Protein 3N2N (pdb70)

Secondary structure (DSSP, 8-state):
--PPBSEEEEEEEEE-SGGGTTTHHHHHHHHHHHHHH---TTEEEEEEEESSSEEEEEEEE--HHHHHHHHHHHHT----S---HHHHHHHHHHHHHHHHTTTB-EEEEEEEEE-----HHHHHHHHHHHHHHHHTT-EEEEEE-SS--HHHHHHHSSSGGGEEEHHHHHHHHHHHHHHHHHTB-/--PPBSEEEEEEEEE-SGGGTTTHHHHHHHHHHHHHH---TTEEEEEEEESSSEEEEEEEE--HHHHHHHHHHHHT----S---HHHHHHHHHHHHHHHHTT-B-EEEEEEEEE-----HHHHHHHHHHHHHHHHTT-EEEEEE-TT--HHHHTTTSSSGGGEEEHHHHHHHHHHHHHHHHHTB-/--PPBSEEEEEEEEE-SGGGTTTHHHHHHHHHHHHHH---TTEEEEEEEESSSEEEEEEEE--HHHHHHHHHHHHT----S---HHHHHHHHHHHHHHHHTT-B-EEEEEEEEE-----HHHHHHHHHHHHHHHHTT-EEEEEE-SS--HHHHTTTSSSGGGEEEHHHHHHHHHHHHHHHHHTB-/--PPBSEEEEEEEEE-SGGGTTTHHHHHHHHHHHHHH---TTEEEEEEEESSSEEEEEEEE--HHHHHHHHHHHHT----S---HHHHHHHHHHHHHHHHTTTB-EEEEEEEEE-----HHHHHHHHHHHHHHHHTT-EEEEEE-SS--HHHHHHHSSSGGGEEEGGGTHHHHHHHHHHHHHTB-/--PPBSEEEEEEEEE-SGGGTTTHHHHHHHHHHHHHH---TTEEEEEEEESSSEEEEEEEE--HHHHHHHHHHHHT----S---HHHHHHHHHHHHHHHHTT-B-EEEEEEEEE-----HHHHHHHHHHHHHHHHTT-EEEEEE-TT--HHHHTTTSSSGGGEEEHHHHHHHHHHHHHHHHHTB-/--PPBSEEEEEEEEE-SGGGGGGHHHHHHHHHHHHHH---TTEEEEEEEESSSEEEEEEEE--HHHHHHHHHHHHT----S---HHHHHHHHHHHHHHHHTT-B-EEEEEEEEE-----HHHHHHHHHHHHHHHHTTEEEEEEE-SS--HHHHTTTSSSGGGEEEHHHHHHHHHHHHHHHHHTB-

Radius of gyration: 30.61 Å; Cα contacts (8 Å, |Δi|>4): 2499; chains: 6; bounding box: 73×71×65 Å

GO terms:
  GO:0005886 plasma membrane (C, IDA)
  GO:0045742 positive regulation of epidermal growth factor receptor signaling pathway (P, IDA)
  GO:0038023 signaling receptor activity (F, IDA)
  GO:0009897 external side of plasma membrane (C, IDA)
  GO:0009986 cell surface (C, IDA)
  GO:0005886 plasma membrane (C, EXP)
  GO:0005515 protein binding (F, IPI)
  GO:0005886 plasma membrane (C, TAS)
  GO:0010008 endosome membrane (C, TAS)
  GO:0051015 actin filament binding (F, IDA)
  GO:0004888 transmembrane signaling receptor activity (F, IDA)
  GO:0005518 collagen binding (F, IDA)
  GO:0034446 substrate adhesion-dependent cell spreading (P, IDA)
  GO:0031258 lamellipodium membrane (C, IDA)
  GO:0031527 filopodium membrane (C, IDA)
  GO:0030036 actin cytoskeleton organization (P, IDA)
  GO:0009986 cell surface (C, HDA)

CATH classification: 3.40.50.410

Sequence (1110 aa):
SMACYGGFDLYFILDKSGSVLHHWNEIYYFVEQLAHKFISPQLRMSFIVFSTRGTTLMKLTEDREQIRQGLEELQKVLPGGDTYMHEGFERASEQIYYENRQGYRTASVIIALTDGELHEDLFFYSEREANRSRDLGAIVYAVGVKDFNETQLARIADSKDHVFPVNDGFQALQGIIHSILKKSCSMACYGGFDLYFILDKSGSVLHHWNEIYYFVEQLAHKFISPQLRMSFIVFSTRGTTLMKLTEDREQIRQGLEELQKVLPGGDTYMHEGFERASEQIYYENRQGYRTASVIIALTDGELHEDLFFYSEREANRSRDLGAIVYAVGVKDFNETQLARIADSKDHVFPVNDGFQALQGIIHSILKKSCSMACYGGFDLYFILDKSGSVLHHWNEIYYFVEQLAHKFISPQLRMSFIVFSTRGTTLMKLTEDREQIRQGLEELQKVLPGGDTYMHEGFERASEQIYYENRQGYRTASVIIALTDGELHEDLFFYSEREANRSRDLGAIVYAVGVKDFNETQLARIADSKDHVFPVNDGFQALQGIIHSILKKSCSMACYGGFDLYFILDKSGSVLHHWNEIYYFVEQLAHKFISPQLRMSFIVFSTRGTTLMKLTEDREQIRQGLEELQKVLPGGDTYMHEGFERASEQIYYENRQGYRTASVIIALTDGELHEDLFFYSEREANRSRDLGAIVYAVGVKDFNETQLARIADSKDHVFPVNDGFQALQGIIHSILKKSCSMACYGGFDLYFILDKSGSVLHHWNEIYYFVEQLAHKFISPQLRMSFIVFSTRGTTLMKLTEDREQIRQGLEELQKVLPGGDTYMHEGFERASEQIYYENRQGYRTASVIIALTDGELHEDLFFYSEREANRSRDLGAIVYAVGVKDFNETQLARIADSKDHVFPVNDGFQALQGIIHSILKKSCSMACYGGFDLYFILDKSGSVLHHWNEIYYFVEQLAHKFISPQLRMSFIVFSTRGTTLMKLTEDREQIRQGLEELQKVLPGGDTYMHEGFERASEQIYYENRQGYRTASVIIALTDGELHEDLFFYSEREANRSRDLGAIVYAVGVKDFNETQLARIADSKDHVFPVNDGFQALQGIIHSILKKSC

InterPro domains:
  IPR002035 von Willebrand factor, type A [PF00092] (44-209)
  IPR002035 von Willebrand factor, type A [PS50234] (44-215)
  IPR002035 von Willebrand factor, type A [SM00327] (42-220)
  IPR008399 Anthrax toxin receptor, C-terminal [PF05586] (396-488)
  IPR008400 Anthrax toxin receptor, extracellular domain [PF05587] (218-319)
  IPR017360 Anthrax toxin receptor [PIRSF038023] (13-486)
  IPR036465 von Willebrand factor A-like domain superfamily [G3DSA:3.40.50.410] (37-220)
  IPR036465 von Willebrand factor A-like domain superfamily [SSF53300] (39-220)

Nearest PDB structures (foldseek):
  3n2n-assembly1_B  TM=1.003E+00  e=2.669E-39  Homo sapiens
  8zmn-assembly1_A  TM=9.513E-01  e=1.356E-33  Rattus norvegicus
  8fzu-assembly2_B  TM=9.578E-01  e=4.555E-26  Homo sapiens
  7n1o-assembly1_A  TM=9.197E-01  e=9.650E-26  Homo sapiens
  8ft8-assembly1_A  TM=9.278E-01  e=8.619E-25  Homo sapiens

Structure (mmCIF, N/CA/C/O backbone):
data_3N2N
#
_entry.id   3N2N
#
_cell.length_a   65.895
_cell.length_b   66.106
_cell.length_c   74.439
_cell.angle_alpha   63.68
_cell.angle_beta   88.19
_cell.angle_gamma   59.94
#
_symmetry.space_group_name_H-M   'P 1'
#
loop_
_entity.id
_entity.type
_entity.pdbx_description
1 polymer 'Anthrax toxin receptor 1'
2 non-polymer 'ACETATE ION'
3 non-polymer 'MAGNESIUM ION'
4 water water
#
loop_
_atom_site.group_PDB
_atom_site.id
_atom_site.type_symbol
_atom_site.label_atom_id
_atom_site.label_alt_id
_atom_site.label_comp_id
_atom_site.label_asym_id
_atom_site.label_entity_id
_atom_site.label_seq_id
_atom_site.pdbx_PDB_ins_code
_atom_site.Cartn_x
_atom_site.Cartn_y
_atom_site.Cartn_z
_atom_site.occupancy
_atom_site.B_iso_or_equiv
_atom_site.auth_seq_id
_atom_site.auth_comp_id
_atom_site.auth_asym_id
_atom_site.auth_atom_id
_atom_site.pdbx_PDB_model_num
ATOM 1 N N . SER A 1 1 ? 5.472 15.866 19.251 1.00 25.94 36 SER F N 1
ATOM 2 C CA . SER A 1 1 ? 4.516 16.895 19.755 1.00 25.84 36 SER F CA 1
ATOM 3 C C . SER A 1 1 ? 3.771 17.577 18.608 1.00 25.66 36 SER F C 1
ATOM 4 O O . SER A 1 1 ? 4.317 17.755 17.515 1.00 25.84 36 SER F O 1
ATOM 7 N N . MET A 1 2 ? 2.522 17.955 18.869 1.00 25.41 37 MET F N 1
ATOM 8 C CA . MET A 1 2 ? 1.701 18.678 17.897 1.00 24.96 37 MET F CA 1
ATOM 9 C C . MET A 1 2 ? 1.972 20.182 17.914 1.00 24.46 37 MET F C 1
ATOM 10 O O . MET A 1 2 ? 1.464 20.920 17.062 1.00 24.53 37 MET F O 1
ATOM 15 N N . ALA A 1 3 ? 2.767 20.627 18.887 1.00 23.78 38 ALA F N 1
ATOM 16 C CA . ALA A 1 3 ? 3.131 22.034 19.020 1.00 22.99 38 ALA F CA 1
ATOM 17 C C . ALA A 1 3 ? 3.849 22.541 17.778 1.00 22.44 38 ALA F C 1
ATOM 18 O O . ALA A 1 3 ? 4.773 21.897 17.274 1.00 22.30 38 ALA F O 1
ATOM 20 N N . CYS A 1 4 ? 3.406 23.695 17.291 1.00 21.72 39 CYS F N 1
ATOM 21 C CA . CYS A 1 4 ? 4.007 24.350 16.135 1.00 21.05 39 CYS F CA 1
ATOM 22 C C . CYS A 1 4 ? 5.455 24.756 16.409 1.00 20.37 39 CYS F C 1
ATOM 23 O O . CYS A 1 4 ? 5.870 24.855 17.565 1.00 20.18 39 CYS F O 1
ATOM 26 N N . TYR A 1 5 ? 6.213 24.994 15.342 1.00 19.61 40 TYR F N 1
ATOM 27 C CA . TYR A 1 5 ? 7.603 25.422 15.469 1.00 19.05 40 TYR F CA 1
ATOM 28 C C . TYR A 1 5 ? 7.721 26.943 15.476 1.00 18.38 40 TYR F C 1
ATOM 29 O O . TYR A 1 5 ? 7.240 27.621 14.560 1.00 18.38 40 TYR F O 1
ATOM 38 N N . GLY A 1 6 ? 8.357 27.471 16.518 1.00 17.56 41 GLY F N 1
ATOM 39 C CA . GLY A 1 6 ? 8.666 28.897 16.603 1.00 16.81 41 GLY F CA 1
ATOM 40 C C . GLY A 1 6 ? 9.727 29.320 15.601 1.00 16.17 41 GLY F C 1
ATOM 41 O O . GLY A 1 6 ? 9.781 30.482 15.199 1.00 16.37 41 GLY F O 1
ATOM 42 N N . GLY A 1 7 ? 10.570 28.371 15.202 1.00 15.41 42 GLY F N 1
ATOM 43 C CA . GLY A 1 7 ? 11.616 28.621 14.215 1.00 14.41 42 GLY F CA 1
ATOM 44 C C . GLY A 1 7 ? 11.871 27.419 13.325 1.00 13.60 42 GLY F C 1
ATOM 45 O O . GLY A 1 7 ? 11.544 26.293 13.684 1.00 13.57 42 GLY F O 1
ATOM 46 N N . PHE A 1 8 ? 12.451 27.671 12.156 1.00 12.75 43 PHE F N 1
ATOM 47 C CA . PHE A 1 8 ? 12.848 26.619 11.227 1.00 12.05 43 PHE F CA 1
ATOM 48 C C . PHE A 1 8 ? 14.266 26.935 10.759 1.00 11.32 43 PHE F C 1
ATOM 49 O O . PHE A 1 8 ? 14.475 27.853 9.962 1.00 11.14 43 PHE F O 1
ATOM 57 N N . ASP A 1 9 ? 15.231 26.169 11.261 1.00 10.67 44 ASP F N 1
ATOM 58 C CA . ASP A 1 9 ? 16.639 26.392 10.955 1.00 10.01 44 ASP F CA 1
ATOM 59 C C . ASP A 1 9 ? 17.191 25.236 10.132 1.00 9.65 44 ASP F C 1
ATOM 60 O O . ASP A 1 9 ? 17.250 24.097 10.605 1.00 9.56 44 ASP F O 1
ATOM 65 N N . LEU A 1 10 ? 17.591 25.545 8.902 1.00 9.04 45 LEU F N 1
ATOM 66 C CA . LEU A 1 10 ? 18.052 24.547 7.943 1.00 8.64 45 LEU F CA 1
ATOM 67 C C . LEU A 1 10 ? 19.550 24.679 7.696 1.00 8.49 45 LEU F C 1
ATOM 68 O O . LEU A 1 10 ? 20.022 25.709 7.208 1.00 8.09 45 LEU F O 1
ATOM 73 N N . TYR A 1 11 ? 20.284 23.620 8.020 1.00 8.42 46 TYR F N 1
ATOM 74 C CA . TYR A 1 11 ? 21.739 23.625 7.937 1.00 8.68 46 TYR F CA 1
ATOM 75 C C . TYR A 1 11 ? 22.220 22.724 6.806 1.00 8.55 46 TYR F C 1
ATOM 76 O O . TYR A 1 11 ? 22.124 21.500 6.897 1.00 8.87 46 TYR F O 1
ATOM 85 N N . PHE A 1 12 ? 22.724 23.330 5.734 1.00 8.27 47 PHE F N 1
ATOM 86 C CA . PHE A 1 12 ? 23.325 22.564 4.646 1.00 8.20 47 PHE F CA 1
ATOM 87 C C . PHE A 1 12 ? 24.788 22.289 4.968 1.00 8.04 47 PHE F C 1
ATOM 88 O O . PHE A 1 12 ? 25.566 23.221 5.180 1.00 7.70 47 PHE F O 1
ATOM 96 N N . ILE A 1 13 ? 25.142 21.008 5.039 1.00 7.58 48 ILE F N 1
ATOM 97 C CA . ILE A 1 13 ? 26.529 20.588 5.256 1.00 7.70 48 ILE F CA 1
ATOM 98 C C . ILE A 1 13 ? 27.014 19.956 3.955 1.00 7.84 48 ILE F C 1
ATOM 99 O O . ILE A 1 13 ? 26.569 18.873 3.571 1.00 7.87 48 ILE F O 1
ATOM 104 N N . LEU A 1 14 ? 27.920 20.646 3.273 1.00 7.64 49 LEU F N 1
ATOM 105 C CA . LEU A 1 14 ? 28.204 20.333 1.878 1.00 7.69 49 LEU F CA 1
ATOM 106 C C . LEU A 1 14 ? 29.630 19.842 1.653 1.00 7.92 49 LEU F C 1
ATOM 107 O O . LEU A 1 14 ? 30.597 20.547 1.964 1.00 8.06 49 LEU F O 1
ATOM 112 N N . ASP A 1 15 ? 29.734 18.629 1.116 1.00 7.96 50 ASP F N 1
ATOM 113 C CA . ASP A 1 15 ? 31.012 18.002 0.763 1.00 8.37 50 ASP F CA 1
ATOM 114 C C . ASP A 1 15 ? 31.633 18.709 -0.439 1.00 8.51 50 ASP F C 1
ATOM 115 O O . ASP A 1 15 ? 31.066 18.687 -1.535 1.00 8.67 50 ASP F O 1
ATOM 120 N N . LYS A 1 16 ? 32.786 19.348 -0.226 1.00 8.74 51 LYS F N 1
ATOM 121 C CA . LYS A 1 16 ? 33.565 19.930 -1.325 1.00 8.92 51 LYS F CA 1
ATOM 122 C C . LYS A 1 16 ? 34.961 19.296 -1.429 1.00 8.79 51 LYS F C 1
ATOM 123 O O . LYS A 1 16 ? 35.917 19.940 -1.862 1.00 9.06 51 LYS F O 1
ATOM 129 N N . SER A 1 17 ? 35.062 18.030 -1.031 1.00 8.65 52 SER F N 1
ATOM 130 C CA . SER A 1 17 ? 36.328 17.305 -1.058 1.00 8.63 52 SER F CA 1
ATOM 131 C C . SER A 1 17 ? 36.739 16.902 -2.473 1.00 8.85 52 SER F C 1
ATOM 132 O O . SER A 1 17 ? 35.944 16.991 -3.408 1.00 8.48 52 SER F O 1
ATOM 135 N N . GLY A 1 18 ? 37.986 16.452 -2.620 1.00 9.02 53 GLY F N 1
ATOM 136 C CA . GLY A 1 18 ? 38.513 16.056 -3.924 1.00 9.56 53 GLY F CA 1
ATOM 137 C C . GLY A 1 18 ? 37.667 15.030 -4.659 1.00 9.79 53 GLY F C 1
ATOM 138 O O . GLY A 1 18 ? 37.548 15.082 -5.880 1.00 9.72 53 GLY F O 1
ATOM 139 N N . SER A 1 19 ? 37.067 14.107 -3.911 1.00 10.16 54 SER F N 1
ATOM 140 C CA . SER A 1 19 ? 36.301 13.000 -4.501 1.00 10.57 54 SER F CA 1
ATOM 141 C C . SER A 1 19 ? 35.000 13.423 -5.196 1.00 11.34 54 SER F C 1
ATOM 142 O O . SER A 1 19 ? 34.434 12.644 -5.970 1.00 11.40 54 SER F O 1
ATOM 145 N N . VAL A 1 20 ? 34.521 14.632 -4.909 1.00 12.01 55 VAL F N 1
ATOM 146 C CA . VAL A 1 20 ? 33.284 15.142 -5.524 1.00 12.85 55 VAL F CA 1
ATOM 147 C C . VAL A 1 20 ? 33.546 16.294 -6.501 1.00 13.51 55 VAL F C 1
ATOM 148 O O . VAL A 1 20 ? 32.633 17.058 -6.831 1.00 13.79 55 VAL F O 1
ATOM 152 N N . LEU A 1 21 ? 34.791 16.391 -6.971 1.00 14.26 56 LEU F N 1
ATOM 153 C CA . LEU A 1 21 ? 35.231 17.476 -7.853 1.00 15.07 56 LEU F CA 1
ATOM 154 C C . LEU A 1 21 ? 34.241 17.798 -8.971 1.00 15.71 56 LEU F C 1
ATOM 155 O O . LEU A 1 21 ? 33.773 18.933 -9.086 1.00 16.28 56 LEU F O 1
ATOM 160 N N . HIS A 1 22 ? 33.917 16.788 -9.773 1.00 16.08 57 HIS F N 1
ATOM 161 C CA . HIS A 1 22 ? 33.035 16.957 -10.926 1.00 16.49 57 HIS F CA 1
ATOM 162 C C . HIS A 1 22 ? 31.556 16.749 -10.600 1.00 16.38 57 HIS F C 1
ATOM 163 O O . HIS A 1 22 ? 30.707 16.738 -11.492 1.00 16.64 57 HIS F O 1
ATOM 170 N N . HIS A 1 23 ? 31.255 16.603 -9.314 1.00 16.22 58 HIS F N 1
ATOM 171 C CA . HIS A 1 23 ? 29.879 16.468 -8.853 1.00 15.88 58 HIS F CA 1
ATOM 172 C C . HIS A 1 23 ? 29.423 17.678 -8.035 1.00 15.66 58 HIS F C 1
ATOM 173 O O . HIS A 1 23 ? 28.340 17.660 -7.448 1.00 15.58 58 HIS F O 1
ATOM 180 N N . TRP A 1 24 ? 30.239 18.732 -8.014 1.00 15.29 59 TRP F N 1
ATOM 181 C CA . TRP A 1 24 ? 29.888 19.938 -7.259 1.00 15.07 59 TRP F CA 1
ATOM 182 C C . TRP A 1 24 ? 28.651 20.664 -7.801 1.00 15.23 59 TRP F C 1
ATOM 183 O O . TRP A 1 24 ? 27.842 21.173 -7.021 1.00 15.04 59 TRP F O 1
ATOM 194 N N . ASN A 1 25 ? 28.518 20.726 -9.126 1.00 15.46 60 ASN F N 1
ATOM 195 C CA . ASN A 1 25 ? 27.348 21.355 -9.742 1.00 15.79 60 ASN F CA 1
ATOM 196 C C . ASN A 1 25 ? 26.050 20.700 -9.270 1.00 15.59 60 ASN F C 1
ATOM 197 O O . ASN A 1 25 ? 25.088 21.386 -8.926 1.00 15.55 60 ASN F O 1
ATOM 202 N N . GLU A 1 26 ? 26.054 19.370 -9.231 1.00 15.32 61 GLU F N 1
ATOM 203 C CA . GLU A 1 26 ? 24.940 18.569 -8.728 1.00 15.28 61 GLU F CA 1
ATOM 204 C C . GLU A 1 26 ? 24.576 18.929 -7.283 1.00 14.70 61 GLU F C 1
ATOM 205 O O . GLU A 1 26 ? 23.395 19.083 -6.949 1.00 14.23 61 GLU F O 1
ATOM 211 N N . ILE A 1 27 ? 25.600 19.062 -6.438 1.00 14.31 62 ILE F N 1
ATOM 212 C CA . ILE A 1 27 ? 25.428 19.448 -5.037 1.00 13.72 62 ILE F CA 1
ATOM 213 C C . ILE A 1 27 ? 24.880 20.873 -4.929 1.00 13.55 62 ILE F C 1
ATOM 214 O O . ILE A 1 27 ? 23.850 21.100 -4.285 1.00 13.24 62 ILE F O 1
ATOM 219 N N . TYR A 1 28 ? 25.558 21.820 -5.574 1.00 13.19 63 TYR F N 1
ATOM 220 C CA . TYR A 1 28 ? 25.145 23.219 -5.526 1.00 13.23 63 TYR F CA 1
ATOM 221 C C . TYR A 1 28 ? 23.697 23.422 -5.976 1.00 13.30 63 TYR F C 1
ATOM 222 O O . TYR A 1 28 ? 22.931 24.113 -5.309 1.00 13.12 63 TYR F O 1
ATOM 231 N N . TYR A 1 29 ? 23.333 22.837 -7.114 1.00 13.55 64 TYR F N 1
ATOM 232 C CA . TYR A 1 29 ? 22.007 23.082 -7.680 1.00 13.73 64 TYR F CA 1
ATOM 233 C C . TYR A 1 29 ? 20.869 22.444 -6.885 1.00 13.47 64 TYR F C 1
ATOM 234 O O . TYR A 1 29 ? 19.741 22.932 -6.921 1.00 13.27 64 TYR F O 1
ATOM 243 N N . PHE A 1 30 ? 21.176 21.381 -6.143 1.00 13.17 65 PHE F N 1
ATOM 244 C CA . PHE A 1 30 ? 20.254 20.850 -5.137 1.00 13.11 65 PHE F CA 1
ATOM 245 C C . PHE A 1 30 ? 19.969 21.936 -4.091 1.00 12.72 65 PHE F C 1
ATOM 246 O O . PHE A 1 30 ? 18.813 22.193 -3.749 1.00 12.65 65 PHE F O 1
ATOM 254 N N . VAL A 1 31 ? 21.032 22.576 -3.604 1.00 12.55 66 VAL F N 1
ATOM 255 C CA . VAL A 1 31 ? 20.918 23.638 -2.597 1.00 12.31 66 VAL F CA 1
ATOM 256 C C . VAL A 1 31 ? 20.189 24.852 -3.171 1.00 12.38 66 VAL F C 1
ATOM 257 O O . VAL A 1 31 ? 19.255 25.369 -2.554 1.00 12.32 66 VAL F O 1
ATOM 261 N N . GLU A 1 32 ? 20.608 25.289 -4.358 1.00 12.64 67 GLU F N 1
ATOM 262 C CA . GLU A 1 32 ? 20.014 26.456 -5.006 1.00 13.08 67 GLU F CA 1
ATOM 263 C C . GLU A 1 32 ? 18.525 26.250 -5.298 1.00 13.33 67 GLU F C 1
ATOM 264 O O . GLU A 1 32 ? 17.719 27.166 -5.111 1.00 13.13 67 GLU F O 1
ATOM 270 N N . GLN A 1 33 ? 18.169 25.047 -5.751 1.00 13.60 68 GLN F N 1
ATOM 271 C CA . GLN A 1 33 ? 16.774 24.701 -6.035 1.00 14.15 68 GLN F CA 1
ATOM 272 C C . GLN A 1 33 ? 15.892 24.891 -4.807 1.00 13.70 68 GLN F C 1
ATOM 273 O O . GLN A 1 33 ? 14.831 25.507 -4.893 1.00 13.94 68 GLN F O 1
ATOM 279 N N . LEU A 1 34 ? 16.340 24.358 -3.671 1.00 13.36 69 LEU F N 1
ATOM 280 C CA . LEU A 1 34 ? 15.606 24.475 -2.416 1.00 13.18 69 LEU F CA 1
ATOM 281 C C . LEU A 1 34 ? 15.532 25.921 -1.937 1.00 13.24 69 LEU F C 1
ATOM 282 O O . LEU A 1 34 ? 14.461 26.398 -1.564 1.00 13.10 69 LEU F O 1
ATOM 287 N N . ALA A 1 35 ? 16.672 26.613 -1.962 1.00 13.32 70 ALA F N 1
ATOM 288 C CA . ALA A 1 35 ? 16.745 28.004 -1.521 1.00 13.59 70 ALA F CA 1
ATOM 289 C C . ALA A 1 35 ? 15.782 28.895 -2.306 1.00 13.74 70 ALA F C 1
ATOM 290 O O . ALA A 1 35 ? 15.054 29.690 -1.716 1.00 13.72 70 ALA F O 1
ATOM 292 N N . HIS A 1 36 ? 15.776 28.749 -3.629 1.00 14.17 71 HIS F N 1
ATOM 293 C CA . HIS A 1 36 ? 14.920 29.573 -4.486 1.00 14.74 71 HIS F CA 1
ATOM 294 C C . HIS A 1 36 ? 13.445 29.190 -4.422 1.00 14.92 71 HIS F C 1
ATOM 295 O O . HIS A 1 36 ? 12.578 30.010 -4.729 1.00 15.24 71 HIS F O 1
ATOM 302 N N . LYS A 1 37 ? 13.167 27.951 -4.028 1.00 15.25 72 LYS F N 1
ATOM 303 C CA . LYS A 1 37 ? 11.792 27.488 -3.868 1.00 15.40 72 LYS F CA 1
ATOM 304 C C . LYS A 1 37 ? 11.175 28.033 -2.583 1.00 15.19 72 LYS F C 1
ATOM 305 O O . LYS A 1 37 ? 9.991 28.378 -2.557 1.00 15.43 72 LYS F O 1
ATOM 311 N N . PHE A 1 38 ? 11.984 28.116 -1.529 1.00 14.78 73 PHE F N 1
ATOM 312 C CA . PHE A 1 38 ? 11.513 28.531 -0.212 1.00 14.39 73 PHE F CA 1
ATOM 313 C C . PHE A 1 38 ? 12.136 29.863 0.196 1.00 14.12 73 PHE F C 1
ATOM 314 O O . PHE A 1 38 ? 13.183 29.901 0.851 1.00 13.81 73 PHE F O 1
ATOM 322 N N . ILE A 1 39 ? 11.481 30.952 -0.200 1.00 13.85 74 ILE F N 1
ATOM 323 C CA . ILE A 1 39 ? 12.007 32.303 0.026 1.00 13.92 74 ILE F CA 1
ATOM 324 C C . ILE A 1 39 ? 11.414 32.977 1.269 1.00 13.77 74 ILE F C 1
ATOM 325 O O . ILE A 1 39 ? 11.724 34.131 1.565 1.00 13.77 74 ILE F O 1
ATOM 330 N N . SER A 1 40 ? 10.571 32.249 1.997 1.00 13.73 75 SER F N 1
ATOM 331 C CA . SER A 1 40 ? 9.958 32.780 3.211 1.00 13.74 75 SER F CA 1
ATOM 332 C C . SER A 1 40 ? 10.993 33.029 4.303 1.00 13.78 75 SER F C 1
ATOM 333 O O . SER A 1 40 ? 11.806 32.147 4.592 1.00 13.68 75 SER F O 1
ATOM 336 N N . PRO A 1 41 ? 10.964 34.232 4.917 1.00 13.72 76 PRO F N 1
ATOM 337 C CA . PRO A 1 41 ? 11.825 34.544 6.063 1.00 13.83 76 PRO F CA 1
ATOM 338 C C . PRO A 1 41 ? 11.593 33.628 7.271 1.00 13.89 76 PRO F C 1
ATOM 339 O O . PRO A 1 41 ? 12.409 33.609 8.194 1.00 14.17 76 PRO F O 1
ATOM 343 N N . GLN A 1 42 ? 10.494 32.874 7.255 1.00 13.84 77 GLN F N 1
ATOM 344 C CA . GLN A 1 42 ? 10.215 31.872 8.288 1.00 13.88 77 GLN F CA 1
ATOM 345 C C . GLN A 1 42 ? 11.259 30.753 8.301 1.00 13.43 77 GLN F C 1
ATOM 346 O O . GLN A 1 42 ? 11.513 30.145 9.342 1.00 13.58 77 GLN F O 1
ATOM 352 N N . LEU A 1 43 ? 11.832 30.475 7.135 1.00 12.95 78 LEU F N 1
ATOM 353 C CA . LEU A 1 43 ? 12.916 29.513 7.003 1.00 12.54 78 LEU F CA 1
ATOM 354 C C . LEU A 1 43 ? 14.249 30.241 7.049 1.00 12.39 78 LEU F C 1
ATOM 355 O O . LEU A 1 43 ? 14.519 31.113 6.217 1.00 12.43 78 LEU F O 1
ATOM 360 N N . ARG A 1 44 ? 15.072 29.883 8.028 1.00 11.99 79 ARG F N 1
ATOM 361 C CA . ARG A 1 44 ? 16.448 30.353 8.083 1.00 11.81 79 ARG F CA 1
ATOM 362 C C . ARG A 1 44 ? 17.365 29.242 7.604 1.00 11.33 79 ARG F C 1
ATOM 363 O O . ARG A 1 44 ? 17.100 28.065 7.847 1.00 10.99 79 ARG F O 1
ATOM 371 N N . MET A 1 45 ? 18.432 29.611 6.908 1.00 11.02 80 MET F N 1
ATOM 372 C CA . MET A 1 45 ? 19.394 28.612 6.455 1.00 11.21 80 MET F CA 1
ATOM 373 C C . MET A 1 45 ? 20.843 29.020 6.675 1.00 10.71 80 MET F C 1
ATOM 374 O O . MET A 1 45 ? 21.174 30.207 6.752 1.00 10.63 80 MET F O 1
ATOM 379 N N . SER A 1 46 ? 21.689 28.007 6.815 1.00 10.05 81 SER F N 1
ATOM 380 C CA . SER A 1 46 ? 23.126 28.188 6.916 1.00 9.60 81 SER F CA 1
ATOM 381 C C . SER A 1 46 ? 23.777 27.325 5.848 1.00 9.22 81 SER F C 1
ATOM 382 O O . SER A 1 46 ? 23.281 26.235 5.540 1.00 8.86 81 SER F O 1
ATOM 385 N N . PHE A 1 47 ? 24.868 27.826 5.271 1.00 8.85 82 PHE F N 1
ATOM 386 C CA . PHE A 1 47 ? 25.669 27.039 4.337 1.00 8.39 82 PHE F CA 1
ATOM 387 C C . PHE A 1 47 ? 27.019 26.711 4.967 1.00 8.05 82 PHE F C 1
ATOM 388 O O . PHE A 1 47 ? 27.800 27.612 5.306 1.00 7.74 82 PHE F O 1
ATOM 396 N N . ILE A 1 48 ? 27.274 25.416 5.120 1.00 7.86 83 ILE F N 1
ATOM 397 C CA . ILE A 1 48 ? 28.533 24.906 5.656 1.00 8.27 83 ILE F CA 1
ATOM 398 C C . ILE A 1 48 ? 29.204 24.053 4.582 1.00 8.30 83 ILE F C 1
ATOM 399 O O . ILE A 1 48 ? 28.558 23.212 3.946 1.00 8.44 83 ILE F O 1
ATOM 404 N N . VAL A 1 49 ? 30.496 24.286 4.373 1.00 8.42 84 VAL F N 1
ATOM 405 C CA . VAL A 1 49 ? 31.274 23.487 3.440 1.00 8.38 84 VAL F CA 1
ATOM 406 C C . VAL A 1 49 ? 32.332 22.707 4.206 1.00 8.51 84 VAL F C 1
ATOM 407 O O . VAL A 1 49 ? 32.785 23.139 5.266 1.00 8.35 84 VAL F O 1
ATOM 411 N N . PHE A 1 50 ? 32.703 21.542 3.689 1.00 8.22 85 PHE F N 1
ATOM 412 C CA . PHE A 1 50 ? 33.798 20.800 4.291 1.00 8.36 85 PHE F CA 1
ATOM 413 C C . PHE A 1 50 ? 34.630 20.051 3.271 1.00 8.01 85 PHE F C 1
ATOM 414 O O . PHE A 1 50 ? 34.115 19.507 2.289 1.00 7.99 85 PHE F O 1
ATOM 422 N N . SER A 1 51 ? 35.930 20.051 3.521 1.00 7.55 86 SER F N 1
ATOM 423 C CA . SER A 1 51 ? 36.836 19.119 2.891 1.00 7.73 86 SER F CA 1
ATOM 424 C C . SER A 1 51 ? 37.902 18.792 3.929 1.00 7.78 86 SER F C 1
ATOM 425 O O . SER A 1 51 ? 37.614 18.091 4.901 1.00 7.52 86 SER F O 1
ATOM 428 N N . THR A 1 52 ? 39.110 19.313 3.748 1.00 8.08 87 THR F N 1
ATOM 429 C CA . THR A 1 52 ? 40.183 19.129 4.727 1.00 8.41 87 THR F CA 1
ATOM 430 C C . THR A 1 52 ? 39.753 19.697 6.091 1.00 8.54 87 THR F C 1
ATOM 431 O O . THR A 1 52 ? 40.063 19.126 7.140 1.00 8.54 87 THR F O 1
ATOM 435 N N . ARG A 1 53 ? 39.019 20.809 6.060 1.00 8.61 88 ARG F N 1
ATOM 436 C CA . ARG A 1 53 ? 38.390 21.370 7.257 1.00 8.68 88 ARG F CA 1
ATOM 437 C C . ARG A 1 53 ? 36.922 21.680 6.989 1.00 8.71 88 ARG F C 1
ATOM 438 O O . ARG A 1 53 ? 36.483 21.679 5.838 1.00 8.41 88 ARG F O 1
ATOM 446 N N . GLY A 1 54 ? 36.174 21.931 8.062 1.00 8.73 89 GLY F N 1
ATOM 447 C CA . GLY A 1 54 ? 34.781 22.370 7.974 1.00 8.81 89 GLY F CA 1
ATOM 448 C C . GLY A 1 54 ? 34.672 23.843 8.318 1.00 9.02 89 GLY F C 1
ATOM 449 O O . GLY A 1 54 ? 35.244 24.304 9.313 1.00 8.86 89 GLY F O 1
ATOM 450 N N . THR A 1 55 ? 33.941 24.582 7.487 1.00 8.92 90 THR F N 1
ATOM 451 C CA . THR A 1 55 ? 33.846 26.032 7.614 1.00 9.03 90 THR F CA 1
ATOM 452 C C . THR A 1 55 ? 32.425 26.505 7.336 1.00 8.62 90 THR F C 1
ATOM 453 O O . THR A 1 55 ? 31.758 26.012 6.424 1.00 9.03 90 THR F O 1
ATOM 457 N N . THR A 1 56 ? 31.969 27.466 8.128 1.00 8.60 91 THR F N 1
ATOM 458 C CA . THR A 1 56 ? 30.661 28.071 7.915 1.00 8.46 91 THR F CA 1
ATOM 459 C C . THR A 1 56 ? 30.787 29.166 6.868 1.00 8.55 91 THR F C 1
ATOM 460 O O . THR A 1 56 ? 31.307 30.249 7.144 1.00 8.38 91 THR F O 1
ATOM 464 N N . LEU A 1 57 ? 30.318 28.860 5.662 1.00 8.41 92 LEU F N 1
ATOM 465 C CA . LEU A 1 57 ? 30.375 29.793 4.538 1.00 8.72 92 LEU F CA 1
ATOM 466 C C . LEU A 1 57 ? 29.340 30.906 4.718 1.00 8.93 92 LEU F C 1
ATOM 467 O O . LEU A 1 57 ? 29.584 32.068 4.378 1.00 8.71 92 LEU F O 1
ATOM 472 N N . MET A 1 58 ? 28.189 30.534 5.265 1.00 8.92 93 MET F N 1
ATOM 473 C CA . MET A 1 58 ? 27.141 31.491 5.590 1.00 9.33 93 MET F CA 1
ATOM 474 C C . MET A 1 58 ? 26.459 31.090 6.891 1.00 9.46 93 MET F C 1
ATOM 475 O O . MET A 1 58 ? 25.874 30.010 6.986 1.00 9.35 93 MET F O 1
ATOM 480 N N . LYS A 1 59 ? 26.550 31.968 7.888 1.00 9.81 94 LYS F N 1
ATOM 481 C CA . LYS A 1 59 ? 25.902 31.756 9.178 1.00 10.38 94 LYS F CA 1
ATOM 482 C C . LYS A 1 59 ? 24.383 31.774 9.029 1.00 10.30 94 LYS F C 1
ATOM 483 O O . LYS A 1 59 ? 23.847 32.425 8.126 1.00 10.18 94 LYS F O 1
ATOM 489 N N . LEU A 1 60 ? 23.706 31.047 9.915 1.00 10.30 95 LEU F N 1
ATOM 490 C CA . LEU A 1 60 ? 22.248 30.928 9.903 1.00 10.70 95 LEU F CA 1
ATOM 491 C C . LEU A 1 60 ? 21.577 32.293 9.799 1.00 10.88 95 LEU F C 1
ATOM 492 O O . LEU A 1 60 ? 21.860 33.191 10.595 1.00 10.87 95 LEU F O 1
ATOM 497 N N . THR A 1 61 ? 20.700 32.438 8.809 1.00 11.55 96 THR F N 1
ATOM 498 C CA . THR A 1 61 ? 20.045 33.715 8.536 1.00 12.05 96 THR F CA 1
ATOM 499 C C . THR A 1 61 ? 18.707 33.564 7.814 1.00 12.42 96 THR F C 1
ATOM 500 O O . THR A 1 61 ? 18.511 32.627 7.032 1.00 12.33 96 THR F O 1
ATOM 504 N N . GLU A 1 62 ? 17.798 34.501 8.085 1.00 12.83 97 GLU F N 1
ATOM 505 C CA . GLU A 1 62 ? 16.541 34.622 7.344 1.00 13.38 97 GLU F CA 1
ATOM 506 C C . GLU A 1 62 ? 16.687 35.601 6.178 1.00 13.16 97 GLU F C 1
ATOM 507 O O . GLU A 1 62 ? 15.816 35.675 5.311 1.00 13.59 97 GLU F O 1
ATOM 513 N N . ASP A 1 63 ? 17.790 36.349 6.162 1.00 13.19 98 ASP F N 1
ATOM 514 C CA . ASP A 1 63 ? 17.973 37.438 5.200 1.00 13.03 98 ASP F CA 1
ATOM 515 C C . ASP A 1 63 ? 18.260 36.937 3.787 1.00 12.70 98 ASP F C 1
ATOM 516 O O . ASP A 1 63 ? 19.296 36.319 3.533 1.00 12.66 98 ASP F O 1
ATOM 521 N N . ARG A 1 64 ? 17.347 37.226 2.862 1.00 12.55 99 ARG F N 1
ATOM 522 C CA . ARG A 1 64 ? 17.462 36.696 1.500 1.00 12.23 99 ARG F CA 1
ATOM 523 C C . ARG A 1 64 ? 18.601 37.298 0.684 1.00 12.27 99 ARG F C 1
ATOM 524 O O . ARG A 1 64 ? 19.105 36.668 -0.244 1.00 11.97 99 ARG F O 1
ATOM 532 N N . GLU A 1 65 ? 19.013 38.510 1.047 1.00 12.10 100 GLU F N 1
ATOM 533 C CA . GLU A 1 65 ? 20.186 39.123 0.430 1.00 12.08 100 GLU F CA 1
ATOM 534 C C . GLU A 1 65 ? 21.466 38.415 0.855 1.00 11.79 100 GLU F C 1
ATOM 535 O O . GLU A 1 65 ? 22.344 38.171 0.028 1.00 11.71 100 GLU F O 1
ATOM 541 N N . GLN A 1 66 ? 21.556 38.064 2.138 1.00 11.55 101 GLN F N 1
ATOM 542 C CA . GLN A 1 66 ? 22.668 37.251 2.631 1.00 11.62 101 GLN F CA 1
ATOM 543 C C . GLN A 1 66 ? 22.669 35.864 1.987 1.00 11.30 101 GLN F C 1
ATOM 544 O O . GLN A 1 66 ? 23.729 35.344 1.628 1.00 10.78 101 GLN F O 1
ATOM 550 N N . ILE A 1 67 ? 21.477 35.282 1.838 1.00 11.00 102 ILE F N 1
ATOM 551 C CA . ILE A 1 67 ? 21.305 33.987 1.171 1.00 10.80 102 ILE F CA 1
ATOM 552 C C . ILE A 1 67 ? 21.735 34.064 -0.299 1.00 10.92 102 ILE F C 1
ATOM 553 O O . ILE A 1 67 ? 22.434 33.174 -0.794 1.00 10.70 102 ILE F O 1
ATOM 558 N N . ARG A 1 68 ? 21.345 35.143 -0.976 1.00 11.09 103 ARG F N 1
ATOM 559 C CA . ARG A 1 68 ? 21.778 35.398 -2.352 1.00 11.51 103 ARG F CA 1
ATOM 560 C C . ARG A 1 68 ? 23.302 35.403 -2.469 1.00 11.55 103 ARG F C 1
ATOM 561 O O . ARG A 1 68 ? 23.858 34.762 -3.359 1.00 11.64 103 ARG F O 1
ATOM 569 N N . GLN A 1 69 ? 23.966 36.122 -1.565 1.00 11.56 104 GLN F N 1
ATOM 570 C CA . GLN A 1 69 ? 25.429 36.210 -1.566 1.00 11.67 104 GLN F CA 1
ATOM 571 C C . GLN A 1 69 ? 26.080 34.876 -1.227 1.00 11.43 104 GLN F C 1
ATOM 572 O O . GLN A 1 69 ? 27.105 34.519 -1.810 1.00 11.41 104 GLN F O 1
ATOM 578 N N . GLY A 1 70 ? 25.474 34.143 -0.293 1.00 11.18 105 GLY F N 1
ATOM 579 C CA . GLY A 1 70 ? 25.942 32.807 0.068 1.00 11.21 105 GLY F CA 1
ATOM 580 C C . GLY A 1 70 ? 25.894 31.869 -1.124 1.00 11.11 105 GLY F C 1
ATOM 581 O O . GLY A 1 70 ? 26.858 31.154 -1.401 1.00 10.90 105 GLY F O 1
ATOM 582 N N . LEU A 1 71 ? 24.769 31.889 -1.837 1.00 11.25 106 LEU F N 1
ATOM 583 C CA . LEU A 1 71 ? 24.595 31.073 -3.041 1.00 11.49 106 LEU F CA 1
ATOM 584 C C . LEU A 1 71 ? 25.625 31.411 -4.121 1.00 11.83 106 LEU F C 1
ATOM 585 O O . LEU A 1 71 ? 26.200 30.514 -4.742 1.00 11.96 106 LEU F O 1
ATOM 590 N N . GLU A 1 72 ? 25.872 32.704 -4.323 1.00 12.37 107 GLU F N 1
ATOM 591 C CA . GLU A 1 72 ? 26.888 33.165 -5.267 1.00 13.03 107 GLU F CA 1
ATOM 592 C C . GLU A 1 72 ? 28.274 32.618 -4.914 1.00 13.29 107 GLU F C 1
ATOM 593 O O . GLU A 1 72 ? 29.026 32.208 -5.796 1.00 13.18 107 GLU F O 1
ATOM 599 N N . GLU A 1 73 ? 28.592 32.602 -3.621 1.00 13.60 108 GLU F N 1
ATOM 600 C CA . GLU A 1 73 ? 29.856 32.043 -3.141 1.00 14.18 108 GLU F CA 1
ATOM 601 C C . GLU A 1 73 ? 29.923 30.524 -3.318 1.00 14.06 108 GLU F C 1
ATOM 602 O O . GLU A 1 73 ? 30.970 29.985 -3.675 1.00 14.18 108 GLU F O 1
ATOM 608 N N . LEU A 1 74 ? 28.803 29.842 -3.077 1.00 14.28 109 LEU F N 1
ATOM 609 C CA . LEU A 1 74 ? 28.726 28.391 -3.275 1.00 14.41 109 LEU F CA 1
ATOM 610 C C . LEU A 1 74 ? 28.965 27.980 -4.724 1.00 14.62 109 LEU F C 1
ATOM 611 O O . LEU A 1 74 ? 29.613 26.962 -4.982 1.00 14.34 109 LEU F O 1
ATOM 616 N N . GLN A 1 75 ? 28.442 28.779 -5.655 1.00 15.20 110 GLN F N 1
ATOM 617 C CA . GLN A 1 75 ? 28.647 28.577 -7.093 1.00 16.01 110 GLN F CA 1
ATOM 618 C C . GLN A 1 75 ? 30.121 28.428 -7.446 1.00 15.94 110 GLN F C 1
ATOM 619 O O . GLN A 1 75 ? 30.487 27.576 -8.260 1.00 16.38 110 GLN F O 1
ATOM 625 N N . LYS A 1 76 ? 30.950 29.263 -6.821 1.00 15.69 111 LYS F N 1
ATOM 626 C CA . LYS A 1 76 ? 32.361 29.408 -7.171 1.00 15.49 111 LYS F CA 1
ATOM 627 C C . LYS A 1 76 ? 33.288 28.460 -6.402 1.00 14.99 111 LYS F C 1
ATOM 628 O O . LYS A 1 76 ? 34.513 28.519 -6.564 1.00 14.32 111 LYS F O 1
ATOM 634 N N . VAL A 1 77 ? 32.704 27.591 -5.578 1.00 14.57 112 VAL F N 1
ATOM 635 C CA . VAL A 1 77 ? 33.478 26.628 -4.789 1.00 14.60 112 VAL F CA 1
ATOM 636 C C . VAL A 1 77 ? 34.336 25.727 -5.679 1.00 14.55 112 VAL F C 1
ATOM 637 O O . VAL A 1 77 ? 33.870 25.218 -6.703 1.00 14.44 112 VAL F O 1
ATOM 641 N N . LEU A 1 78 ? 35.593 25.562 -5.274 1.00 14.74 113 LEU F N 1
ATOM 642 C CA . LEU A 1 78 ? 36.559 24.724 -5.973 1.00 14.90 113 LEU F CA 1
ATOM 643 C C . LEU A 1 78 ? 36.843 23.486 -5.122 1.00 14.64 113 LEU F C 1
ATOM 644 O O . LEU A 1 78 ? 37.593 23.564 -4.144 1.00 15.03 113 LEU F O 1
ATOM 649 N N . PRO A 1 79 ? 36.228 22.341 -5.473 1.00 14.38 114 PRO F N 1
ATOM 650 C CA . PRO A 1 79 ? 36.423 21.130 -4.674 1.00 13.87 114 PRO F CA 1
ATOM 651 C C . PRO A 1 79 ? 37.870 20.657 -4.651 1.00 13.49 114 PRO F C 1
ATOM 652 O O . PRO A 1 79 ? 38.605 20.847 -5.621 1.00 13.56 114 PRO F O 1
ATOM 656 N N . GLY A 1 80 ? 38.256 20.045 -3.538 1.00 12.93 115 GLY F N 1
ATOM 657 C CA . GLY A 1 80 ? 39.606 19.523 -3.343 1.00 12.34 115 GLY F CA 1
ATOM 658 C C . GLY A 1 80 ? 39.823 19.247 -1.872 1.00 12.04 115 GLY F C 1
ATOM 659 O O . GLY A 1 80 ? 39.071 19.740 -1.030 1.00 12.21 115 GLY F O 1
ATOM 660 N N . GLY A 1 81 ? 40.843 18.454 -1.560 1.00 11.55 116 GLY F N 1
ATOM 661 C CA . GLY A 1 81 ? 41.195 18.163 -0.175 1.00 11.19 116 GLY F CA 1
ATOM 662 C C . GLY A 1 81 ? 40.538 16.907 0.362 1.00 10.86 116 GLY F C 1
ATOM 663 O O . GLY A 1 81 ? 39.887 16.164 -0.384 1.00 10.74 116 GLY F O 1
ATOM 664 N N . ASP A 1 82 ? 40.711 16.683 1.664 1.00 10.34 117 ASP F N 1
ATOM 665 C CA . ASP A 1 82 ? 40.220 15.482 2.345 1.00 10.22 117 ASP F CA 1
ATOM 666 C C . ASP A 1 82 ? 38.724 15.578 2.626 1.00 9.84 117 ASP F C 1
ATOM 667 O O . ASP A 1 82 ? 38.071 16.520 2.189 1.00 9.49 117 ASP F O 1
ATOM 672 N N . THR A 1 83 ? 38.189 14.601 3.356 1.00 9.50 118 THR F N 1
ATOM 673 C CA . THR A 1 83 ? 36.765 14.563 3.686 1.00 9.31 118 THR F CA 1
ATOM 674 C C . THR A 1 83 ? 36.532 14.488 5.203 1.00 9.35 118 THR F C 1
ATOM 675 O O . THR A 1 83 ? 36.138 13.450 5.743 1.00 9.55 118 THR F O 1
ATOM 679 N N . TYR A 1 84 ? 36.771 15.605 5.884 1.00 9.09 119 TYR F N 1
ATOM 680 C CA . TYR A 1 84 ? 36.574 15.680 7.329 1.00 9.04 119 TYR F CA 1
ATOM 681 C C . TYR A 1 84 ? 35.155 16.147 7.634 1.00 9.03 119 TYR F C 1
ATOM 682 O O . TYR A 1 84 ? 34.950 17.247 8.148 1.00 9.26 119 TYR F O 1
ATOM 691 N N . MET A 1 85 ? 34.176 15.299 7.321 1.00 8.96 120 MET F N 1
ATOM 692 C CA . MET A 1 85 ? 32.766 15.663 7.489 1.00 8.92 120 MET F CA 1
ATOM 693 C C . MET A 1 85 ? 32.399 16.045 8.920 1.00 8.97 120 MET F C 1
ATOM 694 O O . MET A 1 85 ? 31.542 16.910 9.127 1.00 8.97 120 MET F O 1
ATOM 699 N N . HIS A 1 86 ? 33.053 15.417 9.897 1.00 8.91 121 HIS F N 1
ATOM 700 C CA . HIS A 1 86 ? 32.765 15.684 11.304 1.00 9.15 121 HIS F CA 1
ATOM 701 C C . HIS A 1 86 ? 32.886 17.163 11.656 1.00 8.98 121 HIS F C 1
ATOM 702 O O . HIS A 1 86 ? 32.123 17.665 12.477 1.00 8.83 121 HIS F O 1
ATOM 709 N N . GLU A 1 87 ? 33.823 17.862 11.012 1.00 8.89 122 GLU F N 1
ATOM 710 C CA . GLU A 1 87 ? 33.961 19.304 11.211 1.00 8.98 122 GLU F CA 1
ATOM 711 C C . GLU A 1 87 ? 32.765 20.074 10.657 1.00 8.75 122 GLU F C 1
ATOM 712 O O . GLU A 1 87 ? 32.380 21.099 11.211 1.00 8.81 122 GLU F O 1
ATOM 718 N N . GLY A 1 88 ? 32.186 19.576 9.565 1.00 8.62 123 GLY F N 1
ATOM 719 C CA . GLY A 1 88 ? 30.950 20.143 9.022 1.00 8.71 123 GLY F CA 1
ATOM 720 C C . GLY A 1 88 ? 29.824 20.085 10.038 1.00 8.93 123 GLY F C 1
ATOM 721 O O . GLY A 1 88 ? 29.089 21.058 10.217 1.00 9.09 123 GLY F O 1
ATOM 722 N N . PHE A 1 89 ? 29.689 18.942 10.706 1.00 8.94 124 PHE F N 1
ATOM 723 C CA . PHE A 1 89 ? 28.706 18.805 11.777 1.00 9.11 124 PHE F CA 1
ATOM 724 C C . PHE A 1 89 ? 29.038 19.671 12.983 1.00 9.13 124 PHE F C 1
ATOM 725 O O . PHE A 1 89 ? 28.139 20.238 13.602 1.00 8.96 124 PHE F O 1
ATOM 733 N N . GLU A 1 90 ? 30.327 19.784 13.302 1.00 9.22 125 GLU F N 1
ATOM 734 C CA . GLU A 1 90 ? 30.779 20.696 14.356 1.00 9.50 125 GLU F CA 1
ATOM 735 C C . GLU A 1 90 ? 30.313 22.133 14.094 1.00 9.14 125 GLU F C 1
ATOM 736 O O . GLU A 1 90 ? 29.847 22.808 15.015 1.00 9.36 125 GLU F O 1
ATOM 742 N N . ARG A 1 91 ? 30.409 22.585 12.843 1.00 8.66 126 ARG F N 1
ATOM 743 C CA . ARG A 1 91 ? 29.952 23.928 12.463 1.00 8.64 126 ARG F CA 1
ATOM 744 C C . ARG A 1 91 ? 28.444 24.110 12.657 1.00 8.61 126 ARG F C 1
ATOM 745 O O . ARG A 1 91 ? 27.991 25.182 13.065 1.00 8.71 126 ARG F O 1
ATOM 753 N N . ALA A 1 92 ? 27.677 23.062 12.361 1.00 8.63 127 ALA F N 1
ATOM 754 C CA . ALA A 1 92 ? 26.230 23.090 12.564 1.00 8.90 127 ALA F CA 1
ATOM 755 C C . ALA A 1 92 ? 25.889 23.106 14.055 1.00 9.22 127 ALA F C 1
ATOM 756 O O . ALA A 1 92 ? 25.123 23.957 14.504 1.00 9.11 127 ALA F O 1
ATOM 758 N N . SER A 1 93 ? 26.489 22.186 14.811 1.00 9.74 128 SER F N 1
ATOM 759 C CA . SER A 1 93 ? 26.228 22.036 16.247 1.00 10.32 128 SER F CA 1
ATOM 760 C C . SER A 1 93 ? 26.540 23.290 17.063 1.00 10.43 128 SER F C 1
ATOM 761 O O . SER A 1 93 ? 25.805 23.626 17.995 1.00 10.69 128 SER F O 1
ATOM 764 N N . GLU A 1 94 ? 27.620 23.980 16.702 1.00 10.45 129 GLU F N 1
ATOM 765 C CA . GLU A 1 94 ? 28.005 25.229 17.359 1.00 10.64 129 GLU F CA 1
ATOM 766 C C . GLU A 1 94 ? 26.897 26.270 17.224 1.00 10.59 129 GLU F C 1
ATOM 767 O O . GLU A 1 94 ? 26.559 26.960 18.189 1.00 10.52 129 GLU F O 1
ATOM 773 N N . GLN A 1 95 ? 26.334 26.362 16.023 1.00 10.44 130 GLN F N 1
ATOM 774 C CA . GLN A 1 95 ? 25.223 27.272 15.750 1.00 10.79 130 GLN F CA 1
ATOM 775 C C . GLN A 1 95 ? 23.943 26.818 16.448 1.00 11.00 130 GLN F C 1
ATOM 776 O O . GLN A 1 95 ? 23.243 27.636 17.044 1.00 10.82 130 GLN F O 1
ATOM 782 N N . ILE A 1 96 ? 23.651 25.520 16.377 1.00 11.33 131 ILE F N 1
ATOM 783 C CA . ILE A 1 96 ? 22.469 24.944 17.031 1.00 11.86 131 ILE F CA 1
ATOM 784 C C . ILE A 1 96 ? 22.480 25.214 18.538 1.00 12.56 131 ILE F C 1
ATOM 785 O O . ILE A 1 96 ? 21.462 25.619 19.104 1.00 12.57 131 ILE F O 1
ATOM 790 N N . TYR A 1 97 ? 23.635 25.001 19.168 1.00 13.28 132 TYR F N 1
ATOM 791 C CA . TYR A 1 97 ? 23.817 25.279 20.595 1.00 14.25 132 TYR F CA 1
ATOM 792 C C . TYR A 1 97 ? 23.525 26.740 20.924 1.00 14.52 132 TYR F C 1
ATOM 793 O O . TYR A 1 97 ? 22.836 27.028 21.906 1.00 14.64 132 TYR F O 1
ATOM 802 N N . TYR A 1 98 ? 24.052 27.652 20.106 1.00 15.06 133 TYR F N 1
ATOM 803 C CA . TYR A 1 98 ? 23.796 29.079 20.279 1.00 15.70 133 TYR F CA 1
ATOM 804 C C . TYR A 1 98 ? 22.306 29.395 20.162 1.00 15.61 133 TYR F C 1
ATOM 805 O O . TYR A 1 98 ? 21.749 30.101 21.004 1.00 15.57 133 TYR F O 1
ATOM 814 N N . GLU A 1 99 ? 21.671 28.876 19.115 1.00 15.51 134 GLU F N 1
ATOM 815 C CA . GLU A 1 99 ? 20.248 29.117 18.888 1.00 15.65 134 GLU F CA 1
ATOM 816 C C . GLU A 1 99 ? 19.403 28.550 20.017 1.00 15.39 134 GLU F C 1
ATOM 817 O O . GLU A 1 99 ? 18.426 29.172 20.426 1.00 15.44 134 GLU F O 1
ATOM 823 N N . ASN A 1 100 ? 19.791 27.380 20.522 1.00 15.42 135 ASN F N 1
ATOM 824 C CA . ASN A 1 100 ? 19.102 26.752 21.652 1.00 15.53 135 ASN F CA 1
ATOM 825 C C . ASN A 1 100 ? 18.958 27.687 22.847 1.00 15.82 135 ASN F C 1
ATOM 826 O O . ASN A 1 100 ? 17.924 27.698 23.510 1.00 15.68 135 ASN F O 1
ATOM 831 N N . ARG A 1 101 ? 19.998 28.479 23.101 1.00 16.20 136 ARG F N 1
ATOM 832 C CA . ARG A 1 101 ? 20.022 29.393 24.242 1.00 16.69 136 ARG F CA 1
ATOM 833 C C . ARG A 1 101 ? 18.962 30.496 24.153 1.00 16.51 136 ARG F C 1
ATOM 834 O O . ARG A 1 101 ? 18.658 31.150 25.154 1.00 16.45 136 ARG F O 1
ATOM 842 N N . GLN A 1 102 ? 18.399 30.685 22.960 1.00 16.43 137 GLN F N 1
ATOM 843 C CA . GLN A 1 102 ? 17.295 31.626 22.745 1.00 16.76 137 GLN F CA 1
ATOM 844 C C . GLN A 1 102 ? 15.958 31.076 23.237 1.00 16.50 137 GLN F C 1
ATOM 845 O O . GLN A 1 102 ? 15.016 31.836 23.471 1.00 16.46 137 GLN F O 1
ATOM 851 N N . GLY A 1 103 ? 15.881 29.755 23.375 1.00 16.37 138 GLY F N 1
ATOM 852 C CA . GLY A 1 103 ? 14.727 29.101 23.985 1.00 16.04 138 GLY F CA 1
ATOM 853 C C . GLY A 1 103 ? 13.474 28.956 23.143 1.00 15.93 138 GLY F C 1
ATOM 854 O O . GLY A 1 103 ? 12.394 28.720 23.683 1.00 15.78 138 GLY F O 1
ATOM 855 N N . TYR A 1 104 ? 13.602 29.093 21.827 1.00 15.60 139 TYR F N 1
ATOM 856 C CA . TYR A 1 104 ? 12.475 28.858 20.929 1.00 15.63 139 TYR F CA 1
ATOM 857 C C . TYR A 1 104 ? 12.370 27.382 20.566 1.00 15.22 139 TYR F C 1
ATOM 858 O O . TYR A 1 104 ? 13.374 26.659 20.560 1.00 14.99 139 TYR F O 1
ATOM 867 N N . ARG A 1 105 ? 11.149 26.936 20.285 1.00 14.89 140 ARG F N 1
ATOM 868 C CA . ARG A 1 105 ? 10.922 25.598 19.754 1.00 14.70 140 ARG F CA 1
ATOM 869 C C . ARG A 1 105 ? 11.210 25.636 18.265 1.00 14.24 140 ARG F C 1
ATOM 870 O O . ARG A 1 105 ? 10.467 26.242 17.491 1.00 14.25 140 ARG F O 1
ATOM 878 N N . THR A 1 106 ? 12.296 24.981 17.873 1.00 13.82 141 THR F N 1
ATOM 879 C CA . THR A 1 106 ? 12.773 25.055 16.505 1.00 13.43 141 THR F CA 1
ATOM 880 C C . THR A 1 106 ? 12.900 23.684 15.864 1.00 13.00 141 THR F C 1
ATOM 881 O O . THR A 1 106 ? 13.379 22.735 16.487 1.00 13.01 141 THR F O 1
ATOM 885 N N . ALA A 1 107 ? 12.453 23.587 14.615 1.00 12.48 142 ALA F N 1
ATOM 886 C CA . ALA A 1 107 ? 12.819 22.463 13.779 1.00 12.11 142 ALA F CA 1
ATOM 887 C C . ALA A 1 107 ? 14.227 22.755 13.276 1.00 11.96 142 ALA F C 1
ATOM 888 O O . ALA A 1 107 ? 14.421 23.596 12.392 1.00 11.82 142 ALA F O 1
ATOM 890 N N . SER A 1 108 ? 15.208 22.091 13.881 1.00 11.85 143 SER F N 1
ATOM 891 C CA . SER A 1 108 ? 16.600 22.223 13.465 1.00 11.75 143 SER F CA 1
ATOM 892 C C . SER A 1 108 ? 16.920 21.055 12.548 1.00 11.53 143 SER F C 1
ATOM 893 O O . SER A 1 108 ? 17.001 19.912 12.996 1.00 11.88 143 SER F O 1
ATOM 896 N N . VAL A 1 109 ? 17.069 21.346 11.259 1.00 11.01 144 VAL F N 1
ATOM 897 C CA . VAL A 1 109 ? 17.246 20.301 10.256 1.00 10.57 144 VAL F CA 1
ATOM 898 C C . VAL A 1 109 ? 18.607 20.413 9.575 1.00 10.41 144 VAL F C 1
ATOM 899 O O . VAL A 1 109 ? 18.989 21.486 9.093 1.00 10.37 144 VAL F O 1
ATOM 903 N N . ILE A 1 110 ? 19.335 19.300 9.557 1.00 10.29 145 ILE F N 1
ATOM 904 C CA . ILE A 1 110 ? 20.597 19.209 8.830 1.00 9.95 145 ILE F CA 1
ATOM 905 C C . ILE A 1 110 ? 20.402 18.417 7.536 1.00 9.78 145 ILE F C 1
ATOM 906 O O . ILE A 1 110 ? 19.808 17.344 7.546 1.00 9.67 145 ILE F O 1
ATOM 911 N N . ILE A 1 111 ? 20.884 18.958 6.421 1.00 9.67 146 ILE F N 1
ATOM 912 C CA . ILE A 1 111 ? 20.955 18.184 5.183 1.00 9.72 146 ILE F CA 1
ATOM 913 C C . ILE A 1 111 ? 22.420 18.094 4.785 1.00 9.69 146 ILE F C 1
ATOM 914 O O . ILE A 1 111 ? 23.035 19.104 4.430 1.00 9.39 146 ILE F O 1
ATOM 919 N N . ALA A 1 112 ? 22.969 16.885 4.868 1.00 9.69 147 ALA F N 1
ATOM 920 C CA . ALA A 1 112 ? 24.363 16.637 4.517 1.00 10.11 147 ALA F CA 1
ATOM 921 C C . ALA A 1 112 ? 24.469 16.024 3.126 1.00 10.20 147 ALA F C 1
ATOM 922 O O . ALA A 1 112 ? 23.914 14.952 2.866 1.00 10.47 147 ALA F O 1
ATOM 924 N N . LEU A 1 113 ? 25.169 16.724 2.238 1.00 10.44 148 LEU F N 1
ATOM 925 C CA . LEU A 1 113 ? 25.394 16.265 0.868 1.00 10.66 148 LEU F CA 1
ATOM 926 C C . LEU A 1 113 ? 26.813 15.735 0.757 1.00 10.75 148 LEU F C 1
ATOM 927 O O . LEU A 1 113 ? 27.775 16.475 0.989 1.00 10.58 148 LEU F O 1
ATOM 932 N N . THR A 1 114 ? 26.940 14.456 0.401 1.00 10.37 149 THR F N 1
ATOM 933 C CA . THR A 1 114 ? 28.243 13.781 0.347 1.00 10.50 149 THR F CA 1
ATOM 934 C C . THR A 1 114 ? 28.190 12.487 -0.460 1.00 10.60 149 THR F C 1
ATOM 935 O O . THR A 1 114 ? 27.115 11.921 -0.669 1.00 10.59 149 THR F O 1
ATOM 939 N N . ASP A 1 115 ? 29.358 12.018 -0.898 1.00 10.82 150 ASP F N 1
ATOM 940 C CA . ASP A 1 115 ? 29.458 10.698 -1.524 1.00 11.10 150 ASP F CA 1
ATOM 941 C C . ASP A 1 115 ? 29.665 9.595 -0.480 1.00 11.23 150 ASP F C 1
ATOM 942 O O . ASP A 1 115 ? 29.658 8.406 -0.810 1.00 11.34 150 ASP F O 1
ATOM 947 N N . GLY A 1 116 ? 29.844 10.004 0.778 1.00 11.23 151 GLY F N 1
ATOM 948 C CA . GLY A 1 116 ? 30.022 9.069 1.890 1.00 11.67 151 GLY F CA 1
ATOM 949 C C . GLY A 1 116 ? 31.338 8.310 1.837 1.00 11.92 151 GLY F C 1
ATOM 950 O O . GLY A 1 116 ? 31.520 7.320 2.546 1.00 12.18 151 GLY F O 1
ATOM 951 N N . GLU A 1 117 ? 32.257 8.780 0.997 1.00 12.02 152 GLU F N 1
ATOM 952 C CA . GLU A 1 117 ? 33.571 8.158 0.859 1.00 12.38 152 GLU F CA 1
ATOM 953 C C . GLU A 1 117 ? 34.488 8.684 1.955 1.00 12.31 152 GLU F C 1
ATOM 954 O O . GLU A 1 117 ? 35.350 9.539 1.724 1.00 12.74 152 GLU F O 1
ATOM 960 N N . LEU A 1 118 ? 34.270 8.174 3.161 1.00 12.01 153 LEU F N 1
ATOM 961 C CA . LEU A 1 118 ? 35.033 8.588 4.325 1.00 12.16 153 LEU F CA 1
ATOM 962 C C . LEU A 1 118 ? 35.883 7.439 4.830 1.00 12.09 153 LEU F C 1
ATOM 963 O O . LEU A 1 118 ? 35.393 6.317 4.996 1.00 12.26 153 LEU F O 1
ATOM 968 N N . HIS A 1 119 ? 37.158 7.724 5.079 1.00 12.10 154 HIS F N 1
ATOM 969 C CA . HIS A 1 119 ? 38.053 6.737 5.670 1.00 11.94 154 HIS F CA 1
ATOM 970 C C . HIS A 1 119 ? 37.575 6.395 7.078 1.00 12.18 154 HIS F C 1
ATOM 971 O O . HIS A 1 119 ? 36.817 7.154 7.689 1.00 12.16 154 HIS F O 1
ATOM 978 N N . GLU A 1 120 ? 38.017 5.247 7.578 1.00 12.34 155 GLU F N 1
ATOM 979 C CA . GLU A 1 120 ? 37.422 4.620 8.754 1.00 12.72 155 GLU F CA 1
ATOM 980 C C . GLU A 1 120 ? 37.291 5.516 9.991 1.00 12.71 155 GLU F C 1
ATOM 981 O O . GLU A 1 120 ? 36.208 5.609 10.579 1.00 12.94 155 GLU F O 1
ATOM 987 N N . ASP A 1 121 ? 38.383 6.170 10.381 1.00 12.71 156 ASP F N 1
ATOM 988 C CA . ASP A 1 121 ? 38.366 7.041 11.556 1.00 12.73 156 ASP F CA 1
ATOM 989 C C . ASP A 1 121 ? 37.517 8.287 11.323 1.00 12.47 156 ASP F C 1
ATOM 990 O O . ASP A 1 121 ? 36.803 8.735 12.226 1.00 12.34 156 ASP F O 1
ATOM 995 N N . LEU A 1 122 ? 37.587 8.830 10.108 1.00 12.31 157 LEU F N 1
ATOM 996 C CA . LEU A 1 122 ? 36.779 9.989 9.736 1.00 12.46 157 LEU F CA 1
ATOM 997 C C . LEU A 1 122 ? 35.286 9.677 9.803 1.00 12.46 157 LEU F C 1
ATOM 998 O O . LEU A 1 122 ? 34.486 10.533 10.191 1.00 12.18 157 LEU F O 1
ATOM 1003 N N . PHE A 1 123 ? 34.917 8.449 9.439 1.00 12.59 158 PHE F N 1
ATOM 1004 C CA . PHE A 1 123 ? 33.522 8.016 9.524 1.00 12.98 158 PHE F CA 1
ATOM 1005 C C . PHE A 1 123 ? 33.090 7.908 10.984 1.00 12.85 158 PHE F C 1
ATOM 1006 O O . PHE A 1 123 ? 31.982 8.320 11.344 1.00 12.61 158 PHE F O 1
ATOM 1014 N N . PHE A 1 124 ? 33.979 7.370 11.818 1.00 12.90 159 PHE F N 1
ATOM 1015 C CA . PHE A 1 124 ? 33.753 7.291 13.258 1.00 13.25 159 PHE F CA 1
ATOM 1016 C C . PHE A 1 124 ? 33.485 8.675 13.854 1.00 12.98 159 PHE F C 1
ATOM 1017 O O . PHE A 1 124 ? 32.492 8.866 14.564 1.00 12.83 159 PHE F O 1
ATOM 1025 N N . TYR A 1 125 ? 34.360 9.635 13.550 1.00 12.78 160 TYR F N 1
ATOM 1026 C CA . TYR A 1 125 ? 34.198 11.005 14.041 1.00 12.93 160 TYR F CA 1
ATOM 1027 C C . TYR A 1 125 ? 32.898 11.627 13.547 1.00 12.40 160 TYR F C 1
ATOM 1028 O O . TYR A 1 125 ? 32.247 12.372 14.282 1.00 11.92 160 TYR F O 1
ATOM 1037 N N . SER A 1 126 ? 32.538 11.324 12.301 1.00 12.18 161 SER F N 1
ATOM 1038 C CA . SER A 1 126 ? 31.316 11.853 11.693 1.00 12.38 161 SER F CA 1
ATOM 1039 C C . SER A 1 126 ? 30.066 11.346 12.401 1.00 12.43 161 SER F C 1
ATOM 1040 O O . SER A 1 126 ? 29.154 12.126 12.682 1.00 12.42 161 SER F O 1
ATOM 1043 N N . GLU A 1 127 ? 30.029 10.047 12.688 1.00 12.44 162 GLU F N 1
ATOM 1044 C CA . GLU A 1 127 ? 28.894 9.465 13.402 1.00 12.74 162 GLU F CA 1
ATOM 1045 C C . GLU A 1 127 ? 28.778 10.048 14.813 1.00 12.54 162 GLU F C 1
ATOM 1046 O O . GLU A 1 127 ? 27.675 10.329 15.281 1.00 12.31 162 GLU F O 1
ATOM 1052 N N . ARG A 1 128 ? 29.923 10.245 15.467 1.00 12.66 163 ARG F N 1
ATOM 1053 C CA . ARG A 1 128 ? 29.982 10.874 16.787 1.00 13.00 163 ARG F CA 1
ATOM 1054 C C . ARG A 1 128 ? 29.371 12.273 16.755 1.00 12.70 163 ARG F C 1
ATOM 1055 O O . ARG A 1 128 ? 28.512 12.603 17.574 1.00 12.14 163 ARG F O 1
ATOM 1063 N N . GLU A 1 129 ? 29.813 13.085 15.798 1.00 12.50 164 GLU F N 1
ATOM 1064 C CA . GLU A 1 129 ? 29.351 14.465 15.707 1.00 12.45 164 GLU F CA 1
ATOM 1065 C C . GLU A 1 129 ? 27.892 14.582 15.247 1.00 12.34 164 GLU F C 1
ATOM 1066 O O . GLU A 1 129 ? 27.178 15.494 15.675 1.00 12.36 164 GLU F O 1
ATOM 1072 N N . ALA A 1 130 ? 27.451 13.658 14.395 1.00 12.08 165 ALA F N 1
ATOM 1073 C CA . ALA A 1 130 ? 26.046 13.608 13.982 1.00 12.23 165 ALA F CA 1
ATOM 1074 C C . ALA A 1 130 ? 25.137 13.274 15.168 1.00 12.26 165 ALA F C 1
ATOM 1075 O O . ALA A 1 130 ? 24.054 13.850 15.313 1.00 12.00 165 ALA F O 1
ATOM 1077 N N . ASN A 1 131 ? 25.591 12.353 16.015 1.00 12.48 166 ASN F N 1
ATOM 1078 C CA . ASN A 1 131 ? 24.897 12.027 17.261 1.00 12.92 166 ASN F CA 1
ATOM 1079 C C . ASN A 1 131 ? 24.841 13.220 18.215 1.00 13.01 166 ASN F C 1
ATOM 1080 O O . ASN A 1 131 ? 23.814 13.464 18.855 1.00 12.76 166 ASN F O 1
ATOM 1085 N N . ARG A 1 132 ? 25.943 13.964 18.302 1.00 13.20 167 ARG F N 1
ATOM 1086 C CA . ARG A 1 132 ? 25.980 15.185 19.105 1.00 13.53 167 ARG F CA 1
ATOM 1087 C C . ARG A 1 132 ? 24.983 16.230 18.593 1.00 13.11 167 ARG F C 1
ATOM 1088 O O . ARG A 1 132 ? 24.337 16.908 19.392 1.00 12.88 167 ARG F O 1
ATOM 1096 N N . SER A 1 133 ? 24.868 16.356 17.270 1.00 12.67 168 SER F N 1
ATOM 1097 C CA . SER A 1 133 ? 23.859 17.227 16.661 1.00 12.83 168 SER F CA 1
ATOM 1098 C C . SER A 1 133 ? 22.449 16.804 17.068 1.00 12.61 168 SER F C 1
ATOM 1099 O O . SER A 1 133 ? 21.619 17.647 17.418 1.00 12.54 168 SER F O 1
ATOM 1102 N N . ARG A 1 134 ? 22.188 15.498 17.026 1.00 12.74 169 ARG F N 1
ATOM 1103 C CA . ARG A 1 134 ? 20.896 14.964 17.453 1.00 12.86 169 ARG F CA 1
ATOM 1104 C C . ARG A 1 134 ? 20.605 15.289 18.916 1.00 13.21 169 ARG F C 1
ATOM 1105 O O . ARG A 1 134 ? 19.489 15.689 19.245 1.00 13.19 169 ARG F O 1
ATOM 1113 N N . ASP A 1 135 ? 21.614 15.137 19.777 1.00 13.53 170 ASP F N 1
ATOM 1114 C CA . ASP A 1 135 ? 21.488 15.470 21.201 1.00 14.10 170 ASP F CA 1
ATOM 1115 C C . ASP A 1 135 ? 21.120 16.941 21.429 1.00 13.80 170 ASP F C 1
ATOM 1116 O O . ASP A 1 135 ? 20.423 17.272 22.392 1.00 13.81 170 ASP F O 1
ATOM 1121 N N . LEU A 1 136 ? 21.583 17.812 20.535 1.00 13.58 171 LEU F N 1
ATOM 1122 C CA . LEU A 1 136 ? 21.260 19.237 20.596 1.00 13.47 171 LEU F CA 1
ATOM 1123 C C . LEU A 1 136 ? 19.885 19.561 19.991 1.00 13.31 171 LEU F C 1
ATOM 1124 O O . LEU A 1 136 ? 19.417 20.697 20.079 1.00 13.61 171 LEU F O 1
ATOM 1129 N N . GLY A 1 137 ? 19.247 18.562 19.382 1.00 13.12 172 GLY F N 1
ATOM 1130 C CA . GLY A 1 137 ? 17.882 18.701 18.864 1.00 12.79 172 GLY F CA 1
ATOM 1131 C C . GLY A 1 137 ? 17.720 18.589 17.357 1.00 12.73 172 GLY F C 1
ATOM 1132 O O . GLY A 1 137 ? 16.617 18.772 16.834 1.00 12.79 172 GLY F O 1
ATOM 1133 N N . ALA A 1 138 ? 18.805 18.280 16.650 1.00 12.30 173 ALA F N 1
ATOM 1134 C CA . ALA A 1 138 ? 18.771 18.249 15.188 1.00 12.06 173 ALA F CA 1
ATOM 1135 C C . ALA A 1 138 ? 18.152 16.974 14.625 1.00 11.89 173 ALA F C 1
ATOM 1136 O O . ALA A 1 138 ? 18.231 15.908 15.238 1.00 12.10 173 ALA F O 1
ATOM 1138 N N . ILE A 1 139 ? 17.517 17.115 13.466 1.00 11.46 174 ILE F N 1
ATOM 1139 C CA . ILE A 1 139 ? 17.124 15.993 12.623 1.00 11.36 174 ILE F CA 1
ATOM 1140 C C . ILE A 1 139 ? 18.083 15.999 11.435 1.00 11.21 174 ILE F C 1
ATOM 1141 O O . ILE A 1 139 ? 18.213 17.014 10.747 1.00 10.92 174 ILE F O 1
ATOM 1146 N N . VAL A 1 140 ? 18.748 14.869 11.203 1.00 11.07 175 VAL F N 1
ATOM 1147 C CA . VAL A 1 140 ? 19.795 14.781 10.183 1.00 11.04 175 VAL F CA 1
ATOM 1148 C C . VAL A 1 140 ? 19.337 14.004 8.944 1.00 11.12 175 VAL F C 1
ATOM 1149 O O . VAL A 1 140 ? 18.927 12.845 9.038 1.00 10.97 175 VAL F O 1
ATOM 1153 N N . TYR A 1 141 ? 19.408 14.659 7.789 1.00 11.22 176 TYR F N 1
ATOM 1154 C CA . TYR A 1 141 ? 19.225 13.998 6.504 1.00 11.37 176 TYR F CA 1
ATOM 1155 C C . TYR A 1 141 ? 20.557 13.898 5.782 1.00 11.44 176 TYR F C 1
ATOM 1156 O O . TYR A 1 141 ? 21.406 14.785 5.901 1.00 11.54 176 TYR F O 1
ATOM 1165 N N . ALA A 1 142 ? 20.737 12.812 5.038 1.00 11.49 177 ALA F N 1
ATOM 1166 C CA . ALA A 1 142 ? 21.898 12.669 4.172 1.00 11.63 177 ALA F CA 1
ATOM 1167 C C . ALA A 1 142 ? 21.446 12.457 2.735 1.00 11.84 177 ALA F C 1
ATOM 1168 O O . ALA A 1 142 ? 20.591 11.613 2.456 1.00 11.74 177 ALA F O 1
ATOM 1170 N N . VAL A 1 143 ? 22.003 13.253 1.831 1.00 12.04 178 VAL F N 1
ATOM 1171 C CA . VAL A 1 143 ? 21.697 13.136 0.412 1.00 12.35 178 VAL F CA 1
ATOM 1172 C C . VAL A 1 143 ? 22.952 12.650 -0.312 1.00 12.68 178 VAL F C 1
ATOM 1173 O O . VAL A 1 143 ? 23.978 13.331 -0.326 1.00 12.53 178 VAL F O 1
ATOM 1177 N N . GLY A 1 144 ? 22.855 11.463 -0.903 1.00 12.89 179 GLY F N 1
ATOM 1178 C CA . GLY A 1 144 ? 24.018 10.774 -1.447 1.00 13.67 179 GLY F CA 1
ATOM 1179 C C . GLY A 1 144 ? 24.342 11.089 -2.891 1.00 14.15 179 GLY F C 1
ATOM 1180 O O . GLY A 1 144 ? 23.475 11.025 -3.766 1.00 14.11 179 GLY F O 1
ATOM 1181 N N . VAL A 1 145 ? 25.612 11.407 -3.129 1.00 14.53 180 VAL F N 1
ATOM 1182 C CA . VAL A 1 145 ? 26.136 11.693 -4.459 1.00 15.07 180 VAL F CA 1
ATOM 1183 C C . VAL A 1 145 ? 26.986 10.507 -4.920 1.00 15.25 180 VAL F C 1
ATOM 1184 O O . VAL A 1 145 ? 27.602 9.825 -4.096 1.00 15.14 180 VAL F O 1
ATOM 1188 N N . LYS A 1 146 ? 27.009 10.260 -6.232 1.00 15.55 181 LYS F N 1
ATOM 1189 C CA . LYS A 1 146 ? 27.766 9.144 -6.823 1.00 15.93 181 LYS F CA 1
ATOM 1190 C C . LYS A 1 146 ? 27.216 7.793 -6.349 1.00 16.04 181 LYS F C 1
ATOM 1191 O O . LYS A 1 146 ? 26.059 7.707 -5.928 1.00 15.78 181 LYS F O 1
ATOM 1197 N N . ASP A 1 147 ? 28.041 6.746 -6.416 1.00 16.25 182 ASP F N 1
ATOM 1198 C CA . ASP A 1 147 ? 27.611 5.392 -6.051 1.00 16.49 182 ASP F CA 1
ATOM 1199 C C . ASP A 1 147 ? 27.751 5.157 -4.547 1.00 16.36 182 ASP F C 1
ATOM 1200 O O . ASP A 1 147 ? 28.557 4.332 -4.102 1.00 16.29 182 ASP F O 1
ATOM 1205 N N . PHE A 1 148 ? 26.956 5.892 -3.773 1.00 16.21 183 PHE F N 1
ATOM 1206 C CA . PHE A 1 148 ? 27.046 5.879 -2.313 1.00 16.10 183 PHE F CA 1
ATOM 1207 C C . PHE A 1 148 ? 26.410 4.642 -1.689 1.00 16.09 183 PHE F C 1
ATOM 1208 O O . PHE A 1 148 ? 25.529 4.013 -2.283 1.00 16.17 183 PHE F O 1
ATOM 1216 N N . ASN A 1 149 ? 26.866 4.317 -0.483 1.00 16.15 184 ASN F N 1
ATOM 1217 C CA . ASN A 1 149 ? 26.326 3.217 0.304 1.00 16.31 184 ASN F CA 1
ATOM 1218 C C . ASN A 1 149 ? 25.251 3.741 1.256 1.00 16.47 184 ASN F C 1
ATOM 1219 O O . ASN A 1 149 ? 25.546 4.487 2.195 1.00 16.08 184 ASN F O 1
ATOM 1224 N N . GLU A 1 150 ? 24.005 3.348 1.001 1.00 16.60 185 GLU F N 1
ATOM 1225 C CA . GLU A 1 150 ? 22.858 3.803 1.793 1.00 16.98 185 GLU F CA 1
ATOM 1226 C C . GLU A 1 150 ? 22.981 3.484 3.288 1.00 16.65 185 GLU F C 1
ATOM 1227 O O . GLU A 1 150 ? 22.636 4.313 4.132 1.00 16.48 185 GLU F O 1
ATOM 1233 N N . THR A 1 151 ? 23.476 2.287 3.606 1.00 16.61 186 THR F N 1
ATOM 1234 C CA . THR A 1 151 ? 23.605 1.832 4.994 1.00 16.51 186 THR F CA 1
ATOM 1235 C C . THR A 1 151 ? 24.651 2.651 5.755 1.00 16.45 186 THR F C 1
ATOM 1236 O O . THR A 1 151 ? 24.484 2.931 6.947 1.00 16.50 186 THR F O 1
ATOM 1240 N N . GLN A 1 152 ? 25.714 3.038 5.050 1.00 16.30 187 GLN F N 1
ATOM 1241 C CA . GLN A 1 152 ? 26.778 3.872 5.610 1.00 16.28 187 GLN F CA 1
ATOM 1242 C C . GLN A 1 152 ? 26.257 5.261 5.971 1.00 16.05 187 GLN F C 1
ATOM 1243 O O . GLN A 1 152 ? 26.509 5.759 7.067 1.00 15.85 187 GLN F O 1
ATOM 1249 N N . LEU A 1 153 ? 25.520 5.873 5.048 1.00 15.88 188 LEU F N 1
ATOM 1250 C CA . LEU A 1 153 ? 24.941 7.192 5.286 1.00 15.74 188 LEU F CA 1
ATOM 1251 C C . LEU A 1 153 ? 23.845 7.158 6.350 1.00 15.76 188 LEU F C 1
ATOM 1252 O O . LEU A 1 153 ? 23.596 8.162 7.019 1.00 15.65 188 LEU F O 1
ATOM 1257 N N . ALA A 1 154 ? 23.212 5.996 6.511 1.00 15.81 189 ALA F N 1
ATOM 1258 C CA . ALA A 1 154 ? 22.193 5.787 7.542 1.00 16.09 189 ALA F CA 1
ATOM 1259 C C . ALA A 1 154 ? 22.760 5.866 8.961 1.00 16.35 189 ALA F C 1
ATOM 1260 O O . ALA A 1 154 ? 22.012 6.062 9.924 1.00 16.43 189 ALA F O 1
ATOM 1262 N N . ARG A 1 155 ? 24.076 5.703 9.085 1.00 16.68 190 ARG F N 1
ATOM 1263 C CA . ARG A 1 155 ? 24.762 5.862 10.366 1.00 17.03 190 ARG F CA 1
ATOM 1264 C C . ARG A 1 155 ? 24.904 7.342 10.724 1.00 16.70 190 ARG F C 1
ATOM 1265 O O . ARG A 1 155 ? 24.988 7.696 11.901 1.00 16.82 190 ARG F O 1
ATOM 1273 N N . ILE A 1 156 ? 24.915 8.191 9.697 1.00 16.18 191 ILE F N 1
ATOM 1274 C CA . ILE A 1 156 ? 25.039 9.641 9.852 1.00 15.47 191 ILE F CA 1
ATOM 1275 C C . ILE A 1 156 ? 23.665 10.287 9.983 1.00 15.11 191 ILE F C 1
ATOM 1276 O O . ILE A 1 156 ? 23.427 11.068 10.907 1.00 14.86 191 ILE F O 1
ATOM 1281 N N . ALA A 1 157 ? 22.770 9.959 9.053 1.00 14.51 192 ALA F N 1
ATOM 1282 C CA . ALA A 1 157 ? 21.383 10.419 9.102 1.00 14.34 192 ALA F CA 1
ATOM 1283 C C . ALA A 1 157 ? 20.637 9.750 10.258 1.00 14.30 192 ALA F C 1
ATOM 1284 O O . ALA A 1 157 ? 21.158 8.825 10.888 1.00 14.21 192 ALA F O 1
ATOM 1286 N N . ASP A 1 158 ? 19.425 10.226 10.533 1.00 14.40 193 ASP F N 1
ATOM 1287 C CA . ASP A 1 158 ? 18.616 9.717 11.644 1.00 14.92 193 ASP F CA 1
ATOM 1288 C C . ASP A 1 158 ? 18.221 8.257 11.465 1.00 15.09 193 ASP F C 1
ATOM 1289 O O . ASP A 1 158 ? 18.119 7.512 12.441 1.00 15.08 193 ASP F O 1
ATOM 1294 N N . SER A 1 159 ? 17.992 7.865 10.213 1.00 15.18 194 SER F N 1
ATOM 1295 C CA . SER A 1 159 ? 17.617 6.497 9.856 1.00 15.43 194 SER F CA 1
ATOM 1296 C C . SER A 1 159 ? 17.818 6.317 8.357 1.00 15.45 194 SER F C 1
ATOM 1297 O O . SER A 1 159 ? 18.164 7.274 7.659 1.00 15.29 194 SER F O 1
ATOM 1300 N N . LYS A 1 160 ? 17.601 5.098 7.861 1.00 15.57 195 LYS F N 1
ATOM 1301 C CA . LYS A 1 160 ? 17.632 4.846 6.420 1.00 15.93 195 LYS F CA 1
ATOM 1302 C C . LYS A 1 160 ? 16.573 5.654 5.673 1.00 15.80 195 LYS F C 1
ATOM 1303 O O . LYS A 1 160 ? 16.750 5.976 4.496 1.00 15.70 195 LYS F O 1
ATOM 1309 N N . ASP A 1 161 ? 15.488 5.991 6.370 1.00 15.85 196 ASP F N 1
ATOM 1310 C CA . ASP A 1 161 ? 14.402 6.796 5.806 1.00 16.03 196 ASP F CA 1
ATOM 1311 C C . ASP A 1 161 ? 14.780 8.273 5.648 1.00 15.64 196 ASP F C 1
ATOM 1312 O O . ASP A 1 161 ? 14.073 9.034 4.977 1.00 15.69 196 ASP F O 1
ATOM 1317 N N . HIS A 1 162 ? 15.893 8.665 6.267 1.00 15.20 197 HIS F N 1
ATOM 1318 C CA . HIS A 1 162 ? 16.420 10.029 6.167 1.00 14.66 197 HIS F CA 1
ATOM 1319 C C . HIS A 1 162 ? 17.560 10.133 5.149 1.00 14.54 197 HIS F C 1
ATOM 1320 O O . HIS A 1 162 ? 18.252 11.153 5.081 1.00 14.07 197 HIS F O 1
ATOM 1327 N N . VAL A 1 163 ? 17.744 9.076 4.359 1.00 14.43 198 VAL F N 1
ATOM 1328 C CA . VAL A 1 163 ? 18.774 9.038 3.321 1.00 14.80 198 VAL F CA 1
ATOM 1329 C C . VAL A 1 163 ? 18.117 9.005 1.940 1.00 15.08 198 VAL F C 1
ATOM 1330 O O . VAL A 1 163 ? 17.220 8.195 1.687 1.00 15.07 198 VAL F O 1
ATOM 1334 N N . PHE A 1 164 ? 18.552 9.905 1.063 1.00 15.55 199 PHE F N 1
ATOM 1335 C CA . PHE A 1 164 ? 18.040 9.966 -0.303 1.00 16.06 199 PHE F CA 1
ATOM 1336 C C . PHE A 1 164 ? 19.183 10.080 -1.302 1.00 16.39 199 PHE F C 1
ATOM 1337 O O . PHE A 1 164 ? 20.201 10.706 -1.002 1.00 15.84 199 PHE F O 1
ATOM 1345 N N . PRO A 1 165 ? 19.023 9.469 -2.493 1.00 16.81 200 PRO F N 1
ATOM 1346 C CA . PRO A 1 165 ? 19.937 9.749 -3.599 1.00 17.33 200 PRO F CA 1
ATOM 1347 C C . PRO A 1 165 ? 19.750 11.187 -4.069 1.00 17.93 200 PRO F C 1
ATOM 1348 O O . PRO A 1 165 ? 18.650 11.730 -3.950 1.00 17.88 200 PRO F O 1
ATOM 1352 N N . VAL A 1 166 ? 20.815 11.799 -4.583 1.00 18.67 201 VAL F N 1
ATOM 1353 C CA . VAL A 1 166 ? 20.765 13.204 -4.999 1.00 19.51 201 VAL F CA 1
ATOM 1354 C C . VAL A 1 166 ? 19.728 13.462 -6.105 1.00 20.29 201 VAL F C 1
ATOM 1355 O O . VAL A 1 166 ? 19.091 14.512 -6.129 1.00 20.22 201 VAL F O 1
ATOM 1359 N N . ASN A 1 167 ? 19.554 12.482 -6.989 1.00 21.24 202 ASN F N 1
ATOM 1360 C CA . ASN A 1 167 ? 18.582 12.557 -8.086 1.00 22.12 202 ASN F CA 1
ATOM 1361 C C . ASN A 1 167 ? 17.117 12.650 -7.637 1.00 22.34 202 ASN F C 1
ATOM 1362 O O . ASN A 1 167 ? 16.298 13.282 -8.308 1.00 22.61 202 ASN F O 1
ATOM 1367 N N . ASP A 1 168 ? 16.800 12.022 -6.506 1.00 22.53 203 ASP F N 1
ATOM 1368 C CA . ASP A 1 168 ? 15.442 12.028 -5.952 1.00 22.75 203 ASP F CA 1
ATOM 1369 C C . ASP A 1 168 ? 15.341 12.928 -4.719 1.00 22.42 203 ASP F C 1
ATOM 1370 O O . ASP A 1 168 ? 14.260 13.090 -4.138 1.00 22.56 203 ASP F O 1
ATOM 1375 N N . GLY A 1 169 ? 16.474 13.518 -4.341 1.00 22.07 204 GLY F N 1
ATOM 1376 C CA . GLY A 1 169 ? 16.591 14.325 -3.128 1.00 21.47 204 GLY F CA 1
ATOM 1377 C C . GLY A 1 169 ? 15.698 15.546 -3.062 1.00 21.13 204 GLY F C 1
ATOM 1378 O O . GLY A 1 169 ? 15.027 15.763 -2.053 1.00 21.04 204 GLY F O 1
ATOM 1379 N N . PHE A 1 170 ? 15.697 16.349 -4.127 1.00 20.68 205 PHE F N 1
ATOM 1380 C CA . PHE A 1 170 ? 14.911 17.585 -4.156 1.00 20.41 205 PHE F CA 1
ATOM 1381 C C . PHE A 1 170 ? 13.437 17.313 -3.857 1.00 20.09 205 PHE F C 1
ATOM 1382 O O . PHE A 1 170 ? 12.878 17.886 -2.921 1.00 19.97 205 PHE F O 1
ATOM 1390 N N . GLN A 1 171 ? 12.828 16.417 -4.631 1.00 19.67 206 GLN F N 1
ATOM 1391 C CA . GLN A 1 171 ? 11.401 16.119 -4.497 1.00 19.39 206 GLN F CA 1
ATOM 1392 C C . GLN A 1 171 ? 11.021 15.715 -3.076 1.00 18.69 206 GLN F C 1
ATOM 1393 O O . GLN A 1 171 ? 10.012 16.179 -2.544 1.00 18.51 206 GLN F O 1
ATOM 1399 N N . ALA A 1 172 ? 11.844 14.865 -2.465 1.00 18.05 207 ALA F N 1
ATOM 1400 C CA . ALA A 1 172 ? 11.596 14.383 -1.108 1.00 17.51 207 ALA F CA 1
ATOM 1401 C C . ALA A 1 172 ? 11.751 15.497 -0.078 1.00 17.11 207 ALA F C 1
ATOM 1402 O O . ALA A 1 172 ? 10.869 15.697 0.760 1.00 16.77 207 ALA F O 1
ATOM 1404 N N . LEU A 1 173 ? 12.866 16.224 -0.156 1.00 16.56 208 LEU F N 1
ATOM 1405 C CA . LEU A 1 173 ? 13.166 17.283 0.807 1.00 16.17 208 LEU F CA 1
ATOM 1406 C C . LEU A 1 173 ? 12.258 18.501 0.683 1.00 15.94 208 LEU F C 1
ATOM 1407 O O . LEU A 1 173 ? 11.893 19.095 1.695 1.00 15.70 208 LEU F O 1
ATOM 1412 N N . GLN A 1 174 ? 11.896 18.875 -0.545 1.00 15.70 209 GLN F N 1
ATOM 1413 C CA . GLN A 1 174 ? 10.977 20.000 -0.733 1.00 15.78 209 GLN F CA 1
ATOM 1414 C C . GLN A 1 174 ? 9.629 19.722 -0.065 1.00 15.40 209 GLN F C 1
ATOM 1415 O O . GLN A 1 174 ? 9.034 20.622 0.519 1.00 15.34 209 GLN F O 1
ATOM 1421 N N . GLY A 1 175 ? 9.171 18.471 -0.136 1.00 15.20 210 GLY F N 1
ATOM 1422 C CA . GLY A 1 175 ? 7.949 18.046 0.548 1.00 14.88 210 GLY F CA 1
ATOM 1423 C C . GLY A 1 175 ? 8.079 18.148 2.058 1.00 14.70 210 GLY F C 1
ATOM 1424 O O . GLY A 1 175 ? 7.178 18.646 2.734 1.00 14.71 210 GLY F O 1
ATOM 1425 N N . ILE A 1 176 ? 9.217 17.689 2.577 1.00 14.34 211 ILE F N 1
ATOM 1426 C CA . ILE A 1 176 ? 9.519 17.743 4.012 1.00 14.32 211 ILE F CA 1
ATOM 1427 C C . ILE A 1 176 ? 9.573 19.187 4.519 1.00 14.32 211 ILE F C 1
ATOM 1428 O O . ILE A 1 176 ? 8.959 19.520 5.540 1.00 14.31 211 ILE F O 1
ATOM 1433 N N . ILE A 1 177 ? 10.300 20.035 3.794 1.00 14.45 212 ILE F N 1
ATOM 1434 C CA . ILE A 1 177 ? 10.426 21.453 4.133 1.00 14.33 212 ILE F CA 1
ATOM 1435 C C . ILE A 1 177 ? 9.066 22.160 4.087 1.00 14.57 212 ILE F C 1
ATOM 1436 O O . ILE A 1 177 ? 8.746 22.953 4.975 1.00 14.26 212 ILE F O 1
ATOM 1441 N N . HIS A 1 178 ? 8.272 21.855 3.061 1.00 14.89 213 HIS F N 1
ATOM 1442 C CA . HIS A 1 178 ? 6.921 22.406 2.927 1.00 15.57 213 HIS F CA 1
ATOM 1443 C C . HIS A 1 178 ? 6.060 22.052 4.141 1.00 15.82 213 HIS F C 1
ATOM 1444 O O . HIS A 1 178 ? 5.357 22.911 4.674 1.00 15.84 213 HIS F O 1
ATOM 1451 N N . SER A 1 179 ? 6.141 20.794 4.576 1.00 16.04 214 SER F N 1
ATOM 1452 C CA . SER A 1 179 ? 5.399 20.299 5.739 1.00 16.60 214 SER F CA 1
ATOM 1453 C C . SER A 1 179 ? 5.804 20.993 7.040 1.00 16.86 214 SER F C 1
ATOM 1454 O O . SER A 1 179 ? 4.939 21.402 7.821 1.00 16.79 214 SER F O 1
ATOM 1457 N N . ILE A 1 180 ? 7.111 21.130 7.265 1.00 17.03 215 ILE F N 1
ATOM 1458 C CA . ILE A 1 180 ? 7.623 21.832 8.446 1.00 17.46 215 ILE F CA 1
ATOM 1459 C C . ILE A 1 180 ? 7.209 23.310 8.453 1.00 17.89 215 ILE F C 1
ATOM 1460 O O . ILE A 1 180 ? 6.846 23.853 9.499 1.00 17.92 215 ILE F O 1
ATOM 1465 N N . LEU A 1 181 ? 7.253 23.948 7.284 1.00 18.42 216 LEU F N 1
ATOM 1466 C CA . LEU A 1 181 ? 6.822 25.340 7.150 1.00 19.13 216 LEU F CA 1
ATOM 1467 C C . LEU A 1 181 ? 5.335 25.525 7.451 1.00 19.79 216 LEU F C 1
ATOM 1468 O O . LEU A 1 181 ? 4.940 26.535 8.032 1.00 19.90 216 LEU F O 1
ATOM 1473 N N . LYS A 1 182 ? 4.517 24.551 7.060 1.00 20.69 217 LYS F N 1
ATOM 1474 C CA . LYS A 1 182 ? 3.091 24.573 7.391 1.00 21.56 217 LYS F CA 1
ATOM 1475 C C . LYS A 1 182 ? 2.870 24.372 8.893 1.00 22.02 217 LYS F C 1
ATOM 1476 O O . LYS A 1 182 ? 1.858 24.811 9.444 1.00 22.20 217 LYS F O 1
ATOM 1482 N N . LYS A 1 183 ? 3.832 23.722 9.546 1.00 22.55 218 LYS F N 1
ATOM 1483 C CA . LYS A 1 183 ? 3.785 23.496 10.990 1.00 23.17 218 LYS F CA 1
ATOM 1484 C C . LYS A 1 183 ? 4.442 24.631 11.790 1.00 23.34 218 LYS F C 1
ATOM 1485 O O . LYS A 1 183 ? 4.659 24.503 12.994 1.00 23.52 218 LYS F O 1
ATOM 1491 N N . SER A 1 184 ? 4.755 25.739 11.121 1.00 23.62 219 SER F N 1
ATOM 1492 C CA . SER A 1 184 ? 5.270 26.924 11.807 1.00 23.91 219 SER F CA 1
ATOM 1493 C C . SER A 1 184 ? 4.144 27.635 12.549 1.00 23.79 219 SER F C 1
ATOM 1494 O O . SER A 1 184 ? 2.989 27.607 12.110 1.00 23.89 219 SER F O 1
ATOM 1497 N N . CYS A 1 185 ? 4.485 28.266 13.671 1.00 23.63 220 CYS F N 1
ATOM 1498 C CA . CYS A 1 185 ? 3.522 29.052 14.445 1.00 23.56 220 CYS F CA 1
ATOM 1499 C C . CYS A 1 185 ? 3.118 30.326 13.706 1.00 23.81 220 CYS F C 1
ATOM 1500 O O . CYS A 1 185 ? 3.897 30.878 12.925 1.00 24.00 220 CYS F O 1
ATOM 1503 N N . SER B 1 1 ? 19.543 -8.835 24.380 1.00 28.28 36 SER A N 1
ATOM 1504 C CA . SER B 1 1 ? 19.898 -10.192 23.875 1.00 28.18 36 SER A CA 1
ATOM 1505 C C . SER B 1 1 ? 20.110 -11.178 25.024 1.00 28.03 36 SER A C 1
ATOM 1506 O O . SER B 1 1 ? 20.493 -10.786 26.132 1.00 28.02 36 SER A O 1
ATOM 1509 N N . MET B 1 2 ? 19.854 -12.456 24.750 1.00 27.77 37 MET A N 1
ATOM 1510 C CA . MET B 1 2 ? 20.077 -13.525 25.724 1.00 27.47 37 MET A CA 1
ATOM 1511 C C . MET B 1 2 ? 21.526 -14.005 25.697 1.00 27.04 37 MET A C 1
ATOM 1512 O O . MET B 1 2 ? 21.937 -14.805 26.542 1.00 27.27 37 MET A O 1
ATOM 1517 N N . ALA B 1 3 ? 22.286 -13.511 24.722 1.00 26.30 38 ALA A N 1
ATOM 1518 C CA . ALA B 1 3 ? 23.693 -13.857 24.562 1.00 25.49 38 ALA A CA 1
ATOM 1519 C C . ALA B 1 3 ? 24.493 -13.482 25.802 1.00 24.89 38 ALA A C 1
ATOM 1520 O O . ALA B 1 3 ? 24.399 -12.356 26.300 1.00 24.93 38 ALA A O 1
ATOM 1522 N N . CYS B 1 4 ? 25.268 -14.441 26.299 1.00 24.03 39 CYS A N 1
ATOM 1523 C CA . CYS B 1 4 ? 26.133 -14.231 27.453 1.00 23.29 39 CYS A CA 1
ATOM 1524 C C . CYS B 1 4 ? 27.186 -13.159 27.178 1.00 22.48 39 CYS A C 1
ATOM 1525 O O . CYS B 1 4 ? 27.422 -12.790 26.026 1.00 22.26 39 CYS A O 1
ATOM 1528 N N . TYR B 1 5 ? 27.815 -12.668 28.241 1.00 21.65 40 TYR A N 1
ATOM 1529 C CA . TYR B 1 5 ? 28.878 -11.676 28.114 1.00 20.83 40 TYR A CA 1
ATOM 1530 C C . TYR B 1 5 ? 30.248 -12.337 28.124 1.00 20.06 40 TYR A C 1
ATOM 1531 O O . TYR B 1 5 ? 30.572 -13.100 29.034 1.00 20.23 40 TYR A O 1
ATOM 1540 N N . GLY B 1 6 ? 31.040 -12.050 27.094 1.00 19.33 41 GLY A N 1
ATOM 1541 C CA . GLY B 1 6 ? 32.430 -12.497 27.032 1.00 18.31 41 GLY A CA 1
ATOM 1542 C C . GLY B 1 6 ? 33.306 -11.759 28.027 1.00 17.56 41 GLY A C 1
ATOM 1543 O O . GLY B 1 6 ? 34.333 -12.275 28.468 1.00 17.69 41 GLY A O 1
ATOM 1544 N N . GLY B 1 7 ? 32.891 -10.547 28.384 1.00 16.78 42 GLY A N 1
ATOM 1545 C CA . GLY B 1 7 ? 33.619 -9.735 29.349 1.00 15.69 42 GLY A CA 1
ATOM 1546 C C . GLY B 1 7 ? 32.689 -8.929 30.232 1.00 14.96 42 GLY A C 1
ATOM 1547 O O . GLY B 1 7 ? 31.552 -8.648 29.863 1.00 14.59 42 GLY A O 1
ATOM 1548 N N . PHE B 1 8 ? 33.181 -8.567 31.411 1.00 14.30 43 PHE A N 1
ATOM 1549 C CA . PHE B 1 8 ? 32.451 -7.695 32.314 1.00 13.69 43 PHE A CA 1
ATOM 1550 C C . PHE B 1 8 ? 33.415 -6.635 32.831 1.00 13.06 43 PHE A C 1
ATOM 1551 O O . PHE B 1 8 ? 34.287 -6.920 33.656 1.00 12.99 43 PHE A O 1
ATOM 1559 N N . ASP B 1 9 ? 33.255 -5.420 32.313 1.00 12.56 44 ASP A N 1
ATOM 1560 C CA . ASP B 1 9 ? 34.143 -4.303 32.622 1.00 11.97 44 ASP A CA 1
ATOM 1561 C C . ASP B 1 9 ? 33.413 -3.229 33.420 1.00 11.50 44 ASP A C 1
ATOM 1562 O O . ASP B 1 9 ? 32.480 -2.591 32.917 1.00 11.50 44 ASP A O 1
ATOM 1567 N N . LEU B 1 10 ? 33.857 -3.023 34.657 1.00 10.97 45 LEU A N 1
ATOM 1568 C CA . LEU B 1 10 ? 33.218 -2.080 35.568 1.00 10.40 45 LEU A CA 1
ATOM 1569 C C . LEU B 1 10 ? 34.099 -0.856 35.801 1.00 9.83 45 LEU A C 1
ATOM 1570 O O . LEU B 1 10 ? 35.215 -0.971 36.305 1.00 9.56 45 LEU A O 1
ATOM 1575 N N . TYR B 1 11 ? 33.579 0.313 35.444 1.00 9.31 46 TYR A N 1
ATOM 1576 C CA . TYR B 1 11 ? 34.330 1.556 35.555 1.00 9.03 46 TYR A CA 1
ATOM 1577 C C . TYR B 1 11 ? 33.762 2.426 36.665 1.00 8.82 46 TYR A C 1
ATOM 1578 O O . TYR B 1 11 ? 32.660 2.948 36.530 1.00 8.90 46 TYR A O 1
ATOM 1587 N N . PHE B 1 12 ? 34.507 2.569 37.759 1.00 8.34 47 PHE A N 1
ATOM 1588 C CA . PHE B 1 12 ? 34.122 3.494 38.825 1.00 8.30 47 PHE A CA 1
ATOM 1589 C C . PHE B 1 12 ? 34.619 4.887 38.474 1.00 8.05 47 PHE A C 1
ATOM 1590 O O . PHE B 1 12 ? 35.814 5.081 38.261 1.00 8.08 47 PHE A O 1
ATOM 1598 N N . ILE B 1 13 ? 33.699 5.848 38.411 1.00 7.81 48 ILE A N 1
ATOM 1599 C CA . ILE B 1 13 ? 34.057 7.247 38.191 1.00 7.91 48 ILE A CA 1
ATOM 1600 C C . ILE B 1 13 ? 33.740 8.001 39.479 1.00 8.02 48 ILE A C 1
ATOM 1601 O O . ILE B 1 13 ? 32.576 8.198 39.828 1.00 8.30 48 ILE A O 1
ATOM 1606 N N . LEU B 1 14 ? 34.786 8.417 40.183 1.00 8.22 49 LEU A N 1
ATOM 1607 C CA . LEU B 1 14 ? 34.644 8.836 41.570 1.00 8.34 49 LEU A CA 1
ATOM 1608 C C . LEU B 1 14 ? 34.949 10.308 41.774 1.00 8.48 49 LEU A C 1
ATOM 1609 O O . LEU B 1 14 ? 36.020 10.783 41.402 1.00 8.44 49 LEU A O 1
ATOM 1614 N N . ASP B 1 15 ? 33.974 11.014 42.348 1.00 8.52 50 ASP A N 1
ATOM 1615 C CA . ASP B 1 15 ? 34.076 12.433 42.690 1.00 8.99 50 ASP A CA 1
ATOM 1616 C C . ASP B 1 15 ? 35.009 12.632 43.877 1.00 8.97 50 ASP A C 1
ATOM 1617 O O . ASP B 1 15 ? 34.740 12.130 44.966 1.00 9.07 50 ASP A O 1
ATOM 1622 N N . LYS B 1 16 ? 36.099 13.368 43.660 1.00 9.05 51 LYS A N 1
ATOM 1623 C CA . LYS B 1 16 ? 37.011 13.750 44.739 1.00 9.35 51 LYS A CA 1
ATOM 1624 C C . LYS B 1 16 ? 37.159 15.273 44.830 1.00 9.40 51 LYS A C 1
ATOM 1625 O O . LYS B 1 16 ? 38.195 15.787 45.263 1.00 9.57 51 LYS A O 1
ATOM 1631 N N . SER B 1 17 ? 36.109 15.987 44.432 1.00 9.54 52 SER A N 1
ATOM 1632 C CA . SER B 1 17 ? 36.108 17.448 44.466 1.00 9.97 52 SER A CA 1
ATOM 1633 C C . SER B 1 17 ? 35.946 17.991 45.887 1.00 10.40 52 SER A C 1
ATOM 1634 O O . SER B 1 17 ? 35.616 17.244 46.809 1.00 10.26 52 SER A O 1
ATOM 1637 N N . GLY B 1 18 ? 36.177 19.293 46.052 1.00 10.74 53 GLY A N 1
ATOM 1638 C CA . GLY B 1 18 ? 36.077 19.947 47.358 1.00 11.31 53 GLY A CA 1
ATOM 1639 C C . GLY B 1 18 ? 34.736 19.783 48.051 1.00 11.72 53 GLY A C 1
ATOM 1640 O O . GLY B 1 18 ? 34.671 19.730 49.281 1.00 11.93 53 GLY A O 1
ATOM 1641 N N . SER B 1 19 ? 33.666 19.686 47.265 1.00 11.90 54 SER A N 1
ATOM 1642 C CA . SER B 1 19 ? 32.311 19.553 47.812 1.00 12.28 54 SER A CA 1
ATOM 1643 C C . SER B 1 19 ? 32.067 18.221 48.530 1.00 12.61 54 SER A C 1
ATOM 1644 O O . SER B 1 19 ? 31.144 18.112 49.334 1.00 12.95 54 SER A O 1
ATOM 1647 N N . VAL B 1 20 ? 32.890 17.214 48.241 1.00 13.22 55 VAL A N 1
ATOM 1648 C CA . VAL B 1 20 ? 32.769 15.916 48.915 1.00 13.79 55 VAL A CA 1
ATOM 1649 C C . VAL B 1 20 ? 33.867 15.686 49.968 1.00 14.37 55 VAL A C 1
ATOM 1650 O O . VAL B 1 20 ? 34.099 14.551 50.398 1.00 14.73 55 VAL A O 1
ATOM 1654 N N . LEU B 1 21 ? 34.501 16.779 50.399 1.00 14.84 56 LEU A N 1
ATOM 1655 C CA . LEU B 1 21 ? 35.663 16.754 51.305 1.00 15.38 56 LEU A CA 1
ATOM 1656 C C . LEU B 1 21 ? 35.530 15.882 52.557 1.00 15.63 56 LEU A C 1
ATOM 1657 O O . LEU B 1 21 ? 36.507 15.272 52.990 1.00 16.39 56 LEU A O 1
ATOM 1662 N N . HIS B 1 22 ? 34.338 15.830 53.139 1.00 15.45 57 HIS A N 1
ATOM 1663 C CA . HIS B 1 22 ? 34.130 15.042 54.353 1.00 15.26 57 HIS A CA 1
ATOM 1664 C C . HIS B 1 22 ? 33.371 13.751 54.067 1.00 15.01 57 HIS A C 1
ATOM 1665 O O . HIS B 1 22 ? 32.981 13.030 54.990 1.00 15.18 57 HIS A O 1
ATOM 1672 N N . HIS B 1 23 ? 33.193 13.457 52.782 1.00 14.65 58 HIS A N 1
ATOM 1673 C CA . HIS B 1 23 ? 32.411 12.305 52.342 1.00 14.67 58 HIS A CA 1
ATOM 1674 C C . HIS B 1 23 ? 33.221 11.291 51.543 1.00 14.45 58 HIS A C 1
ATOM 1675 O O . HIS B 1 23 ? 32.666 10.319 51.027 1.00 14.35 58 HIS A O 1
ATOM 1682 N N . TRP B 1 24 ? 34.531 11.498 51.439 1.00 14.22 59 TRP A N 1
ATOM 1683 C CA . TRP B 1 24 ? 35.344 10.562 50.669 1.00 13.95 59 TRP A CA 1
ATOM 1684 C C . TRP B 1 24 ? 35.293 9.137 51.223 1.00 14.23 59 TRP A C 1
ATOM 1685 O O . TRP B 1 24 ? 35.272 8.174 50.456 1.00 13.91 59 TRP A O 1
ATOM 1696 N N . ASN B 1 25 ? 35.270 9.004 52.546 1.00 14.60 60 ASN A N 1
ATOM 1697 C CA . ASN B 1 25 ? 35.223 7.682 53.164 1.00 15.01 60 ASN A CA 1
ATOM 1698 C C . ASN B 1 25 ? 33.961 6.899 52.783 1.00 14.81 60 ASN A C 1
ATOM 1699 O O . ASN B 1 25 ? 34.014 5.682 52.627 1.00 14.64 60 ASN A O 1
ATOM 1704 N N . GLU B 1 26 ? 32.846 7.612 52.602 1.00 14.80 61 GLU A N 1
ATOM 1705 C CA . GLU B 1 26 ? 31.603 7.032 52.079 1.00 15.08 61 GLU A CA 1
ATOM 1706 C C . GLU B 1 26 ? 31.778 6.462 50.678 1.00 14.65 61 GLU A C 1
ATOM 1707 O O . GLU B 1 26 ? 31.335 5.345 50.388 1.00 14.75 61 GLU A O 1
ATOM 1713 N N . ILE B 1 27 ? 32.406 7.260 49.814 1.00 14.17 62 ILE A N 1
ATOM 1714 C CA . ILE B 1 27 ? 32.639 6.906 48.419 1.00 13.80 62 ILE A CA 1
ATOM 1715 C C . ILE B 1 27 ? 33.621 5.744 48.348 1.00 13.59 62 ILE A C 1
ATOM 1716 O O . ILE B 1 27 ? 33.375 4.759 47.649 1.00 13.51 62 ILE A O 1
ATOM 1721 N N . TYR B 1 28 ? 34.717 5.854 49.097 1.00 13.38 63 TYR A N 1
ATOM 1722 C CA . TYR B 1 28 ? 35.712 4.788 49.140 1.00 13.54 63 TYR A CA 1
ATOM 1723 C C . TYR B 1 28 ? 35.103 3.472 49.615 1.00 13.80 63 TYR A C 1
ATOM 1724 O O . TYR B 1 28 ? 35.295 2.434 48.982 1.00 13.98 63 TYR A O 1
ATOM 1733 N N . TYR B 1 29 ? 34.380 3.525 50.732 1.00 14.28 64 TYR A N 1
ATOM 1734 C CA . TYR B 1 29 ? 33.814 2.319 51.341 1.00 14.78 64 TYR A CA 1
ATOM 1735 C C . TYR B 1 29 ? 32.846 1.601 50.406 1.00 14.56 64 TYR A C 1
ATOM 1736 O O . TYR B 1 29 ? 32.800 0.368 50.386 1.00 14.50 64 TYR A O 1
ATOM 1745 N N . PHE B 1 30 ? 32.083 2.374 49.637 1.00 14.14 65 PHE A N 1
ATOM 1746 C CA . PHE B 1 30 ? 31.193 1.829 48.613 1.00 14.05 65 PHE A CA 1
ATOM 1747 C C . PHE B 1 30 ? 31.970 1.013 47.580 1.00 13.82 65 PHE A C 1
ATOM 1748 O O . PHE B 1 30 ? 31.576 -0.104 47.230 1.00 13.61 65 PHE A O 1
ATOM 1756 N N . VAL B 1 31 ? 33.073 1.576 47.095 1.00 13.63 66 VAL A N 1
ATOM 1757 C CA . VAL B 1 31 ? 33.908 0.909 46.096 1.00 13.72 66 VAL A CA 1
ATOM 1758 C C . VAL B 1 31 ? 34.602 -0.320 46.692 1.00 13.85 66 VAL A C 1
ATOM 1759 O O . VAL B 1 31 ? 34.611 -1.393 46.082 1.00 13.89 66 VAL A O 1
ATOM 1763 N N . GLU B 1 32 ? 35.158 -0.154 47.889 1.00 14.18 67 GLU A N 1
ATOM 1764 C CA . GLU B 1 32 ? 35.851 -1.234 48.591 1.00 14.61 67 GLU A CA 1
ATOM 1765 C C . GLU B 1 32 ? 34.909 -2.410 48.862 1.00 14.71 67 GLU A C 1
ATOM 1766 O O . GLU B 1 32 ? 35.293 -3.567 48.686 1.00 14.53 67 GLU A O 1
ATOM 1772 N N . GLN B 1 33 ? 33.681 -2.101 49.282 1.00 14.96 68 GLN A N 1
ATOM 1773 C CA . GLN B 1 33 ? 32.647 -3.115 49.532 1.00 15.42 68 GLN A CA 1
ATOM 1774 C C . GLN B 1 33 ? 32.346 -3.964 48.303 1.00 14.94 68 GLN A C 1
ATOM 1775 O O . GLN B 1 33 ? 32.252 -5.186 48.396 1.00 14.95 68 GLN A O 1
ATOM 1781 N N . LEU B 1 34 ? 32.166 -3.305 47.161 1.00 14.66 69 LEU A N 1
ATOM 1782 C CA . LEU B 1 34 ? 31.865 -4.000 45.918 1.00 14.40 69 LEU A CA 1
ATOM 1783 C C . LEU B 1 34 ? 33.049 -4.827 45.420 1.00 14.47 69 LEU A C 1
ATOM 1784 O O . LEU B 1 34 ? 32.874 -5.965 44.987 1.00 14.49 69 LEU A O 1
ATOM 1789 N N . ALA B 1 35 ? 34.248 -4.249 45.486 1.00 14.43 70 ALA A N 1
ATOM 1790 C CA . ALA B 1 35 ? 35.466 -4.944 45.065 1.00 14.54 70 ALA A CA 1
ATOM 1791 C C . ALA B 1 35 ? 35.687 -6.226 45.870 1.00 14.74 70 ALA A C 1
ATOM 1792 O O . ALA B 1 35 ? 35.945 -7.289 45.299 1.00 14.81 70 ALA A O 1
ATOM 1794 N N . HIS B 1 36 ? 35.560 -6.112 47.191 1.00 14.90 71 HIS A N 1
ATOM 1795 C CA . HIS B 1 36 ? 35.773 -7.226 48.113 1.00 15.23 71 HIS A CA 1
ATOM 1796 C C . HIS B 1 36 ? 34.724 -8.327 47.992 1.00 15.37 71 HIS A C 1
ATOM 1797 O O . HIS B 1 36 ? 35.015 -9.495 48.266 1.00 15.28 71 HIS A O 1
ATOM 1804 N N . LYS B 1 37 ? 33.510 -7.957 47.585 1.00 15.45 72 LYS A N 1
ATOM 1805 C CA . LYS B 1 37 ? 32.437 -8.935 47.422 1.00 15.59 72 LYS A CA 1
ATOM 1806 C C . LYS B 1 37 ? 32.591 -9.718 46.124 1.00 15.40 72 LYS A C 1
ATOM 1807 O O . LYS B 1 37 ? 32.216 -10.886 46.053 1.00 15.64 72 LYS A O 1
ATOM 1813 N N . PHE B 1 38 ? 33.153 -9.073 45.105 1.00 15.21 73 PHE A N 1
ATOM 1814 C CA . PHE B 1 38 ? 33.312 -9.707 43.803 1.00 15.11 73 PHE A CA 1
ATOM 1815 C C . PHE B 1 38 ? 34.785 -9.857 43.419 1.00 15.09 73 PHE A C 1
ATOM 1816 O O . PHE B 1 38 ? 35.371 -8.964 42.802 1.00 15.11 73 PHE A O 1
ATOM 1824 N N . ILE B 1 39 ? 35.373 -10.994 43.791 1.00 15.18 74 ILE A N 1
ATOM 1825 C CA . ILE B 1 39 ? 36.805 -11.244 43.561 1.00 15.36 74 ILE A CA 1
ATOM 1826 C C . ILE B 1 39 ? 37.091 -12.131 42.347 1.00 15.40 74 ILE A C 1
ATOM 1827 O O . ILE B 1 39 ? 38.245 -12.494 42.094 1.00 15.42 74 ILE A O 1
ATOM 1832 N N . SER B 1 40 ? 36.044 -12.468 41.596 1.00 15.30 75 SER A N 1
ATOM 1833 C CA . SER B 1 40 ? 36.190 -13.285 40.394 1.00 15.39 75 SER A CA 1
ATOM 1834 C C . SER B 1 40 ? 36.938 -12.548 39.288 1.00 15.45 75 SER A C 1
ATOM 1835 O O . SER B 1 40 ? 36.588 -11.413 38.956 1.00 15.52 75 SER A O 1
ATOM 1838 N N . PRO B 1 41 ? 37.966 -13.200 38.705 1.00 15.51 76 PRO A N 1
ATOM 1839 C CA . PRO B 1 41 ? 38.693 -12.651 37.558 1.00 15.62 76 PRO A CA 1
ATOM 1840 C C . PRO B 1 41 ? 37.792 -12.374 36.350 1.00 15.83 76 PRO A C 1
ATOM 1841 O O . PRO B 1 41 ? 38.196 -11.653 35.439 1.00 15.94 76 PRO A O 1
ATOM 1845 N N . GLN B 1 42 ? 36.580 -12.931 36.359 1.00 15.75 77 GLN A N 1
ATOM 1846 C CA . GLN B 1 42 ? 35.570 -12.642 35.335 1.00 15.78 77 GLN A CA 1
ATOM 1847 C C . GLN B 1 42 ? 35.133 -11.176 35.348 1.00 15.28 77 GLN A C 1
ATOM 1848 O O . GLN B 1 42 ? 34.629 -10.664 34.350 1.00 15.44 77 GLN A O 1
ATOM 1854 N N . LEU B 1 43 ? 35.312 -10.516 36.489 1.00 14.81 78 LEU A N 1
ATOM 1855 C CA . LEU B 1 43 ? 35.026 -9.091 36.612 1.00 14.28 78 LEU A CA 1
ATOM 1856 C C . LEU B 1 43 ? 36.310 -8.267 36.526 1.00 13.87 78 LEU A C 1
ATOM 1857 O O . LEU B 1 43 ? 37.240 -8.466 37.310 1.00 14.14 78 LEU A O 1
ATOM 1862 N N . ARG B 1 44 ? 36.357 -7.355 35.562 1.00 13.13 79 ARG A N 1
ATOM 1863 C CA . ARG B 1 44 ? 37.449 -6.388 35.479 1.00 12.71 79 ARG A CA 1
ATOM 1864 C C . ARG B 1 44 ? 36.954 -5.036 35.953 1.00 12.06 79 ARG A C 1
ATOM 1865 O O . ARG B 1 44 ? 35.807 -4.668 35.704 1.00 11.71 79 ARG A O 1
ATOM 1873 N N . MET B 1 45 ? 37.814 -4.295 36.643 1.00 11.57 80 MET A N 1
ATOM 1874 C CA . MET B 1 45 ? 37.435 -2.962 37.095 1.00 11.29 80 MET A CA 1
ATOM 1875 C C . MET B 1 45 ? 38.506 -1.907 36.852 1.00 10.65 80 MET A C 1
ATOM 1876 O O . MET B 1 45 ? 39.698 -2.215 36.756 1.00 10.31 80 MET A O 1
ATOM 1881 N N . SER B 1 46 ? 38.048 -0.669 36.728 1.00 9.80 81 SER A N 1
ATOM 1882 C CA . SER B 1 46 ? 38.916 0.492 36.612 1.00 9.27 81 SER A CA 1
ATOM 1883 C C . SER B 1 46 ? 38.500 1.521 37.653 1.00 9.06 81 SER A C 1
ATOM 1884 O O . SER B 1 46 ? 37.307 1.693 37.913 1.00 8.90 81 SER A O 1
ATOM 1887 N N . PHE B 1 47 ? 39.484 2.194 38.249 1.00 8.32 82 PHE A N 1
ATOM 1888 C CA . PHE B 1 47 ? 39.212 3.276 39.191 1.00 8.15 82 PHE A CA 1
ATOM 1889 C C . PHE B 1 47 ? 39.606 4.597 38.550 1.00 7.57 82 PHE A C 1
ATOM 1890 O O . PHE B 1 47 ? 40.777 4.818 38.231 1.00 7.21 82 PHE A O 1
ATOM 1898 N N . ILE B 1 48 ? 38.609 5.453 38.352 1.00 7.66 83 ILE A N 1
ATOM 1899 C CA . ILE B 1 48 ? 38.795 6.793 37.807 1.00 7.79 83 ILE A CA 1
ATOM 1900 C C . ILE B 1 48 ? 38.400 7.802 38.881 1.00 7.97 83 ILE A C 1
ATOM 1901 O O . ILE B 1 48 ? 37.355 7.662 39.526 1.00 8.01 83 ILE A O 1
ATOM 1906 N N . VAL B 1 49 ? 39.254 8.800 39.092 1.00 8.12 84 VAL A N 1
ATOM 1907 C CA . VAL B 1 49 ? 38.935 9.883 40.016 1.00 8.48 84 VAL A CA 1
ATOM 1908 C C . VAL B 1 49 ? 38.811 11.188 39.242 1.00 8.61 84 VAL A C 1
ATOM 1909 O O . VAL B 1 49 ? 39.443 11.358 38.201 1.00 8.81 84 VAL A O 1
ATOM 1913 N N . PHE B 1 50 ? 37.971 12.093 39.730 1.00 8.70 85 PHE A N 1
ATOM 1914 C CA . PHE B 1 50 ? 37.878 13.411 39.119 1.00 8.99 85 PHE A CA 1
ATOM 1915 C C . PHE B 1 50 ? 37.635 14.505 40.140 1.00 8.97 85 PHE A C 1
ATOM 1916 O O . PHE B 1 50 ? 36.897 14.329 41.113 1.00 8.77 85 PHE A O 1
ATOM 1924 N N . SER B 1 51 ? 38.301 15.626 39.914 1.00 8.97 86 SER A N 1
ATOM 1925 C CA . SER B 1 51 ? 37.908 16.885 40.508 1.00 9.12 86 SER A CA 1
ATOM 1926 C C . SER B 1 51 ? 38.187 17.955 39.461 1.00 9.07 86 SER A C 1
ATOM 1927 O O . SER B 1 51 ? 37.451 18.062 38.475 1.00 8.98 86 SER A O 1
ATOM 1930 N N . THR B 1 52 ? 39.253 18.727 39.650 1.00 8.89 87 THR A N 1
ATOM 1931 C CA . THR B 1 52 ? 39.658 19.711 38.648 1.00 8.96 87 THR A CA 1
ATOM 1932 C C . THR B 1 52 ? 39.944 19.024 37.309 1.00 8.79 87 THR A C 1
ATOM 1933 O O . THR B 1 52 ? 39.587 19.542 36.245 1.00 9.05 87 THR A O 1
ATOM 1937 N N . ARG B 1 53 ? 40.569 17.852 37.375 1.00 8.76 88 ARG A N 1
ATOM 1938 C CA . ARG B 1 53 ? 40.777 17.009 36.193 1.00 8.50 88 ARG A CA 1
ATOM 1939 C C . ARG B 1 53 ? 40.293 15.586 36.451 1.00 8.19 88 ARG A C 1
ATOM 1940 O O . ARG B 1 53 ? 40.078 15.194 37.599 1.00 7.61 88 ARG A O 1
ATOM 1948 N N . GLY B 1 54 ? 40.116 14.824 35.374 1.00 8.07 89 GLY A N 1
ATOM 1949 C CA . GLY B 1 54 ? 39.778 13.407 35.470 1.00 8.07 89 GLY A CA 1
ATOM 1950 C C . GLY B 1 54 ? 40.997 12.569 35.144 1.00 8.34 89 GLY A C 1
ATOM 1951 O O . GLY B 1 54 ? 41.655 12.794 34.124 1.00 8.12 89 GLY A O 1
ATOM 1952 N N . THR B 1 55 ? 41.295 11.606 36.013 1.00 8.45 90 THR A N 1
ATOM 1953 C CA . THR B 1 55 ? 42.490 10.776 35.889 1.00 9.07 90 THR A CA 1
ATOM 1954 C C . THR B 1 55 ? 42.172 9.314 36.180 1.00 9.02 90 THR A C 1
ATOM 1955 O O . THR B 1 55 ? 41.417 9.003 37.104 1.00 9.43 90 THR A O 1
ATOM 1959 N N . THR B 1 56 ? 42.768 8.421 35.399 1.00 9.27 91 THR A N 1
ATOM 1960 C CA . THR B 1 56 ? 42.614 6.994 35.628 1.00 9.26 91 THR A CA 1
ATOM 1961 C C . THR B 1 56 ? 43.612 6.541 36.688 1.00 9.25 91 THR A C 1
ATOM 1962 O O . THR B 1 56 ? 44.810 6.421 36.423 1.00 9.32 91 THR A O 1
ATOM 1966 N N . LEU B 1 57 ? 43.106 6.310 37.895 1.00 9.17 92 LEU A N 1
ATOM 1967 C CA . LEU B 1 57 ? 43.941 5.883 39.012 1.00 9.43 92 LEU A CA 1
ATOM 1968 C C . LEU B 1 57 ? 44.377 4.428 38.827 1.00 9.59 92 LEU A C 1
ATOM 1969 O O . LEU B 1 57 ? 45.516 4.068 39.128 1.00 9.73 92 LEU A O 1
ATOM 1974 N N . MET B 1 58 ? 43.469 3.600 38.321 1.00 9.78 93 MET A N 1
ATOM 1975 C CA . MET B 1 58 ? 43.783 2.210 38.011 1.00 9.78 93 MET A CA 1
ATOM 1976 C C . MET B 1 58 ? 43.094 1.843 36.711 1.00 9.92 93 MET A C 1
ATOM 1977 O O . MET B 1 58 ? 41.869 1.932 36.608 1.00 9.36 93 MET A O 1
ATOM 1982 N N . LYS B 1 59 ? 43.890 1.454 35.717 1.00 10.27 94 LYS A N 1
ATOM 1983 C CA . LYS B 1 59 ? 43.367 1.028 34.423 1.00 10.92 94 LYS A CA 1
ATOM 1984 C C . LYS B 1 59 ? 42.636 -0.297 34.559 1.00 10.86 94 LYS A C 1
ATOM 1985 O O . LYS B 1 59 ? 42.947 -1.090 35.451 1.00 11.05 94 LYS A O 1
ATOM 1991 N N . LEU B 1 60 ? 41.669 -0.519 33.668 1.00 11.03 95 LEU A N 1
ATOM 1992 C CA . LEU B 1 60 ? 40.854 -1.733 33.650 1.00 11.17 95 LEU A CA 1
ATOM 1993 C C . LEU B 1 60 ? 41.702 -2.988 33.828 1.00 11.39 95 LEU A C 1
ATOM 1994 O O . LEU B 1 60 ? 42.660 -3.207 33.083 1.00 11.51 95 LEU A O 1
ATOM 1999 N N . THR B 1 61 ? 41.351 -3.796 34.826 1.00 11.73 96 THR A N 1
ATOM 2000 C CA . THR B 1 61 ? 42.110 -5.004 35.143 1.00 12.08 96 THR A CA 1
ATOM 2001 C C . THR B 1 61 ? 41.284 -6.049 35.895 1.00 12.45 96 THR A C 1
ATOM 2002 O O . THR B 1 61 ? 40.370 -5.708 36.647 1.00 12.19 96 THR A O 1
ATOM 2006 N N . GLU B 1 62 ? 41.617 -7.318 35.674 1.00 12.80 97 GLU A N 1
ATOM 2007 C CA . GLU B 1 62 ? 41.056 -8.420 36.457 1.00 13.51 97 GLU A CA 1
ATOM 2008 C C . GLU B 1 62 ? 42.010 -8.838 37.575 1.00 13.24 97 GLU A C 1
ATOM 2009 O O . GLU B 1 62 ? 41.659 -9.650 38.432 1.00 13.08 97 GLU A O 1
ATOM 2015 N N . ASP B 1 63 ? 43.212 -8.265 37.564 1.00 13.42 98 ASP A N 1
ATOM 2016 C CA . ASP B 1 63 ? 44.266 -8.639 38.503 1.00 13.25 98 ASP A CA 1
ATOM 2017 C C . ASP B 1 63 ? 43.983 -8.121 39.914 1.00 13.26 98 ASP A C 1
ATOM 2018 O O . ASP B 1 63 ? 44.032 -6.913 40.162 1.00 13.01 98 ASP A O 1
ATOM 2023 N N . ARG B 1 64 ? 43.695 -9.040 40.837 1.00 13.20 99 ARG A N 1
ATOM 2024 C CA . ARG B 1 64 ? 43.306 -8.659 42.201 1.00 13.32 99 ARG A CA 1
ATOM 2025 C C . ARG B 1 64 ? 44.417 -8.007 43.020 1.00 13.30 99 ARG A C 1
ATOM 2026 O O . ARG B 1 64 ? 44.139 -7.247 43.947 1.00 13.23 99 ARG A O 1
ATOM 2034 N N . GLU B 1 65 ? 45.668 -8.294 42.677 1.00 13.29 100 GLU A N 1
ATOM 2035 C CA . GLU B 1 65 ? 46.787 -7.590 43.296 1.00 13.20 100 GLU A CA 1
ATOM 2036 C C . GLU B 1 65 ? 46.851 -6.128 42.856 1.00 13.13 100 GLU A C 1
ATOM 2037 O O . GLU B 1 65 ? 47.126 -5.247 43.671 1.00 12.73 100 GLU A O 1
ATOM 2043 N N . GLN B 1 66 ? 46.576 -5.866 41.579 1.00 12.87 101 GLN A N 1
ATOM 2044 C CA . GLN B 1 66 ? 46.508 -4.483 41.104 1.00 13.12 101 GLN A CA 1
ATOM 2045 C C . GLN B 1 66 ? 45.295 -3.776 41.703 1.00 12.69 101 GLN A C 1
ATOM 2046 O O . GLN B 1 66 ? 45.371 -2.598 42.063 1.00 12.45 101 GLN A O 1
ATOM 2052 N N . ILE B 1 67 ? 44.188 -4.510 41.824 1.00 12.38 102 ILE A N 1
ATOM 2053 C CA . ILE B 1 67 ? 42.974 -4.008 42.478 1.00 12.27 102 ILE A CA 1
ATOM 2054 C C . ILE B 1 67 ? 43.239 -3.684 43.953 1.00 12.39 102 ILE A C 1
ATOM 2055 O O . ILE B 1 67 ? 42.791 -2.648 44.458 1.00 12.31 102 ILE A O 1
ATOM 2060 N N . ARG B 1 68 ? 43.987 -4.558 44.628 1.00 12.66 103 ARG A N 1
ATOM 2061 C CA . ARG B 1 68 ? 44.367 -4.332 46.022 1.00 12.79 103 ARG A CA 1
ATOM 2062 C C . ARG B 1 68 ? 45.150 -3.029 46.168 1.00 12.71 103 ARG A C 1
ATOM 2063 O O . ARG B 1 68 ? 44.847 -2.218 47.045 1.00 12.71 103 ARG A O 1
ATOM 2071 N N . GLN B 1 69 ? 46.144 -2.839 45.301 1.00 12.52 104 GLN A N 1
ATOM 2072 C CA . GLN B 1 69 ? 46.982 -1.639 45.320 1.00 12.69 104 GLN A CA 1
ATOM 2073 C C . GLN B 1 69 ? 46.185 -0.401 44.927 1.00 12.34 104 GLN A C 1
ATOM 2074 O O . GLN B 1 69 ? 46.391 0.679 45.483 1.00 12.50 104 GLN A O 1
ATOM 2080 N N . GLY B 1 70 ? 45.276 -0.572 43.968 1.00 12.15 105 GLY A N 1
ATOM 2081 C CA . GLY B 1 70 ? 44.353 0.485 43.561 1.00 11.89 105 GLY A CA 1
ATOM 2082 C C . GLY B 1 70 ? 43.477 0.967 44.703 1.00 11.98 105 GLY A C 1
ATOM 2083 O O . GLY B 1 70 ? 43.310 2.176 44.894 1.00 11.44 105 GLY A O 1
ATOM 2084 N N . LEU B 1 71 ? 42.919 0.023 45.465 1.00 11.92 106 LEU A N 1
ATOM 2085 C CA . LEU B 1 71 ? 42.104 0.364 46.637 1.00 12.04 106 LEU A CA 1
ATOM 2086 C C . LEU B 1 71 ? 42.925 1.099 47.701 1.00 12.41 106 LEU A C 1
ATOM 2087 O O . LEU B 1 71 ? 42.438 2.049 48.318 1.00 12.27 106 LEU A O 1
ATOM 2092 N N . GLU B 1 72 ? 44.170 0.665 47.900 1.00 12.87 107 GLU A N 1
ATOM 2093 C CA . GLU B 1 72 ? 45.077 1.314 48.847 1.00 13.46 107 GLU A CA 1
ATOM 2094 C C . GLU B 1 72 ? 45.292 2.780 48.472 1.00 13.59 107 GLU A C 1
ATOM 2095 O O . GLU B 1 72 ? 45.302 3.653 49.338 1.00 13.55 107 GLU A O 1
ATOM 2101 N N . GLU B 1 73 ? 45.436 3.034 47.173 1.00 13.86 108 GLU A N 1
ATOM 2102 C CA . GLU B 1 73 ? 45.611 4.387 46.647 1.00 14.43 108 GLU A CA 1
ATOM 2103 C C . GLU B 1 73 ? 44.327 5.217 46.750 1.00 14.20 108 GLU A C 1
ATOM 2104 O O . GLU B 1 73 ? 44.380 6.407 47.066 1.00 14.05 108 GLU A O 1
ATOM 2110 N N . LEU B 1 74 ? 43.182 4.582 46.496 1.00 14.17 109 LEU A N 1
ATOM 2111 C CA . LEU B 1 74 ? 41.875 5.229 46.669 1.00 14.25 109 LEU A CA 1
ATOM 2112 C C . LEU B 1 74 ? 41.598 5.660 48.104 1.00 14.32 109 LEU A C 1
ATOM 2113 O O . LEU B 1 74 ? 40.986 6.704 48.332 1.00 14.19 109 LEU A O 1
ATOM 2118 N N . GLN B 1 75 ? 42.042 4.849 49.065 1.00 14.48 110 GLN A N 1
ATOM 2119 C CA . GLN B 1 75 ? 41.836 5.143 50.481 1.00 14.92 110 GLN A CA 1
ATOM 2120 C C . GLN B 1 75 ? 42.555 6.432 50.877 1.00 14.82 110 GLN A C 1
ATOM 2121 O O . GLN B 1 75 ? 42.075 7.178 51.732 1.00 14.70 110 GLN A O 1
ATOM 2127 N N . LYS B 1 76 ? 43.689 6.692 50.229 1.00 14.69 111 LYS A N 1
ATOM 2128 C CA . LYS B 1 76 ? 44.544 7.834 50.550 1.00 14.93 111 LYS A CA 1
ATOM 2129 C C . LYS B 1 76 ? 44.155 9.128 49.831 1.00 14.66 111 LYS A C 1
ATOM 2130 O O . LYS B 1 76 ? 44.784 10.168 50.043 1.00 14.46 111 LYS A O 1
ATOM 2136 N N . VAL B 1 77 ? 43.125 9.062 48.987 1.00 14.30 112 VAL A N 1
ATOM 2137 C CA . VAL B 1 77 ? 42.683 10.216 48.206 1.00 14.28 112 VAL A CA 1
ATOM 2138 C C . VAL B 1 77 ? 42.303 11.374 49.126 1.00 14.31 112 VAL A C 1
ATOM 2139 O O . VAL B 1 77 ? 41.654 11.176 50.155 1.00 14.13 112 VAL A O 1
ATOM 2143 N N . LEU B 1 78 ? 42.743 12.570 48.748 1.00 14.43 113 LEU A N 1
ATOM 2144 C CA . LEU B 1 78 ? 42.447 13.791 49.480 1.00 14.62 113 LEU A CA 1
ATOM 2145 C C . LEU B 1 78 ? 41.573 14.691 48.606 1.00 14.44 113 LEU A C 1
ATOM 2146 O O . LEU B 1 78 ? 42.060 15.248 47.618 1.00 14.79 113 LEU A O 1
ATOM 2151 N N . PRO B 1 79 ? 40.276 14.822 48.952 1.00 14.28 114 PRO A N 1
ATOM 2152 C CA . PRO B 1 79 ? 39.350 15.634 48.153 1.00 13.95 114 PRO A CA 1
ATOM 2153 C C . PRO B 1 79 ? 39.763 17.098 48.027 1.00 13.63 114 PRO A C 1
ATOM 2154 O O . PRO B 1 79 ? 40.404 17.645 48.922 1.00 13.59 114 PRO A O 1
ATOM 2158 N N . GLY B 1 80 ? 39.384 17.718 46.915 1.00 13.20 115 GLY A N 1
ATOM 2159 C CA . GLY B 1 80 ? 39.730 19.108 46.649 1.00 12.93 115 GLY A CA 1
ATOM 2160 C C . GLY B 1 80 ? 39.610 19.420 45.175 1.00 12.89 115 GLY A C 1
ATOM 2161 O O . GLY B 1 80 ? 39.707 18.524 44.335 1.00 12.97 115 GLY A O 1
ATOM 2162 N N . GLY B 1 81 ? 39.390 20.694 44.865 1.00 12.60 116 GLY A N 1
ATOM 2163 C CA . GLY B 1 81 ? 39.295 21.156 43.485 1.00 12.25 116 GLY A CA 1
ATOM 2164 C C . GLY B 1 81 ? 37.876 21.210 42.951 1.00 11.92 116 GLY A C 1
ATOM 2165 O O . GLY B 1 81 ? 36.908 21.014 43.696 1.00 11.94 116 GLY A O 1
ATOM 2166 N N . ASP B 1 82 ? 37.768 21.467 41.650 1.00 11.50 117 ASP A N 1
ATOM 2167 C CA . ASP B 1 82 ? 36.487 21.646 40.961 1.00 11.19 117 ASP A CA 1
ATOM 2168 C C . ASP B 1 82 ? 35.809 20.304 40.692 1.00 10.60 117 ASP A C 1
ATOM 2169 O O . ASP B 1 82 ? 36.304 19.269 41.118 1.00 10.40 117 ASP A O 1
ATOM 2174 N N . THR B 1 83 ? 34.683 20.327 39.978 1.00 10.23 118 THR A N 1
ATOM 2175 C CA . THR B 1 83 ? 33.938 19.103 39.654 1.00 9.81 118 THR A CA 1
ATOM 2176 C C . THR B 1 83 ? 33.780 18.897 38.137 1.00 9.75 118 THR A C 1
ATOM 2177 O O . THR B 1 83 ? 32.681 19.032 37.583 1.00 9.67 118 THR A O 1
ATOM 2181 N N . TYR B 1 84 ? 34.886 18.561 37.478 1.00 9.47 119 TYR A N 1
ATOM 2182 C CA . TYR B 1 84 ? 34.892 18.333 36.036 1.00 9.48 119 TYR A CA 1
ATOM 2183 C C . TYR B 1 84 ? 34.595 16.863 35.742 1.00 9.50 119 TYR A C 1
ATOM 2184 O O . TYR B 1 84 ? 35.460 16.115 35.264 1.00 9.20 119 TYR A O 1
ATOM 2193 N N . MET B 1 85 ? 33.362 16.454 36.037 1.00 9.48 120 MET A N 1
ATOM 2194 C CA . MET B 1 85 ? 32.959 15.055 35.895 1.00 9.59 120 MET A CA 1
ATOM 2195 C C . MET B 1 85 ? 33.122 14.540 34.472 1.00 9.50 120 MET A C 1
ATOM 2196 O O . MET B 1 85 ? 33.443 13.366 34.281 1.00 9.30 120 MET A O 1
ATOM 2201 N N . HIS B 1 86 ? 32.929 15.419 33.488 1.00 9.36 121 HIS A N 1
ATOM 2202 C CA . HIS B 1 86 ? 33.015 15.013 32.081 1.00 9.30 121 HIS A CA 1
ATOM 2203 C C . HIS B 1 86 ? 34.359 14.369 31.747 1.00 9.03 121 HIS A C 1
ATOM 2204 O O . HIS B 1 86 ? 34.425 13.481 30.902 1.00 8.86 121 HIS A O 1
ATOM 2211 N N . GLU B 1 87 ? 35.417 14.822 32.423 1.00 8.78 122 GLU A N 1
ATOM 2212 C CA . GLU B 1 87 ? 36.750 14.240 32.250 1.00 8.85 122 GLU A CA 1
ATOM 2213 C C . GLU B 1 87 ? 36.837 12.828 32.813 1.00 8.92 122 GLU A C 1
ATOM 2214 O O . GLU B 1 87 ? 37.566 11.991 32.283 1.00 9.01 122 GLU A O 1
ATOM 2220 N N . GLY B 1 88 ? 36.095 12.569 33.888 1.00 8.75 123 GLY A N 1
ATOM 2221 C CA . GLY B 1 88 ? 35.953 11.218 34.419 1.00 8.67 123 GLY A CA 1
ATOM 2222 C C . GLY B 1 88 ? 35.356 10.289 33.378 1.00 8.54 123 GLY A C 1
ATOM 2223 O O . GLY B 1 88 ? 35.853 9.185 33.162 1.00 8.38 123 GLY A O 1
ATOM 2224 N N . PHE B 1 89 ? 34.294 10.745 32.719 1.00 8.70 124 PHE A N 1
ATOM 2225 C CA . PHE B 1 89 ? 33.692 9.980 31.625 1.00 9.00 124 PHE A CA 1
ATOM 2226 C C . PHE B 1 89 ? 34.631 9.806 30.434 1.00 9.09 124 PHE A C 1
ATOM 2227 O O . PHE B 1 89 ? 34.670 8.735 29.823 1.00 9.16 124 PHE A O 1
ATOM 2235 N N . GLU B 1 90 ? 35.393 10.854 30.124 1.00 9.17 125 GLU A N 1
ATOM 2236 C CA . GLU B 1 90 ? 36.401 10.792 29.065 1.00 9.66 125 GLU A CA 1
ATOM 2237 C C . GLU B 1 90 ? 37.426 9.679 29.330 1.00 9.57 125 GLU A C 1
ATOM 2238 O O . GLU B 1 90 ? 37.761 8.919 28.421 1.00 9.34 125 GLU A O 1
ATOM 2244 N N . ARG B 1 91 ? 37.886 9.562 30.576 1.00 9.33 126 ARG A N 1
ATOM 2245 C CA . ARG B 1 91 ? 38.812 8.487 30.965 1.00 9.50 126 ARG A CA 1
ATOM 2246 C C . ARG B 1 91 ? 38.192 7.094 30.788 1.00 9.58 126 ARG A C 1
ATOM 2247 O O . ARG B 1 91 ? 38.888 6.138 30.436 1.00 9.41 126 ARG A O 1
ATOM 2255 N N . ALA B 1 92 ? 36.890 6.988 31.046 1.00 9.58 127 ALA A N 1
ATOM 2256 C CA . ALA B 1 92 ? 36.164 5.730 30.868 1.00 9.94 127 ALA A CA 1
ATOM 2257 C C . ALA B 1 92 ? 35.974 5.410 29.384 1.00 10.16 127 ALA A C 1
ATOM 2258 O O . ALA B 1 92 ? 36.282 4.303 28.942 1.00 10.08 127 ALA A O 1
ATOM 2260 N N . SER B 1 93 ? 35.489 6.392 28.624 1.00 10.57 128 SER A N 1
ATOM 2261 C CA . SER B 1 93 ? 35.263 6.239 27.185 1.00 11.02 128 SER A CA 1
ATOM 2262 C C . SER B 1 93 ? 36.527 5.832 26.428 1.00 11.24 128 SER A C 1
ATOM 2263 O O . SER B 1 93 ? 36.473 4.979 25.535 1.00 11.35 128 SER A O 1
ATOM 2266 N N . GLU B 1 94 ? 37.657 6.444 26.786 1.00 11.66 129 GLU A N 1
ATOM 2267 C CA . GLU B 1 94 ? 38.952 6.113 26.177 1.00 12.23 129 GLU A CA 1
ATOM 2268 C C . GLU B 1 94 ? 39.273 4.623 26.289 1.00 12.15 129 GLU A C 1
ATOM 2269 O O . GLU B 1 94 ? 39.672 3.987 25.305 1.00 12.19 129 GLU A O 1
ATOM 2275 N N . GLN B 1 95 ? 39.086 4.077 27.488 1.00 12.13 130 GLN A N 1
ATOM 2276 C CA . GLN B 1 95 ? 39.304 2.654 27.755 1.00 12.24 130 GLN A CA 1
ATOM 2277 C C . GLN B 1 95 ? 38.272 1.780 27.045 1.00 12.24 130 GLN A C 1
ATOM 2278 O O . GLN B 1 95 ? 38.629 0.754 26.465 1.00 12.27 130 GLN A O 1
ATOM 2284 N N . ILE B 1 96 ? 37.004 2.193 27.093 1.00 12.53 131 ILE A N 1
ATOM 2285 C CA . ILE B 1 96 ? 35.910 1.448 26.455 1.00 12.80 131 ILE A CA 1
ATOM 2286 C C . ILE B 1 96 ? 36.151 1.332 24.949 1.00 13.48 131 ILE A C 1
ATOM 2287 O O . ILE B 1 96 ? 35.961 0.260 24.362 1.00 13.51 131 ILE A O 1
ATOM 2292 N N . TYR B 1 97 ? 36.592 2.432 24.341 1.00 14.12 132 TYR A N 1
ATOM 2293 C CA . TYR B 1 97 ? 36.929 2.452 22.921 1.00 15.33 132 TYR A CA 1
ATOM 2294 C C . TYR B 1 97 ? 38.046 1.456 22.596 1.00 15.76 132 TYR A C 1
ATOM 2295 O O . TYR B 1 97 ? 37.945 0.703 21.623 1.00 16.08 132 TYR A O 1
ATOM 2304 N N . TYR B 1 98 ? 39.102 1.451 23.409 1.00 16.33 133 TYR A N 1
ATOM 2305 C CA . TYR B 1 98 ? 40.190 0.494 23.229 1.00 16.93 133 TYR A CA 1
ATOM 2306 C C . TYR B 1 98 ? 39.684 -0.945 23.324 1.00 17.04 133 TYR A C 1
ATOM 2307 O O . TYR B 1 98 ? 39.989 -1.774 22.463 1.00 17.23 133 TYR A O 1
ATOM 2316 N N . GLU B 1 99 ? 38.916 -1.233 24.372 1.00 17.06 134 GLU A N 1
ATOM 2317 C CA . GLU B 1 99 ? 38.383 -2.579 24.588 1.00 17.23 134 GLU A CA 1
ATOM 2318 C C . GLU B 1 99 ? 37.436 -3.022 23.474 1.00 17.32 134 GLU A C 1
ATOM 2319 O O . GLU B 1 99 ? 37.423 -4.194 23.101 1.00 17.19 134 GLU A O 1
ATOM 2325 N N . ASN B 1 100 ? 36.649 -2.084 22.947 1.00 17.46 135 ASN A N 1
ATOM 2326 C CA . ASN B 1 100 ? 35.764 -2.361 21.814 1.00 17.74 135 ASN A CA 1
ATOM 2327 C C . ASN B 1 100 ? 36.515 -2.958 20.632 1.00 18.04 135 ASN A C 1
ATOM 2328 O O . ASN B 1 100 ? 36.025 -3.880 19.977 1.00 17.90 135 ASN A O 1
ATOM 2333 N N . ARG B 1 101 ? 37.713 -2.433 20.384 1.00 18.44 136 ARG A N 1
ATOM 2334 C CA . ARG B 1 101 ? 38.553 -2.876 19.272 1.00 19.03 136 ARG A CA 1
ATOM 2335 C C . ARG B 1 101 ? 38.983 -4.348 19.385 1.00 18.93 136 ARG A C 1
ATOM 2336 O O . ARG B 1 101 ? 39.386 -4.956 18.389 1.00 19.05 136 ARG A O 1
ATOM 2344 N N . GLN B 1 102 ? 38.870 -4.917 20.586 1.00 18.99 137 GLN A N 1
ATOM 2345 C CA . GLN B 1 102 ? 39.140 -6.346 20.801 1.00 19.09 137 GLN A CA 1
ATOM 2346 C C . GLN B 1 102 ? 38.015 -7.245 20.283 1.00 18.93 137 GLN A C 1
ATOM 2347 O O . GLN B 1 102 ? 38.235 -8.425 20.011 1.00 18.82 137 GLN A O 1
ATOM 2353 N N . GLY B 1 103 ? 36.814 -6.682 20.168 1.00 18.73 138 GLY A N 1
ATOM 2354 C CA . GLY B 1 103 ? 35.678 -7.368 19.557 1.00 18.48 138 GLY A CA 1
ATOM 2355 C C . GLY B 1 103 ? 34.925 -8.378 20.405 1.00 18.33 138 GLY A C 1
ATOM 2356 O O . GLY B 1 103 ? 34.225 -9.240 19.865 1.00 18.13 138 GLY A O 1
ATOM 2357 N N . TYR B 1 104 ? 35.055 -8.278 21.725 1.00 18.18 139 TYR A N 1
ATOM 2358 C CA . TYR B 1 104 ? 34.317 -9.153 22.635 1.00 18.16 139 TYR A CA 1
ATOM 2359 C C . TYR B 1 104 ? 32.988 -8.534 23.059 1.00 17.72 139 TYR A C 1
ATOM 2360 O O . TYR B 1 104 ? 32.880 -7.312 23.179 1.00 17.67 139 TYR A O 1
ATOM 2369 N N . ARG B 1 105 ? 31.979 -9.378 23.271 1.00 17.26 140 ARG A N 1
ATOM 2370 C CA . ARG B 1 105 ? 30.699 -8.917 23.806 1.00 16.89 140 ARG A CA 1
ATOM 2371 C C . ARG B 1 105 ? 30.859 -8.675 25.299 1.00 16.37 140 ARG A C 1
ATOM 2372 O O . ARG B 1 105 ? 30.957 -9.611 26.094 1.00 16.29 140 ARG A O 1
ATOM 2380 N N . THR B 1 106 ? 30.894 -7.404 25.671 1.00 15.91 141 THR A N 1
ATOM 2381 C CA . THR B 1 106 ? 31.208 -7.028 27.039 1.00 15.37 141 THR A CA 1
ATOM 2382 C C . THR B 1 106 ? 30.073 -6.246 27.675 1.00 14.76 141 THR A C 1
ATOM 2383 O O . THR B 1 106 ? 29.426 -5.424 27.021 1.00 14.69 141 THR A O 1
ATOM 2387 N N . ALA B 1 107 ? 29.827 -6.518 28.950 1.00 13.97 142 ALA A N 1
ATOM 2388 C CA . ALA B 1 107 ? 28.985 -5.646 29.745 1.00 13.34 142 ALA A CA 1
ATOM 2389 C C . ALA B 1 107 ? 29.908 -4.542 30.239 1.00 13.02 142 ALA A C 1
ATOM 2390 O O . ALA B 1 107 ? 30.771 -4.780 31.085 1.00 12.99 142 ALA A O 1
ATOM 2392 N N . SER B 1 108 ? 29.763 -3.357 29.655 1.00 12.53 143 SER A N 1
ATOM 2393 C CA . SER B 1 108 ? 30.560 -2.200 30.055 1.00 12.17 143 SER A CA 1
ATOM 2394 C C . SER B 1 108 ? 29.692 -1.319 30.931 1.00 11.68 143 SER A C 1
ATOM 2395 O O . SER B 1 108 ? 28.781 -0.653 30.441 1.00 11.88 143 SER A O 1
ATOM 2398 N N . VAL B 1 109 ? 29.961 -1.338 32.232 1.00 11.09 144 VAL A N 1
ATOM 2399 C CA . VAL B 1 109 ? 29.111 -0.650 33.197 1.00 10.37 144 VAL A CA 1
ATOM 2400 C C . VAL B 1 109 ? 29.903 0.450 33.888 1.00 9.97 144 VAL A C 1
ATOM 2401 O O . VAL B 1 109 ? 31.011 0.217 34.366 1.00 9.59 144 VAL A O 1
ATOM 2405 N N . ILE B 1 110 ? 29.329 1.647 33.917 1.00 9.56 145 ILE A N 1
ATOM 2406 C CA . ILE B 1 110 ? 29.920 2.767 34.635 1.00 9.55 145 ILE A CA 1
ATOM 2407 C C . ILE B 1 110 ? 29.130 3.029 35.911 1.00 9.51 145 ILE A C 1
ATOM 2408 O O . ILE B 1 110 ? 27.906 3.127 35.875 1.00 9.44 145 ILE A O 1
ATOM 2413 N N . ILE B 1 111 ? 29.833 3.128 37.036 1.00 9.35 146 ILE A N 1
ATOM 2414 C CA . ILE B 1 111 ? 29.222 3.608 38.263 1.00 9.46 146 ILE A CA 1
ATOM 2415 C C . ILE B 1 111 ? 29.876 4.932 38.653 1.00 9.43 146 ILE A C 1
ATOM 2416 O O . ILE B 1 111 ? 31.056 4.970 38.999 1.00 9.02 146 ILE A O 1
ATOM 2421 N N . ALA B 1 112 ? 29.101 6.009 38.580 1.00 9.44 147 ALA A N 1
ATOM 2422 C CA . ALA B 1 112 ? 29.590 7.332 38.940 1.00 9.93 147 ALA A CA 1
ATOM 2423 C C . ALA B 1 112 ? 29.099 7.723 40.332 1.00 10.16 147 ALA A C 1
ATOM 2424 O O . ALA B 1 112 ? 27.890 7.793 40.578 1.00 10.40 147 ALA A O 1
ATOM 2426 N N . LEU B 1 113 ? 30.048 7.948 41.237 1.00 10.72 148 LEU A N 1
ATOM 2427 C CA . LEU B 1 113 ? 29.760 8.398 42.599 1.00 11.26 148 LEU A CA 1
ATOM 2428 C C . LEU B 1 113 ? 29.996 9.897 42.657 1.00 11.30 148 LEU A C 1
ATOM 2429 O O . LEU B 1 113 ? 31.115 10.354 42.430 1.00 10.94 148 LEU A O 1
ATOM 2434 N N . THR B 1 114 ? 28.941 10.654 42.959 1.00 11.30 149 THR A N 1
ATOM 2435 C CA . THR B 1 114 ? 29.014 12.116 42.988 1.00 11.55 149 THR A CA 1
ATOM 2436 C C . THR B 1 114 ? 27.891 12.708 43.838 1.00 11.78 149 THR A C 1
ATOM 2437 O O . THR B 1 114 ? 26.892 12.038 44.102 1.00 11.81 149 THR A O 1
ATOM 2441 N N . ASP B 1 115 ? 28.068 13.952 44.281 1.00 12.03 150 ASP A N 1
ATOM 2442 C CA . ASP B 1 115 ? 26.976 14.686 44.921 1.00 12.55 150 ASP A CA 1
ATOM 2443 C C . ASP B 1 115 ? 26.093 15.402 43.894 1.00 12.91 150 ASP A C 1
ATOM 2444 O O . ASP B 1 115 ? 25.069 15.987 44.248 1.00 13.21 150 ASP A O 1
ATOM 2449 N N . GLY B 1 116 ? 26.505 15.358 42.628 1.00 13.28 151 GLY A N 1
ATOM 2450 C CA . GLY B 1 116 ? 25.753 15.972 41.536 1.00 14.00 151 GLY A CA 1
ATOM 2451 C C . GLY B 1 116 ? 25.783 17.491 41.519 1.00 14.46 151 GLY A C 1
ATOM 2452 O O . GLY B 1 116 ? 25.063 18.119 40.741 1.00 14.65 151 GLY A O 1
ATOM 2453 N N . GLU B 1 117 ? 26.624 18.076 42.367 1.00 14.76 152 GLU A N 1
ATOM 2454 C CA . GLU B 1 117 ? 26.750 19.527 42.466 1.00 15.26 152 GLU A CA 1
ATOM 2455 C C . GLU B 1 117 ? 27.674 20.056 41.371 1.00 14.92 152 GLU A C 1
ATOM 2456 O O . GLU B 1 117 ? 28.819 20.444 41.630 1.00 15.22 152 GLU A O 1
ATOM 2462 N N . LEU B 1 118 ? 27.163 20.061 40.145 1.00 14.47 153 LEU A N 1
ATOM 2463 C CA . LEU B 1 118 ? 27.919 20.519 38.989 1.00 14.08 153 LEU A CA 1
ATOM 2464 C C . LEU B 1 118 ? 27.380 21.852 38.498 1.00 14.07 153 LEU A C 1
ATOM 2465 O O . LEU B 1 118 ? 26.162 22.036 38.391 1.00 13.83 153 LEU A O 1
ATOM 2470 N N . HIS B 1 119 ? 28.288 22.785 38.213 1.00 13.90 154 HIS A N 1
ATOM 2471 C CA . HIS B 1 119 ? 27.905 24.064 37.624 1.00 14.02 154 HIS A CA 1
ATOM 2472 C C . HIS B 1 119 ? 27.344 23.838 36.223 1.00 14.16 154 HIS A C 1
ATOM 2473 O O . HIS B 1 119 ? 27.650 22.828 35.584 1.00 14.15 154 HIS A O 1
ATOM 2480 N N . GLU B 1 120 ? 26.531 24.783 35.759 1.00 14.24 155 GLU A N 1
ATOM 2481 C CA . GLU B 1 120 ? 25.731 24.619 34.542 1.00 14.63 155 GLU A CA 1
ATOM 2482 C C . GLU B 1 120 ? 26.498 24.026 33.354 1.00 14.34 155 GLU A C 1
ATOM 2483 O O . GLU B 1 120 ? 26.089 23.007 32.791 1.00 14.24 155 GLU A O 1
ATOM 2489 N N . ASP B 1 121 ? 27.607 24.662 32.986 1.00 14.39 156 ASP A N 1
ATOM 2490 C CA . ASP B 1 121 ? 28.385 24.231 31.823 1.00 14.48 156 ASP A CA 1
ATOM 2491 C C . ASP B 1 121 ? 29.037 22.870 32.041 1.00 14.26 156 ASP A C 1
ATOM 2492 O O . ASP B 1 121 ? 29.093 22.057 31.118 1.00 14.04 156 ASP A O 1
ATOM 2497 N N . LEU B 1 122 ? 29.500 22.621 33.266 1.00 14.15 157 LEU A N 1
ATOM 2498 C CA . LEU B 1 122 ? 30.067 21.326 33.636 1.00 14.14 157 LEU A CA 1
ATOM 2499 C C . LEU B 1 122 ? 29.038 20.202 33.531 1.00 14.13 157 LEU A C 1
ATOM 2500 O O . LEU B 1 122 ? 29.366 19.096 33.101 1.00 14.08 157 LEU A O 1
ATOM 2505 N N . PHE B 1 123 ? 27.796 20.492 33.913 1.00 14.35 158 PHE A N 1
ATOM 2506 C CA . PHE B 1 123 ? 26.712 19.516 33.792 1.00 14.55 158 PHE A CA 1
ATOM 2507 C C . PHE B 1 123 ? 26.427 19.215 32.322 1.00 14.20 158 PHE A C 1
ATOM 2508 O O . PHE B 1 123 ? 26.166 18.066 31.959 1.00 13.94 158 PHE A O 1
ATOM 2516 N N . PHE B 1 124 ? 26.489 20.253 31.486 1.00 14.09 159 PHE A N 1
ATOM 2517 C CA . PHE B 1 124 ? 26.330 20.111 30.037 1.00 14.12 159 PHE A CA 1
ATOM 2518 C C . PHE B 1 124 ? 27.398 19.172 29.478 1.00 13.86 159 PHE A C 1
ATOM 2519 O O . PHE B 1 124 ? 27.082 18.204 28.783 1.00 13.66 159 PHE A O 1
ATOM 2527 N N . TYR B 1 125 ? 28.659 19.456 29.800 1.00 13.45 160 TYR A N 1
ATOM 2528 C CA . TYR B 1 125 ? 29.770 18.626 29.339 1.00 13.56 160 TYR A CA 1
ATOM 2529 C C . TYR B 1 125 ? 29.644 17.189 29.828 1.00 12.97 160 TYR A C 1
ATOM 2530 O O . TYR B 1 125 ? 29.961 16.254 29.093 1.00 12.73 160 TYR A O 1
ATOM 2539 N N . SER B 1 126 ? 29.177 17.024 31.064 1.00 12.72 161 SER A N 1
ATOM 2540 C CA . SER B 1 126 ? 29.003 15.704 31.663 1.00 12.64 161 SER A CA 1
ATOM 2541 C C . SER B 1 126 ? 27.938 14.890 30.943 1.00 12.66 161 SER A C 1
ATOM 2542 O O . SER B 1 126 ? 28.148 13.710 30.666 1.00 12.40 161 SER A O 1
ATOM 2545 N N . GLU B 1 127 ? 26.801 15.517 30.638 1.00 12.76 162 GLU A N 1
ATOM 2546 C CA . GLU B 1 127 ? 25.746 14.830 29.895 1.00 13.00 162 GLU A CA 1
ATOM 2547 C C . GLU B 1 127 ? 26.237 14.420 28.506 1.00 13.00 162 GLU A C 1
ATOM 2548 O O . GLU B 1 127 ? 25.966 13.305 28.054 1.00 12.59 162 GLU A O 1
ATOM 2554 N N . ARG B 1 128 ? 26.979 15.319 27.855 1.00 12.96 163 ARG A N 1
ATOM 2555 C CA . ARG B 1 128 ? 27.575 15.062 26.544 1.00 13.36 163 ARG A CA 1
ATOM 2556 C C . ARG B 1 128 ? 28.486 13.831 26.571 1.00 13.03 163 ARG A C 1
ATOM 2557 O O . ARG B 1 128 ? 28.351 12.933 25.740 1.00 12.46 163 ARG A O 1
ATOM 2565 N N . GLU B 1 129 ? 29.408 13.797 27.531 1.00 12.87 164 GLU A N 1
ATOM 2566 C CA . GLU B 1 129 ? 30.376 12.705 27.618 1.00 12.83 164 GLU A CA 1
ATOM 2567 C C . GLU B 1 129 ? 29.744 11.388 28.072 1.00 12.89 164 GLU A C 1
ATOM 2568 O O . GLU B 1 129 ? 30.188 10.312 27.664 1.00 12.97 164 GLU A O 1
ATOM 2574 N N . ALA B 1 130 ? 28.714 11.475 28.912 1.00 12.86 165 ALA A N 1
ATOM 2575 C CA . ALA B 1 130 ? 27.973 10.286 29.330 1.00 13.09 165 ALA A CA 1
ATOM 2576 C C . ALA B 1 130 ? 27.224 9.676 28.147 1.00 13.33 165 ALA A C 1
ATOM 2577 O O . ALA B 1 130 ? 27.193 8.452 27.994 1.00 13.37 165 ALA A O 1
ATOM 2579 N N . ASN B 1 131 ? 26.622 10.532 27.319 1.00 13.54 166 ASN A N 1
ATOM 2580 C CA . ASN B 1 131 ? 25.998 10.100 26.066 1.00 13.96 166 ASN A CA 1
ATOM 2581 C C . ASN B 1 131 ? 27.005 9.428 25.134 1.00 14.04 166 ASN A C 1
ATOM 2582 O O . ASN B 1 131 ? 26.693 8.427 24.490 1.00 13.93 166 ASN 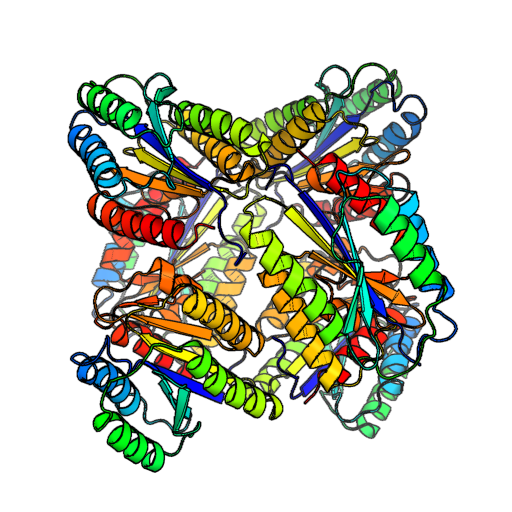A O 1
ATOM 2587 N N . ARG B 1 132 ? 28.211 9.987 25.073 1.00 14.37 167 ARG A N 1
ATOM 2588 C CA . ARG B 1 132 ? 29.304 9.405 24.300 1.00 14.85 167 ARG A CA 1
ATOM 2589 C C . ARG B 1 132 ? 29.683 8.012 24.820 1.00 14.54 167 ARG A C 1
ATOM 2590 O O . ARG B 1 132 ? 29.937 7.103 24.026 1.00 14.71 167 ARG A O 1
ATOM 2598 N N . SER B 1 133 ? 29.704 7.848 26.144 1.00 14.30 168 SER A N 1
ATOM 2599 C CA . SER B 1 133 ? 29.949 6.542 26.762 1.00 14.24 168 SER A CA 1
ATOM 2600 C C . SER B 1 133 ? 28.884 5.522 26.348 1.00 14.12 168 SER A C 1
ATOM 2601 O O . SER B 1 133 ? 29.207 4.381 26.021 1.00 13.78 168 SER A O 1
ATOM 2604 N N . ARG B 1 134 ? 27.621 5.947 26.350 1.00 14.07 169 ARG A N 1
ATOM 2605 C CA . ARG B 1 134 ? 26.512 5.094 25.921 1.00 14.26 169 ARG A CA 1
ATOM 2606 C C . ARG B 1 134 ? 26.616 4.701 24.452 1.00 14.40 169 ARG A C 1
ATOM 2607 O O . ARG B 1 134 ? 26.311 3.566 24.087 1.00 14.54 169 ARG A O 1
ATOM 2615 N N . ASP B 1 135 ? 27.052 5.644 23.619 1.00 14.73 170 ASP A N 1
ATOM 2616 C CA . ASP B 1 135 ? 27.260 5.396 22.194 1.00 15.09 170 ASP A CA 1
ATOM 2617 C C . ASP B 1 135 ? 28.327 4.331 21.952 1.00 14.94 170 ASP A C 1
ATOM 2618 O O . ASP B 1 135 ? 28.267 3.595 20.967 1.00 14.97 170 ASP A O 1
ATOM 2623 N N . LEU B 1 136 ? 29.294 4.258 22.864 1.00 14.63 171 LEU A N 1
ATOM 2624 C CA . LEU B 1 136 ? 30.346 3.247 22.819 1.00 14.40 171 LEU A CA 1
ATOM 2625 C C . LEU B 1 136 ? 29.915 1.924 23.451 1.00 14.18 171 LEU A C 1
ATOM 2626 O O . LEU B 1 136 ? 30.679 0.957 23.453 1.00 14.14 171 LEU A O 1
ATOM 2631 N N . GLY B 1 137 ? 28.701 1.889 23.998 1.00 14.08 172 GLY A N 1
ATOM 2632 C CA . GLY B 1 137 ? 28.131 0.653 24.534 1.00 13.73 172 GLY A CA 1
ATOM 2633 C C . GLY B 1 137 ? 27.988 0.564 26.043 1.00 13.55 172 GLY A C 1
ATOM 2634 O O . GLY B 1 137 ? 27.538 -0.460 26.561 1.00 13.61 172 GLY A O 1
ATOM 2635 N N . ALA B 1 138 ? 28.363 1.626 26.753 1.00 13.27 173 ALA A N 1
ATOM 2636 C CA . ALA B 1 138 ? 28.295 1.629 28.214 1.00 12.95 173 ALA A CA 1
ATOM 2637 C C . ALA B 1 138 ? 26.873 1.772 28.750 1.00 12.93 173 ALA A C 1
ATOM 2638 O O . ALA B 1 138 ? 26.020 2.401 28.121 1.00 12.90 173 ALA A O 1
ATOM 2640 N N . ILE B 1 139 ? 26.637 1.155 29.906 1.00 12.75 174 ILE A N 1
ATOM 2641 C CA . ILE B 1 139 ? 25.443 1.385 30.717 1.00 12.68 174 ILE A CA 1
ATOM 2642 C C . ILE B 1 139 ? 25.896 2.239 31.899 1.00 12.48 174 ILE A C 1
ATOM 2643 O O . ILE B 1 139 ? 26.862 1.890 32.578 1.00 12.50 174 ILE A O 1
ATOM 2648 N N . VAL B 1 140 ? 25.214 3.358 32.139 1.00 12.25 175 VAL A N 1
ATOM 2649 C CA . VAL B 1 140 ? 25.662 4.306 33.164 1.00 11.93 175 VAL A CA 1
ATOM 2650 C C . VAL B 1 140 ? 24.751 4.337 34.393 1.00 11.89 175 VAL A C 1
ATOM 2651 O O . VAL B 1 140 ? 23.552 4.602 34.287 1.00 11.79 175 VAL A O 1
ATOM 2655 N N . TYR B 1 141 ? 25.340 4.037 35.548 1.00 11.75 176 TYR A N 1
ATOM 2656 C CA . TYR B 1 141 ? 24.674 4.191 36.836 1.00 11.73 176 TYR A CA 1
ATOM 2657 C C . TYR B 1 141 ? 25.247 5.383 37.586 1.00 11.78 176 TYR A C 1
ATOM 2658 O O . TYR B 1 141 ? 26.443 5.672 37.487 1.00 12.02 176 TYR A O 1
ATOM 2667 N N . ALA B 1 142 ? 24.387 6.067 38.336 1.00 11.66 177 ALA A N 1
ATOM 2668 C CA . ALA B 1 142 ? 24.817 7.159 39.206 1.00 11.58 177 ALA A CA 1
ATOM 2669 C C . ALA B 1 142 ? 24.424 6.863 40.644 1.00 11.64 177 ALA A C 1
ATOM 2670 O O . ALA B 1 142 ? 23.272 6.524 40.928 1.00 11.49 177 ALA A O 1
ATOM 2672 N N . VAL B 1 143 ? 25.394 6.977 41.544 1.00 11.65 178 VAL A N 1
ATOM 2673 C CA . VAL B 1 143 ? 25.148 6.804 42.971 1.00 11.82 178 VAL A CA 1
ATOM 2674 C C . VAL B 1 143 ? 25.414 8.139 43.662 1.00 12.16 178 VAL A C 1
ATOM 2675 O O . VAL B 1 143 ? 26.524 8.664 43.614 1.00 11.98 178 VAL A O 1
ATOM 2679 N N . GLY B 1 144 ? 24.374 8.693 44.278 1.00 12.67 179 GLY A N 1
ATOM 2680 C CA . GLY B 1 144 ? 24.440 10.031 44.843 1.00 13.26 179 GLY A CA 1
ATOM 2681 C C . GLY B 1 144 ? 24.799 10.088 46.312 1.00 14.03 179 GLY A C 1
ATOM 2682 O O . GLY B 1 144 ? 24.249 9.347 47.129 1.00 14.23 179 GLY A O 1
ATOM 2683 N N . VAL B 1 145 ? 25.724 10.983 46.641 1.00 14.55 180 VAL A N 1
ATOM 2684 C CA . VAL B 1 145 ? 26.062 11.295 48.031 1.00 15.30 180 VAL A CA 1
ATOM 2685 C C . VAL B 1 145 ? 25.549 12.694 48.381 1.00 15.73 180 VAL A C 1
ATOM 2686 O O . VAL B 1 145 ? 25.168 13.457 47.488 1.00 15.54 180 VAL A O 1
ATOM 2690 N N . LYS B 1 146 ? 25.525 13.014 49.676 1.00 16.34 181 LYS A N 1
ATOM 2691 C CA . LYS B 1 146 ? 24.988 14.290 50.171 1.00 16.87 181 LYS A CA 1
ATOM 2692 C C . LYS B 1 146 ? 23.532 14.493 49.722 1.00 17.19 181 LYS A C 1
ATOM 2693 O O . LYS B 1 146 ? 22.787 13.521 49.571 1.00 17.27 181 LYS A O 1
ATOM 2699 N N . ASP B 1 147 ? 23.135 15.744 49.498 1.00 17.55 182 ASP A N 1
ATOM 2700 C CA . ASP B 1 147 ? 21.745 16.059 49.180 1.00 17.90 182 ASP A CA 1
ATOM 2701 C C . ASP B 1 147 ? 21.526 16.152 47.670 1.00 17.43 182 ASP A C 1
ATOM 2702 O O . ASP B 1 147 ? 21.024 17.157 47.160 1.00 17.65 182 ASP A O 1
ATOM 2707 N N . PHE B 1 148 ? 21.896 15.090 46.962 1.00 17.06 183 PHE A N 1
ATOM 2708 C CA . PHE B 1 148 ? 21.851 15.075 45.502 1.00 16.47 183 PHE A CA 1
ATOM 2709 C C . PHE B 1 148 ? 20.427 15.169 44.941 1.00 16.32 183 PHE A C 1
ATOM 2710 O O . PHE B 1 148 ? 19.455 14.767 45.593 1.00 16.30 183 PHE A O 1
ATOM 2718 N N . ASN B 1 149 ? 20.330 15.703 43.727 1.00 16.15 184 ASN A N 1
ATOM 2719 C CA . ASN B 1 149 ? 19.083 15.775 42.978 1.00 16.00 184 ASN A CA 1
ATOM 2720 C C . ASN B 1 149 ? 19.013 14.597 42.008 1.00 15.84 184 ASN A C 1
ATOM 2721 O O . ASN B 1 149 ? 19.816 14.500 41.081 1.00 15.75 184 ASN A O 1
ATOM 2726 N N . GLU B 1 150 ? 18.052 13.703 42.240 1.00 15.84 185 GLU A N 1
ATOM 2727 C CA . GLU B 1 150 ? 17.877 12.488 41.438 1.00 16.15 185 GLU A CA 1
ATOM 2728 C C . GLU B 1 150 ? 17.584 12.767 39.958 1.00 15.77 185 GLU A C 1
ATOM 2729 O O . GLU B 1 150 ? 18.120 12.092 39.080 1.00 15.50 185 GLU A O 1
ATOM 2735 N N . THR B 1 151 ? 16.735 13.760 39.693 1.00 15.57 186 THR A N 1
ATOM 2736 C CA . THR B 1 151 ? 16.379 14.145 38.325 1.00 15.60 186 THR A CA 1
ATOM 2737 C C . THR B 1 151 ? 17.608 14.628 37.544 1.00 15.55 186 THR A C 1
ATOM 2738 O O . THR B 1 151 ? 17.761 14.329 36.350 1.00 15.30 186 THR A O 1
ATOM 2742 N N . GLN B 1 152 ? 18.484 15.359 38.231 1.00 15.36 187 GLN A N 1
ATOM 2743 C CA . GLN B 1 152 ? 19.736 15.841 37.651 1.00 15.40 187 GLN A CA 1
ATOM 2744 C C . GLN B 1 152 ? 20.670 14.680 37.297 1.00 15.17 187 GLN A C 1
ATOM 2745 O O . GLN B 1 152 ? 21.174 14.600 36.174 1.00 14.85 187 GLN A O 1
ATOM 2751 N N . LEU B 1 153 ? 20.882 13.774 38.250 1.00 14.89 188 LEU A N 1
ATOM 2752 C CA . LEU B 1 153 ? 21.716 12.596 38.012 1.00 14.95 188 LEU A CA 1
ATOM 2753 C C . LEU B 1 153 ? 21.125 11.659 36.954 1.00 15.11 188 LEU A C 1
ATOM 2754 O O . LEU B 1 153 ? 21.857 10.897 36.317 1.00 14.98 188 LEU A O 1
ATOM 2759 N N . ALA B 1 154 ? 19.808 11.740 36.754 1.00 15.23 189 ALA A N 1
ATOM 2760 C CA . ALA B 1 154 ? 19.122 10.927 35.746 1.00 15.61 189 ALA A CA 1
ATOM 2761 C C . ALA B 1 154 ? 19.488 11.339 34.320 1.00 15.86 189 ALA A C 1
ATOM 2762 O O . ALA B 1 154 ? 19.293 10.570 33.377 1.00 16.07 189 ALA A O 1
ATOM 2764 N N . ARG B 1 155 ? 20.021 12.549 34.172 1.00 16.20 190 ARG A N 1
ATOM 2765 C CA . ARG B 1 155 ? 20.493 13.034 32.874 1.00 16.80 190 ARG A CA 1
ATOM 2766 C C . ARG B 1 155 ? 21.870 12.470 32.537 1.00 16.45 190 ARG A C 1
ATOM 2767 O O . ARG B 1 155 ? 22.221 12.329 31.363 1.00 16.78 190 ARG A O 1
ATOM 2775 N N . ILE B 1 156 ? 22.631 12.143 33.577 1.00 15.98 191 ILE A N 1
ATOM 2776 C CA . ILE B 1 156 ? 23.945 11.513 33.438 1.00 15.44 191 ILE A CA 1
ATOM 2777 C C . ILE B 1 156 ? 23.790 10.001 33.282 1.00 15.18 191 ILE A C 1
ATOM 2778 O O . ILE B 1 156 ? 24.335 9.407 32.351 1.00 14.80 191 ILE A O 1
ATOM 2783 N N . ALA B 1 157 ? 23.043 9.389 34.201 1.00 14.83 192 ALA A N 1
ATOM 2784 C CA . ALA B 1 157 ? 22.741 7.960 34.139 1.00 14.85 192 ALA A CA 1
ATOM 2785 C C . ALA B 1 157 ? 21.824 7.641 32.958 1.00 14.91 192 ALA A C 1
ATOM 2786 O O . ALA B 1 157 ? 21.278 8.549 32.324 1.00 14.75 192 ALA A O 1
ATOM 2788 N N . ASP B 1 158 ? 21.662 6.351 32.666 1.00 15.11 193 ASP A N 1
ATOM 2789 C CA . ASP B 1 158 ? 20.808 5.899 31.563 1.00 15.44 193 ASP A CA 1
ATOM 2790 C C . ASP B 1 158 ? 19.357 6.346 31.738 1.00 15.59 193 ASP A C 1
ATOM 2791 O O . ASP B 1 158 ? 18.697 6.729 30.773 1.00 15.65 193 ASP A O 1
ATOM 2796 N N . SER B 1 159 ? 18.881 6.296 32.980 1.00 16.00 194 SER A N 1
ATOM 2797 C CA . SER B 1 159 ? 17.507 6.640 33.332 1.00 16.37 194 SER A CA 1
ATOM 2798 C C . SER B 1 159 ? 17.427 6.895 34.832 1.00 16.54 194 SER A C 1
ATOM 2799 O O . SER B 1 159 ? 18.395 6.657 35.555 1.00 16.63 194 SER A O 1
ATOM 2802 N N . LYS B 1 160 ? 16.270 7.362 35.298 1.00 16.95 195 LYS A N 1
ATOM 2803 C CA . LYS B 1 160 ? 16.013 7.525 36.733 1.00 17.33 195 LYS A CA 1
ATOM 2804 C C . LYS B 1 160 ? 16.188 6.221 37.521 1.00 17.21 195 LYS A C 1
ATOM 2805 O O . LYS B 1 160 ? 16.554 6.247 38.698 1.00 17.14 195 LYS A O 1
ATOM 2811 N N . ASP B 1 161 ? 15.942 5.091 36.858 1.00 17.23 196 ASP A N 1
ATOM 2812 C CA . ASP B 1 161 ? 16.079 3.765 37.467 1.00 17.37 196 ASP A CA 1
ATOM 2813 C C . ASP B 1 161 ? 17.542 3.352 37.637 1.00 17.06 196 ASP A C 1
ATOM 2814 O O . ASP B 1 161 ? 17.838 2.371 38.320 1.00 17.20 196 ASP A O 1
ATOM 2819 N N . HIS B 1 162 ? 18.445 4.104 37.007 1.00 16.68 197 HIS A N 1
ATOM 2820 C CA . HIS B 1 162 ? 19.886 3.863 37.106 1.00 16.56 197 HIS A CA 1
ATOM 2821 C C . HIS B 1 162 ? 20.544 4.817 38.110 1.00 16.41 197 HIS A C 1
ATOM 2822 O O . HIS B 1 162 ? 21.770 4.899 38.190 1.00 16.22 197 HIS A O 1
ATOM 2829 N N . VAL B 1 163 ? 19.716 5.534 38.869 1.00 16.58 198 VAL A N 1
ATOM 2830 C CA . VAL B 1 163 ? 20.195 6.444 39.912 1.00 16.71 198 VAL A CA 1
ATOM 2831 C C . VAL B 1 163 ? 19.823 5.898 41.294 1.00 17.17 198 VAL A C 1
ATOM 2832 O O . VAL B 1 163 ? 18.667 5.546 41.543 1.00 17.15 198 VAL A O 1
ATOM 2836 N N . PHE B 1 164 ? 20.812 5.811 42.180 1.00 17.72 199 PHE A N 1
ATOM 2837 C CA . PHE B 1 164 ? 20.590 5.336 43.545 1.00 18.52 199 PHE A CA 1
ATOM 2838 C C . PHE B 1 164 ? 21.223 6.273 44.569 1.00 19.05 199 PHE A C 1
ATOM 2839 O O . PHE B 1 164 ? 22.264 6.871 44.294 1.00 18.83 199 PHE A O 1
ATOM 2847 N N . PRO B 1 165 ? 20.597 6.407 45.755 1.00 19.85 200 PRO A N 1
ATOM 2848 C CA . PRO B 1 165 ? 21.309 7.024 46.876 1.00 20.38 200 PRO A CA 1
ATOM 2849 C C . PRO B 1 165 ? 22.428 6.103 47.356 1.00 21.05 200 PRO A C 1
ATOM 2850 O O . PRO B 1 165 ? 22.348 4.889 47.153 1.00 20.87 200 PRO A O 1
ATOM 2854 N N . VAL B 1 166 ? 23.454 6.676 47.981 1.00 21.83 201 VAL A N 1
ATOM 2855 C CA . VAL B 1 166 ? 24.626 5.912 48.428 1.00 22.86 201 VAL A CA 1
ATOM 2856 C C . VAL B 1 166 ? 24.304 4.833 49.476 1.00 23.58 201 VAL A C 1
ATOM 2857 O O . VAL B 1 166 ? 25.001 3.820 49.559 1.00 23.80 201 VAL A O 1
ATOM 2861 N N . ASN B 1 167 ? 23.247 5.049 50.257 1.00 24.55 202 ASN A N 1
ATOM 2862 C CA . ASN B 1 167 ? 22.829 4.083 51.278 1.00 25.35 202 ASN A CA 1
ATOM 2863 C C . ASN B 1 167 ? 21.961 2.939 50.738 1.00 25.55 202 ASN A C 1
ATOM 2864 O O . ASN B 1 167 ? 21.724 1.951 51.435 1.00 25.82 202 ASN A O 1
ATOM 2869 N N . ASP B 1 168 ? 21.491 3.082 49.501 1.00 25.65 203 ASP A N 1
ATOM 2870 C CA . ASP B 1 168 ? 20.709 2.041 48.827 1.00 25.73 203 ASP A CA 1
ATOM 2871 C C . ASP B 1 168 ? 21.449 1.527 47.585 1.00 25.35 203 ASP A C 1
ATOM 2872 O O . ASP B 1 168 ? 21.040 0.543 46.958 1.00 25.38 203 ASP A O 1
ATOM 2877 N N . GLY B 1 169 ? 22.552 2.193 47.252 1.00 24.90 204 GLY A N 1
ATOM 2878 C CA . GLY B 1 169 ? 23.346 1.860 46.073 1.00 24.27 204 GLY A CA 1
ATOM 2879 C C . GLY B 1 169 ? 23.961 0.474 46.092 1.00 23.69 204 GLY A C 1
ATOM 2880 O O . GLY B 1 169 ? 23.907 -0.240 45.090 1.00 23.66 204 GLY A O 1
ATOM 2881 N N . PHE B 1 170 ? 24.542 0.093 47.230 1.00 23.22 205 PHE A N 1
ATOM 2882 C CA . PHE B 1 170 ? 25.249 -1.183 47.345 1.00 22.69 205 PHE A CA 1
ATOM 2883 C C . PHE B 1 170 ? 24.332 -2.376 47.089 1.00 22.24 205 PHE A C 1
ATOM 2884 O O . PHE B 1 170 ? 24.640 -3.217 46.248 1.00 22.07 205 PHE A O 1
ATOM 2892 N N . GLN B 1 171 ? 23.210 -2.437 47.805 1.00 21.63 206 GLN A N 1
ATOM 2893 C CA . GLN B 1 171 ? 22.255 -3.538 47.663 1.00 21.16 206 GLN A CA 1
ATOM 2894 C C . GLN B 1 171 ? 21.811 -3.723 46.209 1.00 20.47 206 GLN A C 1
ATOM 2895 O O . GLN B 1 171 ? 21.834 -4.841 45.683 1.00 20.23 206 GLN A O 1
ATOM 2901 N N . ALA B 1 172 ? 21.433 -2.619 45.568 1.00 19.64 207 ALA A N 1
ATOM 2902 C CA . ALA B 1 172 ? 20.976 -2.632 44.181 1.00 18.94 207 ALA A CA 1
ATOM 2903 C C . ALA B 1 172 ? 22.072 -3.066 43.206 1.00 18.42 207 ALA A C 1
ATOM 2904 O O . ALA B 1 172 ? 21.869 -3.980 42.405 1.00 18.12 207 ALA A O 1
ATOM 2906 N N . LEU B 1 173 ? 23.231 -2.416 43.286 1.00 17.91 208 LEU A N 1
ATOM 2907 C CA . LEU B 1 173 ? 24.337 -2.702 42.370 1.00 17.60 208 LEU A CA 1
ATOM 2908 C C . LEU B 1 173 ? 25.016 -4.047 42.623 1.00 17.39 208 LEU A C 1
ATOM 2909 O O . LEU B 1 173 ? 25.492 -4.680 41.684 1.00 16.93 208 LEU A O 1
ATOM 2914 N N . GLN B 1 174 ? 25.041 -4.488 43.881 1.00 17.31 209 GLN A N 1
ATOM 2915 C CA . GLN B 1 174 ? 25.497 -5.842 44.208 1.00 17.68 209 GLN A CA 1
ATOM 2916 C C . GLN B 1 174 ? 24.654 -6.866 43.447 1.00 17.53 209 GLN A C 1
ATOM 2917 O O . GLN B 1 174 ? 25.194 -7.777 42.814 1.00 17.43 209 GLN A O 1
ATOM 2923 N N . GLY B 1 175 ? 23.332 -6.697 43.505 1.00 17.50 210 GLY A N 1
ATOM 2924 C CA . GLY B 1 175 ? 22.394 -7.580 42.811 1.00 17.39 210 GLY A CA 1
ATOM 2925 C C . GLY B 1 175 ? 22.581 -7.574 41.305 1.00 17.36 210 GLY A C 1
ATOM 2926 O O . GLY B 1 175 ? 22.517 -8.622 40.662 1.00 17.31 210 GLY A O 1
ATOM 2927 N N . ILE B 1 176 ? 22.821 -6.387 40.750 1.00 17.32 211 ILE A N 1
ATOM 2928 C CA . ILE B 1 176 ? 23.062 -6.220 39.316 1.00 17.41 211 ILE A CA 1
ATOM 2929 C C . ILE B 1 176 ? 24.367 -6.912 38.896 1.00 17.38 211 ILE A C 1
ATOM 2930 O O . ILE B 1 176 ? 24.376 -7.693 37.949 1.00 17.33 211 ILE A O 1
ATOM 2935 N N . ILE B 1 177 ? 25.451 -6.633 39.620 1.00 17.49 212 ILE A N 1
ATOM 2936 C CA . ILE B 1 177 ? 26.758 -7.253 39.357 1.00 17.64 212 ILE A CA 1
ATOM 2937 C C . ILE B 1 177 ? 26.697 -8.790 39.424 1.00 17.90 212 ILE A C 1
ATOM 2938 O O . ILE B 1 177 ? 27.237 -9.474 38.548 1.00 17.91 212 ILE A O 1
ATOM 2943 N N . HIS B 1 178 ? 26.031 -9.319 40.452 1.00 18.26 213 HIS A N 1
ATOM 2944 C CA . HIS B 1 178 ? 25.814 -10.764 40.584 1.00 18.69 213 HIS A CA 1
ATOM 2945 C C . HIS B 1 178 ? 25.124 -11.340 39.347 1.00 18.91 213 HIS A C 1
ATOM 2946 O O . HIS B 1 178 ? 25.542 -12.375 38.823 1.00 18.89 213 HIS A O 1
ATOM 2953 N N . SER B 1 179 ? 24.074 -10.656 38.896 1.00 19.40 214 SER A N 1
ATOM 2954 C CA . SER B 1 179 ? 23.292 -11.065 37.729 1.00 20.13 214 SER A CA 1
ATOM 2955 C C . SER B 1 179 ? 24.134 -11.085 36.452 1.00 20.44 214 SER A C 1
ATOM 2956 O O . SER B 1 179 ? 24.052 -12.028 35.663 1.00 20.60 214 SER A O 1
ATOM 2959 N N . ILE B 1 180 ? 24.953 -10.050 36.265 1.00 20.89 215 ILE A N 1
ATOM 2960 C CA . ILE B 1 180 ? 25.823 -9.956 35.092 1.00 21.17 215 ILE A CA 1
ATOM 2961 C C . ILE B 1 180 ? 26.895 -11.054 35.099 1.00 21.58 215 ILE A C 1
ATOM 2962 O O . ILE B 1 180 ? 27.172 -11.659 34.061 1.00 21.49 215 ILE A O 1
ATOM 2967 N N . LEU B 1 181 ? 27.480 -11.316 36.268 1.00 22.22 216 LEU A N 1
ATOM 2968 C CA . LEU B 1 181 ? 28.463 -12.395 36.415 1.00 22.98 216 LEU A CA 1
ATOM 2969 C C . LEU B 1 181 ? 27.862 -13.771 36.123 1.00 23.69 216 LEU A C 1
ATOM 2970 O O . LEU B 1 181 ? 28.529 -14.632 35.550 1.00 23.77 216 LEU A O 1
ATOM 2975 N N . LYS B 1 182 ? 26.604 -13.966 36.516 1.00 24.58 217 LYS A N 1
ATOM 2976 C CA . LYS B 1 182 ? 25.868 -15.189 36.193 1.00 25.49 217 LYS A CA 1
ATOM 2977 C C . LYS B 1 182 ? 25.573 -15.287 34.694 1.00 25.99 217 LYS A C 1
ATOM 2978 O O . LYS B 1 182 ? 25.407 -16.386 34.159 1.00 26.23 217 LYS A O 1
ATOM 2984 N N . LYS B 1 183 ? 25.518 -14.135 34.026 1.00 26.60 218 LYS A N 1
ATOM 2985 C CA . LYS B 1 183 ? 25.281 -14.077 32.582 1.00 27.23 218 LYS A CA 1
ATOM 2986 C C . LYS B 1 183 ? 26.592 -14.045 31.777 1.00 27.40 218 LYS A C 1
ATOM 2987 O O . LYS B 1 183 ? 26.601 -13.666 30.606 1.00 27.67 218 LYS A O 1
ATOM 2993 N N . SER B 1 184 ? 27.694 -14.445 32.408 1.00 27.61 219 SER A N 1
ATOM 2994 C CA . SER B 1 184 ? 28.985 -14.525 31.726 1.00 27.78 219 SER A CA 1
ATOM 2995 C C . SER B 1 184 ? 29.133 -15.865 31.009 1.00 27.69 219 SER A C 1
ATOM 2996 O O . SER B 1 184 ? 28.671 -16.896 31.508 1.00 27.84 219 SER A O 1
ATOM 2999 N N . CYS B 1 185 ? 29.778 -15.839 29.842 1.00 27.40 220 CYS A N 1
ATOM 3000 C CA . CYS B 1 185 ? 30.008 -17.046 29.039 1.00 27.21 220 CYS A CA 1
ATOM 3001 C C . CYS B 1 185 ? 30.947 -18.025 29.737 1.00 27.32 220 CYS A C 1
ATOM 3002 O O . CYS B 1 185 ? 31.756 -17.633 30.580 1.00 27.56 220 CYS A O 1
ATOM 3005 N N . SER C 1 1 ? -3.863 -0.095 24.282 1.00 24.13 36 SER B N 1
ATOM 3006 C CA . SER C 1 1 ? -4.944 0.878 23.947 1.00 24.15 36 SER B CA 1
ATOM 3007 C C . SER C 1 1 ? -5.963 1.016 25.079 1.00 24.08 36 SER B C 1
ATOM 3008 O O . SER C 1 1 ? -5.875 0.319 26.095 1.00 24.01 36 SER B O 1
ATOM 3011 N N . MET C 1 2 ? -6.924 1.921 24.895 1.00 23.88 37 MET B N 1
ATOM 3012 C CA . MET C 1 2 ? -7.975 2.175 25.885 1.00 23.73 37 MET B CA 1
ATOM 3013 C C . MET C 1 2 ? -9.137 1.188 25.776 1.00 23.40 37 MET B C 1
ATOM 3014 O O . MET C 1 2 ? -10.080 1.236 26.574 1.00 23.64 37 MET B O 1
ATOM 3019 N N . ALA C 1 3 ? -9.066 0.303 24.783 1.00 22.76 38 ALA B N 1
ATOM 3020 C CA . ALA C 1 3 ? -10.084 -0.720 24.570 1.00 22.14 38 ALA B CA 1
ATOM 3021 C C . ALA C 1 3 ? -10.195 -1.636 25.781 1.00 21.67 38 ALA B C 1
ATOM 3022 O O . ALA C 1 3 ? -9.186 -2.138 26.284 1.00 21.62 38 ALA B O 1
ATOM 3024 N N . CYS C 1 4 ? -11.426 -1.837 26.244 1.00 21.12 39 CYS B N 1
ATOM 3025 C CA . CYS C 1 4 ? -11.705 -2.695 27.396 1.00 20.71 39 CYS B CA 1
ATOM 3026 C C . CYS C 1 4 ? -11.335 -4.154 27.132 1.00 20.02 39 CYS B C 1
ATOM 3027 O O . CYS C 1 4 ? -11.187 -4.567 25.980 1.00 19.85 39 CYS B O 1
ATOM 3030 N N . TYR C 1 5 ? -11.186 -4.926 28.205 1.00 19.39 40 TYR B N 1
ATOM 3031 C CA . TYR C 1 5 ? -10.882 -6.349 28.096 1.00 18.90 40 TYR B CA 1
ATOM 3032 C C . TYR C 1 5 ? -12.148 -7.196 28.131 1.00 18.34 40 TYR B C 1
ATOM 3033 O O . TYR C 1 5 ? -12.957 -7.092 29.061 1.00 18.41 40 TYR B O 1
ATOM 3042 N N . GLY C 1 6 ? -12.316 -8.029 27.107 1.00 17.67 41 GLY B N 1
ATOM 3043 C CA . GLY C 1 6 ? -13.425 -8.979 27.051 1.00 17.01 41 GLY B CA 1
ATOM 3044 C C . GLY C 1 6 ? -13.187 -10.162 27.967 1.00 16.41 41 GLY B C 1
ATOM 3045 O O . GLY C 1 6 ? -14.124 -10.858 28.356 1.00 16.82 41 GLY B O 1
ATOM 3046 N N . GLY C 1 7 ? -11.921 -10.387 28.306 1.00 15.66 42 GLY B N 1
ATOM 3047 C CA . GLY C 1 7 ? -11.546 -11.435 29.244 1.00 14.56 42 GLY B CA 1
ATOM 3048 C C . GLY C 1 7 ? -10.393 -11.014 30.131 1.00 13.67 42 GLY B C 1
ATOM 3049 O O . GLY C 1 7 ? -9.610 -10.138 29.773 1.00 13.64 42 GLY B O 1
ATOM 3050 N N . PHE C 1 8 ? -10.300 -11.645 31.296 1.00 12.87 43 PHE B N 1
ATOM 3051 C CA . PHE C 1 8 ? -9.187 -11.436 32.208 1.00 12.02 43 PHE B CA 1
ATOM 3052 C C . PHE C 1 8 ? -8.762 -12.806 32.718 1.00 11.51 43 PHE B C 1
ATOM 3053 O O . PHE C 1 8 ? -9.463 -13.435 33.518 1.00 11.10 43 PHE B O 1
ATOM 3061 N N . ASP C 1 9 ? -7.619 -13.266 32.218 1.00 10.89 44 ASP B N 1
ATOM 3062 C CA . ASP C 1 9 ? -7.108 -14.597 32.509 1.00 10.31 44 ASP B CA 1
ATOM 3063 C C . ASP C 1 9 ? -5.833 -14.497 33.329 1.00 10.01 44 ASP B C 1
ATOM 3064 O O . ASP C 1 9 ? -4.816 -13.971 32.860 1.00 9.92 44 ASP B O 1
ATOM 3069 N N . LEU C 1 10 ? -5.904 -14.995 34.558 1.00 9.34 45 LEU B N 1
ATOM 3070 C CA . LEU C 1 10 ? -4.789 -14.915 35.493 1.00 9.12 45 LEU B CA 1
ATOM 3071 C C . LEU C 1 10 ? -4.173 -16.287 35.714 1.00 8.92 45 LEU B C 1
ATOM 3072 O O . LEU C 1 10 ? -4.833 -17.205 36.203 1.00 8.49 45 LEU B O 1
ATOM 3077 N N . TYR C 1 11 ? -2.902 -16.418 35.348 1.00 8.64 46 TYR B N 1
ATOM 3078 C CA . TYR C 1 11 ? -2.184 -17.682 35.468 1.00 8.75 46 TYR B CA 1
ATOM 3079 C C . TYR C 1 11 ? -1.162 -17.602 36.591 1.00 8.65 46 TYR B C 1
ATOM 3080 O O . TYR C 1 11 ? -0.183 -16.856 36.492 1.00 8.89 46 TYR B O 1
ATOM 3089 N N . PHE C 1 12 ? -1.405 -18.349 37.666 1.00 8.53 47 PHE B N 1
ATOM 3090 C CA . PHE C 1 12 ? -0.427 -18.474 38.745 1.00 8.38 47 PHE B CA 1
ATOM 3091 C C . PHE C 1 12 ? 0.542 -19.598 38.407 1.00 8.36 47 PHE B C 1
ATOM 3092 O O . PHE C 1 12 ? 0.127 -20.736 38.177 1.00 8.55 47 PHE B O 1
ATOM 3100 N N . ILE C 1 13 ? 1.827 -19.270 38.352 1.00 7.92 48 ILE B N 1
ATOM 3101 C CA . ILE C 1 13 ? 2.872 -20.273 38.141 1.00 7.96 48 ILE B CA 1
ATOM 3102 C C . ILE C 1 13 ? 3.649 -20.378 39.445 1.00 8.07 48 ILE B C 1
ATOM 3103 O O . ILE C 1 13 ? 4.353 -19.450 39.839 1.00 8.19 48 ILE B O 1
ATOM 3108 N N . LEU C 1 14 ? 3.501 -21.512 40.120 1.00 7.93 49 LEU B N 1
ATOM 3109 C CA . LEU C 1 14 ? 3.917 -21.614 41.513 1.00 7.72 49 LEU B CA 1
ATOM 3110 C C . LEU C 1 14 ? 5.055 -22.599 41.725 1.00 7.95 49 LEU B C 1
ATOM 3111 O O . LEU C 1 14 ? 4.926 -23.785 41.436 1.00 7.90 49 LEU B O 1
ATOM 3116 N N . ASP C 1 15 ? 6.166 -22.076 42.237 1.00 7.85 50 ASP B N 1
ATOM 3117 C CA . ASP C 1 15 ? 7.336 -22.867 42.597 1.00 8.43 50 ASP B CA 1
ATOM 3118 C C . ASP C 1 15 ? 7.017 -23.744 43.800 1.00 8.38 50 ASP B C 1
ATOM 3119 O O . ASP C 1 15 ? 6.735 -23.230 44.881 1.00 8.46 50 ASP B O 1
ATOM 3124 N N . LYS C 1 16 ? 7.049 -25.063 43.601 1.00 8.75 51 LYS B N 1
ATOM 3125 C CA . LYS C 1 16 ? 6.895 -26.023 44.697 1.00 8.90 51 LYS B CA 1
ATOM 3126 C C . LYS C 1 16 ? 8.147 -26.897 44.859 1.00 9.01 51 LYS B C 1
ATOM 3127 O O . LYS C 1 16 ? 8.081 -28.017 45.371 1.00 8.98 51 LYS B O 1
ATOM 3133 N N . SER C 1 17 ? 9.290 -26.368 44.434 1.00 9.04 52 SER B N 1
ATOM 3134 C CA . SER C 1 17 ? 10.541 -27.108 44.498 1.00 9.14 52 SER B CA 1
ATOM 3135 C C . SER C 1 17 ? 11.046 -27.238 45.933 1.00 9.29 52 SER B C 1
ATOM 3136 O O . SER C 1 17 ? 10.562 -26.552 46.837 1.00 9.05 52 SER B O 1
ATOM 3139 N N . GLY C 1 18 ? 12.024 -28.116 46.131 1.00 9.54 53 GLY B N 1
ATOM 3140 C CA . GLY C 1 18 ? 12.589 -28.353 47.457 1.00 10.12 53 GLY B CA 1
ATOM 3141 C C . GLY C 1 18 ? 13.066 -27.094 48.157 1.00 10.28 53 GLY B C 1
ATOM 3142 O O . GLY C 1 18 ? 12.903 -26.955 49.370 1.00 10.52 53 GLY B O 1
ATOM 3143 N N . SER C 1 19 ? 13.639 -26.169 47.387 1.00 10.39 54 SER B N 1
ATOM 3144 C CA . SER C 1 19 ? 14.216 -24.935 47.938 1.00 10.80 54 SER B CA 1
ATOM 3145 C C . SER C 1 19 ? 13.192 -23.986 48.569 1.00 11.17 54 SER B C 1
ATOM 3146 O O . SER C 1 19 ? 13.556 -23.149 49.390 1.00 11.00 54 SER B O 1
ATOM 3149 N N . VAL C 1 20 ? 11.924 -24.104 48.178 1.00 12.08 55 VAL B N 1
ATOM 3150 C CA . VAL C 1 20 ? 10.876 -23.234 48.733 1.00 12.91 55 VAL B CA 1
ATOM 3151 C C . VAL C 1 20 ? 10.079 -23.894 49.867 1.00 13.50 55 VAL B C 1
ATOM 3152 O O . VAL C 1 20 ? 8.987 -23.434 50.218 1.00 13.76 55 VAL B O 1
ATOM 3156 N N . LEU C 1 21 ? 10.642 -24.958 50.438 1.00 14.23 56 LEU B N 1
ATOM 3157 C CA . LEU C 1 21 ? 9.997 -25.732 51.506 1.00 14.83 56 LEU B CA 1
ATOM 3158 C C . LEU C 1 21 ? 9.425 -24.865 52.628 1.00 15.18 56 LEU B C 1
ATOM 3159 O O . LEU C 1 21 ? 8.286 -25.063 53.056 1.00 15.51 56 LEU B O 1
ATOM 3164 N N . HIS C 1 22 ? 10.220 -23.900 53.082 1.00 15.37 57 HIS B N 1
ATOM 3165 C CA . HIS C 1 22 ? 9.841 -23.029 54.192 1.00 15.64 57 HIS B CA 1
ATOM 3166 C C . HIS C 1 22 ? 9.140 -21.749 53.742 1.00 15.52 57 HIS B C 1
ATOM 3167 O O . HIS C 1 22 ? 8.905 -20.841 54.548 1.00 15.67 57 HIS B O 1
ATOM 3174 N N . HIS C 1 23 ? 8.795 -21.690 52.458 1.00 15.00 58 HIS B N 1
ATOM 3175 C CA . HIS C 1 23 ? 8.122 -20.528 51.889 1.00 14.78 58 HIS B CA 1
ATOM 3176 C C . HIS C 1 23 ? 6.828 -20.881 51.157 1.00 14.55 58 HIS B C 1
ATOM 3177 O O . HIS C 1 23 ? 6.151 -19.993 50.628 1.00 14.47 58 HIS B O 1
ATOM 3184 N N . TRP C 1 24 ? 6.468 -22.166 51.133 1.00 14.43 59 TRP B N 1
ATOM 3185 C CA . TRP C 1 24 ? 5.233 -22.570 50.451 1.00 14.30 59 TRP B CA 1
ATOM 3186 C C . TRP C 1 24 ? 3.984 -21.976 51.100 1.00 14.51 59 TRP B C 1
ATOM 3187 O O . TRP C 1 24 ? 3.035 -21.606 50.404 1.00 14.28 59 TRP B O 1
ATOM 3198 N N . ASN C 1 25 ? 3.989 -21.891 52.428 1.00 14.82 60 ASN B N 1
ATOM 3199 C CA . ASN C 1 25 ? 2.852 -21.328 53.152 1.00 15.18 60 ASN B CA 1
ATOM 3200 C C . ASN C 1 25 ? 2.574 -19.877 52.787 1.00 14.98 60 ASN B C 1
ATOM 3201 O O . ASN C 1 25 ? 1.415 -19.482 52.667 1.00 14.79 60 ASN B O 1
ATOM 3206 N N . GLU C 1 26 ? 3.630 -19.090 52.587 1.00 14.81 61 GLU B N 1
ATOM 3207 C CA . GLU C 1 26 ? 3.442 -17.710 52.151 1.00 14.80 61 GLU B CA 1
ATOM 3208 C C . GLU C 1 26 ? 3.109 -17.611 50.655 1.00 14.24 61 GLU B C 1
ATOM 3209 O O . GLU C 1 26 ? 2.398 -16.695 50.237 1.00 13.76 61 GLU B O 1
ATOM 3215 N N . ILE C 1 27 ? 3.613 -18.555 49.860 1.00 13.67 62 ILE B N 1
ATOM 3216 C CA . ILE C 1 27 ? 3.236 -18.644 48.446 1.00 13.23 62 ILE B CA 1
ATOM 3217 C C . ILE C 1 27 ? 1.742 -18.975 48.330 1.00 12.94 62 ILE B C 1
ATOM 3218 O O . ILE C 1 27 ? 1.006 -18.310 47.593 1.00 12.62 62 ILE B O 1
ATOM 3223 N N . TYR C 1 28 ? 1.301 -19.984 49.077 1.00 12.52 63 TYR B N 1
ATOM 3224 C CA . TYR C 1 28 ? -0.109 -20.365 49.084 1.00 12.74 63 TYR B CA 1
ATOM 3225 C C . TYR C 1 28 ? -1.000 -19.218 49.563 1.00 12.74 63 TYR B C 1
ATOM 3226 O O . TYR C 1 28 ? -2.030 -18.935 48.954 1.00 12.71 63 TYR B O 1
ATOM 3235 N N . TYR C 1 29 ? -0.603 -18.574 50.659 1.00 13.00 64 TYR B N 1
ATOM 3236 C CA . TYR C 1 29 ? -1.407 -17.498 51.245 1.00 13.03 64 TYR B CA 1
ATOM 3237 C C . TYR C 1 29 ? -1.587 -16.330 50.274 1.00 12.92 64 TYR B C 1
ATOM 3238 O O . TYR C 1 29 ? -2.673 -15.754 50.184 1.00 12.95 64 TYR B O 1
ATOM 3247 N N . PHE C 1 30 ? -0.520 -16.003 49.546 1.00 12.56 65 PHE B N 1
ATOM 3248 C CA . PHE C 1 30 ? -0.545 -14.994 48.482 1.00 12.33 65 PHE B CA 1
ATOM 3249 C C . PHE C 1 30 ? -1.630 -15.307 47.439 1.00 12.17 65 PHE B C 1
ATOM 3250 O O . PHE C 1 30 ? -2.429 -14.436 47.071 1.00 12.05 65 PHE B O 1
ATOM 3258 N N . VAL C 1 31 ? -1.650 -16.554 46.973 1.00 11.76 66 VAL B N 1
ATOM 3259 C CA . VAL C 1 31 ? -2.614 -17.002 45.967 1.00 11.34 66 VAL B CA 1
ATOM 3260 C C . VAL C 1 31 ? -4.037 -17.031 46.534 1.00 11.57 66 VAL B C 1
ATOM 3261 O O . VAL C 1 31 ? -4.967 -16.494 45.920 1.00 11.10 66 VAL B O 1
ATOM 3265 N N . GLU C 1 32 ? -4.188 -17.640 47.710 1.00 11.83 67 GLU B N 1
ATOM 3266 C CA . GLU C 1 32 ? -5.488 -17.771 48.368 1.00 12.51 67 GLU B CA 1
ATOM 3267 C C . GLU C 1 32 ? -6.132 -16.406 48.602 1.00 12.59 67 GLU B C 1
ATOM 3268 O O . GLU C 1 32 ? -7.322 -16.221 48.342 1.00 12.66 67 GLU B O 1
ATOM 3274 N N . GLN C 1 33 ? -5.336 -15.454 49.081 1.00 12.74 68 GLN B N 1
ATOM 3275 C CA . GLN C 1 33 ? -5.856 -14.134 49.424 1.00 12.95 68 GLN B CA 1
ATOM 3276 C C . GLN C 1 33 ? -6.245 -13.299 48.207 1.00 12.63 68 GLN B C 1
ATOM 3277 O O . GLN C 1 33 ? -7.207 -12.540 48.270 1.00 12.41 68 GLN B O 1
ATOM 3283 N N . LEU C 1 34 ? -5.518 -13.452 47.101 1.00 12.59 69 LEU B N 1
ATOM 3284 C CA . LEU C 1 34 ? -5.917 -12.807 45.849 1.00 12.83 69 LEU B CA 1
ATOM 3285 C C . LEU C 1 34 ? -7.204 -13.424 45.313 1.00 12.77 69 LEU B C 1
ATOM 3286 O O . LEU C 1 34 ? -8.081 -12.714 44.819 1.00 12.92 69 LEU B O 1
ATOM 3291 N N . ALA C 1 35 ? -7.313 -14.746 45.424 1.00 12.81 70 ALA B N 1
ATOM 3292 C CA . ALA C 1 35 ? -8.519 -15.453 44.999 1.00 12.96 70 ALA B CA 1
ATOM 3293 C C . ALA C 1 35 ? -9.734 -15.015 45.820 1.00 12.94 70 ALA B C 1
ATOM 3294 O O . ALA C 1 35 ? -10.781 -14.693 45.257 1.00 12.89 70 ALA B O 1
ATOM 3296 N N . HIS C 1 36 ? -9.580 -14.978 47.143 1.00 13.21 71 HIS B N 1
ATOM 3297 C CA . HIS C 1 36 ? -10.669 -14.566 48.036 1.00 13.60 71 HIS B CA 1
ATOM 3298 C C . HIS C 1 36 ? -11.040 -13.082 47.927 1.00 13.70 71 HIS B C 1
ATOM 3299 O O . HIS C 1 36 ? -12.174 -12.701 48.234 1.00 13.51 71 HIS B O 1
ATOM 3306 N N . LYS C 1 37 ? -10.093 -12.254 47.486 1.00 13.81 72 LYS B N 1
ATOM 3307 C CA . LYS C 1 37 ? -10.357 -10.828 47.286 1.00 14.04 72 LYS B CA 1
ATOM 3308 C C . LYS C 1 37 ? -11.096 -10.546 45.982 1.00 13.77 72 LYS B C 1
ATOM 3309 O O . LYS C 1 37 ? -11.893 -9.611 45.907 1.00 13.68 72 LYS B O 1
ATOM 3315 N N . PHE C 1 38 ? -10.823 -11.355 44.962 1.00 13.49 73 PHE B N 1
ATOM 3316 C CA . PHE C 1 38 ? -11.443 -11.181 43.653 1.00 13.36 73 PHE B CA 1
ATOM 3317 C C . PHE C 1 38 ? -12.269 -12.410 43.267 1.00 13.34 73 PHE B C 1
ATOM 3318 O O . PHE C 1 38 ? -11.769 -13.338 42.630 1.00 13.15 73 PHE B O 1
ATOM 3326 N N . ILE C 1 39 ? -13.540 -12.400 43.664 1.00 13.33 74 ILE B N 1
ATOM 3327 C CA . ILE C 1 39 ? -14.431 -13.545 43.439 1.00 13.51 74 ILE B CA 1
ATOM 3328 C C . ILE C 1 39 ? -15.330 -13.395 42.204 1.00 13.64 74 ILE B C 1
ATOM 3329 O O . ILE C 1 39 ? -16.127 -14.286 41.897 1.00 13.55 74 ILE B O 1
ATOM 3334 N N . SER C 1 40 ? -15.182 -12.280 41.490 1.00 13.64 75 SER B N 1
ATOM 3335 C CA . SER C 1 40 ? -15.966 -12.026 40.280 1.00 13.90 75 SER B CA 1
ATOM 3336 C C . SER C 1 40 ? -15.676 -13.048 39.181 1.00 14.04 75 SER B C 1
ATOM 3337 O O . SER C 1 40 ? -14.513 -13.362 38.926 1.00 14.23 75 SER B O 1
ATOM 3340 N N . PRO C 1 41 ? -16.738 -13.571 38.532 1.00 14.01 76 PRO B N 1
ATOM 3341 C CA . PRO C 1 41 ? -16.620 -14.436 37.352 1.00 14.04 76 PRO B CA 1
ATOM 3342 C C . PRO C 1 41 ? -15.894 -13.778 36.168 1.00 14.05 76 PRO B C 1
ATOM 3343 O O . PRO C 1 41 ? -15.456 -14.480 35.252 1.00 14.18 76 PRO B O 1
ATOM 3347 N N . GLN C 1 42 ? -15.766 -12.451 36.195 1.00 13.79 77 GLN B N 1
ATOM 3348 C CA . GLN C 1 42 ? -15.024 -11.712 35.169 1.00 13.79 77 GLN B CA 1
ATOM 3349 C C . GLN C 1 42 ? -13.539 -12.077 35.173 1.00 13.10 77 GLN B C 1
ATOM 3350 O O . GLN C 1 42 ? -12.860 -11.968 34.149 1.00 13.37 77 GLN B O 1
ATOM 3356 N N . LEU C 1 43 ? -13.046 -12.498 36.333 1.00 12.43 78 LEU B N 1
ATOM 3357 C CA . LEU C 1 43 ? -11.673 -12.975 36.468 1.00 11.66 78 LEU B CA 1
ATOM 3358 C C . LEU C 1 43 ? -11.626 -14.498 36.446 1.00 11.49 78 LEU B C 1
ATOM 3359 O O . LEU C 1 43 ? -12.213 -15.160 37.304 1.00 11.38 78 LEU B O 1
ATOM 3364 N N . ARG C 1 44 ? -10.927 -15.041 35.454 1.00 10.84 79 ARG B N 1
ATOM 3365 C CA . ARG C 1 44 ? -10.631 -16.463 35.406 1.00 10.57 79 ARG B CA 1
ATOM 3366 C C . ARG C 1 44 ? -9.198 -16.669 35.849 1.00 10.08 79 ARG B C 1
ATOM 3367 O O . ARG C 1 44 ? -8.332 -15.841 35.568 1.00 9.91 79 ARG B O 1
ATOM 3375 N N . MET C 1 45 ? -8.954 -17.766 36.553 1.00 9.95 80 MET B N 1
ATOM 3376 C CA . MET C 1 45 ? -7.605 -18.082 36.995 1.00 9.93 80 MET B CA 1
ATOM 3377 C C . MET C 1 45 ? -7.252 -19.549 36.803 1.00 9.58 80 MET B C 1
ATOM 3378 O O . MET C 1 45 ? -8.121 -20.423 36.792 1.00 9.37 80 MET B O 1
ATOM 3383 N N . SER C 1 46 ? -5.961 -19.790 36.627 1.00 9.06 81 SER B N 1
ATOM 3384 C CA . SER C 1 46 ? -5.418 -21.128 36.527 1.00 8.75 81 SER B CA 1
ATOM 3385 C C . SER C 1 46 ? -4.328 -21.275 37.575 1.00 8.63 81 SER B C 1
ATOM 3386 O O . SER C 1 46 ? -3.588 -20.321 37.841 1.00 8.46 81 SER B O 1
ATOM 3389 N N . PHE C 1 47 ? -4.234 -22.464 38.169 1.00 8.30 82 PHE B N 1
ATOM 3390 C CA . PHE C 1 47 ? -3.150 -22.779 39.093 1.00 7.97 82 PHE B CA 1
ATOM 3391 C C . PHE C 1 47 ? -2.190 -23.772 38.448 1.00 7.95 82 PHE B C 1
ATOM 3392 O O . PHE C 1 47 ? -2.574 -24.902 38.134 1.00 7.48 82 PHE B O 1
ATOM 3400 N N . ILE C 1 48 ? -0.951 -23.332 38.246 1.00 7.83 83 ILE B N 1
ATOM 3401 C CA . ILE C 1 48 ? 0.109 -24.164 37.690 1.00 7.95 83 ILE B CA 1
ATOM 3402 C C . ILE C 1 48 ? 1.197 -24.309 38.746 1.00 7.99 83 ILE B C 1
ATOM 3403 O O . ILE C 1 48 ? 1.587 -23.329 39.384 1.00 8.21 83 ILE B O 1
ATOM 3408 N N . VAL C 1 49 ? 1.657 -25.539 38.945 1.00 8.15 84 VAL B N 1
ATOM 3409 C CA . VAL C 1 49 ? 2.731 -25.822 39.888 1.00 8.28 84 VAL B CA 1
ATOM 3410 C C . VAL C 1 49 ? 3.936 -26.361 39.137 1.00 8.24 84 VAL B C 1
ATOM 3411 O O . VAL C 1 49 ? 3.795 -26.970 38.081 1.00 8.13 84 VAL B O 1
ATOM 3415 N N . PHE C 1 50 ? 5.126 -26.109 39.663 1.00 8.16 85 PHE B N 1
ATOM 3416 C CA . PHE C 1 50 ? 6.314 -26.696 39.066 1.00 8.18 85 PHE B CA 1
ATOM 3417 C C . PHE C 1 50 ? 7.357 -27.042 40.102 1.00 8.24 85 PHE B C 1
ATOM 3418 O O . PHE C 1 50 ? 7.538 -26.330 41.090 1.00 7.99 85 PHE B O 1
ATOM 3426 N N . SER C 1 51 ? 8.017 -28.167 39.864 1.00 8.23 86 SER B N 1
ATOM 3427 C CA . SER C 1 51 ? 9.273 -28.480 40.506 1.00 8.37 86 SER B CA 1
ATOM 3428 C C . SER C 1 51 ? 10.087 -29.267 39.488 1.00 8.33 86 SER B C 1
ATOM 3429 O O . SER C 1 51 ? 10.612 -28.679 38.539 1.00 8.64 86 SER B O 1
ATOM 3432 N N . THR C 1 52 ? 10.177 -30.582 39.665 1.00 8.50 87 THR B N 1
ATOM 3433 C CA . THR C 1 52 ? 10.861 -31.445 38.699 1.00 8.57 87 THR B CA 1
ATOM 3434 C C . THR C 1 52 ? 10.173 -31.351 37.330 1.00 8.48 87 THR B C 1
ATOM 3435 O O . THR C 1 52 ? 10.834 -31.339 36.287 1.00 8.28 87 THR B O 1
ATOM 3439 N N . ARG C 1 53 ? 8.845 -31.268 37.352 1.00 8.50 88 ARG B N 1
ATOM 3440 C CA . ARG C 1 53 ? 8.050 -30.987 36.157 1.00 8.34 88 ARG B CA 1
ATOM 3441 C C . ARG C 1 53 ? 7.035 -29.877 36.426 1.00 8.23 88 ARG B C 1
ATOM 3442 O O . ARG C 1 53 ? 6.751 -29.546 37.583 1.00 8.00 88 ARG B O 1
ATOM 3450 N N . GLY C 1 54 ? 6.510 -29.303 35.349 1.00 7.98 89 GLY B N 1
ATOM 3451 C CA . GLY C 1 54 ? 5.427 -28.321 35.428 1.00 8.31 89 GLY B CA 1
ATOM 3452 C C . GLY C 1 54 ? 4.107 -28.976 35.081 1.00 8.53 89 GLY B C 1
ATOM 3453 O O . GLY C 1 54 ? 4.000 -29.677 34.070 1.00 8.63 89 GLY B O 1
ATOM 3454 N N . THR C 1 55 ? 3.099 -28.735 35.916 1.00 8.60 90 THR B N 1
ATOM 3455 C CA . THR C 1 55 ? 1.786 -29.362 35.768 1.00 8.65 90 THR B CA 1
ATOM 3456 C C . THR C 1 55 ? 0.673 -28.355 36.042 1.00 8.68 90 THR B C 1
ATOM 3457 O O . THR C 1 55 ? 0.781 -27.526 36.946 1.00 8.53 90 THR B O 1
ATOM 3461 N N . THR C 1 56 ? -0.394 -28.433 35.253 1.00 8.80 91 THR B N 1
ATOM 3462 C CA . THR C 1 56 ? -1.569 -27.603 35.484 1.00 8.99 91 THR B CA 1
ATOM 3463 C C . THR C 1 56 ? -2.440 -28.268 36.544 1.00 9.04 91 THR B C 1
ATOM 3464 O O . THR C 1 56 ? -3.091 -29.283 36.285 1.00 9.17 91 THR B O 1
ATOM 3468 N N . LEU C 1 57 ? -2.420 -27.696 37.743 1.00 9.02 92 LEU B N 1
ATOM 3469 C CA . LEU C 1 57 ? -3.175 -28.225 38.876 1.00 9.44 92 LEU B CA 1
ATOM 3470 C C . LEU C 1 57 ? -4.658 -27.882 38.725 1.00 9.56 92 LEU B C 1
ATOM 3471 O O . LEU C 1 57 ? -5.532 -28.683 39.059 1.00 9.58 92 LEU B O 1
ATOM 3476 N N . MET C 1 58 ? -4.927 -26.684 38.216 1.00 9.68 93 MET B N 1
ATOM 3477 C CA . MET C 1 58 ? -6.286 -26.266 37.894 1.00 9.72 93 MET B CA 1
ATOM 3478 C C . MET C 1 58 ? -6.271 -25.458 36.606 1.00 9.90 93 MET B C 1
ATOM 3479 O O . MET C 1 58 ? -5.632 -24.406 36.527 1.00 9.81 93 MET B O 1
ATOM 3484 N N . LYS C 1 59 ? -6.975 -25.958 35.596 1.00 10.25 94 LYS B N 1
ATOM 3485 C CA . LYS C 1 59 ? -7.084 -25.253 34.327 1.00 10.70 94 LYS B CA 1
ATOM 3486 C C . LYS C 1 59 ? -7.910 -23.980 34.482 1.00 10.31 94 LYS B C 1
ATOM 3487 O O . LYS C 1 59 ? -8.739 -23.873 35.389 1.00 10.26 94 LYS B O 1
ATOM 3493 N N . LEU C 1 60 ? -7.653 -23.020 33.596 1.00 10.17 95 LEU B N 1
ATOM 3494 C CA . LEU C 1 60 ? -8.289 -21.704 33.627 1.00 9.95 95 LEU B CA 1
ATOM 3495 C C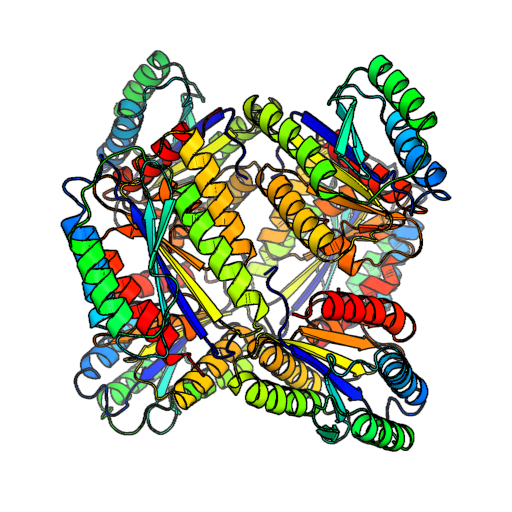 . LEU C 1 60 ? -9.800 -21.805 33.794 1.00 9.87 95 LEU B C 1
ATOM 3496 O O . LEU C 1 60 ? -10.468 -22.479 33.011 1.00 9.80 95 LEU B O 1
ATOM 3501 N N . THR C 1 61 ? -10.326 -21.134 34.817 1.00 9.98 96 THR B N 1
ATOM 3502 C CA . THR C 1 61 ? -11.750 -21.217 35.136 1.00 10.23 96 THR B CA 1
ATOM 3503 C C . THR C 1 61 ? -12.292 -20.000 35.884 1.00 10.50 96 THR B C 1
ATOM 3504 O O . THR C 1 61 ? -11.589 -19.386 36.693 1.00 10.63 96 THR B O 1
ATOM 3508 N N . GLU C 1 62 ? -13.548 -19.665 35.597 1.00 10.79 97 GLU B N 1
ATOM 3509 C CA . GLU C 1 62 ? -14.282 -18.653 36.357 1.00 11.32 97 GLU B CA 1
ATOM 3510 C C . GLU C 1 62 ? -15.036 -19.277 37.542 1.00 11.11 97 GLU B C 1
ATOM 3511 O O . GLU C 1 62 ? -15.531 -18.561 38.414 1.00 11.05 97 GLU B O 1
ATOM 3517 N N . ASP C 1 63 ? -15.116 -20.606 37.567 1.00 11.22 98 ASP B N 1
ATOM 3518 C CA . ASP C 1 63 ? -15.939 -21.315 38.550 1.00 11.21 98 ASP B CA 1
ATOM 3519 C C . ASP C 1 63 ? -15.321 -21.326 39.948 1.00 11.15 98 ASP B C 1
ATOM 3520 O O . ASP C 1 63 ? -14.285 -21.951 40.172 1.00 11.08 98 ASP B O 1
ATOM 3525 N N . ARG C 1 64 ? -15.984 -20.661 40.893 1.00 11.41 99 ARG B N 1
ATOM 3526 C CA . ARG C 1 64 ? -15.442 -20.519 42.248 1.00 11.35 99 ARG B CA 1
ATOM 3527 C C . ARG C 1 64 ? -15.465 -21.786 43.090 1.00 11.32 99 ARG B C 1
ATOM 3528 O O . ARG C 1 64 ? -14.701 -21.902 44.050 1.00 11.54 99 ARG B O 1
ATOM 3536 N N . GLU C 1 65 ? -16.322 -22.740 42.734 1.00 11.30 100 GLU B N 1
ATOM 3537 C CA . GLU C 1 65 ? -16.265 -24.057 43.365 1.00 11.29 100 GLU B CA 1
ATOM 3538 C C . GLU C 1 65 ? -15.018 -24.821 42.934 1.00 11.19 100 GLU B C 1
ATOM 3539 O O . GLU C 1 65 ? -14.367 -25.469 43.757 1.00 11.26 100 GLU B O 1
ATOM 3545 N N . GLN C 1 66 ? -14.678 -24.726 41.650 1.00 11.06 101 GLN B N 1
ATOM 3546 C CA . GLN C 1 66 ? -13.446 -25.326 41.139 1.00 11.19 101 GLN B CA 1
ATOM 3547 C C . GLN C 1 66 ? -12.212 -24.640 41.721 1.00 10.99 101 GLN B C 1
ATOM 3548 O O . GLN C 1 66 ? -11.224 -25.304 42.046 1.00 11.01 101 GLN B O 1
ATOM 3554 N N . ILE C 1 67 ? -12.290 -23.318 41.863 1.00 10.87 102 ILE B N 1
ATOM 3555 C CA . ILE C 1 67 ? -11.227 -22.519 42.483 1.00 10.64 102 ILE B CA 1
ATOM 3556 C C . ILE C 1 67 ? -11.051 -22.899 43.951 1.00 10.77 102 ILE B C 1
ATOM 3557 O O . ILE C 1 67 ? -9.920 -23.061 44.426 1.00 10.23 102 ILE B O 1
ATOM 3562 N N . ARG C 1 68 ? -12.173 -23.071 44.652 1.00 10.83 103 ARG B N 1
ATOM 3563 C CA . ARG C 1 68 ? -12.154 -23.526 46.039 1.00 11.32 103 ARG B CA 1
ATOM 3564 C C . ARG C 1 68 ? -11.416 -24.858 46.154 1.00 11.38 103 ARG B C 1
ATOM 3565 O O . ARG C 1 68 ? -10.536 -25.010 46.998 1.00 11.47 103 ARG B O 1
ATOM 3573 N N . GLN C 1 69 ? -11.781 -25.807 45.294 1.00 11.53 104 GLN B N 1
ATOM 3574 C CA . GLN C 1 69 ? -11.160 -27.134 45.272 1.00 11.78 104 GLN B CA 1
ATOM 3575 C C . GLN C 1 69 ? -9.679 -27.075 44.903 1.00 11.55 104 GLN B C 1
ATOM 3576 O O . GLN C 1 69 ? -8.860 -27.793 45.490 1.00 11.28 104 GLN B O 1
ATOM 3582 N N . GLY C 1 70 ? -9.344 -26.215 43.941 1.00 11.53 105 GLY B N 1
ATOM 3583 C CA . GLY C 1 70 ? -7.953 -25.987 43.539 1.00 11.71 105 GLY B CA 1
ATOM 3584 C C . GLY C 1 70 ? -7.102 -25.444 44.672 1.00 11.70 105 GLY B C 1
ATOM 3585 O O . GLY C 1 70 ? -5.959 -25.867 44.856 1.00 11.61 105 GLY B O 1
ATOM 3586 N N . LEU C 1 71 ? -7.663 -24.508 45.434 1.00 11.87 106 LEU B N 1
ATOM 3587 C CA . LEU C 1 71 ? -6.966 -23.924 46.580 1.00 12.26 106 LEU B CA 1
ATOM 3588 C C . LEU C 1 71 ? -6.745 -24.959 47.686 1.00 12.57 106 LEU B C 1
ATOM 3589 O O . LEU C 1 71 ? -5.668 -25.011 48.281 1.00 12.50 106 LEU B O 1
ATOM 3594 N N . GLU C 1 72 ? -7.758 -25.794 47.937 1.00 13.13 107 GLU B N 1
ATOM 3595 C CA . GLU C 1 72 ? -7.634 -26.917 48.878 1.00 13.74 107 GLU B CA 1
ATOM 3596 C C . GLU C 1 72 ? -6.483 -27.842 48.476 1.00 14.13 107 GLU B C 1
ATOM 3597 O O . GLU C 1 72 ? -5.691 -28.271 49.322 1.00 14.05 107 GLU B O 1
ATOM 3603 N N . GLU C 1 73 ? -6.394 -28.127 47.177 1.00 14.37 108 GLU B N 1
ATOM 3604 C CA . GLU C 1 73 ? -5.287 -28.890 46.599 1.00 14.97 108 GLU B CA 1
ATOM 3605 C C . GLU C 1 73 ? -3.928 -28.197 46.771 1.00 14.82 108 GLU B C 1
ATOM 3606 O O . GLU C 1 73 ? -2.930 -28.850 47.086 1.00 14.67 108 GLU B O 1
ATOM 3612 N N . LEU C 1 74 ? -3.897 -26.882 46.563 1.00 14.66 109 LEU B N 1
ATOM 3613 C CA . LEU C 1 74 ? -2.666 -26.095 46.709 1.00 14.69 109 LEU B CA 1
ATOM 3614 C C . LEU C 1 74 ? -2.153 -26.054 48.143 1.00 14.91 109 LEU B C 1
ATOM 3615 O O . LEU C 1 74 ? -0.944 -26.089 48.381 1.00 14.55 109 LEU B O 1
ATOM 3620 N N . GLN C 1 75 ? -3.079 -25.983 49.094 1.00 15.26 110 GLN B N 1
ATOM 3621 C CA . GLN C 1 75 ? -2.730 -25.927 50.510 1.00 15.89 110 GLN B CA 1
ATOM 3622 C C . GLN C 1 75 ? -2.008 -27.203 50.958 1.00 15.74 110 GLN B C 1
ATOM 3623 O O . GLN C 1 75 ? -1.221 -27.174 51.903 1.00 16.04 110 GLN B O 1
ATOM 3629 N N . LYS C 1 76 ? -2.272 -28.307 50.261 1.00 15.54 111 LYS B N 1
ATOM 3630 C CA . LYS C 1 76 ? -1.718 -29.617 50.609 1.00 15.37 111 LYS B CA 1
ATOM 3631 C C . LYS C 1 76 ? -0.429 -29.982 49.865 1.00 14.73 111 LYS B C 1
ATOM 3632 O O . LYS C 1 76 ? 0.125 -31.064 50.075 1.00 14.65 111 LYS B O 1
ATOM 3638 N N . VAL C 1 77 ? 0.046 -29.078 49.009 1.00 14.03 112 VAL B N 1
ATOM 3639 C CA . VAL C 1 77 ? 1.273 -29.300 48.248 1.00 13.60 112 VAL B CA 1
ATOM 3640 C C . VAL C 1 77 ? 2.465 -29.554 49.173 1.00 13.23 112 VAL B C 1
ATOM 3641 O O . VAL C 1 77 ? 2.627 -28.880 50.194 1.00 12.94 112 VAL B O 1
ATOM 3645 N N . LEU C 1 78 ? 3.270 -30.551 48.812 1.00 12.89 113 LEU B N 1
ATOM 3646 C CA . LEU C 1 78 ? 4.486 -30.896 49.536 1.00 12.98 113 LEU B CA 1
ATOM 3647 C C . LEU C 1 78 ? 5.691 -30.458 48.701 1.00 12.42 113 LEU B C 1
ATOM 3648 O O . LEU C 1 78 ? 6.016 -31.098 47.703 1.00 12.51 113 LEU B O 1
ATOM 3653 N N . PRO C 1 79 ? 6.344 -29.348 49.089 1.00 12.12 114 PRO B N 1
ATOM 3654 C CA . PRO C 1 79 ? 7.516 -28.892 48.341 1.00 11.88 114 PRO B CA 1
ATOM 3655 C C . PRO C 1 79 ? 8.609 -29.956 48.254 1.00 11.63 114 PRO B C 1
ATOM 3656 O O . PRO C 1 79 ? 8.873 -30.663 49.228 1.00 11.44 114 PRO B O 1
ATOM 3660 N N . GLY C 1 80 ? 9.217 -30.066 47.078 1.00 11.28 115 GLY B N 1
ATOM 3661 C CA . GLY C 1 80 ? 10.277 -31.037 46.823 1.00 10.86 115 GLY B CA 1
ATOM 3662 C C . GLY C 1 80 ? 10.559 -31.120 45.339 1.00 10.71 115 GLY B C 1
ATOM 3663 O O . GLY C 1 80 ? 9.694 -30.799 44.524 1.00 10.97 115 GLY B O 1
ATOM 3664 N N . GLY C 1 81 ? 11.767 -31.556 44.992 1.00 10.34 116 GLY B N 1
ATOM 3665 C CA . GLY C 1 81 ? 12.156 -31.732 43.596 1.00 9.76 116 GLY B CA 1
ATOM 3666 C C . GLY C 1 81 ? 12.969 -30.572 43.054 1.00 9.54 116 GLY B C 1
ATOM 3667 O O . GLY C 1 81 ? 13.330 -29.651 43.793 1.00 9.15 116 GLY B O 1
ATOM 3668 N N . ASP C 1 82 ? 13.246 -30.623 41.755 1.00 8.99 117 ASP B N 1
ATOM 3669 C CA . ASP C 1 82 ? 14.051 -29.610 41.073 1.00 9.16 117 ASP B CA 1
ATOM 3670 C C . ASP C 1 82 ? 13.237 -28.348 40.791 1.00 8.74 117 ASP B C 1
ATOM 3671 O O . ASP C 1 82 ? 12.092 -28.244 41.212 1.00 8.58 117 ASP B O 1
ATOM 3676 N N . THR C 1 83 ? 13.831 -27.398 40.070 1.00 8.57 118 THR B N 1
ATOM 3677 C CA . THR C 1 83 ? 13.168 -26.133 39.762 1.00 8.55 118 THR B CA 1
ATOM 3678 C C . THR C 1 83 ? 13.112 -25.879 38.251 1.00 8.71 118 THR B C 1
ATOM 3679 O O . THR C 1 83 ? 13.791 -24.989 37.734 1.00 8.90 118 THR B O 1
ATOM 3683 N N . TYR C 1 84 ? 12.299 -26.672 37.553 1.00 8.70 119 TYR B N 1
ATOM 3684 C CA . TYR C 1 84 ? 12.144 -26.552 36.103 1.00 8.80 119 TYR B CA 1
ATOM 3685 C C . TYR C 1 84 ? 11.013 -25.576 35.783 1.00 8.88 119 TYR B C 1
ATOM 3686 O O . TYR C 1 84 ? 9.941 -25.975 35.311 1.00 8.67 119 TYR B O 1
ATOM 3695 N N . MET C 1 85 ? 11.269 -24.292 36.041 1.00 8.71 120 MET B N 1
ATOM 3696 C CA . MET C 1 85 ? 10.253 -23.248 35.886 1.00 8.74 120 MET B CA 1
ATOM 3697 C C . MET C 1 85 ? 9.748 -23.112 34.454 1.00 8.62 120 MET B C 1
ATOM 3698 O O . MET C 1 85 ? 8.581 -22.760 34.242 1.00 8.61 120 MET B O 1
ATOM 3703 N N . HIS C 1 86 ? 10.609 -23.403 33.479 1.00 8.57 121 HIS B N 1
ATOM 3704 C CA . HIS C 1 86 ? 10.216 -23.274 32.074 1.00 8.61 121 HIS B CA 1
ATOM 3705 C C . HIS C 1 86 ? 8.990 -24.118 31.743 1.00 8.39 121 HIS B C 1
ATOM 3706 O O . HIS C 1 86 ? 8.166 -23.720 30.919 1.00 8.12 121 HIS B O 1
ATOM 3713 N N . GLU C 1 87 ? 8.858 -25.261 32.416 1.00 8.14 122 GLU B N 1
ATOM 3714 C CA . GLU C 1 87 ? 7.691 -26.128 32.229 1.00 8.20 122 GLU B CA 1
ATOM 3715 C C . GLU C 1 87 ? 6.403 -25.490 32.756 1.00 7.96 122 GLU B C 1
ATOM 3716 O O . GLU C 1 87 ? 5.331 -25.698 32.193 1.00 8.06 122 GLU B O 1
ATOM 3722 N N . GLY C 1 88 ? 6.517 -24.722 33.839 1.00 7.75 123 GLY B N 1
ATOM 3723 C CA . GLY C 1 88 ? 5.400 -23.920 34.345 1.00 7.75 123 GLY B CA 1
ATOM 3724 C C . GLY C 1 88 ? 4.903 -22.938 33.300 1.00 7.97 123 GLY B C 1
ATOM 3725 O O . GLY C 1 88 ? 3.695 -22.808 33.086 1.00 7.84 123 GLY B O 1
ATOM 3726 N N . PHE C 1 89 ? 5.837 -22.256 32.637 1.00 8.10 124 PHE B N 1
ATOM 3727 C CA . PHE C 1 89 ? 5.483 -21.348 31.550 1.00 8.49 124 PHE B CA 1
ATOM 3728 C C . PHE C 1 89 ? 4.887 -22.078 30.346 1.00 8.67 124 PHE B C 1
ATOM 3729 O O . PHE C 1 89 ? 3.951 -21.577 29.721 1.00 8.52 124 PHE B O 1
ATOM 3737 N N . GLU C 1 90 ? 5.412 -23.264 30.041 1.00 8.94 125 GLU B N 1
ATOM 3738 C CA . GLU C 1 90 ? 4.843 -24.097 28.977 1.00 9.35 125 GLU B CA 1
ATOM 3739 C C . GLU C 1 90 ? 3.368 -24.393 29.236 1.00 9.23 125 GLU B C 1
ATOM 3740 O O . GLU C 1 90 ? 2.548 -24.302 28.322 1.00 9.05 125 GLU B O 1
ATOM 3746 N N . ARG C 1 91 ? 3.039 -24.733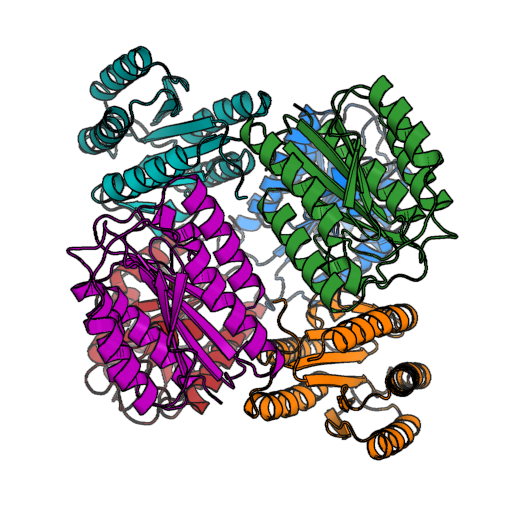 30.484 1.00 9.20 126 ARG B N 1
ATOM 3747 C CA . ARG C 1 91 ? 1.653 -25.003 30.880 1.00 9.34 126 ARG B CA 1
ATOM 3748 C C . ARG C 1 91 ? 0.751 -23.786 30.698 1.00 9.32 126 ARG B C 1
ATOM 3749 O O . ARG C 1 91 ? -0.410 -23.927 30.313 1.00 9.19 126 ARG B O 1
ATOM 3757 N N . ALA C 1 92 ? 1.291 -22.600 30.976 1.00 9.32 127 ALA B N 1
ATOM 3758 C CA . ALA C 1 92 ? 0.560 -21.352 30.775 1.00 9.57 127 ALA B CA 1
ATOM 3759 C C . ALA C 1 92 ? 0.360 -21.070 29.285 1.00 9.81 127 ALA B C 1
ATOM 3760 O O . ALA C 1 92 ? -0.762 -20.815 28.842 1.00 9.58 127 ALA B O 1
ATOM 3762 N N . SER C 1 93 ? 1.456 -21.136 28.528 1.00 10.26 128 SER B N 1
ATOM 3763 C CA . SER C 1 93 ? 1.458 -20.872 27.087 1.00 10.85 128 SER B CA 1
ATOM 3764 C C . SER C 1 93 ? 0.495 -21.761 26.307 1.00 11.08 128 SER B C 1
ATOM 3765 O O . SER C 1 93 ? -0.188 -21.287 25.395 1.00 11.44 128 SER B O 1
ATOM 3768 N N . GLU C 1 94 ? 0.455 -23.045 26.660 1.00 11.22 129 GLU B N 1
ATOM 3769 C CA . GLU C 1 94 ? -0.488 -23.986 26.057 1.00 11.43 129 GLU B CA 1
ATOM 3770 C C . GLU C 1 94 ? -1.924 -23.487 26.204 1.00 11.24 129 GLU B C 1
ATOM 3771 O O . GLU C 1 94 ? -2.675 -23.444 25.226 1.00 11.20 129 GLU B O 1
ATOM 3777 N N . GLN C 1 95 ? -2.284 -23.089 27.423 1.00 11.02 130 GLN B N 1
ATOM 3778 C CA . GLN C 1 95 ? -3.617 -22.560 27.713 1.00 11.15 130 GLN B CA 1
ATOM 3779 C C . GLN C 1 95 ? -3.887 -21.226 27.012 1.00 11.19 130 GLN B C 1
ATOM 3780 O O . GLN C 1 95 ? -4.967 -21.031 26.451 1.00 11.01 130 GLN B O 1
ATOM 3786 N N . ILE C 1 96 ? -2.912 -20.316 27.055 1.00 11.37 131 ILE B N 1
ATOM 3787 C CA . ILE C 1 96 ? -3.027 -19.008 26.396 1.00 11.73 131 ILE B CA 1
ATOM 3788 C C . ILE C 1 96 ? -3.249 -19.181 24.893 1.00 12.14 131 ILE B C 1
ATOM 3789 O O . ILE C 1 96 ? -4.102 -18.507 24.308 1.00 12.42 131 ILE B O 1
ATOM 3794 N N . TYR C 1 97 ? -2.495 -20.096 24.284 1.00 12.78 132 TYR B N 1
ATOM 3795 C CA . TYR C 1 97 ? -2.652 -20.409 22.863 1.00 13.66 132 TYR B CA 1
ATOM 3796 C C . TYR C 1 97 ? -4.080 -20.837 22.527 1.00 13.79 132 TYR B C 1
ATOM 3797 O O . TYR C 1 97 ? -4.674 -20.316 21.583 1.00 13.79 132 TYR B O 1
ATOM 3806 N N . TYR C 1 98 ? -4.622 -21.780 23.298 1.00 14.15 133 TYR B N 1
ATOM 3807 C CA . TYR C 1 98 ? -6.007 -22.215 23.119 1.00 14.82 133 TYR B CA 1
ATOM 3808 C C . TYR C 1 98 ? -6.996 -21.058 23.293 1.00 14.87 133 TYR B C 1
ATOM 3809 O O . TYR C 1 98 ? -7.904 -20.879 22.471 1.00 14.79 133 TYR B O 1
ATOM 3818 N N . GLU C 1 99 ? -6.824 -20.279 24.360 1.00 14.93 134 GLU B N 1
ATOM 3819 C CA . GLU C 1 99 ? -7.714 -19.144 24.614 1.00 15.09 134 GLU B CA 1
ATOM 3820 C C . GLU C 1 99 ? -7.661 -18.119 23.485 1.00 15.24 134 GLU B C 1
ATOM 3821 O O . GLU C 1 99 ? -8.693 -17.569 23.099 1.00 15.01 134 GLU B O 1
ATOM 3827 N N . ASN C 1 100 ? -6.463 -17.879 22.952 1.00 15.61 135 ASN B N 1
ATOM 3828 C CA . ASN C 1 100 ? -6.283 -16.961 21.824 1.00 15.96 135 ASN B CA 1
ATOM 3829 C C . ASN C 1 100 ? -7.198 -17.300 20.655 1.00 16.39 135 ASN B C 1
ATOM 3830 O O . ASN C 1 100 ? -7.746 -16.407 20.011 1.00 16.28 135 ASN B O 1
ATOM 3835 N N . ARG C 1 101 ? -7.374 -18.598 20.407 1.00 16.87 136 ARG B N 1
ATOM 3836 C CA . ARG C 1 101 ? -8.174 -19.081 19.282 1.00 17.53 136 ARG B CA 1
ATOM 3837 C C . ARG C 1 101 ? -9.660 -18.715 19.387 1.00 17.47 136 ARG B C 1
ATOM 3838 O O . ARG C 1 101 ? -10.386 -18.785 18.394 1.00 17.50 136 ARG B O 1
ATOM 3846 N N . GLN C 1 102 ? -10.097 -18.323 20.583 1.00 17.55 137 GLN B N 1
ATOM 3847 C CA . GLN C 1 102 ? -11.468 -17.845 20.802 1.00 17.73 137 GLN B CA 1
ATOM 3848 C C . GLN C 1 102 ? -11.668 -16.402 20.337 1.00 17.41 137 GLN B C 1
ATOM 3849 O O . GLN C 1 102 ? -12.801 -15.957 20.152 1.00 17.29 137 GLN B O 1
ATOM 3855 N N . GLY C 1 103 ? -10.565 -15.677 20.169 1.00 17.32 138 GLY B N 1
ATOM 3856 C CA . GLY C 1 103 ? -10.588 -14.345 19.568 1.00 17.10 138 GLY B CA 1
ATOM 3857 C C . GLY C 1 103 ? -11.045 -13.181 20.430 1.00 16.92 138 GLY B C 1
ATOM 3858 O O . GLY C 1 103 ? -11.389 -12.121 19.904 1.00 16.99 138 GLY B O 1
ATOM 3859 N N . TYR C 1 104 ? -11.052 -13.365 21.748 1.00 16.67 139 TYR B N 1
ATOM 3860 C CA . TYR C 1 104 ? -11.389 -12.282 22.667 1.00 16.54 139 TYR B CA 1
ATOM 3861 C C . TYR C 1 104 ? -10.168 -11.430 23.001 1.00 16.10 139 TYR B C 1
ATOM 3862 O O . TYR C 1 104 ? -9.032 -11.915 22.972 1.00 15.89 139 TYR B O 1
ATOM 3871 N N . ARG C 1 105 ? -10.412 -10.157 23.297 1.00 15.50 140 ARG B N 1
ATOM 3872 C CA . ARG C 1 105 ? -9.371 -9.281 23.823 1.00 15.31 140 ARG B CA 1
ATOM 3873 C C . ARG C 1 105 ? -9.257 -9.580 25.307 1.00 14.89 140 ARG B C 1
ATOM 3874 O O . ARG C 1 105 ? -10.173 -9.303 26.080 1.00 14.94 140 ARG B O 1
ATOM 3882 N N . THR C 1 106 ? -8.133 -10.168 25.692 1.00 14.43 141 THR B N 1
ATOM 3883 C CA . THR C 1 106 ? -7.959 -10.653 27.047 1.00 14.12 141 THR B CA 1
ATOM 3884 C C . THR C 1 106 ? -6.707 -10.075 27.677 1.00 13.43 141 THR B C 1
ATOM 3885 O O . THR C 1 106 ? -5.658 -9.987 27.034 1.00 13.43 141 THR B O 1
ATOM 3889 N N . ALA C 1 107 ? -6.834 -9.658 28.932 1.00 12.68 142 ALA B N 1
ATOM 3890 C CA . ALA C 1 107 ? -5.673 -9.400 29.760 1.00 12.30 142 ALA B CA 1
ATOM 3891 C C . ALA C 1 107 ? -5.200 -10.771 30.228 1.00 11.90 142 ALA B C 1
ATOM 3892 O O . ALA C 1 107 ? -5.818 -11.383 31.102 1.00 11.72 142 ALA B O 1
ATOM 3894 N N . SER C 1 108 ? -4.144 -11.273 29.593 1.00 11.71 143 SER B N 1
ATOM 3895 C CA . SER C 1 108 ? -3.552 -12.550 29.977 1.00 11.44 143 SER B CA 1
ATOM 3896 C C . SER C 1 108 ? -2.369 -12.239 30.871 1.00 11.07 143 SER B C 1
ATOM 3897 O O . SER C 1 108 ? -1.343 -11.746 30.401 1.00 11.22 143 SER B O 1
ATOM 3900 N N . VAL C 1 109 ? -2.528 -12.492 32.166 1.00 10.53 144 VAL B N 1
ATOM 3901 C CA . VAL C 1 109 ? -1.516 -12.104 33.143 1.00 9.72 144 VAL B CA 1
ATOM 3902 C C . VAL C 1 109 ? -0.930 -13.334 33.828 1.00 9.44 144 VAL B C 1
ATOM 3903 O O . VAL C 1 109 ? -1.662 -14.197 34.323 1.00 9.51 144 VAL B O 1
ATOM 3907 N N . ILE C 1 110 ? 0.397 -13.408 33.828 1.00 9.06 145 ILE B N 1
ATOM 3908 C CA . ILE C 1 110 ? 1.115 -14.450 34.547 1.00 8.70 145 ILE B CA 1
ATOM 3909 C C . ILE C 1 110 ? 1.693 -13.876 35.843 1.00 8.71 145 ILE B C 1
ATOM 3910 O O . ILE C 1 110 ? 2.296 -12.802 35.839 1.00 8.76 145 ILE B O 1
ATOM 3915 N N . ILE C 1 111 ? 1.474 -14.577 36.953 1.00 8.90 146 ILE B N 1
ATOM 3916 C CA . ILE C 1 111 ? 2.202 -14.300 38.189 1.00 9.05 146 ILE B CA 1
ATOM 3917 C C . ILE C 1 111 ? 3.030 -15.533 38.542 1.00 9.34 146 ILE B C 1
ATOM 3918 O O . ILE C 1 111 ? 2.486 -16.589 38.886 1.00 9.19 146 ILE B O 1
ATOM 3923 N N . ALA C 1 112 ? 4.346 -15.397 38.433 1.00 9.64 147 ALA B N 1
ATOM 3924 C CA . ALA C 1 112 ? 5.258 -16.472 38.803 1.00 10.05 147 ALA B CA 1
ATOM 3925 C C . ALA C 1 112 ? 5.837 -16.225 40.188 1.00 10.29 147 ALA B C 1
ATOM 3926 O O . ALA C 1 112 ? 6.513 -15.216 40.418 1.00 10.47 147 ALA B O 1
ATOM 3928 N N . LEU C 1 113 ? 5.551 -17.142 41.109 1.00 10.45 148 LEU B N 1
ATOM 3929 C CA . LEU C 1 113 ? 6.086 -17.086 42.468 1.00 10.77 148 LEU B CA 1
ATOM 3930 C C . LEU C 1 113 ? 7.243 -18.063 42.553 1.00 10.72 148 LEU B C 1
ATOM 3931 O O . LEU C 1 113 ? 7.072 -19.253 42.291 1.00 10.67 148 LEU B O 1
ATOM 3936 N N . THR C 1 114 ? 8.417 -17.553 42.916 1.00 10.36 149 THR B N 1
ATOM 3937 C CA . THR C 1 114 ? 9.624 -18.379 43.012 1.00 10.45 149 THR B CA 1
ATOM 3938 C C . THR C 1 114 ? 10.669 -17.718 43.901 1.00 10.69 149 THR B C 1
ATOM 3939 O O . THR C 1 114 ? 10.589 -16.523 44.163 1.00 10.48 149 THR B O 1
ATOM 3943 N N . ASP C 1 115 ? 11.646 -18.500 44.362 1.00 11.03 150 ASP B N 1
ATOM 3944 C CA . ASP C 1 115 ? 12.804 -17.937 45.057 1.00 11.48 150 ASP B CA 1
ATOM 3945 C C . ASP C 1 115 ? 13.918 -17.534 44.081 1.00 11.59 150 ASP B C 1
ATOM 3946 O O . ASP C 1 115 ? 14.953 -16.995 44.490 1.00 11.91 150 ASP B O 1
ATOM 3951 N N . GLY C 1 116 ? 13.697 -17.802 42.793 1.00 11.47 151 GLY B N 1
ATOM 3952 C CA . GLY C 1 116 ? 14.651 -17.448 41.741 1.00 11.71 151 GLY B CA 1
ATOM 3953 C C . GLY C 1 116 ? 15.924 -18.279 41.745 1.00 11.86 151 GLY B C 1
ATOM 3954 O O . GLY C 1 116 ? 16.883 -17.959 41.037 1.00 12.10 151 GLY B O 1
ATOM 3955 N N . GLU C 1 117 ? 15.928 -19.353 42.531 1.00 11.97 152 GLU B N 1
ATOM 3956 C CA . GLU C 1 117 ? 17.091 -20.231 42.641 1.00 12.16 152 GLU B CA 1
ATOM 3957 C C . GLU C 1 117 ? 17.090 -21.258 41.510 1.00 12.25 152 GLU B C 1
ATOM 3958 O O . GLU C 1 117 ? 16.832 -22.446 41.723 1.00 12.68 152 GLU B O 1
ATOM 3964 N N . LEU C 1 118 ? 17.376 -20.777 40.305 1.00 11.96 153 LEU B N 1
ATOM 3965 C CA . LEU C 1 118 ? 17.404 -21.619 39.117 1.00 11.87 153 LEU B CA 1
ATOM 3966 C C . LEU C 1 118 ? 18.825 -21.785 38.623 1.00 11.85 153 LEU B C 1
ATOM 3967 O O . LEU C 1 118 ? 19.573 -20.806 38.507 1.00 11.63 153 LEU B O 1
ATOM 3972 N N . HIS C 1 119 ? 19.190 -23.031 38.342 1.00 11.91 154 HIS B N 1
ATOM 3973 C CA . HIS C 1 119 ? 20.496 -23.340 37.768 1.00 12.28 154 HIS B CA 1
ATOM 3974 C C . HIS C 1 119 ? 20.598 -22.754 36.363 1.00 12.56 154 HIS B C 1
ATOM 3975 O O . HIS C 1 119 ? 19.579 -22.505 35.711 1.00 12.71 154 HIS B O 1
ATOM 3982 N N . GLU C 1 120 ? 21.829 -22.529 35.910 1.00 12.59 155 GLU B N 1
ATOM 3983 C CA . GLU C 1 120 ? 22.096 -21.753 34.696 1.00 12.97 155 GLU B CA 1
ATOM 3984 C C . GLU C 1 120 ? 21.220 -22.104 33.488 1.00 12.95 155 GLU B C 1
ATOM 3985 O O . GLU C 1 120 ? 20.570 -21.226 32.916 1.00 12.97 155 GLU B O 1
ATOM 3991 N N . ASP C 1 121 ? 21.206 -23.378 33.105 1.00 13.06 156 ASP B N 1
ATOM 3992 C CA . ASP C 1 121 ? 20.437 -23.809 31.936 1.00 13.24 156 ASP B CA 1
ATOM 3993 C C . ASP C 1 121 ? 18.931 -23.679 32.153 1.00 12.92 156 ASP B C 1
ATOM 3994 O O . ASP C 1 121 ? 18.196 -23.321 31.230 1.00 13.12 156 ASP B O 1
ATOM 3999 N N . LEU C 1 122 ? 18.486 -23.969 33.374 1.00 12.76 157 LEU B N 1
ATOM 4000 C CA . LEU C 1 122 ? 17.082 -23.815 33.747 1.00 12.68 157 LEU B CA 1
ATOM 4001 C C . LEU C 1 122 ? 16.629 -22.361 33.652 1.00 12.54 157 LEU B C 1
ATOM 4002 O O . LEU C 1 122 ? 15.505 -22.090 33.226 1.00 12.29 157 LEU B O 1
ATOM 4007 N N . PHE C 1 123 ? 17.504 -21.428 34.033 1.00 12.52 158 PHE B N 1
ATOM 4008 C CA . PHE C 1 123 ? 17.188 -20.004 33.908 1.00 12.61 158 PHE B CA 1
ATOM 4009 C C . PHE C 1 123 ? 17.050 -19.623 32.434 1.00 12.23 158 PHE B C 1
ATOM 4010 O O . PHE C 1 123 ? 16.131 -18.886 32.063 1.00 11.70 158 PHE B O 1
ATOM 4018 N N . PHE C 1 124 ? 17.955 -20.145 31.605 1.00 12.22 159 PHE B N 1
ATOM 4019 C CA . PHE C 1 124 ? 17.936 -19.927 30.155 1.00 12.31 159 PHE B CA 1
ATOM 4020 C C . PHE C 1 124 ? 16.625 -20.405 29.527 1.00 12.16 159 PHE B C 1
ATOM 4021 O O . PHE C 1 124 ? 15.995 -19.669 28.760 1.00 12.18 159 PHE B O 1
ATOM 4029 N N . TYR C 1 125 ? 16.221 -21.632 29.857 1.00 11.81 160 TYR B N 1
ATOM 4030 C CA . TYR C 1 125 ? 14.967 -22.191 29.350 1.00 11.98 160 TYR B CA 1
ATOM 4031 C C . TYR C 1 125 ? 13.768 -21.373 29.836 1.00 11.50 160 TYR B C 1
ATOM 4032 O O . TYR C 1 125 ? 12.823 -21.153 29.082 1.00 11.24 160 TYR B O 1
ATOM 4041 N N . SER C 1 126 ? 13.821 -20.927 31.091 1.00 11.27 161 SER B N 1
ATOM 4042 C CA . SER C 1 126 ? 12.751 -20.113 31.679 1.00 11.36 161 SER B CA 1
ATOM 4043 C C . SER C 1 126 ? 12.579 -18.781 30.971 1.00 11.41 161 SER B C 1
ATOM 4044 O O . SER C 1 126 ? 11.451 -18.351 30.719 1.00 10.97 161 SER B O 1
ATOM 4047 N N . GLU C 1 127 ? 13.696 -18.123 30.664 1.00 11.61 162 GLU B N 1
ATOM 4048 C CA . GLU C 1 127 ? 13.647 -16.851 29.948 1.00 11.99 162 GLU B CA 1
ATOM 4049 C C . GLU C 1 127 ? 13.067 -17.047 28.554 1.00 12.01 162 GLU B C 1
ATOM 4050 O O . GLU C 1 127 ? 12.242 -16.252 28.104 1.00 11.86 162 GLU B O 1
ATOM 4056 N N . ARG C 1 128 ? 13.489 -18.123 27.892 1.00 12.23 163 ARG B N 1
ATOM 4057 C CA . ARG C 1 128 ? 12.971 -18.493 26.577 1.00 12.69 163 ARG B CA 1
ATOM 4058 C C . ARG C 1 128 ? 11.451 -18.691 26.601 1.00 12.39 163 ARG B C 1
ATOM 4059 O O . ARG C 1 128 ? 10.737 -18.149 25.756 1.00 12.20 163 ARG B O 1
ATOM 4067 N N . GLU C 1 129 ? 10.968 -19.468 27.568 1.00 12.19 164 GLU B N 1
ATOM 4068 C CA . GLU C 1 129 ? 9.541 -19.770 27.660 1.00 12.07 164 GLU B CA 1
ATOM 4069 C C . GLU C 1 129 ? 8.705 -18.568 28.105 1.00 11.93 164 GLU B C 1
ATOM 4070 O O . GLU C 1 129 ? 7.548 -18.437 27.707 1.00 11.94 164 GLU B O 1
ATOM 4076 N N . ALA C 1 130 ? 9.293 -17.696 28.921 1.00 11.70 165 ALA B N 1
ATOM 4077 C CA . ALA C 1 130 ? 8.637 -16.451 29.322 1.00 12.06 165 ALA B CA 1
ATOM 4078 C C . ALA C 1 130 ? 8.448 -15.536 28.113 1.00 12.17 165 ALA B C 1
ATOM 4079 O O . ALA C 1 130 ? 7.389 -14.926 27.951 1.00 11.97 165 ALA B O 1
ATOM 4081 N N . ASN C 1 131 ? 9.478 -15.457 27.268 1.00 12.65 166 ASN B N 1
ATOM 4082 C CA . ASN C 1 131 ? 9.404 -14.729 25.997 1.00 12.94 166 ASN B CA 1
ATOM 4083 C C . ASN C 1 131 ? 8.329 -15.306 25.080 1.00 13.23 166 ASN B C 1
ATOM 4084 O O . ASN C 1 131 ? 7.609 -14.562 24.411 1.00 13.11 166 ASN B O 1
ATOM 4089 N N . ARG C 1 132 ? 8.234 -16.635 25.064 1.00 13.57 167 ARG B N 1
ATOM 4090 C CA . ARG C 1 132 ? 7.201 -17.358 24.321 1.00 14.03 167 ARG B CA 1
ATOM 4091 C C . ARG C 1 132 ? 5.808 -16.953 24.792 1.00 13.79 167 ARG B C 1
ATOM 4092 O O . ARG C 1 132 ? 4.902 -16.760 23.974 1.00 13.72 167 ARG B O 1
ATOM 4100 N N . SER C 1 133 ? 5.647 -16.829 26.111 1.00 13.74 168 SER B N 1
ATOM 4101 C CA . SER C 1 133 ? 4.381 -16.411 26.714 1.00 13.87 168 SER B CA 1
ATOM 4102 C C . SER C 1 133 ? 4.019 -14.992 26.277 1.00 13.87 168 SER B C 1
ATOM 4103 O O . SER C 1 133 ? 2.871 -14.723 25.910 1.00 13.71 168 SER B O 1
ATOM 4106 N N . ARG C 1 134 ? 5.008 -14.097 26.311 1.00 13.73 169 ARG B N 1
ATOM 4107 C CA . ARG C 1 134 ? 4.835 -12.713 25.857 1.00 13.74 169 ARG B CA 1
ATOM 4108 C C . ARG C 1 134 ? 4.448 -12.610 24.385 1.00 13.86 169 ARG B C 1
ATOM 4109 O O . ARG C 1 134 ? 3.640 -11.755 24.016 1.00 13.95 169 ARG B O 1
ATOM 4117 N N . ASP C 1 135 ? 5.023 -13.480 23.554 1.00 13.90 170 ASP B N 1
ATOM 4118 C CA . ASP C 1 135 ? 4.684 -13.546 22.132 1.00 14.22 170 ASP B CA 1
ATOM 4119 C C . ASP C 1 135 ? 3.213 -13.917 21.915 1.00 13.87 170 ASP B C 1
ATOM 4120 O O . ASP C 1 135 ? 2.584 -13.459 20.959 1.00 13.85 170 ASP B O 1
ATOM 4125 N N . LEU C 1 136 ? 2.675 -14.736 22.817 1.00 13.51 171 LEU B N 1
ATOM 4126 C CA . LEU C 1 136 ? 1.269 -15.139 22.769 1.00 13.32 171 LEU B CA 1
ATOM 4127 C C . LEU C 1 136 ? 0.330 -14.101 23.389 1.00 13.15 171 LEU B C 1
ATOM 4128 O O . LEU C 1 136 ? -0.889 -14.291 23.393 1.00 13.15 171 LEU B O 1
ATOM 4133 N N . GLY C 1 137 ? 0.899 -13.022 23.928 1.00 13.13 172 GLY B N 1
ATOM 4134 C CA . GLY C 1 137 ? 0.111 -11.91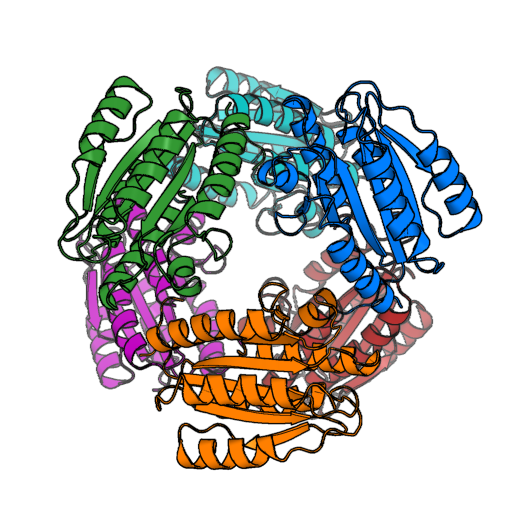5 24.475 1.00 12.88 172 GLY B CA 1
ATOM 4135 C C . GLY C 1 137 ? 0.148 -11.723 25.982 1.00 12.85 172 GLY B C 1
ATOM 4136 O O . GLY C 1 137 ? -0.508 -10.822 26.507 1.00 12.91 172 GLY B O 1
ATOM 4137 N N . ALA C 1 138 ? 0.915 -12.557 26.680 1.00 12.60 173 ALA B N 1
ATOM 4138 C CA . ALA C 1 138 ? 0.956 -12.521 28.141 1.00 12.72 173 ALA B CA 1
ATOM 4139 C C . ALA C 1 138 ? 1.783 -11.363 28.695 1.00 12.64 173 ALA B C 1
ATOM 4140 O O . ALA C 1 138 ? 2.787 -10.968 28.107 1.00 12.79 173 ALA B O 1
ATOM 4142 N N . ILE C 1 139 ? 1.326 -10.821 29.821 1.00 12.57 174 ILE B N 1
ATOM 4143 C CA . ILE C 1 139 ? 2.109 -9.901 30.649 1.00 12.60 174 ILE B CA 1
ATOM 4144 C C . ILE C 1 139 ? 2.613 -10.723 31.831 1.00 12.49 174 ILE B C 1
ATOM 4145 O O . ILE C 1 139 ? 1.822 -11.364 32.527 1.00 12.75 174 ILE B O 1
ATOM 4150 N N . VAL C 1 140 ? 3.925 -10.710 32.051 1.00 12.34 175 VAL B N 1
ATOM 4151 C CA . VAL C 1 140 ? 4.536 -11.580 33.054 1.00 12.05 175 VAL B CA 1
ATOM 4152 C C . VAL C 1 140 ? 5.021 -10.800 34.276 1.00 11.89 175 VAL B C 1
ATOM 4153 O O . VAL C 1 140 ? 5.867 -9.905 34.168 1.00 12.03 175 VAL B O 1
ATOM 4157 N N . TYR C 1 141 ? 4.461 -11.143 35.430 1.00 11.58 176 TYR B N 1
ATOM 4158 C CA . TYR C 1 141 ? 4.963 -10.671 36.712 1.00 11.51 176 TYR B CA 1
ATOM 4159 C C . TYR C 1 141 ? 5.721 -11.789 37.411 1.00 11.50 176 TYR B C 1
ATOM 4160 O O . TYR C 1 141 ? 5.364 -12.970 37.293 1.00 11.55 176 TYR B O 1
ATOM 4169 N N . ALA C 1 142 ? 6.771 -11.411 38.131 1.00 11.35 177 ALA B N 1
ATOM 4170 C CA . ALA C 1 142 ? 7.497 -12.344 38.976 1.00 11.27 177 ALA B CA 1
ATOM 4171 C C . ALA C 1 142 ? 7.487 -11.832 40.411 1.00 11.37 177 ALA B C 1
ATOM 4172 O O . ALA C 1 142 ? 7.880 -10.696 40.683 1.00 11.54 177 ALA B O 1
ATOM 4174 N N . VAL C 1 143 ? 7.004 -12.670 41.318 1.00 11.14 178 VAL B N 1
ATOM 4175 C CA . VAL C 1 143 ? 7.001 -12.348 42.735 1.00 11.12 178 VAL B CA 1
ATOM 4176 C C . VAL C 1 143 ? 8.014 -13.245 43.444 1.00 11.36 178 VAL B C 1
ATOM 4177 O O . VAL C 1 143 ? 7.867 -14.466 43.472 1.00 11.38 178 VAL B O 1
ATOM 4181 N N . GLY C 1 144 ? 9.044 -12.628 44.011 1.00 11.47 179 GLY B N 1
ATOM 4182 C CA . GLY C 1 144 ? 10.142 -13.376 44.604 1.00 11.90 179 GLY B CA 1
ATOM 4183 C C . GLY C 1 144 ? 9.989 -13.634 46.087 1.00 12.38 179 GLY B C 1
ATOM 4184 O O . GLY C 1 144 ? 9.510 -12.776 46.835 1.00 12.70 179 GLY B O 1
ATOM 4185 N N . VAL C 1 145 ? 10.398 -14.826 46.511 1.00 12.59 180 VAL B N 1
ATOM 4186 C CA . VAL C 1 145 ? 10.484 -15.150 47.935 1.00 12.85 180 VAL B CA 1
ATOM 4187 C C . VAL C 1 145 ? 11.938 -15.421 48.325 1.00 13.25 180 VAL B C 1
ATOM 4188 O O . VAL C 1 145 ? 12.794 -15.606 47.458 1.00 13.21 180 VAL B O 1
ATOM 4192 N N . LYS C 1 146 ? 12.209 -15.425 49.630 1.00 13.94 181 LYS B N 1
ATOM 4193 C CA . LYS C 1 146 ? 13.550 -15.673 50.161 1.00 14.72 181 LYS B CA 1
ATOM 4194 C C . LYS C 1 146 ? 14.567 -14.679 49.577 1.00 15.28 181 LYS B C 1
ATOM 4195 O O . LYS C 1 146 ? 14.332 -13.469 49.611 1.00 15.67 181 LYS B O 1
ATOM 4201 N N . ASP C 1 147 ? 15.664 -15.187 49.015 1.00 15.84 182 ASP B N 1
ATOM 4202 C CA . ASP C 1 147 ? 16.801 -14.352 48.610 1.00 16.38 182 ASP B CA 1
ATOM 4203 C C . ASP C 1 147 ? 16.910 -14.139 47.104 1.00 16.16 182 ASP B C 1
ATOM 4204 O O . ASP C 1 147 ? 18.017 -14.081 46.558 1.00 16.38 182 ASP B O 1
ATOM 4209 N N . PHE C 1 148 ? 15.765 -14.012 46.441 1.00 15.62 183 PHE B N 1
ATOM 4210 C CA . PHE C 1 148 ? 15.720 -13.811 44.996 1.00 15.10 183 PHE B CA 1
ATOM 4211 C C . PHE C 1 148 ? 16.517 -12.587 44.547 1.00 15.03 183 PHE B C 1
ATOM 4212 O O . PHE C 1 148 ? 16.610 -11.587 45.268 1.00 15.01 183 PHE B O 1
ATOM 4220 N N . ASN C 1 149 ? 17.095 -12.690 43.355 1.00 14.90 184 ASN B N 1
ATOM 4221 C CA . ASN C 1 149 ? 17.787 -11.579 42.720 1.00 14.82 184 ASN B CA 1
ATOM 4222 C C . ASN C 1 149 ? 16.808 -10.882 41.778 1.00 14.71 184 ASN B C 1
ATOM 4223 O O . ASN C 1 149 ? 16.315 -11.484 40.820 1.00 14.44 184 ASN B O 1
ATOM 4228 N N . GLU C 1 150 ? 16.524 -9.615 42.069 1.00 14.82 185 GLU B N 1
ATOM 4229 C CA . GLU C 1 150 ? 15.558 -8.819 41.308 1.00 15.22 185 GLU B CA 1
ATOM 4230 C C . GLU C 1 150 ? 15.908 -8.695 39.820 1.00 15.00 185 GLU B C 1
ATOM 4231 O O . GLU C 1 150 ? 15.025 -8.787 38.966 1.00 14.86 185 GLU B O 1
ATOM 4237 N N . THR C 1 151 ? 17.190 -8.491 39.518 1.00 14.82 186 THR B N 1
ATOM 4238 C CA . THR C 1 151 ? 17.659 -8.371 38.131 1.00 14.96 186 THR B CA 1
ATOM 4239 C C . THR C 1 151 ? 17.490 -9.688 37.365 1.00 14.89 186 THR B C 1
ATOM 4240 O O . THR C 1 151 ? 17.133 -9.686 36.183 1.00 14.70 186 THR B O 1
ATOM 4244 N N . GLN C 1 152 ? 17.738 -10.804 38.049 1.00 14.92 187 GLN B N 1
ATOM 4245 C CA . GLN C 1 152 ? 17.552 -12.140 37.478 1.00 15.15 187 GLN B CA 1
ATOM 4246 C C . GLN C 1 152 ? 16.086 -12.394 37.114 1.00 14.95 187 GLN B C 1
ATOM 4247 O O . GLN C 1 152 ? 15.782 -12.829 35.999 1.00 14.69 187 GLN B O 1
ATOM 4253 N N . LEU C 1 153 ? 15.184 -12.111 38.050 1.00 14.84 188 LEU B N 1
ATOM 4254 C CA . LEU C 1 153 ? 13.750 -12.279 37.801 1.00 14.99 188 LEU B CA 1
ATOM 4255 C C . LEU C 1 153 ? 13.210 -11.277 36.778 1.00 15.00 188 LEU B C 1
ATOM 4256 O O . LEU C 1 153 ? 12.178 -11.521 36.150 1.00 14.88 188 LEU B O 1
ATOM 4261 N N . ALA C 1 154 ? 13.920 -10.163 36.607 1.00 15.03 189 ALA B N 1
ATOM 4262 C CA . ALA C 1 154 ? 13.550 -9.143 35.627 1.00 15.26 189 ALA B CA 1
ATOM 4263 C C . ALA C 1 154 ? 13.727 -9.618 34.183 1.00 15.40 189 ALA B C 1
ATOM 4264 O O . ALA C 1 154 ? 13.176 -9.018 33.256 1.00 15.47 189 ALA B O 1
ATOM 4266 N N . ARG C 1 155 ? 14.499 -10.688 33.998 1.00 15.57 190 ARG B N 1
ATOM 4267 C CA . ARG C 1 155 ? 14.631 -11.319 32.686 1.00 16.12 190 ARG B CA 1
ATOM 4268 C C . ARG C 1 155 ? 13.468 -12.258 32.398 1.00 15.63 190 ARG B C 1
ATOM 4269 O O . ARG C 1 155 ? 13.185 -12.561 31.240 1.00 15.87 190 ARG B O 1
ATOM 4277 N N . ILE C 1 156 ? 12.806 -12.714 33.460 1.00 15.18 191 ILE B N 1
ATOM 4278 C CA . ILE C 1 156 ? 11.621 -13.564 33.344 1.00 14.51 191 ILE B CA 1
ATOM 4279 C C . ILE C 1 156 ? 10.371 -12.695 33.210 1.00 14.34 191 ILE B C 1
ATOM 4280 O O . ILE C 1 156 ? 9.581 -12.873 32.282 1.00 13.82 191 ILE B O 1
ATOM 4285 N N . ALA C 1 157 ? 10.204 -11.759 34.146 1.00 13.97 192 ALA B N 1
ATOM 4286 C CA . ALA C 1 157 ? 9.119 -10.783 34.103 1.00 14.05 192 ALA B CA 1
ATOM 4287 C C . ALA C 1 157 ? 9.295 -9.826 32.921 1.00 14.29 192 ALA B C 1
ATOM 4288 O O . ALA C 1 157 ? 10.362 -9.783 32.306 1.00 14.35 192 ALA B O 1
ATOM 4290 N N . ASP C 1 158 ? 8.248 -9.066 32.605 1.00 14.69 193 ASP B N 1
ATOM 4291 C CA . ASP C 1 158 ? 8.277 -8.116 31.486 1.00 15.20 193 ASP B CA 1
ATOM 4292 C C . ASP C 1 158 ? 9.371 -7.063 31.633 1.00 15.51 193 ASP B C 1
ATOM 4293 O O . ASP C 1 158 ? 10.011 -6.679 30.648 1.00 15.62 193 ASP B O 1
ATOM 4298 N N . SER C 1 159 ? 9.567 -6.608 32.869 1.00 15.83 194 SER B N 1
ATOM 4299 C CA . SER C 1 159 ? 10.554 -5.592 33.216 1.00 16.24 194 SER B CA 1
ATOM 4300 C C . SER C 1 159 ? 10.846 -5.687 34.708 1.00 16.30 194 SER B C 1
ATOM 4301 O O . SER C 1 159 ? 10.192 -6.449 35.425 1.00 16.44 194 SER B O 1
ATOM 4304 N N . LYS C 1 160 ? 11.810 -4.902 35.186 1.00 16.59 195 LYS B N 1
ATOM 4305 C CA . LYS C 1 160 ? 12.109 -4.869 36.617 1.00 16.95 195 LYS B CA 1
ATOM 4306 C C . LYS C 1 160 ? 10.931 -4.285 37.407 1.00 16.87 195 LYS B C 1
ATOM 4307 O O . LYS C 1 160 ? 10.758 -4.586 38.590 1.00 17.11 195 LYS B O 1
ATOM 4313 N N . ASP C 1 161 ? 10.115 -3.474 36.733 1.00 16.89 196 ASP B N 1
ATOM 4314 C CA . ASP C 1 161 ? 8.890 -2.918 37.313 1.00 16.91 196 ASP B CA 1
ATOM 4315 C C . ASP C 1 161 ? 7.822 -3.993 37.547 1.00 16.44 196 ASP B C 1
ATOM 4316 O O . ASP C 1 161 ? 6.883 -3.783 38.315 1.00 16.52 196 ASP B O 1
ATOM 4321 N N . HIS C 1 162 ? 7.976 -5.134 36.874 1.00 15.81 197 HIS B N 1
ATOM 4322 C CA . HIS C 1 162 ? 7.069 -6.276 37.021 1.00 15.18 197 HIS B CA 1
ATOM 4323 C C . HIS C 1 162 ? 7.588 -7.305 38.033 1.00 14.77 197 HIS B C 1
ATOM 4324 O O . HIS C 1 162 ? 7.069 -8.423 38.111 1.00 14.42 197 HIS B O 1
ATOM 4331 N N . VAL C 1 163 ? 8.613 -6.924 38.795 1.00 14.53 198 VAL B N 1
ATOM 4332 C CA . VAL C 1 163 ? 9.191 -7.790 39.824 1.00 14.41 198 VAL B CA 1
ATOM 4333 C C . VAL C 1 163 ? 8.941 -7.191 41.208 1.00 14.54 198 VAL B C 1
ATOM 4334 O O . VAL C 1 163 ? 9.177 -6.001 41.430 1.00 14.46 198 VAL B O 1
ATOM 4338 N N . PHE C 1 164 ? 8.444 -8.022 42.122 1.00 14.58 199 PHE B N 1
ATOM 4339 C CA . PHE C 1 164 ? 8.158 -7.609 43.495 1.00 14.94 199 PHE B CA 1
ATOM 4340 C C . PHE C 1 164 ? 8.583 -8.695 44.484 1.00 14.94 199 PHE B C 1
ATOM 4341 O O . PHE C 1 164 ? 8.527 -9.881 44.154 1.00 14.98 199 PHE B O 1
ATOM 4349 N N . PRO C 1 165 ? 8.986 -8.297 45.710 1.00 15.05 200 PRO B N 1
ATOM 4350 C CA . PRO C 1 165 ? 9.025 -9.268 46.805 1.00 15.16 200 PRO B CA 1
ATOM 4351 C C . PRO C 1 165 ? 7.596 -9.652 47.203 1.00 15.41 200 PRO B C 1
ATOM 4352 O O . PRO C 1 165 ? 6.650 -8.953 46.829 1.00 15.19 200 PRO B O 1
ATOM 4356 N N . VAL C 1 166 ? 7.440 -10.741 47.953 1.00 15.68 201 VAL B N 1
ATOM 4357 C CA . VAL C 1 166 ? 6.107 -11.305 48.228 1.00 16.22 201 VAL B CA 1
ATOM 4358 C C . VAL C 1 166 ? 5.104 -10.357 48.919 1.00 16.46 201 VAL B C 1
ATOM 4359 O O . VAL C 1 166 ? 3.963 -10.235 48.468 1.00 16.40 201 VAL B O 1
ATOM 4363 N N . ASN C 1 167 ? 5.530 -9.678 49.983 1.00 16.98 202 ASN B N 1
ATOM 4364 C CA . ASN C 1 167 ? 4.626 -8.806 50.742 1.00 17.46 202 ASN B CA 1
ATOM 4365 C C . ASN C 1 167 ? 4.241 -7.524 49.999 1.00 17.52 202 ASN B C 1
ATOM 4366 O O . ASN C 1 167 ? 3.075 -7.120 50.003 1.00 17.77 202 ASN B O 1
ATOM 4371 N N . ASP C 1 168 ? 5.227 -6.893 49.368 1.00 17.60 203 ASP B N 1
ATOM 4372 C CA . ASP C 1 168 ? 5.000 -5.722 48.526 1.00 17.72 203 ASP B CA 1
ATOM 4373 C C . ASP C 1 168 ? 4.192 -6.106 47.284 1.00 17.53 203 ASP B C 1
ATOM 4374 O O . ASP C 1 168 ? 3.267 -5.388 46.888 1.00 17.26 203 ASP B O 1
ATOM 4379 N N . GLY C 1 169 ? 4.542 -7.245 46.686 1.00 17.32 204 GLY B N 1
ATOM 4380 C CA . GLY C 1 169 ? 3.883 -7.734 45.476 1.00 17.12 204 GLY B CA 1
ATOM 4381 C C . GLY C 1 169 ? 2.405 -7.994 45.658 1.00 17.05 204 GLY B C 1
ATOM 4382 O O . GLY C 1 169 ? 1.609 -7.736 44.756 1.00 16.96 204 GLY B O 1
ATOM 4383 N N . PHE C 1 170 ? 2.033 -8.499 46.831 1.00 17.05 205 PHE B N 1
ATOM 4384 C CA . PHE C 1 170 ? 0.631 -8.739 47.132 1.00 17.01 205 PHE B CA 1
ATOM 4385 C C . PHE C 1 170 ? -0.201 -7.457 47.040 1.00 17.04 205 PHE B C 1
ATOM 4386 O O . PHE C 1 170 ? -1.246 -7.441 46.389 1.00 17.02 205 PHE B O 1
ATOM 4394 N N . GLN C 1 171 ? 0.279 -6.388 47.674 1.00 16.79 206 GLN B N 1
ATOM 4395 C CA . GLN C 1 171 ? -0.413 -5.098 47.653 1.00 16.76 206 GLN B CA 1
ATOM 4396 C C . GLN C 1 171 ? -0.418 -4.487 46.259 1.00 16.26 206 GLN B C 1
ATOM 4397 O O . GLN C 1 171 ? -1.434 -3.952 45.816 1.00 15.83 206 GLN B O 1
ATOM 4403 N N . ALA C 1 172 ? 0.719 -4.582 45.572 1.00 16.01 207 ALA B N 1
ATOM 4404 C CA . ALA C 1 172 ? 0.861 -4.039 44.225 1.00 15.73 207 ALA B CA 1
ATOM 4405 C C . ALA C 1 172 ? -0.059 -4.754 43.235 1.00 15.60 207 ALA B C 1
ATOM 4406 O O . ALA C 1 172 ? -0.754 -4.110 42.444 1.00 15.29 207 ALA B O 1
ATOM 4408 N N . LEU C 1 173 ? -0.074 -6.083 43.295 1.00 15.41 208 LEU B N 1
ATOM 4409 C CA . LEU C 1 173 ? -0.862 -6.873 42.348 1.00 15.38 208 LEU B CA 1
ATOM 4410 C C . LEU C 1 173 ? -2.358 -6.812 42.623 1.00 15.23 208 LEU B C 1
ATOM 4411 O O . LEU C 1 173 ? -3.154 -6.923 41.698 1.00 15.00 208 LEU B O 1
ATOM 4416 N N . GLN C 1 174 ? -2.732 -6.626 43.887 1.00 15.25 209 GLN B N 1
ATOM 4417 C CA . GLN C 1 174 ? -4.128 -6.392 44.246 1.00 15.36 209 GLN B CA 1
ATOM 4418 C C . GLN C 1 174 ? -4.646 -5.141 43.534 1.00 14.91 209 GLN B C 1
ATOM 4419 O O . GLN C 1 174 ? -5.763 -5.131 43.017 1.00 15.05 209 GLN B O 1
ATOM 4425 N N . GLY C 1 175 ? -3.820 -4.096 43.507 1.00 14.55 210 GLY B N 1
ATOM 4426 C CA . GLY C 1 175 ? -4.149 -2.856 42.804 1.00 14.22 210 GLY B CA 1
ATOM 4427 C C . GLY C 1 175 ? -4.225 -3.024 41.295 1.00 13.98 210 GLY B C 1
ATOM 4428 O O . GLY C 1 175 ? -5.128 -2.488 40.651 1.00 13.77 210 GLY B O 1
ATOM 4429 N N . ILE C 1 176 ? -3.275 -3.772 40.736 1.00 13.74 211 ILE B N 1
ATOM 4430 C CA . ILE C 1 176 ? -3.233 -4.059 39.297 1.00 13.58 211 ILE B CA 1
ATOM 4431 C C . ILE C 1 176 ? -4.457 -4.872 38.860 1.00 13.56 211 ILE B C 1
ATOM 4432 O O . ILE C 1 176 ? -5.116 -4.531 37.873 1.00 13.50 211 ILE B O 1
ATOM 4437 N N . ILE C 1 177 ? -4.761 -5.932 39.609 1.00 13.48 212 ILE B N 1
ATOM 4438 C CA . ILE C 1 177 ? -5.919 -6.785 39.321 1.00 13.73 212 ILE B CA 1
ATOM 4439 C C . ILE C 1 177 ? -7.217 -5.974 39.410 1.00 14.01 212 ILE B C 1
ATOM 4440 O O . ILE C 1 177 ? -8.085 -6.100 38.546 1.00 13.96 212 ILE B O 1
ATOM 4445 N N . HIS C 1 178 ? -7.331 -5.138 40.445 1.00 14.26 213 HIS B N 1
ATOM 4446 C CA . HIS C 1 178 ? -8.468 -4.217 40.578 1.00 14.99 213 HIS B CA 1
ATOM 4447 C C . HIS C 1 178 ? -8.617 -3.318 39.347 1.00 15.14 213 HIS B C 1
ATOM 4448 O O . HIS C 1 178 ? -9.716 -3.173 38.811 1.00 14.98 213 HIS B O 1
ATOM 4455 N N . SER C 1 179 ? -7.506 -2.724 38.913 1.00 15.60 214 SER B N 1
ATOM 4456 C CA . SER C 1 179 ? -7.480 -1.836 37.750 1.00 16.11 214 SER B CA 1
ATOM 4457 C C . SER C 1 179 ? -7.919 -2.554 36.474 1.00 16.38 214 SER B C 1
ATOM 4458 O O . SER C 1 179 ? -8.706 -2.016 35.689 1.00 16.45 214 SER B O 1
ATOM 4461 N N . ILE C 1 180 ? -7.413 -3.771 36.275 1.00 16.58 215 ILE B N 1
ATOM 4462 C CA . ILE C 1 180 ? -7.768 -4.569 35.100 1.00 16.96 215 ILE B CA 1
ATOM 4463 C C . ILE C 1 180 ? -9.252 -4.962 35.125 1.00 17.29 215 ILE B C 1
ATOM 4464 O O . ILE C 1 180 ? -9.912 -4.966 34.082 1.00 17.30 215 ILE B O 1
ATOM 4469 N N . LEU C 1 181 ? -9.769 -5.275 36.314 1.00 17.72 216 LEU B N 1
ATOM 4470 C CA . LEU C 1 181 ? -11.190 -5.597 36.486 1.00 18.32 216 LEU B CA 1
ATOM 4471 C C . LEU C 1 181 ? -12.103 -4.406 36.204 1.00 19.02 216 LEU B C 1
ATOM 4472 O O . LEU C 1 181 ? -13.195 -4.575 35.659 1.00 18.95 216 LEU B O 1
ATOM 4477 N N . LYS C 1 182 ? -11.651 -3.207 36.571 1.00 19.75 217 LYS B N 1
ATOM 4478 C CA . LYS C 1 182 ? -12.368 -1.977 36.230 1.00 20.76 217 LYS B CA 1
ATOM 4479 C C . LYS C 1 182 ? -12.338 -1.713 34.721 1.00 21.33 217 LYS B C 1
ATOM 4480 O O . LYS C 1 182 ? -13.237 -1.064 34.182 1.00 21.64 217 LYS B O 1
ATOM 4486 N N . LYS C 1 183 ? -11.308 -2.232 34.054 1.00 21.96 218 LYS B N 1
ATOM 4487 C CA . LYS C 1 183 ? -11.129 -2.060 32.611 1.00 22.63 218 LYS B CA 1
ATOM 4488 C C . LYS C 1 183 ? -11.794 -3.182 31.794 1.00 22.80 218 LYS B C 1
ATOM 4489 O O . LYS C 1 183 ? -11.594 -3.284 30.584 1.00 22.94 218 LYS B O 1
ATOM 4495 N N . SER C 1 184 ? -12.588 -4.018 32.457 1.00 23.00 219 SER B N 1
ATOM 4496 C CA . SER C 1 184 ? -13.329 -5.077 31.776 1.00 23.23 219 SER B CA 1
ATOM 4497 C C . SER C 1 184 ? -14.564 -4.515 31.074 1.00 23.16 219 SER B C 1
ATOM 4498 O O . SER C 1 184 ? -15.189 -3.570 31.564 1.00 23.06 219 SER B O 1
ATOM 4501 N N . CYS C 1 185 ? -14.901 -5.095 29.921 1.00 23.23 220 CYS B N 1
ATOM 4502 C CA . CYS C 1 185 ? -16.096 -4.706 29.175 1.00 23.34 220 CYS B CA 1
ATOM 4503 C C . CYS C 1 185 ? -17.347 -5.165 29.920 1.00 23.54 220 CYS B C 1
ATOM 4504 O O . CYS C 1 185 ? -18.426 -4.598 29.750 1.00 24.07 220 CYS B O 1
ATOM 4507 N N . SER D 1 1 ? 15.878 16.016 24.511 1.00 28.18 36 SER C N 1
ATOM 4508 C CA . SER D 1 1 ? 16.840 17.019 23.973 1.00 28.13 36 SER C CA 1
ATOM 4509 C C . SER D 1 1 ? 17.595 17.725 25.098 1.00 27.88 36 SER C C 1
ATOM 4510 O O . SER D 1 1 ? 17.019 18.033 26.146 1.00 27.92 36 SER C O 1
ATOM 4513 N N . MET D 1 2 ? 18.883 17.977 24.866 1.00 27.54 37 MET C N 1
ATOM 4514 C CA . MET D 1 2 ? 19.735 18.696 25.821 1.00 27.08 37 MET C CA 1
ATOM 4515 C C . MET D 1 2 ? 19.479 20.203 25.818 1.00 26.56 37 MET C C 1
ATOM 4516 O O . MET D 1 2 ? 20.002 20.930 26.671 1.00 26.72 37 MET C O 1
ATOM 4521 N N . ALA D 1 3 ? 18.681 20.664 24.855 1.00 25.76 38 ALA C N 1
ATOM 4522 C CA . ALA D 1 3 ? 18.344 22.077 24.727 1.00 24.75 38 ALA C CA 1
ATOM 4523 C C . ALA D 1 3 ? 17.614 22.586 25.966 1.00 24.12 38 ALA C C 1
ATOM 4524 O O . ALA D 1 3 ? 16.727 21.913 26.500 1.00 24.16 38 ALA C O 1
ATOM 4526 N N . CYS D 1 4 ? 18.009 23.771 26.420 1.00 23.18 39 CYS C N 1
ATOM 4527 C CA . CYS D 1 4 ? 17.395 24.413 27.575 1.00 22.32 39 CYS C CA 1
ATOM 4528 C C . CYS D 1 4 ? 15.940 24.795 27.300 1.00 21.57 39 CYS C C 1
ATOM 4529 O O . CYS D 1 4 ? 15.516 24.869 26.145 1.00 21.50 39 CYS C O 1
ATOM 4532 N N . TYR D 1 5 ? 15.182 25.036 28.366 1.00 20.56 40 TYR C N 1
ATOM 4533 C CA . TYR D 1 5 ? 13.794 25.470 28.236 1.00 19.74 40 TYR C CA 1
ATOM 4534 C C . TYR D 1 5 ? 13.690 26.991 28.236 1.00 19.00 40 TYR C C 1
ATOM 4535 O O . TYR D 1 5 ? 14.185 27.658 29.152 1.00 18.88 40 TYR C O 1
ATOM 4544 N N . GLY D 1 6 ? 13.051 27.528 27.200 1.00 18.17 41 GLY C N 1
ATOM 4545 C CA . GLY D 1 6 ? 12.752 28.959 27.119 1.00 17.39 41 GLY C CA 1
ATOM 4546 C C . GLY D 1 6 ? 11.660 29.370 28.091 1.00 16.70 41 GLY C C 1
ATOM 4547 O O . GLY D 1 6 ? 11.566 30.534 28.482 1.00 16.74 41 GLY C O 1
ATOM 4548 N N . GLY D 1 7 ? 10.835 28.404 28.482 1.00 16.00 42 GLY C N 1
ATOM 4549 C CA . GLY D 1 7 ? 9.766 28.640 29.443 1.00 14.98 42 GLY C CA 1
ATOM 4550 C C . GLY D 1 7 ? 9.505 27.432 30.319 1.00 14.10 42 GLY C C 1
ATOM 4551 O O . GLY D 1 7 ? 9.878 26.311 29.980 1.00 14.14 42 GLY C O 1
ATOM 4552 N N . PHE D 1 8 ? 8.858 27.671 31.455 1.00 13.27 43 PHE C N 1
ATOM 4553 C CA . PHE D 1 8 ? 8.498 26.607 32.380 1.00 12.47 43 PHE C CA 1
ATOM 4554 C C . PHE D 1 8 ? 7.101 26.915 32.914 1.00 11.86 43 PHE C C 1
ATOM 4555 O O . PHE D 1 8 ? 6.918 27.824 33.723 1.00 11.56 43 PHE C O 1
ATOM 4563 N N . ASP D 1 9 ? 6.125 26.156 32.422 1.00 11.24 44 ASP C N 1
ATOM 4564 C CA . ASP D 1 9 ? 4.718 26.363 32.739 1.00 10.60 44 ASP C CA 1
ATOM 4565 C C . ASP D 1 9 ? 4.186 25.190 33.554 1.00 10.24 44 ASP C C 1
ATOM 4566 O O . ASP D 1 9 ? 4.140 24.056 33.070 1.00 10.36 44 ASP C O 1
ATOM 4571 N N . LEU D 1 10 ? 3.784 25.479 34.787 1.00 9.58 45 LEU C N 1
ATOM 4572 C CA . LEU D 1 10 ? 3.312 24.457 35.713 1.00 8.96 45 LEU C CA 1
ATOM 4573 C C . LEU D 1 10 ? 1.810 24.584 35.944 1.00 8.69 45 LEU C C 1
ATOM 4574 O O . LEU D 1 10 ? 1.324 25.613 36.421 1.00 8.41 45 LEU C O 1
ATOM 4579 N N . TYR D 1 11 ? 1.083 23.529 35.590 1.00 8.37 46 TYR C N 1
ATOM 4580 C CA . TYR D 1 11 ? -0.370 23.523 35.684 1.00 8.23 46 TYR C CA 1
ATOM 4581 C C . TYR D 1 11 ? -0.809 22.607 36.816 1.00 8.42 46 TYR C C 1
ATOM 4582 O O . TYR D 1 11 ? -0.623 21.392 36.737 1.00 8.49 46 TYR C O 1
ATOM 4591 N N . PHE D 1 12 ? -1.366 23.194 37.873 1.00 8.07 47 PHE C N 1
ATOM 4592 C CA . PHE D 1 12 ? -1.959 22.414 38.965 1.00 8.17 47 PHE C CA 1
ATOM 4593 C C . PHE D 1 12 ? -3.421 22.138 38.638 1.00 7.97 47 PHE C C 1
ATOM 4594 O O . PHE D 1 12 ? -4.207 23.070 38.483 1.00 8.19 47 PHE C O 1
ATOM 4602 N N . ILE D 1 13 ? -3.776 20.861 38.523 1.00 7.92 48 ILE C N 1
ATOM 4603 C CA . ILE D 1 13 ? -5.164 20.454 38.312 1.00 7.67 48 ILE C CA 1
ATOM 4604 C C . ILE D 1 13 ? -5.645 19.816 39.612 1.00 7.71 48 ILE C C 1
ATOM 4605 O O . ILE D 1 13 ? -5.199 18.730 39.985 1.00 7.65 48 ILE C O 1
ATOM 4610 N N . LEU D 1 14 ? -6.548 20.507 40.303 1.00 7.45 49 LEU C N 1
ATOM 4611 C CA . LEU D 1 14 ? -6.836 20.185 41.697 1.00 7.19 49 LEU C CA 1
ATOM 4612 C C . LEU D 1 14 ? -8.256 19.678 41.914 1.00 7.21 49 LEU C C 1
ATOM 4613 O O . LEU D 1 14 ? -9.232 20.370 41.607 1.00 6.84 49 LEU C O 1
ATOM 4618 N N . ASP D 1 15 ? -8.344 18.464 42.456 1.00 7.50 50 ASP C N 1
ATOM 4619 C CA . ASP D 1 15 ? -9.612 17.816 42.783 1.00 8.31 50 ASP C CA 1
ATOM 4620 C C . ASP D 1 15 ? -10.257 18.506 43.981 1.00 8.52 50 ASP C C 1
ATOM 4621 O O . ASP D 1 15 ? -9.700 18.490 45.075 1.00 9.10 50 ASP C O 1
ATOM 4626 N N . LYS D 1 16 ? -11.419 19.121 43.765 1.00 8.85 51 LYS C N 1
ATOM 4627 C CA . LYS D 1 16 ? -12.193 19.717 44.861 1.00 9.22 51 LYS C CA 1
ATOM 4628 C C . LYS D 1 16 ? -13.569 19.060 45.013 1.00 9.20 51 LYS C C 1
ATOM 4629 O O . LYS D 1 16 ? -14.497 19.651 45.571 1.00 9.35 51 LYS C O 1
ATOM 4635 N N . SER D 1 17 ? -13.683 17.826 44.528 1.00 9.09 52 SER C N 1
ATOM 4636 C CA . SER D 1 17 ? -14.940 17.085 44.577 1.00 9.17 52 SER C CA 1
ATOM 4637 C C . SER D 1 17 ? -15.308 16.649 45.996 1.00 9.37 52 SER C C 1
ATOM 4638 O O . SER D 1 17 ? -14.484 16.723 46.907 1.00 9.49 52 SER C O 1
ATOM 4641 N N . GLY D 1 18 ? -16.546 16.190 46.171 1.00 9.73 53 GLY C N 1
ATOM 4642 C CA . GLY D 1 18 ? -17.037 15.739 47.478 1.00 10.15 53 GLY C CA 1
ATOM 4643 C C . GLY D 1 18 ? -16.170 14.695 48.160 1.00 10.48 53 GLY C C 1
ATOM 4644 O O . GLY D 1 18 ? -16.022 14.711 49.382 1.00 10.68 53 GLY C O 1
ATOM 4645 N N . SER D 1 19 ? -15.583 13.799 47.367 1.00 10.91 54 SER C N 1
ATOM 4646 C CA . SER D 1 19 ? -14.777 12.684 47.889 1.00 11.40 54 SER C CA 1
ATOM 4647 C C . SER D 1 19 ? -13.453 13.106 48.531 1.00 11.94 54 SER C C 1
ATOM 4648 O O . SER D 1 19 ? -12.850 12.335 49.275 1.00 12.21 54 SER C O 1
ATOM 4651 N N . VAL D 1 20 ? -12.994 14.315 48.233 1.00 12.71 55 VAL C N 1
ATOM 4652 C CA . VAL D 1 20 ? -11.748 14.809 48.829 1.00 13.58 55 VAL C CA 1
ATOM 4653 C C . VAL D 1 20 ? -12.009 15.754 50.016 1.00 14.21 55 VAL C C 1
ATOM 4654 O O . VAL D 1 20 ? -11.127 16.509 50.426 1.00 14.36 55 VAL C O 1
ATOM 4658 N N . LEU D 1 21 ? -13.220 15.682 50.571 1.00 14.89 56 LEU C N 1
ATOM 4659 C CA . LEU D 1 21 ? -13.647 16.546 51.680 1.00 15.82 56 LEU C CA 1
ATOM 4660 C C . LEU D 1 21 ? -12.637 16.636 52.832 1.00 16.17 56 LEU C C 1
ATOM 4661 O O . LEU D 1 21 ? -12.357 17.728 53.333 1.00 16.59 56 LEU C O 1
ATOM 4666 N N . HIS D 1 22 ? -12.096 15.489 53.237 1.00 16.54 57 HIS C N 1
ATOM 4667 C CA . HIS D 1 22 ? -11.145 15.422 54.351 1.00 16.79 57 HIS C CA 1
ATOM 4668 C C . HIS D 1 22 ? -9.693 15.600 53.907 1.00 16.80 57 HIS C C 1
ATOM 4669 O O . HIS D 1 22 ? -8.771 15.466 54.716 1.00 17.04 57 HIS C O 1
ATOM 4676 N N . HIS D 1 23 ? -9.488 15.900 52.629 1.00 16.64 58 HIS C N 1
ATOM 4677 C CA . HIS D 1 23 ? -8.139 15.964 52.080 1.00 16.57 58 HIS C CA 1
ATOM 4678 C C . HIS D 1 23 ? -7.800 17.260 51.353 1.00 16.19 58 HIS C C 1
ATOM 4679 O O . HIS D 1 23 ? -6.666 17.425 50.898 1.00 16.33 58 HIS C O 1
ATOM 4686 N N . TRP D 1 24 ? -8.763 18.179 51.253 1.00 15.89 59 TRP C N 1
ATOM 4687 C CA . TRP D 1 24 ? -8.483 19.464 50.614 1.00 15.46 59 TRP C CA 1
ATOM 4688 C C . TRP D 1 24 ? -7.337 20.209 51.298 1.00 15.63 59 TRP C C 1
ATOM 4689 O O . TRP D 1 24 ? -6.516 20.831 50.623 1.00 15.36 59 TRP C O 1
ATOM 4700 N N . ASN D 1 25 ? -7.284 20.146 52.629 1.00 16.01 60 ASN C N 1
ATOM 4701 C CA . ASN D 1 25 ? -6.203 20.793 53.377 1.00 16.43 60 ASN C CA 1
ATOM 4702 C C . ASN D 1 25 ? -4.828 20.303 52.916 1.00 16.21 60 ASN C C 1
ATOM 4703 O O . ASN D 1 25 ? -3.923 21.110 52.686 1.00 16.21 60 ASN C O 1
ATOM 4708 N N . GLU D 1 26 ? -4.703 18.983 52.760 1.00 15.99 61 GLU C N 1
ATOM 4709 C CA . GLU D 1 26 ? -3.524 18.334 52.183 1.00 15.82 61 GLU C CA 1
ATOM 4710 C C . GLU D 1 26 ? -3.204 18.837 50.781 1.00 15.10 61 GLU C C 1
ATOM 4711 O O . GLU D 1 26 ? -2.051 19.159 50.475 1.00 14.56 61 GLU C O 1
ATOM 4717 N N . ILE D 1 27 ? -4.226 18.876 49.926 1.00 14.31 62 ILE C N 1
ATOM 4718 C CA . ILE D 1 27 ? -4.060 19.316 48.540 1.00 13.67 62 ILE C CA 1
ATOM 4719 C C . ILE D 1 27 ? -3.620 20.778 48.464 1.00 13.40 62 ILE C C 1
ATOM 4720 O O . ILE D 1 27 ? -2.657 21.098 47.763 1.00 13.02 62 ILE C O 1
ATOM 4725 N N . TYR D 1 28 ? -4.312 21.656 49.191 1.00 13.01 63 TYR C N 1
ATOM 4726 C CA . TYR D 1 28 ? -3.948 23.071 49.211 1.00 13.28 63 TYR C CA 1
ATOM 4727 C C . TYR D 1 28 ? -2.513 23.278 49.695 1.00 13.49 63 TYR C C 1
ATOM 4728 O O . TYR D 1 28 ? -1.742 24.006 49.073 1.00 13.35 63 TYR C O 1
ATOM 4737 N N . TYR D 1 29 ? -2.178 22.640 50.814 1.00 13.82 64 TYR C N 1
ATOM 4738 C CA . TYR D 1 29 ? -0.863 22.782 51.439 1.00 14.10 64 TYR C CA 1
ATOM 4739 C C . TYR D 1 29 ? 0.271 22.379 50.499 1.00 13.77 64 TYR C C 1
ATOM 4740 O O . TYR D 1 29 ? 1.307 23.042 50.452 1.00 13.51 64 TYR C O 1
ATOM 4749 N N . PHE D 1 30 ? 0.057 21.297 49.749 1.00 13.44 65 PHE C N 1
ATOM 4750 C CA . PHE D 1 30 ? 0.981 20.846 48.708 1.00 13.21 65 PHE C CA 1
ATOM 4751 C C . PHE D 1 30 ? 1.268 21.956 47.689 1.00 13.06 65 PHE C C 1
ATOM 4752 O O . PHE D 1 30 ? 2.426 22.217 47.352 1.00 12.93 65 PHE C O 1
ATOM 4760 N N . VAL D 1 31 ? 0.208 22.610 47.212 1.00 12.75 66 VAL C N 1
ATOM 4761 C CA . VAL D 1 31 ? 0.332 23.678 46.223 1.00 12.61 66 VAL C CA 1
ATOM 4762 C C . VAL D 1 31 ? 0.992 24.909 46.835 1.00 12.70 66 VAL C C 1
ATOM 4763 O O . VAL D 1 31 ? 1.908 25.487 46.245 1.00 12.80 66 VAL C O 1
ATOM 4767 N N . GLU D 1 32 ? 0.523 25.296 48.019 1.00 13.30 67 GLU C N 1
ATOM 4768 C CA . GLU D 1 32 ? 1.035 26.473 48.717 1.00 13.84 67 GLU C CA 1
ATOM 4769 C C . GLU D 1 32 ? 2.536 26.350 48.979 1.00 14.12 67 GLU C C 1
ATOM 4770 O O . GLU D 1 32 ? 3.296 27.292 48.725 1.00 13.91 67 GLU C O 1
ATOM 4776 N N . GLN D 1 33 ? 2.949 25.184 49.475 1.00 14.24 68 GLN C N 1
ATOM 4777 C CA . GLN D 1 33 ? 4.349 24.940 49.813 1.00 14.63 68 GLN C CA 1
ATOM 4778 C C . GLN D 1 33 ? 5.267 24.918 48.588 1.00 14.17 68 GLN C C 1
ATOM 4779 O O . GLN D 1 33 ? 6.381 25.428 48.647 1.00 14.30 68 GLN C O 1
ATOM 4785 N N . LEU D 1 34 ? 4.796 24.342 47.482 1.00 13.85 69 LEU C N 1
ATOM 4786 C CA . LEU D 1 34 ? 5.551 24.371 46.229 1.00 13.62 69 LEU C CA 1
ATOM 4787 C C . LEU D 1 34 ? 5.672 25.788 45.666 1.00 13.70 69 LEU C C 1
ATOM 4788 O O . LEU D 1 34 ? 6.747 26.195 45.221 1.00 13.72 69 LEU C O 1
ATOM 4793 N N . ALA D 1 35 ? 4.568 26.535 45.691 1.00 13.59 70 ALA C N 1
ATOM 4794 C CA . ALA D 1 35 ? 4.570 27.927 45.244 1.00 13.52 70 ALA C CA 1
ATOM 4795 C C . ALA D 1 35 ? 5.543 28.772 46.071 1.00 13.55 70 ALA C C 1
ATOM 4796 O O . ALA D 1 35 ? 6.324 29.554 45.519 1.00 13.40 70 ALA C O 1
ATOM 4798 N N . HIS D 1 36 ? 5.503 28.596 47.391 1.00 13.46 71 HIS C N 1
ATOM 4799 C CA . HIS D 1 36 ? 6.379 29.340 48.291 1.00 13.71 71 HIS C CA 1
ATOM 4800 C C . HIS D 1 36 ? 7.855 28.939 48.179 1.00 13.60 71 HIS C C 1
ATOM 4801 O O . HIS D 1 36 ? 8.741 29.752 48.459 1.00 13.38 71 HIS C O 1
ATOM 4808 N N . LYS D 1 37 ? 8.115 27.697 47.769 1.00 13.53 72 LYS C N 1
ATOM 4809 C CA . LYS D 1 37 ? 9.494 27.226 47.590 1.00 13.74 72 LYS C CA 1
ATOM 4810 C C . LYS D 1 37 ? 10.121 27.718 46.280 1.00 13.37 72 LYS C C 1
ATOM 4811 O O . LYS D 1 37 ? 11.348 27.824 46.172 1.00 13.29 72 LYS C O 1
ATOM 4817 N N . PHE D 1 38 ? 9.277 28.024 45.298 1.00 12.92 73 PHE C N 1
ATOM 4818 C CA . PHE D 1 38 ? 9.743 28.455 43.984 1.00 12.63 73 PHE C CA 1
ATOM 4819 C C . PHE D 1 38 ? 9.144 29.797 43.561 1.00 12.48 73 PHE C C 1
ATOM 4820 O O . PHE D 1 38 ? 8.095 29.841 42.920 1.00 12.32 73 PHE C O 1
ATOM 4828 N N . ILE D 1 39 ? 9.829 30.884 43.912 1.00 12.48 74 ILE C N 1
ATOM 4829 C CA . ILE D 1 39 ? 9.315 32.240 43.666 1.00 12.47 74 ILE C CA 1
ATOM 4830 C C . ILE D 1 39 ? 9.880 32.909 42.402 1.00 12.45 74 ILE C C 1
ATOM 4831 O O . ILE D 1 39 ? 9.468 34.013 42.043 1.00 12.42 74 ILE C O 1
ATOM 4836 N N . SER D 1 40 ? 10.807 32.229 41.729 1.00 12.34 75 SER C N 1
ATOM 4837 C CA . SER D 1 40 ? 11.409 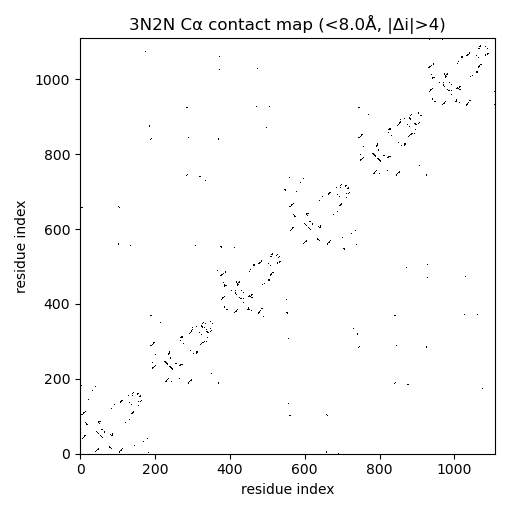32.739 40.495 1.00 12.37 75 SER C CA 1
ATOM 4838 C C . SER D 1 40 ? 10.381 32.987 39.387 1.00 12.27 75 SER C C 1
ATOM 4839 O O . SER D 1 40 ? 9.570 32.110 39.091 1.00 12.37 75 SER C O 1
ATOM 4842 N N . PRO D 1 41 ? 10.423 34.181 38.763 1.00 12.17 76 PRO C N 1
ATOM 4843 C CA . PRO D 1 41 ? 9.572 34.496 37.611 1.00 12.06 76 PRO C CA 1
ATOM 4844 C C . PRO D 1 41 ? 9.812 33.577 36.405 1.00 12.24 76 PRO C C 1
ATOM 4845 O O . PRO D 1 41 ? 9.003 33.563 35.479 1.00 12.36 76 PRO C O 1
ATOM 4849 N N . GLN D 1 42 ? 10.909 32.818 36.428 1.00 12.26 77 GLN C N 1
ATOM 4850 C CA . GLN D 1 42 ? 11.203 31.817 35.395 1.00 12.42 77 GLN C CA 1
ATOM 4851 C C . GLN D 1 42 ? 10.164 30.693 35.382 1.00 12.11 77 GLN C C 1
ATOM 4852 O O . GLN D 1 42 ? 9.919 30.073 34.346 1.00 12.22 77 GLN C O 1
ATOM 4858 N N . LEU D 1 43 ? 9.568 30.442 36.545 1.00 11.61 78 LEU C N 1
ATOM 4859 C CA . LEU D 1 43 ? 8.469 29.492 36.681 1.00 11.15 78 LEU C CA 1
ATOM 4860 C C . LEU D 1 43 ? 7.129 30.212 36.642 1.00 10.95 78 LEU C C 1
ATOM 4861 O O . LEU D 1 43 ? 6.872 31.117 37.440 1.00 11.02 78 LEU C O 1
ATOM 4866 N N . ARG D 1 44 ? 6.286 29.811 35.699 1.00 10.66 79 ARG C N 1
ATOM 4867 C CA . ARG D 1 44 ? 4.911 30.286 35.651 1.00 10.63 79 ARG C CA 1
ATOM 4868 C C . ARG D 1 44 ? 3.999 29.176 36.135 1.00 10.29 79 ARG C C 1
ATOM 4869 O O . ARG D 1 44 ? 4.304 27.996 35.960 1.00 9.90 79 ARG C O 1
ATOM 4877 N N . MET D 1 45 ? 2.886 29.548 36.754 1.00 10.08 80 MET C N 1
ATOM 4878 C CA . MET D 1 45 ? 1.943 28.542 37.225 1.00 10.20 80 MET C CA 1
ATOM 4879 C C . MET D 1 45 ? 0.493 28.952 37.016 1.00 9.88 80 MET C C 1
ATOM 4880 O O . MET D 1 45 ? 0.180 30.139 36.912 1.00 9.89 80 MET C O 1
ATOM 4885 N N . SER D 1 46 ? -0.363 27.939 36.929 1.00 9.34 81 SER C N 1
ATOM 4886 C CA . SER D 1 46 ? -1.800 28.100 36.804 1.00 8.74 81 SER C CA 1
ATOM 4887 C C . SER D 1 46 ? -2.455 27.204 37.843 1.00 8.35 81 SER C C 1
ATOM 4888 O O . SER D 1 46 ? -1.961 26.106 38.118 1.00 8.01 81 SER C O 1
ATOM 4891 N N . PHE D 1 47 ? -3.553 27.684 38.423 1.00 7.94 82 PHE C N 1
ATOM 4892 C CA . PHE D 1 47 ? -4.359 26.876 39.332 1.00 7.83 82 PHE C CA 1
ATOM 4893 C C . PHE D 1 47 ? -5.682 26.552 38.651 1.00 7.52 82 PHE C C 1
ATOM 4894 O O . PHE D 1 47 ? -6.440 27.452 38.278 1.00 7.46 82 PHE C O 1
ATOM 4902 N N . ILE D 1 48 ? -5.932 25.258 38.473 1.00 7.55 83 ILE C N 1
ATOM 4903 C CA . ILE D 1 48 ? -7.178 24.762 37.908 1.00 7.37 83 ILE C CA 1
ATOM 4904 C C . ILE D 1 48 ? -7.855 23.902 38.970 1.00 7.32 83 ILE C C 1
ATOM 4905 O O . ILE D 1 48 ? -7.212 23.063 39.596 1.00 7.16 83 ILE C O 1
ATOM 4910 N N . VAL D 1 49 ? -9.143 24.144 39.190 1.00 7.65 84 VAL C N 1
ATOM 4911 C CA . VAL D 1 49 ? -9.935 23.328 40.100 1.00 7.68 84 VAL C CA 1
ATOM 4912 C C . VAL D 1 49 ? -10.972 22.524 39.321 1.00 7.63 84 VAL C C 1
ATOM 4913 O O . VAL D 1 49 ? -11.425 22.939 38.256 1.00 7.76 84 VAL C O 1
ATOM 4917 N N . PHE D 1 50 ? -11.331 21.358 39.836 1.00 7.28 85 PHE C N 1
ATOM 4918 C CA . PHE D 1 50 ? -12.412 20.605 39.227 1.00 7.43 85 PHE C CA 1
ATOM 4919 C C . PHE D 1 50 ? -13.243 19.855 40.244 1.00 7.17 85 PHE C C 1
ATOM 4920 O O . PHE D 1 50 ? -12.726 19.321 41.228 1.00 7.29 85 PHE C O 1
ATOM 4928 N N . SER D 1 51 ? -14.546 19.846 39.996 1.00 7.06 86 SER C N 1
ATOM 4929 C CA . SER D 1 51 ? -15.445 18.895 40.616 1.00 7.14 86 SER C CA 1
ATOM 4930 C C . SER D 1 51 ? -16.508 18.582 39.574 1.00 7.21 86 SER C C 1
ATOM 4931 O O . SER D 1 51 ? -16.231 17.873 38.607 1.00 7.05 86 SER C O 1
ATOM 4934 N N . THR D 1 52 ? -17.702 19.140 39.744 1.00 7.42 87 THR C N 1
ATOM 4935 C CA . THR D 1 52 ? -18.776 18.987 38.770 1.00 7.71 87 THR C CA 1
ATOM 4936 C C . THR D 1 52 ? -18.337 19.568 37.422 1.00 7.85 87 THR C C 1
ATOM 4937 O O . THR D 1 52 ? -18.609 18.992 36.361 1.00 7.65 87 THR C O 1
ATOM 4941 N N . ARG D 1 53 ? -17.632 20.695 37.481 1.00 7.83 88 ARG C N 1
ATOM 4942 C CA . ARG D 1 53 ? -17.002 21.287 36.308 1.00 8.21 88 ARG C CA 1
ATOM 4943 C C . ARG D 1 53 ? -15.535 21.605 36.588 1.00 8.19 88 ARG C C 1
ATOM 4944 O O . ARG D 1 53 ? -15.119 21.687 37.748 1.00 7.80 88 ARG C O 1
ATOM 4952 N N . GLY D 1 54 ? -14.761 21.769 35.518 1.00 8.20 89 GLY C N 1
ATOM 4953 C CA . GLY D 1 54 ? -13.373 22.214 35.612 1.00 8.43 89 GLY C CA 1
ATOM 4954 C C . GLY D 1 54 ? -13.262 23.687 35.275 1.00 8.53 89 GLY C C 1
ATOM 4955 O O . GLY D 1 54 ? -13.790 24.139 34.255 1.00 8.77 89 GLY C O 1
ATOM 4956 N N . THR D 1 55 ? -12.579 24.437 36.137 1.00 8.44 90 THR C N 1
ATOM 4957 C CA . THR D 1 55 ? -12.466 25.888 35.988 1.00 8.82 90 THR C CA 1
ATOM 4958 C C . THR D 1 55 ? -11.049 26.359 36.287 1.00 8.42 90 THR C C 1
ATOM 4959 O O . THR D 1 55 ? -10.397 25.856 37.197 1.00 8.68 90 THR C O 1
ATOM 4963 N N . THR D 1 56 ? -10.582 27.332 35.511 1.00 8.37 91 THR C N 1
ATOM 4964 C CA . THR D 1 56 ? -9.271 27.930 35.735 1.00 8.23 91 THR C CA 1
ATOM 4965 C C . THR D 1 56 ? -9.400 29.040 36.769 1.00 8.29 91 THR C C 1
ATOM 4966 O O . THR D 1 56 ? -9.926 30.119 36.480 1.00 8.53 91 THR C O 1
ATOM 4970 N N . LEU D 1 57 ? -8.931 28.759 37.978 1.00 8.31 92 LEU C N 1
ATOM 4971 C CA . LEU D 1 57 ? -9.029 29.708 39.083 1.00 8.71 92 LEU C CA 1
ATOM 4972 C C . LEU D 1 57 ? -8.007 30.838 38.924 1.00 8.70 92 LEU C C 1
ATOM 4973 O O . LEU D 1 57 ? -8.274 31.994 39.275 1.00 8.74 92 LEU C O 1
ATOM 4978 N N . MET D 1 58 ? -6.841 30.489 38.389 1.00 8.81 93 MET C N 1
ATOM 4979 C CA . MET D 1 58 ? -5.794 31.457 38.081 1.00 9.07 93 MET C CA 1
ATOM 4980 C C . MET D 1 58 ? -5.109 31.006 36.799 1.00 9.42 93 MET C C 1
ATOM 4981 O O . MET D 1 58 ? -4.534 29.917 36.751 1.00 9.23 93 MET C O 1
ATOM 4986 N N . LYS D 1 59 ? -5.187 31.836 35.761 1.00 10.14 94 LYS C N 1
ATOM 4987 C CA . LYS D 1 59 ? -4.513 31.548 34.498 1.00 10.83 94 LYS C CA 1
ATOM 4988 C C . LYS D 1 59 ? -2.996 31.615 34.663 1.00 10.99 94 LYS C C 1
ATOM 4989 O O . LYS D 1 59 ? -2.485 32.268 35.581 1.00 11.32 94 LYS C O 1
ATOM 4995 N N . LEU D 1 60 ? -2.294 30.922 33.774 1.00 11.12 95 LEU C N 1
ATOM 4996 C CA . LEU D 1 60 ? -0.839 30.827 33.805 1.00 11.46 95 LEU C CA 1
ATOM 4997 C C . LEU D 1 60 ? -0.196 32.197 33.994 1.00 11.72 95 LEU C C 1
ATOM 4998 O O . LEU D 1 60 ? -0.482 33.132 33.245 1.00 11.84 95 LEU C O 1
ATOM 5003 N N . THR D 1 61 ? 0.651 32.312 35.015 1.00 12.19 96 THR C N 1
ATOM 5004 C CA . THR D 1 61 ? 1.295 33.587 35.333 1.00 12.55 96 THR C CA 1
ATOM 5005 C C . THR D 1 61 ? 2.626 33.452 36.081 1.00 12.76 96 THR C C 1
ATOM 5006 O O . THR D 1 61 ? 2.819 32.524 36.872 1.00 12.77 96 THR C O 1
ATOM 5010 N N . GLU D 1 62 ? 3.531 34.396 35.815 1.00 13.10 97 GLU C N 1
ATOM 5011 C CA . GLU D 1 62 ? 4.796 34.524 36.544 1.00 13.40 97 GLU C CA 1
ATOM 5012 C C . GLU D 1 62 ? 4.664 35.497 37.720 1.00 13.18 97 GLU C C 1
ATOM 5013 O O . GLU D 1 62 ? 5.541 35.566 38.583 1.00 13.08 97 GLU C O 1
ATOM 5019 N N . ASP D 1 63 ? 3.566 36.250 37.741 1.00 13.09 98 ASP C N 1
ATOM 5020 C CA . ASP D 1 63 ? 3.377 37.335 38.704 1.00 13.14 98 ASP C CA 1
ATOM 5021 C C . ASP D 1 63 ? 3.039 36.807 40.101 1.00 13.11 98 ASP C C 1
ATOM 5022 O O . ASP D 1 63 ? 1.987 36.198 40.304 1.00 12.92 98 ASP C O 1
ATOM 5027 N N . ARG D 1 64 ? 3.928 37.052 41.063 1.00 13.16 99 ARG C N 1
ATOM 5028 C CA . ARG D 1 64 ? 3.766 36.486 42.409 1.00 13.08 99 ARG C CA 1
ATOM 5029 C C . ARG D 1 64 ? 2.634 37.103 43.222 1.00 13.19 99 ARG C C 1
ATOM 5030 O O . ARG D 1 64 ? 2.118 36.475 44.146 1.00 13.15 99 ARG C O 1
ATOM 5038 N N . GLU D 1 65 ? 2.251 38.329 42.874 1.00 13.20 100 GLU C N 1
ATOM 5039 C CA . GLU D 1 65 ? 1.080 38.954 43.481 1.00 13.35 100 GLU C CA 1
ATOM 5040 C C . GLU D 1 65 ? -0.197 38.252 43.035 1.00 13.22 100 GLU C C 1
ATOM 5041 O O . GLU D 1 65 ? -1.087 38.006 43.850 1.00 13.20 100 GLU C O 1
ATOM 5047 N N . GLN D 1 66 ? -0.276 37.921 41.746 1.00 13.29 101 GLN C N 1
ATOM 5048 C CA . GLN D 1 66 ? -1.400 37.146 41.218 1.00 13.45 101 GLN C CA 1
ATOM 5049 C C . GLN D 1 66 ? -1.428 35.750 41.829 1.00 13.28 101 GLN C C 1
ATOM 5050 O O . GLN D 1 66 ? -2.498 35.218 42.123 1.00 13.21 101 GLN C O 1
ATOM 5056 N N . ILE D 1 67 ? -0.244 35.168 42.023 1.00 13.13 102 ILE C N 1
ATOM 5057 C CA . ILE D 1 67 ? -0.109 33.857 42.668 1.00 12.88 102 ILE C CA 1
ATOM 5058 C C . ILE D 1 67 ? -0.547 33.894 44.140 1.00 13.14 102 ILE C C 1
ATOM 5059 O O . ILE D 1 67 ? -1.260 33.001 44.609 1.00 12.70 102 ILE C O 1
ATOM 5064 N N . ARG D 1 68 ? -0.134 34.941 44.854 1.00 13.29 103 ARG C N 1
ATOM 5065 C CA . ARG D 1 68 ? -0.558 35.157 46.235 1.00 13.61 103 ARG C CA 1
ATOM 5066 C C . ARG D 1 68 ? -2.084 35.202 46.326 1.00 13.32 103 ARG C C 1
ATOM 5067 O O . ARG D 1 68 ? -2.681 34.554 47.189 1.00 13.18 103 ARG C O 1
ATOM 5075 N N . GLN D 1 69 ? -2.702 35.958 45.422 1.00 13.15 104 GLN C N 1
ATOM 5076 C CA . GLN D 1 69 ? -4.157 36.096 45.385 1.00 13.33 104 GLN C CA 1
ATOM 5077 C C . GLN D 1 69 ? -4.824 34.773 45.012 1.00 13.08 104 GLN C C 1
ATOM 5078 O O . GLN D 1 69 ? -5.871 34.432 45.561 1.00 13.12 104 GLN C O 1
ATOM 5084 N N . GLY D 1 70 ? -4.204 34.033 44.091 1.00 12.87 105 GLY C N 1
ATOM 5085 C CA . GLY D 1 70 ? -4.672 32.697 43.712 1.00 12.75 105 GLY C CA 1
ATOM 5086 C C . GLY D 1 70 ? -4.656 31.710 44.867 1.00 12.70 105 GLY C C 1
ATOM 5087 O O . GLY D 1 70 ? -5.604 30.942 45.051 1.00 12.35 105 GLY C O 1
ATOM 5088 N N . LEU D 1 71 ? -3.577 31.732 45.650 1.00 12.63 106 LEU C N 1
ATOM 5089 C CA . LEU D 1 71 ? -3.458 30.873 46.829 1.00 12.70 106 LEU C CA 1
ATOM 5090 C C . LEU D 1 71 ? -4.503 31.213 47.886 1.00 12.99 106 LEU C C 1
ATOM 5091 O O . LEU D 1 71 ? -5.075 30.316 48.507 1.00 12.81 106 LEU C O 1
ATOM 5096 N N . GLU D 1 72 ? -4.755 32.507 48.078 1.00 13.11 107 GLU C N 1
ATOM 5097 C CA . GLU D 1 72 ? -5.799 32.960 48.995 1.00 13.76 107 GLU C CA 1
ATOM 5098 C C . GLU D 1 72 ? -7.154 32.377 48.592 1.00 13.67 107 GLU C C 1
ATOM 5099 O O . GLU D 1 72 ? -7.890 31.860 49.434 1.00 13.65 107 GLU C O 1
ATOM 5105 N N . GLU D 1 73 ? -7.454 32.439 47.296 1.00 13.82 108 GLU C N 1
ATOM 5106 C CA . GLU D 1 73 ? -8.680 31.865 46.736 1.00 14.19 108 GLU C CA 1
ATOM 5107 C C . GLU D 1 73 ? -8.743 30.348 46.911 1.00 13.87 108 GLU C C 1
ATOM 5108 O O . GLU D 1 73 ? -9.776 29.814 47.308 1.00 13.81 108 GLU C O 1
ATOM 5114 N N . LEU D 1 74 ? -7.634 29.663 46.627 1.00 13.85 109 LEU C N 1
ATOM 5115 C CA . LEU D 1 74 ? -7.548 28.207 46.804 1.00 13.96 109 LEU C CA 1
ATOM 5116 C C . LEU D 1 74 ? -7.795 27.767 48.242 1.00 14.26 109 LEU C C 1
ATOM 5117 O O . LEU D 1 74 ? -8.387 26.714 48.488 1.00 13.88 109 LEU C O 1
ATOM 5122 N N . GLN D 1 75 ? -7.323 28.574 49.185 1.00 14.63 110 GLN C N 1
ATOM 5123 C CA . GLN D 1 75 ? -7.463 28.271 50.601 1.00 15.16 110 GLN C CA 1
ATOM 5124 C C . GLN D 1 75 ? -8.935 28.235 51.039 1.00 15.12 110 GLN C C 1
ATOM 5125 O O . GLN D 1 75 ? -9.290 27.482 51.946 1.00 15.46 110 GLN C O 1
ATOM 5131 N N . LYS D 1 76 ? -9.778 29.031 50.384 1.00 14.98 111 LYS C N 1
ATOM 5132 C CA . LYS D 1 76 ? -11.211 29.108 50.705 1.00 14.99 111 LYS C CA 1
ATOM 5133 C C . LYS D 1 76 ? -12.083 28.073 49.982 1.00 14.67 111 LYS C C 1
ATOM 5134 O O . LYS D 1 76 ? -13.296 28.035 50.198 1.00 14.37 111 LYS C O 1
ATOM 5140 N N . VAL D 1 77 ? -11.472 27.248 49.131 1.00 14.27 112 VAL C N 1
ATOM 5141 C CA . VAL D 1 77 ? -12.205 26.235 48.364 1.00 14.06 112 VAL C CA 1
ATOM 5142 C C . VAL D 1 77 ? -12.945 25.271 49.291 1.00 14.05 112 VAL C C 1
ATOM 5143 O O . VAL D 1 77 ? -12.380 24.779 50.271 1.00 13.95 112 VAL C O 1
ATOM 5147 N N . LEU D 1 78 ? -14.219 25.032 48.990 1.00 13.95 113 LEU C N 1
ATOM 5148 C CA . LEU D 1 78 ? -15.013 24.067 49.738 1.00 14.08 113 LEU C CA 1
ATOM 5149 C C . LEU D 1 78 ? -15.312 22.853 48.864 1.00 13.83 113 LEU C C 1
ATOM 5150 O O . LEU D 1 78 ? -16.023 22.973 47.866 1.00 13.97 113 LEU C O 1
ATOM 5155 N N . PRO D 1 79 ? -14.765 21.680 49.235 1.00 13.58 114 PRO C N 1
ATOM 5156 C CA . PRO D 1 79 ? -14.984 20.449 48.472 1.00 13.23 114 PRO C CA 1
ATOM 5157 C C . PRO D 1 79 ? -16.458 20.079 48.360 1.00 13.07 114 PRO C C 1
ATOM 5158 O O . PRO D 1 79 ? -17.223 20.268 49.309 1.00 13.35 114 PRO C O 1
ATOM 5162 N N . GLY D 1 80 ? -16.838 19.556 47.198 1.00 12.62 115 GLY C N 1
ATOM 5163 C CA . GLY D 1 80 ? -18.219 19.178 46.916 1.00 12.25 115 GLY C CA 1
ATOM 5164 C C . GLY D 1 80 ? -18.418 18.963 45.430 1.00 12.01 115 GLY C C 1
ATOM 5165 O O . GLY D 1 80 ? -17.650 19.479 44.617 1.00 12.27 115 GLY C O 1
ATOM 5166 N N . GLY D 1 81 ? -19.444 18.195 45.076 1.00 11.75 116 GLY C N 1
ATOM 5167 C CA . GLY D 1 81 ? -19.769 17.948 43.674 1.00 11.33 116 GLY C CA 1
ATOM 5168 C C . GLY D 1 81 ? -19.146 16.684 43.117 1.00 10.76 116 GLY C C 1
ATOM 5169 O O . GLY D 1 81 ? -18.515 15.913 43.849 1.00 10.69 116 GLY C O 1
ATOM 5170 N N . ASP D 1 82 ? -19.322 16.485 41.812 1.00 10.51 117 ASP C N 1
ATOM 5171 C CA . ASP D 1 82 ? -18.834 15.291 41.111 1.00 10.38 117 ASP C CA 1
ATOM 5172 C C . ASP D 1 82 ? -17.337 15.376 40.836 1.00 9.87 117 ASP C C 1
ATOM 5173 O O . ASP D 1 82 ? -16.677 16.313 41.274 1.00 9.48 117 ASP C O 1
ATOM 5178 N N . THR D 1 83 ? -16.808 14.399 40.102 1.00 9.57 118 THR C N 1
ATOM 5179 C CA . THR D 1 83 ? -15.386 14.377 39.761 1.00 9.10 118 THR C CA 1
ATOM 5180 C C . THR D 1 83 ? -15.155 14.331 38.245 1.00 9.22 118 THR C C 1
ATOM 5181 O O . THR D 1 83 ? -14.758 13.303 37.697 1.00 9.03 118 THR C O 1
ATOM 5185 N N . TYR D 1 84 ? -15.397 15.456 37.578 1.00 8.82 119 TYR C N 1
ATOM 5186 C CA . TYR D 1 84 ? -15.188 15.553 36.138 1.00 8.90 119 TYR C CA 1
ATOM 5187 C C . TYR D 1 84 ? -13.764 16.026 35.850 1.00 8.83 119 TYR C C 1
ATOM 5188 O O . TYR D 1 84 ? -13.543 17.149 35.385 1.00 8.56 119 TYR C O 1
ATOM 5197 N N . MET D 1 85 ? -12.794 15.154 36.127 1.00 8.81 120 MET C N 1
ATOM 5198 C CA . MET D 1 85 ? -11.382 15.508 35.977 1.00 8.86 120 MET C CA 1
ATOM 5199 C C . MET D 1 85 ? -10.993 15.892 34.550 1.00 8.63 120 MET C C 1
ATOM 5200 O O . MET D 1 85 ? -10.113 16.738 34.356 1.00 8.47 120 MET C O 1
ATOM 5205 N N . HIS D 1 86 ? -11.651 15.284 33.562 1.00 8.41 121 HIS C N 1
ATOM 5206 C CA . HIS D 1 86 ? -11.342 15.574 32.161 1.00 8.65 121 HIS C CA 1
ATOM 5207 C C . HIS D 1 86 ? -11.465 17.064 31.837 1.00 8.41 121 HIS C C 1
ATOM 5208 O O . HIS D 1 86 ? -10.710 17.582 31.014 1.00 8.11 121 HIS C O 1
ATOM 5215 N N . GLU D 1 87 ? -12.399 17.745 32.503 1.00 8.19 122 GLU C N 1
ATOM 5216 C CA . GLU D 1 87 ? -12.560 19.190 32.336 1.00 8.43 122 GLU C CA 1
ATOM 5217 C C . GLU D 1 87 ? -11.372 19.979 32.879 1.00 8.37 122 GLU C C 1
ATOM 5218 O O . GLU D 1 87 ? -10.987 20.990 32.301 1.00 8.18 122 GLU C O 1
ATOM 5224 N N . GLY D 1 88 ? -10.805 19.519 33.994 1.00 8.51 123 GLY C N 1
ATOM 5225 C CA . GLY D 1 88 ? -9.563 20.082 34.515 1.00 8.98 123 GLY C CA 1
ATOM 5226 C C . GLY D 1 88 ? -8.453 20.026 33.481 1.00 9.00 123 GLY C C 1
ATOM 5227 O O . GLY D 1 88 ? -7.737 21.006 33.268 1.00 9.07 123 GLY C O 1
ATOM 5228 N N . PHE D 1 89 ? -8.318 18.876 32.825 1.00 9.12 124 PHE C N 1
ATOM 5229 C CA . PHE D 1 89 ? -7.336 18.729 31.755 1.00 9.51 124 PHE C CA 1
ATOM 5230 C C . PHE D 1 89 ? -7.670 19.592 30.539 1.00 9.60 124 PHE C C 1
ATOM 5231 O O . PHE D 1 89 ? -6.771 20.111 29.880 1.00 9.70 124 PHE C O 1
ATOM 5239 N N . GLU D 1 90 ? -8.962 19.752 30.254 1.00 9.63 125 GLU C N 1
ATOM 5240 C CA . GLU D 1 90 ? -9.401 20.651 29.185 1.00 9.87 125 GLU C CA 1
ATOM 5241 C C . GLU D 1 90 ? -8.954 22.091 29.446 1.00 9.64 125 GLU C C 1
ATOM 5242 O O . GLU D 1 90 ? -8.513 22.779 28.525 1.00 9.55 125 GLU C O 1
ATOM 5248 N N . ARG D 1 91 ? -9.047 22.526 30.703 1.00 9.32 126 ARG C N 1
ATOM 5249 C CA . ARG D 1 91 ? -8.594 23.861 31.097 1.00 9.39 126 ARG C CA 1
ATOM 5250 C C . ARG D 1 91 ? -7.081 24.022 30.908 1.00 9.40 126 ARG C C 1
ATOM 5251 O O . ARG D 1 91 ? -6.609 25.088 30.498 1.00 9.46 126 ARG C O 1
ATOM 5259 N N . ALA D 1 92 ? -6.330 22.963 31.204 1.00 9.52 127 ALA C N 1
ATOM 5260 C CA . ALA D 1 92 ? -4.879 22.970 31.011 1.00 10.01 127 ALA C CA 1
ATOM 5261 C C . ALA D 1 92 ? -4.504 22.973 29.531 1.00 10.29 127 ALA C C 1
ATOM 5262 O O . ALA D 1 92 ? -3.681 23.783 29.103 1.00 10.20 127 ALA C O 1
ATOM 5264 N N . SER D 1 93 ? -5.124 22.081 28.759 1.00 10.59 128 SER C N 1
ATOM 5265 C CA . SER D 1 93 ? -4.849 21.959 27.326 1.00 11.29 128 SER C CA 1
ATOM 5266 C C . SER D 1 93 ? -5.155 23.231 26.531 1.00 11.42 128 SER C C 1
ATOM 5267 O O . SER D 1 93 ? -4.400 23.591 25.625 1.00 11.79 128 SER C O 1
ATOM 5270 N N . GLU D 1 94 ? -6.251 23.908 26.876 1.00 11.64 129 GLU C N 1
ATOM 5271 C CA . GLU D 1 94 ? -6.612 25.176 26.239 1.00 12.08 129 GLU C CA 1
ATOM 5272 C C . GLU D 1 94 ? -5.503 26.211 26.409 1.00 11.90 129 GLU C C 1
ATOM 5273 O O . GLU D 1 94 ? -5.144 26.905 25.456 1.00 11.65 129 GLU C O 1
ATOM 5279 N N . GLN D 1 95 ? -4.957 26.294 27.622 1.00 11.72 130 GLN C N 1
ATOM 5280 C CA . GLN D 1 95 ? -3.849 27.206 27.919 1.00 11.80 130 GLN C CA 1
ATOM 5281 C C . GLN D 1 95 ? -2.558 26.778 27.219 1.00 11.90 130 GLN C C 1
ATOM 5282 O O . GLN D 1 95 ? -1.864 27.613 26.641 1.00 11.69 130 GLN C O 1
ATOM 5288 N N . ILE D 1 96 ? -2.251 25.480 27.267 1.00 12.23 131 ILE C N 1
ATOM 5289 C CA . ILE D 1 96 ? -1.067 24.930 26.591 1.00 12.39 131 ILE C CA 1
ATOM 5290 C C . ILE D 1 96 ? -1.114 25.228 25.091 1.00 12.79 131 ILE C C 1
ATOM 5291 O O . ILE D 1 96 ? -0.119 25.686 24.515 1.00 12.94 131 ILE C O 1
ATOM 5296 N N . TYR D 1 97 ? -2.272 24.995 24.474 1.00 13.34 132 TYR C N 1
ATOM 5297 C CA . TYR D 1 97 ? -2.473 25.301 23.057 1.00 14.11 132 TYR C CA 1
ATOM 5298 C C . TYR D 1 97 ? -2.160 26.763 22.746 1.00 14.26 132 TYR C C 1
ATOM 5299 O O . TYR D 1 97 ? -1.440 27.047 21.792 1.00 14.21 132 TYR C O 1
ATOM 5308 N N . TYR D 1 98 ? -2.695 27.680 23.551 1.00 14.41 133 TYR C N 1
ATOM 5309 C CA . TYR D 1 98 ? -2.423 29.100 23.357 1.00 14.92 133 TYR C CA 1
ATOM 5310 C C . TYR D 1 98 ? -0.931 29.401 23.490 1.00 14.85 133 TYR C C 1
ATOM 5311 O O . TYR D 1 98 ? -0.365 30.133 22.670 1.00 14.94 133 TYR C O 1
ATOM 5320 N N . GLU D 1 99 ? -0.308 28.848 24.531 1.00 14.83 134 GLU C N 1
ATOM 5321 C CA . GLU D 1 99 ? 1.117 29.065 24.781 1.00 15.06 134 GLU C CA 1
ATOM 5322 C C . GLU D 1 99 ? 1.977 28.491 23.660 1.00 15.07 134 GLU C C 1
ATOM 5323 O O . GLU D 1 99 ? 2.974 29.098 23.272 1.00 15.07 134 GLU C O 1
ATOM 5329 N N . ASN D 1 100 ? 1.578 27.335 23.133 1.00 15.14 135 ASN C N 1
ATOM 5330 C CA . ASN D 1 100 ? 2.277 26.732 21.995 1.00 15.16 135 ASN C CA 1
ATOM 5331 C C . ASN D 1 100 ? 2.425 27.700 20.821 1.00 15.54 135 ASN C C 1
ATOM 5332 O O . ASN D 1 100 ? 3.465 27.726 20.162 1.00 15.44 135 ASN C O 1
ATOM 5337 N N . ARG D 1 101 ? 1.395 28.510 20.585 1.00 15.87 136 ARG C N 1
ATOM 5338 C CA . ARG D 1 101 ? 1.377 29.429 19.445 1.00 16.42 136 ARG C CA 1
ATOM 5339 C C . ARG D 1 101 ? 2.457 30.512 19.519 1.00 16.41 136 ARG C C 1
ATOM 5340 O O . ARG D 1 101 ? 2.776 31.134 18.505 1.00 16.49 136 ARG C O 1
ATOM 5348 N N . GLN D 1 102 ? 3.012 30.724 20.714 1.00 16.47 137 GLN C N 1
ATOM 5349 C CA . GLN D 1 102 ? 4.103 31.687 20.921 1.00 16.86 137 GLN C CA 1
ATOM 5350 C C . GLN D 1 102 ? 5.438 31.173 20.391 1.00 16.73 137 GLN C C 1
ATOM 5351 O O . GLN D 1 102 ? 6.332 31.963 20.089 1.00 16.56 137 GLN C O 1
ATOM 5357 N N . GLY D 1 103 ? 5.567 29.852 20.300 1.00 16.52 138 GLY C N 1
ATOM 5358 C CA . GLY D 1 103 ? 6.720 29.218 19.662 1.00 16.41 138 GLY C CA 1
ATOM 5359 C C . GLY D 1 103 ? 7.962 29.013 20.510 1.00 16.32 138 GLY C C 1
ATOM 5360 O O . GLY D 1 103 ? 9.044 28.760 19.975 1.00 16.35 138 GLY C O 1
ATOM 5361 N N . TYR D 1 104 ? 7.819 29.119 21.827 1.00 16.36 139 TYR C N 1
ATOM 5362 C CA . TYR D 1 104 ? 8.937 28.880 22.735 1.00 16.35 139 TYR C CA 1
ATOM 5363 C C . TYR D 1 104 ? 9.046 27.405 23.107 1.00 16.00 139 TYR C C 1
ATOM 5364 O O . TYR D 1 104 ? 8.047 26.677 23.104 1.00 15.88 139 TYR C O 1
ATOM 5373 N N . ARG D 1 105 ? 10.269 26.965 23.401 1.00 15.55 140 ARG C N 1
ATOM 5374 C CA . ARG D 1 105 ? 10.498 25.628 23.931 1.00 15.39 140 ARG C CA 1
ATOM 5375 C C . ARG D 1 105 ? 10.185 25.646 25.418 1.00 15.09 140 ARG C C 1
ATOM 5376 O O . ARG D 1 105 ? 10.919 26.233 26.216 1.00 15.12 140 ARG C O 1
ATOM 5384 N N . THR D 1 106 ? 9.086 24.997 25.783 1.00 14.83 141 THR C N 1
ATOM 5385 C CA . THR D 1 106 ? 8.577 25.078 27.141 1.00 14.46 141 THR C CA 1
ATOM 5386 C C . THR D 1 106 ? 8.474 23.712 27.798 1.00 13.99 141 THR C C 1
ATOM 5387 O O . THR D 1 106 ? 8.068 22.727 27.167 1.00 14.04 141 THR C O 1
ATOM 5391 N N . ALA D 1 107 ? 8.876 23.658 29.063 1.00 13.30 142 ALA C N 1
ATOM 5392 C CA . ALA D 1 107 ? 8.567 22.520 29.906 1.00 12.84 142 ALA C CA 1
ATOM 5393 C C . ALA D 1 107 ? 7.163 22.760 30.432 1.00 12.58 142 ALA C C 1
ATOM 5394 O O . ALA D 1 107 ? 6.969 23.542 31.361 1.00 12.79 142 ALA C O 1
ATOM 5396 N N . SER D 1 108 ? 6.185 22.118 29.798 1.00 12.26 143 SER C N 1
ATOM 5397 C CA . SER D 1 108 ? 4.792 22.214 30.220 1.00 11.88 143 SER C CA 1
ATOM 5398 C C . SER D 1 108 ? 4.497 21.013 31.097 1.00 11.62 143 SER C C 1
ATOM 5399 O O . SER D 1 108 ? 4.430 19.884 30.612 1.00 11.85 143 SER C O 1
ATOM 5402 N N . VAL D 1 109 ? 4.355 21.261 32.394 1.00 11.12 144 VAL C N 1
ATOM 5403 C CA . VAL D 1 109 ? 4.170 20.189 33.366 1.00 10.59 144 VAL C CA 1
ATOM 5404 C C . VAL D 1 109 ? 2.817 20.320 34.054 1.00 10.31 144 VAL C C 1
ATOM 5405 O O . VAL D 1 109 ? 2.450 21.396 34.529 1.00 10.20 144 VAL C O 1
ATOM 5409 N N . ILE D 1 110 ? 2.086 19.211 34.092 1.00 9.82 145 ILE C N 1
ATOM 5410 C CA . ILE D 1 110 ? 0.825 19.131 34.814 1.00 9.59 145 ILE C CA 1
ATOM 5411 C C . ILE D 1 110 ? 1.024 18.323 36.094 1.00 9.36 145 ILE C C 1
ATOM 5412 O O . ILE D 1 110 ? 1.606 17.242 36.062 1.00 9.07 145 ILE C O 1
ATOM 5417 N N . ILE D 1 111 ? 0.568 18.870 37.218 1.00 9.34 146 ILE C N 1
ATOM 5418 C CA . ILE D 1 111 ? 0.435 18.101 38.453 1.00 9.50 146 ILE C CA 1
ATOM 5419 C C . ILE D 1 111 ? -1.055 17.976 38.783 1.00 9.56 146 ILE C C 1
ATOM 5420 O O . ILE D 1 111 ? -1.712 18.970 39.097 1.00 9.22 146 ILE C O 1
ATOM 5425 N N . ALA D 1 112 ? -1.580 16.757 38.692 1.00 9.58 147 ALA C N 1
ATOM 5426 C CA . ALA D 1 112 ? -2.972 16.491 39.050 1.00 9.98 147 ALA C CA 1
ATOM 5427 C C . ALA D 1 112 ? -3.058 15.880 40.446 1.00 10.14 147 ALA C C 1
ATOM 5428 O O . ALA D 1 112 ? -2.520 14.794 40.691 1.00 10.56 147 ALA C O 1
ATOM 5430 N N . LEU D 1 113 ? -3.703 16.599 41.364 1.00 10.13 148 LEU C N 1
ATOM 5431 C CA . LEU D 1 113 ? -3.948 16.108 42.725 1.00 10.40 148 LEU C CA 1
ATOM 5432 C C . LEU D 1 113 ? -5.360 15.557 42.787 1.00 10.29 148 LEU C C 1
ATOM 5433 O O . LEU D 1 113 ? -6.319 16.294 42.553 1.00 10.05 148 LEU C O 1
ATOM 5438 N N . THR D 1 114 ? -5.488 14.268 43.101 1.00 10.18 149 THR C N 1
ATOM 5439 C CA . THR D 1 114 ? -6.793 13.592 43.116 1.00 10.37 149 THR C CA 1
ATOM 5440 C C . THR D 1 114 ? -6.752 12.298 43.924 1.00 10.26 149 THR C C 1
ATOM 5441 O O . THR D 1 114 ? -5.679 11.758 44.178 1.00 9.98 149 THR C O 1
ATOM 5445 N N . ASP D 1 115 ? -7.924 11.806 44.327 1.00 10.46 150 ASP C N 1
ATOM 5446 C CA . ASP D 1 115 ? -8.018 10.482 44.942 1.00 10.91 150 ASP C CA 1
ATOM 5447 C C . ASP D 1 115 ? -8.204 9.375 43.895 1.00 11.17 150 ASP C C 1
ATOM 5448 O O . ASP D 1 115 ? -8.199 8.189 44.228 1.00 11.32 150 ASP C O 1
ATOM 5453 N N . GLY D 1 116 ? -8.361 9.780 42.636 1.00 11.40 151 GLY C N 1
ATOM 5454 C CA . GLY D 1 116 ? -8.538 8.849 41.523 1.00 11.88 151 GLY C CA 1
ATOM 5455 C C . GLY D 1 116 ? -9.875 8.128 41.515 1.00 12.20 151 GLY C C 1
ATOM 5456 O O . GLY D 1 116 ? -10.083 7.204 40.724 1.00 12.37 151 GLY C O 1
ATOM 5457 N N . GLU D 1 117 ? -10.787 8.556 42.386 1.00 12.32 152 GLU C N 1
ATOM 5458 C CA . GLU D 1 117 ? -12.105 7.929 42.503 1.00 12.87 152 GLU C CA 1
ATOM 5459 C C . GLU D 1 117 ? -13.035 8.448 41.414 1.00 12.62 152 GLU C C 1
ATOM 5460 O O . GLU D 1 117 ? -13.964 9.214 41.675 1.00 13.06 152 GLU C O 1
ATOM 5466 N N . LEU D 1 118 ? -12.770 8.016 40.187 1.00 12.39 153 LEU C N 1
ATOM 5467 C CA . LEU D 1 118 ? -13.544 8.429 39.028 1.00 12.34 153 LEU C CA 1
ATOM 5468 C C . LEU D 1 118 ? -14.442 7.281 38.597 1.00 12.11 153 LEU C C 1
ATOM 5469 O O . LEU D 1 118 ? -13.991 6.136 38.510 1.00 12.22 153 LEU C O 1
ATOM 5474 N N . HIS D 1 119 ? -15.709 7.590 38.328 1.00 11.85 154 HIS C N 1
ATOM 5475 C CA . HIS D 1 119 ? -16.626 6.611 37.743 1.00 11.91 154 HIS C CA 1
ATOM 5476 C C . HIS D 1 119 ? -16.162 6.265 36.331 1.00 11.98 154 HIS C C 1
ATOM 5477 O O . HIS D 1 119 ? -15.443 7.046 35.697 1.00 11.79 154 HIS C O 1
ATOM 5484 N N . GLU D 1 120 ? -16.578 5.096 35.849 1.00 12.08 155 GLU C N 1
ATOM 5485 C CA . GLU D 1 120 ? -16.015 4.493 34.636 1.00 12.67 155 GLU C CA 1
ATOM 5486 C C . GLU D 1 120 ? -15.894 5.435 33.433 1.00 12.67 155 GLU C C 1
ATOM 5487 O O . GLU D 1 120 ? -14.798 5.607 32.889 1.00 12.75 155 GLU C O 1
ATOM 5493 N N . ASP D 1 121 ? -17.006 6.037 33.015 1.00 12.70 156 ASP C N 1
ATOM 5494 C CA . ASP D 1 121 ? -16.987 6.929 31.855 1.00 12.76 156 ASP C CA 1
ATOM 5495 C C . ASP D 1 121 ? -16.148 8.182 32.102 1.00 12.46 156 ASP C C 1
ATOM 5496 O O . ASP D 1 121 ? -15.450 8.646 31.203 1.00 12.43 156 ASP C O 1
ATOM 5501 N N . LEU D 1 122 ? -16.209 8.712 33.323 1.00 12.28 157 LEU C N 1
ATOM 5502 C CA . LEU D 1 122 ? -15.405 9.872 33.707 1.00 12.39 157 LEU C CA 1
ATOM 5503 C C . LEU D 1 122 ? -13.911 9.565 33.632 1.00 12.44 157 LEU C C 1
ATOM 5504 O O . LEU D 1 122 ? -13.121 10.419 33.220 1.00 12.23 157 LEU C O 1
ATOM 5509 N N . PHE D 1 123 ? -13.531 8.350 34.026 1.00 12.51 158 PHE C N 1
ATOM 5510 C CA . PHE D 1 123 ? -12.132 7.921 33.925 1.00 12.75 158 PHE C CA 1
ATOM 5511 C C . PHE D 1 123 ? -11.702 7.830 32.462 1.00 12.81 158 PHE C C 1
ATOM 5512 O O . PHE D 1 123 ? -10.604 8.261 32.107 1.00 12.47 158 PHE C O 1
ATOM 5520 N N . PHE D 1 124 ? -12.579 7.283 31.621 1.00 12.94 159 PHE C N 1
ATOM 5521 C CA . PHE D 1 124 ? -12.346 7.211 30.178 1.00 13.35 159 PHE C CA 1
ATOM 5522 C C . PHE D 1 124 ? -12.093 8.602 29.585 1.00 13.30 159 PHE C C 1
ATOM 5523 O O . PHE D 1 124 ? -11.118 8.800 28.853 1.00 13.37 159 PHE C O 1
ATOM 5531 N N . TYR D 1 125 ? -12.970 9.557 29.898 1.00 13.19 160 TYR C N 1
ATOM 5532 C CA . TYR D 1 125 ? -12.813 10.925 29.393 1.00 13.48 160 TYR C CA 1
ATOM 5533 C C . TYR D 1 125 ? -11.520 11.554 29.913 1.00 13.08 160 TYR C C 1
ATOM 5534 O O . TYR D 1 125 ? -10.848 12.283 29.180 1.00 12.95 160 TYR C O 1
ATOM 5543 N N . SER D 1 126 ? -11.186 11.262 31.173 1.00 12.76 161 SER C N 1
ATOM 5544 C CA . SER D 1 126 ? -9.968 11.776 31.811 1.00 12.75 161 SER C CA 1
ATOM 5545 C C . SER D 1 126 ? -8.710 11.276 31.117 1.00 12.67 161 SER C C 1
ATOM 5546 O O . SER D 1 126 ? -7.780 12.048 30.877 1.00 12.62 161 SER C O 1
ATOM 5549 N N . GLU D 1 127 ? -8.688 9.985 30.791 1.00 12.76 162 GLU C N 1
ATOM 5550 C CA . GLU D 1 127 ? -7.540 9.399 30.113 1.00 13.03 162 GLU C CA 1
ATOM 5551 C C . GLU D 1 127 ? -7.411 9.990 28.710 1.00 12.92 162 GLU C C 1
ATOM 5552 O O . GLU D 1 127 ? -6.307 10.294 28.256 1.00 12.71 162 GLU C O 1
ATOM 5558 N N . ARG D 1 128 ? -8.553 10.174 28.049 1.00 12.94 163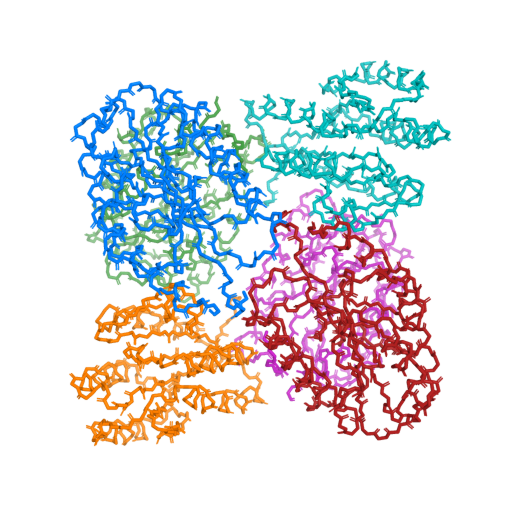 ARG C N 1
ATOM 5559 C CA . ARG D 1 128 ? -8.624 10.801 26.729 1.00 13.09 163 ARG C CA 1
ATOM 5560 C C . ARG D 1 128 ? -8.030 12.214 26.743 1.00 12.62 163 ARG C C 1
ATOM 5561 O O . ARG D 1 128 ? -7.216 12.565 25.883 1.00 12.41 163 ARG C O 1
ATOM 5569 N N . GLU D 1 129 ? -8.436 13.020 27.722 1.00 12.04 164 GLU C N 1
ATOM 5570 C CA . GLU D 1 129 ? -7.959 14.400 27.809 1.00 11.85 164 GLU C CA 1
ATOM 5571 C C . GLU D 1 129 ? -6.502 14.511 28.268 1.00 11.57 164 GLU C C 1
ATOM 5572 O O . GLU D 1 129 ? -5.784 15.407 27.821 1.00 11.27 164 GLU C O 1
ATOM 5578 N N . ALA D 1 130 ? -6.067 13.597 29.136 1.00 11.35 165 ALA C N 1
ATOM 5579 C CA . ALA D 1 130 ? -4.662 13.536 29.553 1.00 11.63 165 ALA C CA 1
ATOM 5580 C C . ALA D 1 130 ? -3.747 13.214 28.366 1.00 11.71 165 ALA C C 1
ATOM 5581 O O . ALA D 1 130 ? -2.675 13.808 28.221 1.00 11.65 165 ALA C O 1
ATOM 5583 N N . ASN D 1 131 ? -4.190 12.288 27.514 1.00 11.88 166 ASN C N 1
ATOM 5584 C CA . ASN D 1 131 ? -3.496 11.977 26.262 1.00 12.33 166 ASN C CA 1
ATOM 5585 C C . ASN D 1 131 ? -3.407 13.190 25.336 1.00 12.41 166 ASN C C 1
ATOM 5586 O O . ASN D 1 131 ? -2.366 13.435 24.725 1.00 12.27 166 ASN C O 1
ATOM 5591 N N . ARG D 1 132 ? -4.500 13.950 25.252 1.00 12.58 167 ARG C N 1
ATOM 5592 C CA . ARG D 1 132 ? -4.532 15.186 24.472 1.00 12.92 167 ARG C CA 1
ATOM 5593 C C . ARG D 1 132 ? -3.515 16.198 25.002 1.00 12.74 167 ARG C C 1
ATOM 5594 O O . ARG D 1 132 ? -2.801 16.825 24.221 1.00 12.57 167 ARG C O 1
ATOM 5602 N N . SER D 1 133 ? -3.448 16.345 26.326 1.00 12.37 168 SER C N 1
ATOM 5603 C CA . SER D 1 133 ? -2.463 17.230 26.951 1.00 12.62 168 SER C CA 1
ATOM 5604 C C . SER D 1 133 ? -1.052 16.830 26.542 1.00 12.66 168 SER C C 1
ATOM 5605 O O . SER D 1 133 ? -0.243 17.684 26.172 1.00 12.66 168 SER C O 1
ATOM 5608 N N . ARG D 1 134 ? -0.778 15.528 26.591 1.00 12.80 169 ARG C N 1
ATOM 5609 C CA . ARG D 1 134 ? 0.503 14.979 26.143 1.00 13.19 169 ARG C CA 1
ATOM 5610 C C . ARG D 1 134 ? 0.797 15.284 24.674 1.00 13.49 169 ARG C C 1
ATOM 5611 O O . ARG D 1 134 ? 1.930 15.628 24.334 1.00 13.74 169 ARG C O 1
ATOM 5619 N N . ASP D 1 135 ? -0.221 15.171 23.818 1.00 13.87 170 ASP C N 1
ATOM 5620 C CA . ASP D 1 135 ? -0.088 15.490 22.391 1.00 14.19 170 ASP C CA 1
ATOM 5621 C C . ASP D 1 135 ? 0.335 16.946 22.170 1.00 14.10 170 ASP C C 1
ATOM 5622 O O . ASP D 1 135 ? 1.077 17.250 21.230 1.00 13.95 170 ASP C O 1
ATOM 5627 N N . LEU D 1 136 ? -0.131 17.831 23.051 1.00 13.76 171 LEU C N 1
ATOM 5628 C CA . LEU D 1 136 ? 0.200 19.255 22.992 1.00 13.67 171 LEU C CA 1
ATOM 5629 C C . LEU D 1 136 ? 1.557 19.586 23.625 1.00 13.64 171 LEU C C 1
ATOM 5630 O O . LEU D 1 136 ? 1.999 20.737 23.588 1.00 13.65 171 LEU C O 1
ATOM 5635 N N . GLY D 1 137 ? 2.207 18.579 24.207 1.00 13.63 172 GLY C N 1
ATOM 5636 C CA . GLY D 1 137 ? 3.556 18.732 24.749 1.00 13.51 172 GLY C CA 1
ATOM 5637 C C . GLY D 1 137 ? 3.688 18.588 26.255 1.00 13.53 172 GLY C C 1
ATOM 5638 O O . GLY D 1 137 ? 4.795 18.676 26.790 1.00 13.71 172 GLY C O 1
ATOM 5639 N N . ALA D 1 138 ? 2.570 18.357 26.942 1.00 13.34 173 ALA C N 1
ATOM 5640 C CA . ALA D 1 138 ? 2.565 18.286 28.403 1.00 13.15 173 ALA C CA 1
ATOM 5641 C C . ALA D 1 138 ? 3.184 17.008 28.962 1.00 13.11 173 ALA C C 1
ATOM 5642 O O . ALA D 1 138 ? 3.074 15.937 28.363 1.00 13.14 173 ALA C O 1
ATOM 5644 N N . ILE D 1 139 ? 3.841 17.147 30.111 1.00 12.90 174 ILE C N 1
ATOM 5645 C CA . ILE D 1 139 ? 4.263 16.013 30.928 1.00 12.72 174 ILE C CA 1
ATOM 5646 C C . ILE D 1 139 ? 3.319 15.963 32.126 1.00 12.33 174 ILE C C 1
ATOM 5647 O O . ILE D 1 139 ? 3.195 16.940 32.870 1.00 12.19 174 ILE C O 1
ATOM 5652 N N . VAL D 1 140 ? 2.652 14.827 32.306 1.00 11.94 175 VAL C N 1
ATOM 5653 C CA . VAL D 1 140 ? 1.609 14.718 33.319 1.00 11.88 175 VAL C CA 1
ATOM 5654 C C . VAL D 1 140 ? 2.064 13.916 34.537 1.00 11.75 175 VAL C C 1
ATOM 5655 O O . VAL D 1 140 ? 2.468 12.755 34.421 1.00 11.71 175 VAL C O 1
ATOM 5659 N N . TYR D 1 141 ? 2.014 14.565 35.698 1.00 11.65 176 TYR C N 1
ATOM 5660 C CA . TYR D 1 141 ? 2.202 13.898 36.979 1.00 11.63 176 TYR C CA 1
ATOM 5661 C C . TYR D 1 141 ? 0.861 13.761 37.683 1.00 11.71 176 TYR C C 1
ATOM 5662 O O . TYR D 1 141 ? -0.005 14.633 37.557 1.00 11.50 176 TYR C O 1
ATOM 5671 N N . ALA D 1 142 ? 0.688 12.654 38.402 1.00 11.65 177 ALA C N 1
ATOM 5672 C CA . ALA D 1 142 ? -0.474 12.472 39.264 1.00 11.90 177 ALA C CA 1
ATOM 5673 C C . ALA D 1 142 ? -0.019 12.283 40.703 1.00 12.01 177 ALA C C 1
ATOM 5674 O O . ALA D 1 142 ? 0.827 11.430 40.997 1.00 12.22 177 ALA C O 1
ATOM 5676 N N . VAL D 1 143 ? -0.560 13.106 41.593 1.00 12.13 178 VAL C N 1
ATOM 5677 C CA . VAL D 1 143 ? -0.301 12.969 43.021 1.00 12.31 178 VAL C CA 1
ATOM 5678 C C . VAL D 1 143 ? -1.583 12.526 43.716 1.00 12.59 178 VAL C C 1
ATOM 5679 O O . VAL D 1 143 ? -2.563 13.271 43.777 1.00 12.46 178 VAL C O 1
ATOM 5683 N N . GLY D 1 144 ? -1.565 11.301 44.231 1.00 12.82 179 GLY C N 1
ATOM 5684 C CA . GLY D 1 144 ? -2.761 10.690 44.801 1.00 13.30 179 GLY C CA 1
ATOM 5685 C C . GLY D 1 144 ? -2.968 10.966 46.276 1.00 13.83 179 GLY C C 1
ATOM 5686 O O . GLY D 1 144 ? -2.024 10.926 47.066 1.00 13.86 179 GLY C O 1
ATOM 5687 N N . VAL D 1 145 ? -4.213 11.260 46.642 1.00 14.29 180 VAL C N 1
ATOM 5688 C CA . VAL D 1 145 ? -4.605 11.331 48.050 1.00 14.91 180 VAL C CA 1
ATOM 5689 C C . VAL D 1 145 ? -5.421 10.089 48.411 1.00 15.31 180 VAL C C 1
ATOM 5690 O O . VAL D 1 145 ? -5.945 9.409 47.524 1.00 15.06 180 VAL C O 1
ATOM 5694 N N . LYS D 1 146 ? -5.518 9.804 49.711 1.00 16.07 181 LYS C N 1
ATOM 5695 C CA . LYS D 1 146 ? -6.191 8.598 50.225 1.00 16.94 181 LYS C CA 1
ATOM 5696 C C . LYS D 1 146 ? -5.498 7.319 49.736 1.00 17.32 181 LYS C C 1
ATOM 5697 O O . LYS D 1 146 ? -4.359 7.366 49.261 1.00 17.52 181 LYS C O 1
ATOM 5703 N N . ASP D 1 147 ? -6.191 6.187 49.857 1.00 17.95 182 ASP C N 1
ATOM 5704 C CA . ASP D 1 147 ? -5.675 4.888 49.432 1.00 18.27 182 ASP C CA 1
ATOM 5705 C C . ASP D 1 147 ? -5.868 4.706 47.923 1.00 18.04 182 ASP C C 1
ATOM 5706 O O . ASP D 1 147 ? -6.609 3.827 47.477 1.00 17.99 182 ASP C O 1
ATOM 5711 N N . PHE D 1 148 ? -5.190 5.547 47.147 1.00 17.60 183 PHE C N 1
ATOM 5712 C CA . PHE D 1 148 ? -5.365 5.591 45.696 1.00 17.26 183 PHE C CA 1
ATOM 5713 C C . PHE D 1 148 ? -4.795 4.362 44.988 1.00 16.98 183 PHE C C 1
ATOM 5714 O O . PHE D 1 148 ? -3.874 3.708 45.492 1.00 17.08 183 PHE C O 1
ATOM 5722 N N . ASN D 1 149 ? -5.353 4.067 43.816 1.00 16.65 184 ASN C N 1
ATOM 5723 C CA . ASN D 1 149 ? -4.863 3.000 42.953 1.00 16.26 184 ASN C CA 1
ATOM 5724 C C . ASN D 1 149 ? -3.793 3.546 42.010 1.00 16.18 184 ASN C C 1
ATOM 5725 O O . ASN D 1 149 ? -4.086 4.346 41.120 1.00 15.80 184 ASN C O 1
ATOM 5730 N N . GLU D 1 150 ? -2.552 3.107 42.217 1.00 16.17 185 GLU C N 1
ATOM 5731 C CA . GLU D 1 150 ? -1.407 3.589 41.444 1.00 16.38 185 GLU C CA 1
ATOM 5732 C C . GLU D 1 150 ? -1.529 3.270 39.950 1.00 15.82 185 GLU C C 1
ATOM 5733 O O . GLU D 1 150 ? -1.208 4.105 39.105 1.00 15.57 185 GLU C O 1
ATOM 5739 N N . THR D 1 151 ? -2.000 2.064 39.635 1.00 15.48 186 THR C N 1
ATOM 5740 C CA . THR D 1 151 ? -2.162 1.626 38.248 1.00 15.44 186 THR C CA 1
ATOM 5741 C C . THR D 1 151 ? -3.204 2.470 37.507 1.00 15.21 186 THR C C 1
ATOM 5742 O O . THR D 1 151 ? -3.029 2.801 36.332 1.00 15.08 186 THR C O 1
ATOM 5746 N N . GLN D 1 152 ? -4.278 2.821 38.210 1.00 14.85 187 GLN C N 1
ATOM 5747 C CA . GLN D 1 152 ? -5.327 3.674 37.662 1.00 14.97 187 GLN C CA 1
ATOM 5748 C C . GLN D 1 152 ? -4.802 5.081 37.372 1.00 14.68 187 GLN C C 1
ATOM 5749 O O . GLN D 1 152 ? -5.023 5.608 36.287 1.00 14.53 187 GLN C O 1
ATOM 5755 N N . LEU D 1 153 ? -4.099 5.674 38.336 1.00 14.57 188 LEU C N 1
ATOM 5756 C CA . LEU D 1 153 ? -3.507 7.001 38.140 1.00 14.67 188 LEU C CA 1
ATOM 5757 C C . LEU D 1 153 ? -2.414 7.008 37.071 1.00 14.81 188 LEU C C 1
ATOM 5758 O O . LEU D 1 153 ? -2.158 8.040 36.448 1.00 14.70 188 LEU C O 1
ATOM 5763 N N . ALA D 1 154 ? -1.793 5.848 36.851 1.00 15.11 189 ALA C N 1
ATOM 5764 C CA . ALA D 1 154 ? -0.791 5.675 35.797 1.00 15.66 189 ALA C CA 1
ATOM 5765 C C . ALA D 1 154 ? -1.380 5.791 34.388 1.00 15.99 189 ALA C C 1
ATOM 5766 O O . ALA D 1 154 ? -0.640 5.931 33.411 1.00 16.19 189 ALA C O 1
ATOM 5768 N N . ARG D 1 155 ? -2.707 5.722 34.286 1.00 16.47 190 ARG C N 1
ATOM 5769 C CA . ARG D 1 155 ? -3.398 5.945 33.014 1.00 16.91 190 ARG C CA 1
ATOM 5770 C C . ARG D 1 155 ? -3.531 7.438 32.709 1.00 16.63 190 ARG C C 1
ATOM 5771 O O . ARG D 1 155 ? -3.617 7.840 31.547 1.00 16.82 190 ARG C O 1
ATOM 5779 N N . ILE D 1 156 ? -3.544 8.247 33.765 1.00 16.22 191 ILE C N 1
ATOM 5780 C CA . ILE D 1 156 ? -3.636 9.701 33.657 1.00 15.83 191 ILE C CA 1
ATOM 5781 C C . ILE D 1 156 ? -2.245 10.310 33.509 1.00 15.62 191 ILE C C 1
ATOM 5782 O O . ILE D 1 156 ? -1.992 11.078 32.579 1.00 15.51 191 ILE C O 1
ATOM 5787 N N . ALA D 1 157 ? -1.352 9.959 34.433 1.00 15.28 192 ALA C N 1
ATOM 5788 C CA . ALA D 1 157 ? 0.041 10.393 34.380 1.00 15.27 192 ALA C CA 1
ATOM 5789 C C . ALA D 1 157 ? 0.772 9.696 33.230 1.00 15.28 192 ALA C C 1
ATOM 5790 O O . ALA D 1 157 ? 0.266 8.722 32.668 1.00 15.24 192 ALA C O 1
ATOM 5792 N N . ASP D 1 158 ? 1.955 10.203 32.885 1.00 15.52 193 ASP C N 1
ATOM 5793 C CA . ASP D 1 158 ? 2.745 9.669 31.769 1.00 15.83 193 ASP C CA 1
ATOM 5794 C C . ASP D 1 158 ? 3.108 8.195 31.939 1.00 16.19 193 ASP C C 1
ATOM 5795 O O . ASP D 1 158 ? 3.163 7.451 30.958 1.00 16.26 193 ASP C O 1
ATOM 5800 N N . SER D 1 159 ? 3.347 7.795 33.187 1.00 16.59 194 SER C N 1
ATOM 5801 C CA . SER D 1 159 ? 3.682 6.417 33.551 1.00 17.00 194 SER C CA 1
ATOM 5802 C C . SER D 1 159 ? 3.494 6.259 35.056 1.00 17.15 194 SER C C 1
ATOM 5803 O O . SER D 1 159 ? 3.206 7.234 35.752 1.00 17.06 194 SER C O 1
ATOM 5806 N N . LYS D 1 160 ? 3.679 5.039 35.560 1.00 17.55 195 LYS C N 1
ATOM 5807 C CA . LYS D 1 160 ? 3.631 4.800 37.004 1.00 17.82 195 LYS C CA 1
ATOM 5808 C C . LYS D 1 160 ? 4.740 5.548 37.759 1.00 17.75 195 LYS C C 1
ATOM 5809 O O . LYS D 1 160 ? 4.585 5.852 38.939 1.00 17.76 195 LYS C O 1
ATOM 5815 N N . ASP D 1 161 ? 5.837 5.858 37.063 1.00 17.81 196 ASP C N 1
ATOM 5816 C CA . ASP D 1 161 ? 6.942 6.649 37.622 1.00 17.84 196 ASP C CA 1
ATOM 5817 C C . ASP D 1 161 ? 6.573 8.120 37.822 1.00 17.45 196 ASP C C 1
ATOM 5818 O O . ASP D 1 161 ? 7.279 8.857 38.521 1.00 17.19 196 ASP C O 1
ATOM 5823 N N . HIS D 1 162 ? 5.468 8.534 37.201 1.00 16.93 197 HIS C N 1
ATOM 5824 C CA . HIS D 1 162 ? 4.945 9.893 37.323 1.00 16.58 197 HIS C CA 1
ATOM 5825 C C . HIS D 1 162 ? 3.791 9.965 38.326 1.00 16.39 197 HIS C C 1
ATOM 5826 O O . HIS D 1 162 ? 3.105 10.989 38.424 1.00 15.89 197 HIS C O 1
ATOM 5833 N N . VAL D 1 163 ? 3.583 8.872 39.062 1.00 16.24 198 VAL C N 1
ATOM 5834 C CA . VAL D 1 163 ? 2.552 8.801 40.098 1.00 16.39 198 VAL C CA 1
ATOM 5835 C C . VAL D 1 163 ? 3.207 8.769 41.478 1.00 16.75 198 VAL C C 1
ATOM 5836 O O . VAL D 1 163 ? 4.123 7.981 41.725 1.00 16.66 198 VAL C O 1
ATOM 5840 N N . PHE D 1 164 ? 2.739 9.644 42.364 1.00 17.18 199 PHE C N 1
ATOM 5841 C CA . PHE D 1 164 ? 3.290 9.769 43.708 1.00 17.85 199 PHE C CA 1
ATOM 5842 C C . PHE D 1 164 ? 2.183 9.905 44.749 1.00 18.25 199 PHE C C 1
ATOM 5843 O O . PHE D 1 164 ? 1.128 10.470 44.455 1.00 17.90 199 PHE C O 1
ATOM 5851 N N . PRO D 1 165 ? 2.423 9.400 45.978 1.00 18.92 200 PRO C N 1
ATOM 5852 C CA . PRO D 1 165 ? 1.623 9.845 47.119 1.00 19.50 200 PRO C CA 1
ATOM 5853 C C . PRO D 1 165 ? 2.037 11.272 47.501 1.00 20.23 200 PRO C C 1
ATOM 5854 O O . PRO D 1 165 ? 3.000 11.795 46.940 1.00 20.10 200 PRO C O 1
ATOM 5858 N N . VAL D 1 166 ? 1.317 11.887 48.438 1.00 21.31 201 VAL C N 1
ATOM 5859 C CA . VAL D 1 166 ? 1.522 13.304 48.788 1.00 22.19 201 VAL C CA 1
ATOM 5860 C C . VAL D 1 166 ? 2.938 13.652 49.285 1.00 22.76 201 VAL C C 1
ATOM 5861 O O . VAL D 1 166 ? 3.595 14.532 48.718 1.00 22.94 201 VAL C O 1
ATOM 5865 N N . ASN D 1 167 ? 3.401 12.965 50.330 1.00 23.37 202 ASN C N 1
ATOM 5866 C CA . ASN D 1 167 ? 4.695 13.279 50.945 1.00 23.96 202 ASN C CA 1
ATOM 5867 C C . ASN D 1 167 ? 5.897 12.996 50.045 1.00 23.95 202 ASN C C 1
ATOM 5868 O O . ASN D 1 167 ? 6.762 13.862 49.871 1.00 23.97 202 ASN C O 1
ATOM 5873 N N . ASP D 1 168 ? 5.944 11.792 49.476 1.00 23.97 203 ASP C N 1
ATOM 5874 C CA . ASP D 1 168 ? 6.987 11.436 48.514 1.00 23.97 203 ASP C CA 1
ATOM 5875 C C . ASP D 1 168 ? 6.908 12.336 47.282 1.00 23.66 203 ASP C C 1
ATOM 5876 O O . ASP D 1 168 ? 7.933 12.799 46.778 1.00 23.65 203 ASP C O 1
ATOM 5881 N N . GLY D 1 169 ? 5.683 12.586 46.821 1.00 23.16 204 GLY C N 1
ATOM 5882 C CA . GLY D 1 169 ? 5.427 13.458 45.676 1.00 22.65 204 GLY C CA 1
ATOM 5883 C C . GLY D 1 169 ? 5.932 14.877 45.835 1.00 22.29 204 GLY C C 1
ATOM 5884 O O . GLY D 1 169 ? 6.486 15.444 44.897 1.00 22.33 204 GLY C O 1
ATOM 5885 N N . PHE D 1 170 ? 5.738 15.449 47.020 1.00 21.99 205 PHE C N 1
ATOM 5886 C CA . PHE D 1 170 ? 6.220 16.798 47.310 1.00 21.70 205 PHE C CA 1
ATOM 5887 C C . PHE D 1 170 ? 7.738 16.881 47.172 1.00 21.24 205 PHE C C 1
ATOM 5888 O O . PHE D 1 170 ? 8.255 17.766 46.489 1.00 21.16 205 PHE C O 1
ATOM 5896 N N . GLN D 1 171 ? 8.440 15.944 47.805 1.00 20.73 206 GLN C N 1
ATOM 5897 C CA . GLN D 1 171 ? 9.898 15.873 47.712 1.00 20.27 206 GLN C CA 1
ATOM 5898 C C . GLN D 1 171 ? 10.362 15.592 46.283 1.00 19.75 206 GLN C C 1
ATOM 5899 O O . GLN D 1 171 ? 11.283 16.243 45.789 1.00 19.64 206 GLN C O 1
ATOM 5905 N N . ALA D 1 172 ? 9.708 14.637 45.622 1.00 19.13 207 ALA C N 1
ATOM 5906 C CA . ALA D 1 172 ? 10.033 14.281 44.241 1.00 18.48 207 ALA C CA 1
ATOM 5907 C C . ALA D 1 172 ? 9.823 15.451 43.284 1.00 18.16 207 ALA C C 1
ATOM 5908 O O . ALA D 1 172 ? 10.671 15.718 42.427 1.00 18.06 207 ALA C O 1
ATOM 5910 N N . LEU D 1 173 ? 8.700 16.150 43.434 1.00 17.60 208 LEU C N 1
ATOM 5911 C CA . LEU D 1 173 ? 8.372 17.244 42.525 1.00 17.16 208 LEU C CA 1
ATOM 5912 C C . LEU D 1 173 ? 9.199 18.500 42.751 1.00 16.88 208 LEU C C 1
ATOM 5913 O O . LEU D 1 173 ? 9.508 19.201 41.792 1.00 16.62 208 LEU C O 1
ATOM 5918 N N . GLN D 1 174 ? 9.581 18.787 43.994 1.00 16.72 209 GLN C N 1
ATOM 5919 C CA . GLN D 1 174 ? 10.447 19.947 44.213 1.00 16.77 209 GLN C CA 1
ATOM 5920 C C . GLN D 1 174 ? 11.848 19.709 43.637 1.00 16.40 209 GLN C C 1
ATOM 5921 O O . GLN D 1 174 ? 12.490 20.642 43.160 1.00 16.42 209 GLN C O 1
ATOM 5927 N N . GLY D 1 175 ? 12.290 18.452 43.647 1.00 16.01 210 GLY C N 1
ATOM 5928 C CA . GLY D 1 175 ? 13.507 18.047 42.945 1.00 15.59 210 GLY C CA 1
ATOM 5929 C C . GLY D 1 175 ? 13.380 18.186 41.434 1.00 15.31 210 GLY C C 1
ATOM 5930 O O . GLY D 1 175 ? 14.282 18.709 40.780 1.00 15.30 210 GLY C O 1
ATOM 5931 N N . ILE D 1 176 ? 12.256 17.725 40.886 1.00 15.16 211 ILE C N 1
ATOM 5932 C CA . ILE D 1 176 ? 11.959 17.855 39.450 1.00 14.94 211 ILE C CA 1
ATOM 5933 C C . ILE D 1 176 ? 11.875 19.327 39.029 1.00 14.93 211 ILE C C 1
ATOM 5934 O O . ILE D 1 176 ? 12.460 19.723 38.015 1.00 14.73 211 ILE C O 1
ATOM 5939 N N . ILE D 1 177 ? 11.153 20.133 39.810 1.00 14.89 212 ILE C N 1
ATOM 5940 C CA . ILE D 1 177 ? 11.013 21.566 39.528 1.00 14.82 212 ILE C CA 1
ATOM 5941 C C . ILE D 1 177 ? 12.369 22.275 39.611 1.00 15.09 212 ILE C C 1
ATOM 5942 O O . ILE D 1 177 ? 12.716 23.070 38.731 1.00 14.76 212 ILE C O 1
ATOM 5947 N N . HIS D 1 178 ? 13.141 21.967 40.653 1.00 15.57 213 HIS C N 1
ATOM 5948 C CA . HIS D 1 178 ? 14.495 22.508 40.793 1.00 16.26 213 HIS C CA 1
ATOM 5949 C C . HIS D 1 178 ? 15.352 22.190 39.566 1.00 16.47 213 HIS C C 1
ATOM 5950 O O . HIS D 1 178 ? 16.062 23.061 39.056 1.00 16.67 213 HIS C O 1
ATOM 5957 N N . SER D 1 179 ? 15.269 20.945 39.096 1.00 16.90 214 SER C N 1
ATOM 5958 C CA . SER D 1 179 ? 16.034 20.485 37.939 1.00 17.31 214 SER C CA 1
ATOM 5959 C C . SER D 1 179 ? 15.637 21.222 36.657 1.00 17.55 214 SER C C 1
ATOM 5960 O O . SER D 1 179 ? 16.504 21.667 35.899 1.00 17.35 214 SER C O 1
ATOM 5963 N N . ILE D 1 180 ? 14.329 21.360 36.429 1.00 17.61 215 ILE C N 1
ATOM 5964 C CA . ILE D 1 180 ? 13.818 22.057 35.246 1.00 18.04 215 ILE C CA 1
ATOM 5965 C C . ILE D 1 180 ? 14.214 23.542 35.258 1.00 18.28 215 ILE C C 1
ATOM 5966 O O . ILE D 1 180 ? 14.538 24.112 34.212 1.00 18.12 215 ILE C O 1
ATOM 5971 N N . LEU D 1 181 ? 14.205 24.155 36.441 1.00 18.73 216 LEU C N 1
ATOM 5972 C CA . LEU D 1 181 ? 14.644 25.543 36.592 1.00 19.24 216 LEU C CA 1
ATOM 5973 C C . LEU D 1 181 ? 16.135 25.716 36.290 1.00 19.98 216 LEU C C 1
ATOM 5974 O O . LEU D 1 181 ? 16.533 26.706 35.672 1.00 19.94 216 LEU C O 1
ATOM 5979 N N . LYS D 1 182 ? 16.950 24.750 36.713 1.00 20.73 217 LYS C N 1
ATOM 5980 C CA . LYS D 1 182 ? 18.377 24.736 36.368 1.00 21.76 217 LYS C CA 1
ATOM 5981 C C . LYS D 1 182 ? 18.593 24.552 34.861 1.00 22.36 217 LYS C C 1
ATOM 5982 O O . LYS D 1 182 ? 19.644 24.922 34.323 1.00 22.60 217 LYS C O 1
ATOM 5988 N N . LYS D 1 183 ? 17.591 23.984 34.191 1.00 23.01 218 LYS C N 1
ATOM 5989 C CA . LYS D 1 183 ? 17.607 23.822 32.737 1.00 23.72 218 LYS C CA 1
ATOM 5990 C C . LYS D 1 183 ? 16.991 25.004 31.972 1.00 23.88 218 LYS C C 1
ATOM 5991 O O . LYS D 1 183 ? 16.767 24.907 30.766 1.00 24.08 218 LYS C O 1
ATOM 5997 N N . SER D 1 184 ? 16.716 26.109 32.666 1.00 24.35 219 SER C N 1
ATOM 5998 C CA . SER D 1 184 ? 16.207 27.323 32.017 1.00 24.59 219 SER C CA 1
ATOM 5999 C C . SER D 1 184 ? 17.288 27.976 31.164 1.00 24.56 219 SER C C 1
ATOM 6000 O O . SER D 1 184 ? 18.463 27.975 31.542 1.00 24.62 219 SER C O 1
ATOM 6003 N N . CYS D 1 185 ? 16.885 28.526 30.019 1.00 24.49 220 CYS C N 1
ATOM 6004 C CA . CYS D 1 185 ? 17.793 29.295 29.165 1.00 24.51 220 CYS C CA 1
ATOM 6005 C C . CYS D 1 185 ? 18.087 30.649 29.811 1.00 24.67 220 CYS C C 1
ATOM 6006 O O . CYS D 1 185 ? 19.113 31.275 29.538 1.00 24.78 220 CYS C O 1
ATOM 6009 N N . SER E 1 1 ? 24.828 0.646 19.139 1.00 29.00 36 SER D N 1
ATOM 6010 C CA . SER E 1 1 ? 26.228 0.839 19.614 1.00 28.85 36 SER D CA 1
ATOM 6011 C C . SER E 1 1 ? 27.168 1.122 18.445 1.00 28.67 36 SER D C 1
ATOM 6012 O O . SER E 1 1 ? 27.022 0.545 17.363 1.00 28.73 36 SER D O 1
ATOM 6015 N N . MET E 1 2 ? 28.126 2.019 18.672 1.00 28.31 37 MET D N 1
ATOM 6016 C CA . MET E 1 2 ? 29.146 2.345 17.674 1.00 27.99 37 MET D CA 1
ATOM 6017 C C . MET E 1 2 ? 30.320 1.368 17.725 1.00 27.48 37 MET D C 1
ATOM 6018 O O . MET E 1 2 ? 31.221 1.420 16.881 1.00 27.59 37 MET D O 1
ATOM 6023 N N . ALA E 1 3 ? 30.302 0.485 18.722 1.00 26.76 38 ALA D N 1
ATOM 6024 C CA . ALA E 1 3 ? 31.322 -0.543 18.884 1.00 25.97 38 ALA D CA 1
ATOM 6025 C C . ALA E 1 3 ? 31.390 -1.443 17.656 1.00 25.36 38 ALA D C 1
ATOM 6026 O O . ALA E 1 3 ? 30.358 -1.871 17.128 1.00 25.48 38 ALA D O 1
ATOM 6028 N N . CYS E 1 4 ? 32.611 -1.712 17.202 1.00 24.50 39 CYS D N 1
ATOM 6029 C CA . CYS E 1 4 ? 32.845 -2.576 16.047 1.00 23.74 39 CYS D CA 1
ATOM 6030 C C . CYS E 1 4 ? 32.427 -4.022 16.327 1.00 22.78 39 CYS D C 1
ATOM 6031 O O . CYS E 1 4 ? 32.184 -4.395 17.477 1.00 22.50 39 CYS D O 1
ATOM 6034 N N . TYR E 1 5 ? 32.339 -4.826 15.269 1.00 21.88 40 TYR D N 1
ATOM 6035 C CA . TYR E 1 5 ? 32.008 -6.242 15.406 1.00 20.85 40 TYR D CA 1
ATOM 6036 C C . TYR E 1 5 ? 33.267 -7.098 15.393 1.00 20.11 40 TYR D C 1
ATOM 6037 O O . TYR E 1 5 ? 34.092 -6.990 14.485 1.00 20.08 40 TYR D O 1
ATOM 6046 N N . GLY E 1 6 ? 33.406 -7.948 16.406 1.00 19.29 41 GLY D N 1
ATOM 6047 C CA . GLY E 1 6 ? 34.515 -8.897 16.481 1.00 18.41 41 GLY D CA 1
ATOM 6048 C C . GLY E 1 6 ? 34.305 -10.075 15.552 1.00 17.70 41 GLY D C 1
ATOM 6049 O O . GLY E 1 6 ? 35.250 -10.786 15.209 1.00 17.77 41 GLY D O 1
ATOM 6050 N N . GLY E 1 7 ? 33.054 -10.278 15.149 1.00 16.98 42 GLY D N 1
ATOM 6051 C CA . GLY E 1 7 ? 32.697 -11.344 14.226 1.00 15.89 42 GLY D CA 1
ATOM 6052 C C . GLY E 1 7 ? 31.540 -10.952 13.333 1.00 15.11 42 GLY D C 1
ATOM 6053 O O . GLY E 1 7 ? 30.754 -10.068 13.665 1.00 14.96 42 GLY D O 1
ATOM 6054 N N . PHE E 1 8 ? 31.442 -11.616 12.189 1.00 14.43 43 PHE D N 1
ATOM 6055 C CA . PHE E 1 8 ? 30.343 -11.393 11.267 1.00 13.64 43 PHE D CA 1
ATOM 6056 C C . PHE E 1 8 ? 29.920 -12.759 10.748 1.00 13.07 43 PHE D C 1
ATOM 6057 O O . PHE E 1 8 ? 30.624 -13.380 9.948 1.00 12.86 43 PHE D O 1
ATOM 6065 N N . ASP E 1 9 ? 28.779 -13.224 11.249 1.00 12.18 44 ASP D N 1
ATOM 6066 C CA . ASP E 1 9 ? 28.268 -14.553 10.942 1.00 11.47 44 ASP D CA 1
ATOM 6067 C C . ASP E 1 9 ? 26.985 -14.460 10.131 1.00 10.97 44 ASP D C 1
ATOM 6068 O O . ASP E 1 9 ? 25.963 -13.959 10.618 1.00 10.30 44 ASP D O 1
ATOM 6073 N N . LEU E 1 10 ? 27.055 -14.939 8.891 1.00 10.27 45 LEU D N 1
ATOM 6074 C CA . LEU E 1 10 ? 25.941 -14.847 7.954 1.00 10.11 45 LEU D CA 1
ATOM 6075 C C . LEU E 1 10 ? 25.301 -16.217 7.740 1.00 9.67 45 LEU D C 1
ATOM 6076 O O . LEU E 1 10 ? 25.945 -17.145 7.253 1.00 9.57 45 LEU D O 1
ATOM 6081 N N . TYR E 1 11 ? 24.030 -16.338 8.114 1.00 9.30 46 TYR D N 1
ATOM 6082 C CA . TYR E 1 11 ? 23.316 -17.606 8.007 1.00 9.11 46 TYR D CA 1
ATOM 6083 C C . TYR E 1 11 ? 22.290 -17.549 6.878 1.00 8.88 46 TYR D C 1
ATOM 6084 O O . TYR E 1 11 ? 21.293 -16.836 6.985 1.00 8.80 46 TYR D O 1
ATOM 6093 N N . PHE E 1 12 ? 22.547 -18.286 5.796 1.00 8.49 47 PHE D N 1
ATOM 6094 C CA . PHE E 1 12 ? 21.577 -18.424 4.705 1.00 8.16 47 PHE D CA 1
ATOM 6095 C C . PHE E 1 12 ? 20.601 -19.556 5.015 1.00 7.92 47 PHE D C 1
ATOM 6096 O O . PHE E 1 12 ? 21.013 -20.700 5.195 1.00 7.98 47 PHE D O 1
ATOM 6104 N N . ILE E 1 13 ? 19.314 -19.224 5.088 1.00 7.26 48 ILE D N 1
ATOM 6105 C CA . ILE E 1 13 ? 18.261 -20.228 5.286 1.00 7.20 48 ILE D CA 1
ATOM 6106 C C . ILE E 1 13 ? 17.471 -20.359 3.983 1.00 7.22 48 ILE D C 1
ATOM 6107 O O . ILE E 1 13 ? 16.708 -19.465 3.610 1.00 7.21 48 ILE D O 1
ATOM 6112 N N . LEU E 1 14 ? 17.663 -21.481 3.292 1.00 7.10 49 LEU D N 1
ATOM 6113 C CA . LEU E 1 14 ? 17.234 -21.603 1.902 1.00 7.12 49 LEU D CA 1
ATOM 6114 C C . LEU E 1 14 ? 16.076 -22.572 1.683 1.00 7.11 49 LEU D C 1
ATOM 6115 O O . LEU E 1 14 ? 16.187 -23.762 1.969 1.00 7.26 49 LEU D O 1
ATOM 6120 N N . ASP E 1 15 ? 14.967 -22.036 1.175 1.00 7.29 50 ASP D N 1
ATOM 6121 C CA . ASP E 1 15 ? 13.779 -22.814 0.818 1.00 7.56 50 ASP D CA 1
ATOM 6122 C C . ASP E 1 15 ? 14.074 -23.701 -0.388 1.00 7.68 50 ASP D C 1
ATOM 6123 O O . ASP E 1 15 ? 14.388 -23.196 -1.465 1.00 8.18 50 ASP D O 1
ATOM 6128 N N . LYS E 1 16 ? 13.977 -25.018 -0.204 1.00 7.97 51 LYS D N 1
ATOM 6129 C CA . LYS E 1 16 ? 14.120 -25.970 -1.313 1.00 8.22 51 LYS D CA 1
ATOM 6130 C C . LYS E 1 16 ? 12.864 -26.840 -1.467 1.00 8.20 51 LYS D C 1
ATOM 6131 O O . LYS E 1 16 ? 12.927 -27.964 -1.970 1.00 8.24 51 LYS D O 1
ATOM 6137 N N . SER E 1 17 ? 11.722 -26.302 -1.040 1.00 8.33 52 SER D N 1
ATOM 6138 C CA . SER E 1 17 ? 10.465 -27.036 -1.080 1.00 8.37 52 SER D CA 1
ATOM 6139 C C . SER E 1 17 ? 9.921 -27.152 -2.502 1.00 8.47 52 SER D C 1
ATOM 6140 O O . SER E 1 17 ? 10.406 -26.484 -3.419 1.00 8.16 52 SER D O 1
ATOM 6143 N N . GLY E 1 18 ? 8.910 -28.000 -2.677 1.00 8.83 53 GLY D N 1
ATOM 6144 C CA . GLY E 1 18 ? 8.285 -28.206 -3.982 1.00 9.43 53 GLY D CA 1
ATOM 6145 C C . GLY E 1 18 ? 7.816 -26.928 -4.655 1.00 9.79 53 GLY D C 1
ATOM 6146 O O . GLY E 1 18 ? 7.909 -26.799 -5.877 1.00 9.99 53 GLY D O 1
ATOM 6147 N N . SER E 1 19 ? 7.331 -25.975 -3.857 1.00 9.99 54 SER D N 1
ATOM 6148 C CA . SER E 1 19 ? 6.777 -24.721 -4.383 1.00 10.32 54 SER D CA 1
ATOM 6149 C C . SER E 1 19 ? 7.815 -23.826 -5.067 1.00 10.80 54 SER D C 1
ATOM 6150 O O . SER E 1 19 ? 7.452 -22.974 -5.881 1.00 10.98 54 SER D O 1
ATOM 6153 N N . VAL E 1 20 ? 9.094 -24.013 -4.743 1.00 11.45 55 VAL D N 1
ATOM 6154 C CA . VAL E 1 20 ? 10.154 -23.219 -5.383 1.00 12.28 55 VAL D CA 1
ATOM 6155 C C . VAL E 1 20 ? 10.867 -23.984 -6.508 1.00 13.08 55 VAL D C 1
ATOM 6156 O O . VAL E 1 20 ? 11.970 -23.615 -6.917 1.00 13.36 55 VAL D O 1
ATOM 6160 N N . LEU E 1 21 ? 10.215 -25.031 -7.013 1.00 14.06 56 LEU D N 1
ATOM 6161 C CA . LEU E 1 21 ? 10.778 -25.887 -8.066 1.00 14.99 56 LEU D CA 1
ATOM 6162 C C . LEU E 1 21 ? 11.371 -25.110 -9.246 1.00 15.38 56 LEU D C 1
ATOM 6163 O O . LEU E 1 21 ? 12.452 -25.443 -9.726 1.00 15.82 56 LEU D O 1
ATOM 6168 N N . HIS E 1 22 ? 10.666 -24.076 -9.697 1.00 15.88 57 HIS D N 1
ATOM 6169 C CA . HIS E 1 22 ? 11.110 -23.286 -10.844 1.00 16.11 57 HIS D CA 1
ATOM 6170 C C . HIS E 1 22 ? 11.891 -22.036 -10.435 1.00 15.97 57 HIS D C 1
ATOM 6171 O O . HIS E 1 22 ? 12.222 -21.201 -11.280 1.00 16.29 57 HIS D O 1
ATOM 6178 N N . HIS E 1 23 ? 12.194 -21.918 -9.144 1.00 15.43 58 HIS D N 1
ATOM 6179 C CA . HIS E 1 23 ? 12.827 -20.713 -8.614 1.00 15.11 58 HIS D CA 1
ATOM 6180 C C . HIS E 1 23 ? 14.105 -20.959 -7.809 1.00 14.88 58 HIS D C 1
ATOM 6181 O O . HIS E 1 23 ? 14.674 -20.021 -7.242 1.00 14.79 58 HIS D O 1
ATOM 6188 N N . TRP E 1 24 ? 14.562 -22.211 -7.777 1.00 14.56 59 TRP D N 1
ATOM 6189 C CA . TRP E 1 24 ? 15.799 -22.552 -7.069 1.00 14.17 59 TRP D CA 1
ATOM 6190 C C . TRP E 1 24 ? 17.030 -21.851 -7.651 1.00 14.36 59 TRP D C 1
ATOM 6191 O O . TRP E 1 24 ? 17.931 -21.460 -6.906 1.00 13.91 59 TRP D O 1
ATOM 6202 N N . ASN E 1 25 ? 17.059 -21.698 -8.974 1.00 14.43 60 ASN D N 1
ATOM 6203 C CA . ASN E 1 25 ? 18.148 -20.983 -9.646 1.00 14.81 60 ASN D CA 1
ATOM 6204 C C . ASN E 1 25 ? 18.327 -19.560 -9.108 1.00 14.63 60 ASN D C 1
ATOM 6205 O O . ASN E 1 25 ? 19.452 -19.121 -8.872 1.00 14.35 60 ASN D O 1
ATOM 6210 N N . GLU E 1 26 ? 17.214 -18.854 -8.907 1.00 14.44 61 GLU D N 1
ATOM 6211 C CA . GLU E 1 26 ? 17.235 -17.496 -8.354 1.00 14.50 61 GLU D CA 1
ATOM 6212 C C . GLU E 1 26 ? 17.748 -17.485 -6.916 1.00 13.85 61 GLU D C 1
ATOM 6213 O O . GLU E 1 26 ? 18.517 -16.600 -6.522 1.00 13.35 61 GLU D O 1
ATOM 6219 N N . ILE E 1 27 ? 17.311 -18.476 -6.141 1.00 13.33 62 ILE D N 1
ATOM 6220 C CA . ILE E 1 27 ? 17.728 -18.627 -4.752 1.00 12.97 62 ILE D CA 1
ATOM 6221 C C . ILE E 1 27 ? 19.220 -18.951 -4.666 1.00 12.86 62 ILE D C 1
ATOM 6222 O O . ILE E 1 27 ? 19.952 -18.307 -3.909 1.00 12.74 62 ILE D O 1
ATOM 6227 N N . TYR E 1 28 ? 19.663 -19.937 -5.446 1.00 12.73 63 TYR D N 1
ATOM 6228 C CA . TYR E 1 28 ? 21.076 -20.320 -5.460 1.00 12.91 63 TYR D CA 1
ATOM 6229 C C . TYR E 1 28 ? 21.964 -19.158 -5.918 1.00 13.24 63 TYR D C 1
ATOM 6230 O O . TYR E 1 28 ? 22.997 -18.875 -5.305 1.00 13.27 63 TYR D O 1
ATOM 6239 N N . TYR E 1 29 ? 21.553 -18.497 -6.998 1.00 13.60 64 TYR D N 1
ATOM 6240 C CA . TYR E 1 29 ? 22.364 -17.449 -7.612 1.00 14.11 64 TYR D CA 1
ATOM 6241 C C . TYR E 1 29 ? 22.551 -16.247 -6.690 1.00 13.92 64 TYR D C 1
ATOM 6242 O O . TYR E 1 29 ? 23.626 -15.646 -6.661 1.00 13.60 64 TYR D O 1
ATOM 6251 N N . PHE E 1 30 ? 21.504 -15.909 -5.940 1.00 13.78 65 PHE D N 1
ATOM 6252 C CA . PHE E 1 30 ? 21.587 -14.897 -4.888 1.00 13.86 65 PHE D CA 1
ATOM 6253 C C . PHE E 1 30 ? 22.710 -15.227 -3.901 1.00 13.79 65 PHE D C 1
ATOM 6254 O O . PHE E 1 30 ? 23.542 -14.372 -3.588 1.00 13.69 65 PHE D O 1
ATOM 6262 N N . VAL E 1 31 ? 22.722 -16.468 -3.416 1.00 13.71 66 VAL D N 1
ATOM 6263 C CA . VAL E 1 31 ? 23.723 -16.922 -2.448 1.00 13.81 66 VAL D CA 1
ATOM 6264 C C . VAL E 1 31 ? 25.117 -16.938 -3.069 1.00 13.90 66 VAL D C 1
ATOM 6265 O O . VAL E 1 31 ? 26.061 -16.405 -2.487 1.00 13.91 66 VAL D O 1
ATOM 6269 N N . GLU E 1 32 ? 25.229 -17.535 -4.254 1.00 14.38 67 GLU D N 1
ATOM 6270 C CA . GLU E 1 32 ? 26.501 -17.627 -4.967 1.00 14.87 67 GLU D CA 1
ATOM 6271 C C . GLU E 1 32 ? 27.124 -16.248 -5.196 1.00 14.96 67 GLU D C 1
ATOM 6272 O O . GLU E 1 32 ? 28.317 -16.051 -4.950 1.00 14.88 67 GLU D O 1
ATOM 6278 N N . GLN E 1 33 ? 26.307 -15.308 -5.670 1.00 15.16 68 GLN D N 1
ATOM 6279 C CA . GLN E 1 33 ? 26.759 -13.947 -5.958 1.00 15.70 68 GLN D CA 1
ATOM 6280 C C . GLN E 1 33 ? 27.322 -13.253 -4.719 1.00 15.61 68 GLN D C 1
ATOM 6281 O O . GLN E 1 33 ? 28.387 -12.639 -4.785 1.00 15.44 68 GLN D O 1
ATOM 6287 N N . LEU E 1 34 ? 26.606 -13.354 -3.600 1.00 15.79 69 LEU D N 1
ATOM 6288 C CA . LEU E 1 34 ? 27.046 -12.753 -2.338 1.00 16.17 69 LEU D CA 1
ATOM 6289 C C . LEU E 1 34 ? 28.320 -13.404 -1.808 1.00 16.40 69 LEU D C 1
ATOM 6290 O O . LEU E 1 34 ? 29.251 -12.712 -1.395 1.00 16.56 69 LEU D O 1
ATOM 6295 N N . ALA E 1 35 ? 28.348 -14.736 -1.820 1.00 16.64 70 ALA D N 1
ATOM 6296 C CA . ALA E 1 35 ? 29.486 -15.496 -1.309 1.00 16.99 70 ALA D CA 1
ATOM 6297 C C . ALA E 1 35 ? 30.783 -15.108 -2.014 1.00 17.28 70 ALA D C 1
ATOM 6298 O O . ALA E 1 35 ? 31.795 -14.836 -1.363 1.00 17.42 70 ALA D O 1
ATOM 6300 N N . HIS E 1 36 ? 30.739 -15.062 -3.343 1.00 17.40 71 HIS D N 1
ATOM 6301 C CA . HIS E 1 36 ? 31.930 -14.760 -4.131 1.00 17.84 71 HIS D CA 1
ATOM 6302 C C . HIS E 1 36 ? 32.246 -13.264 -4.211 1.00 17.70 71 HIS D C 1
ATOM 6303 O O . HIS E 1 36 ? 33.365 -12.881 -4.571 1.00 17.84 71 HIS D O 1
ATOM 6310 N N . LYS E 1 37 ? 31.268 -12.428 -3.871 1.00 17.45 72 LYS D N 1
ATOM 6311 C CA . LYS E 1 37 ? 31.498 -10.988 -3.755 1.00 17.41 72 LYS D CA 1
ATOM 6312 C C . LYS E 1 37 ? 32.298 -10.691 -2.492 1.00 17.02 72 LYS D C 1
ATOM 6313 O O . LYS E 1 37 ? 33.181 -9.833 -2.495 1.00 17.25 72 LYS D O 1
ATOM 6319 N N . PHE E 1 38 ? 31.989 -11.413 -1.419 1.00 16.31 73 PHE D N 1
ATOM 6320 C CA . PHE E 1 38 ? 32.653 -11.198 -0.141 1.00 15.77 73 PHE D CA 1
ATOM 6321 C C . PHE E 1 38 ? 33.507 -12.400 0.267 1.00 15.45 73 PHE D C 1
ATOM 6322 O O . PHE E 1 38 ? 33.041 -13.306 0.964 1.00 15.36 73 PHE D O 1
ATOM 6330 N N . ILE E 1 39 ? 34.761 -12.392 -0.180 1.00 15.06 74 ILE D N 1
ATOM 6331 C CA . ILE E 1 39 ? 35.683 -13.518 0.021 1.00 15.06 74 ILE D CA 1
ATOM 6332 C C . ILE E 1 39 ? 36.561 -13.375 1.268 1.00 15.04 74 ILE D C 1
ATOM 6333 O O . ILE E 1 39 ? 37.402 -14.232 1.542 1.00 14.87 74 ILE D O 1
ATOM 6338 N N . SER E 1 40 ? 36.357 -12.298 2.024 1.00 15.05 75 SER D N 1
ATOM 6339 C CA . SER E 1 40 ? 37.133 -12.055 3.239 1.00 15.14 75 SER D CA 1
ATOM 6340 C C . SER E 1 40 ? 36.828 -13.067 4.345 1.00 15.26 75 SER D C 1
ATOM 6341 O O . SER E 1 40 ? 35.660 -13.306 4.652 1.00 15.34 75 SER D O 1
ATOM 6344 N N . PRO E 1 41 ? 37.883 -13.652 4.956 1.00 15.23 76 PRO D N 1
ATOM 6345 C CA . PRO E 1 41 ? 37.738 -14.536 6.120 1.00 15.34 76 PRO D CA 1
ATOM 6346 C C . PRO E 1 41 ? 37.075 -13.851 7.322 1.00 15.49 76 PRO D C 1
ATOM 6347 O O . PRO E 1 41 ? 36.700 -14.526 8.280 1.00 15.76 76 PRO D O 1
ATOM 6351 N N . GLN E 1 42 ? 36.903 -12.546 7.237 1.00 15.44 77 GLN D N 1
ATOM 6352 C CA . GLN E 1 42 ? 36.225 -11.764 8.259 1.00 15.42 77 GLN D CA 1
ATOM 6353 C C . GLN E 1 42 ? 34.721 -12.059 8.281 1.00 14.94 77 GLN D C 1
ATOM 6354 O O . GLN E 1 42 ? 34.097 -11.945 9.286 1.00 15.01 77 GLN D O 1
ATOM 6360 N N . LEU E 1 43 ? 34.226 -12.488 7.144 1.00 14.41 78 LEU D N 1
ATOM 6361 C CA . LEU E 1 43 ? 32.848 -12.944 7.009 1.00 13.69 78 LEU D CA 1
ATOM 6362 C C . LEU E 1 43 ? 32.796 -14.469 7.066 1.00 13.30 78 LEU D C 1
ATOM 6363 O O . LEU E 1 43 ? 33.432 -15.157 6.262 1.00 13.48 78 LEU D O 1
ATOM 6368 N N . ARG E 1 44 ? 32.059 -14.986 8.043 1.00 12.48 79 ARG D N 1
ATOM 6369 C CA . ARG E 1 44 ? 31.759 -16.410 8.100 1.00 12.07 79 ARG D CA 1
ATOM 6370 C C . ARG E 1 44 ? 30.346 -16.631 7.595 1.00 11.56 79 ARG D C 1
ATOM 6371 O O . ARG E 1 44 ? 29.480 -15.777 7.770 1.00 10.92 79 ARG D O 1
ATOM 6379 N N . MET E 1 45 ? 30.113 -17.768 6.950 1.00 11.21 80 MET D N 1
ATOM 6380 C CA . MET E 1 45 ? 28.765 -18.078 6.498 1.00 11.16 80 MET D CA 1
ATOM 6381 C C . MET E 1 45 ? 28.383 -19.534 6.706 1.00 10.52 80 MET D C 1
ATOM 6382 O O . MET E 1 45 ? 29.240 -20.414 6.796 1.00 10.02 80 MET D O 1
ATOM 6387 N N . SER E 1 46 ? 27.079 -19.753 6.806 1.00 9.94 81 SER D N 1
ATOM 6388 C CA . SER E 1 46 ? 26.506 -21.082 6.931 1.00 9.49 81 SER D CA 1
ATOM 6389 C C . SER E 1 46 ? 25.394 -21.214 5.904 1.00 9.35 81 SER D C 1
ATOM 6390 O O . SER E 1 46 ? 24.640 -20.259 5.675 1.00 9.28 81 SER D O 1
ATOM 6393 N N . PHE E 1 47 ? 25.312 -22.386 5.274 1.00 9.08 82 PHE D N 1
ATOM 6394 C CA . PHE E 1 47 ? 24.214 -22.694 4.361 1.00 8.55 82 PHE D CA 1
ATOM 6395 C C . PHE E 1 47 ? 23.284 -23.707 5.009 1.00 8.43 82 PHE D C 1
ATOM 6396 O O . PHE E 1 47 ? 23.701 -24.824 5.343 1.00 8.31 82 PHE D O 1
ATOM 6404 N N . ILE E 1 48 ? 22.035 -23.293 5.195 1.00 8.43 83 ILE D N 1
ATOM 6405 C CA . ILE E 1 48 ? 20.977 -24.133 5.748 1.00 8.61 83 ILE D CA 1
ATOM 6406 C C . ILE E 1 48 ? 19.877 -24.279 4.696 1.00 8.62 83 ILE D C 1
ATOM 6407 O O . ILE E 1 48 ? 19.464 -23.296 4.073 1.00 8.27 83 ILE D O 1
ATOM 6412 N N . VAL E 1 49 ? 19.426 -25.510 4.480 1.00 8.51 84 VAL D N 1
ATOM 6413 C CA . VAL E 1 49 ? 18.331 -25.757 3.547 1.00 8.82 84 VAL D CA 1
ATOM 6414 C C . VAL E 1 49 ? 17.116 -26.277 4.302 1.00 8.69 84 VAL D C 1
ATOM 6415 O O . VAL E 1 49 ? 17.253 -26.882 5.366 1.00 8.13 84 VAL D O 1
ATOM 6419 N N . PHE E 1 50 ? 15.929 -26.014 3.767 1.00 8.58 85 PHE D N 1
ATOM 6420 C CA . PHE E 1 50 ? 14.721 -26.566 4.360 1.00 8.84 85 PHE D CA 1
ATOM 6421 C C . PHE E 1 50 ? 13.670 -26.913 3.325 1.00 8.58 85 PHE D C 1
ATOM 6422 O O . PHE E 1 50 ? 13.485 -26.208 2.336 1.00 8.32 85 PHE D O 1
ATOM 6430 N N . SER E 1 51 ? 13.021 -28.044 3.563 1.00 8.40 86 SER D N 1
ATOM 6431 C CA . SER E 1 51 ? 11.759 -28.379 2.940 1.00 8.47 86 SER D CA 1
ATOM 6432 C C . SER E 1 51 ? 10.973 -29.168 3.982 1.00 8.25 86 SER D C 1
ATOM 6433 O O . SER E 1 51 ? 10.507 -28.591 4.969 1.00 8.33 86 SER D O 1
ATOM 6436 N N . THR E 1 52 ? 10.849 -30.477 3.788 1.00 8.24 87 THR D N 1
ATOM 6437 C CA . THR E 1 52 ? 10.174 -31.335 4.762 1.00 8.32 87 THR D CA 1
ATOM 6438 C C . THR E 1 52 ? 10.880 -31.242 6.118 1.00 8.54 87 THR D C 1
ATOM 6439 O O . THR E 1 52 ? 10.229 -31.231 7.173 1.00 8.52 87 THR D O 1
ATOM 6443 N N . ARG E 1 53 ? 12.210 -31.147 6.076 1.00 8.33 88 ARG D N 1
ATOM 6444 C CA . ARG E 1 53 ? 13.018 -30.908 7.270 1.00 8.47 88 ARG D CA 1
ATOM 6445 C C . ARG E 1 53 ? 14.023 -29.783 7.031 1.00 8.15 88 ARG D C 1
ATOM 6446 O O . ARG E 1 53 ? 14.288 -29.412 5.883 1.00 8.05 88 ARG D O 1
ATOM 6454 N N . GLY E 1 54 ? 14.557 -29.238 8.124 1.00 8.14 89 GLY 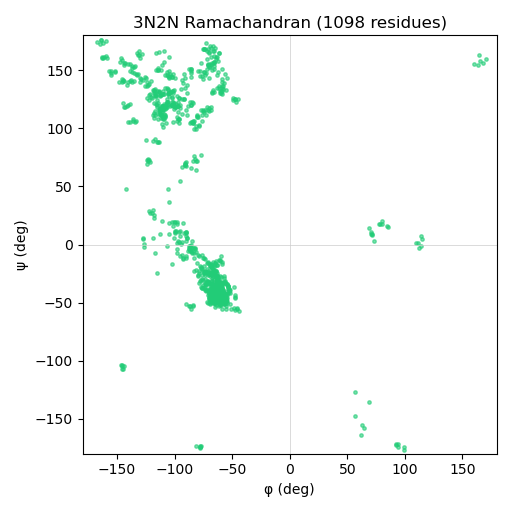D N 1
ATOM 6455 C CA . GLY E 1 54 ? 15.640 -28.255 8.072 1.00 7.97 89 GLY D CA 1
ATOM 6456 C C . GLY E 1 54 ? 16.972 -28.916 8.374 1.00 8.11 89 GLY D C 1
ATOM 6457 O O . GLY E 1 54 ? 17.094 -29.675 9.341 1.00 8.07 89 GLY D O 1
ATOM 6458 N N . THR E 1 55 ? 17.976 -28.622 7.550 1.00 7.99 90 THR D N 1
ATOM 6459 C CA . THR E 1 55 ? 19.279 -29.276 7.647 1.00 8.08 90 THR D CA 1
ATOM 6460 C C . THR E 1 55 ? 20.401 -28.279 7.378 1.00 8.05 90 THR D C 1
ATOM 6461 O O . THR E 1 55 ? 20.317 -27.464 6.459 1.00 7.98 90 THR D O 1
ATOM 6465 N N . THR E 1 56 ? 21.457 -28.357 8.178 1.00 8.06 91 THR D N 1
ATOM 6466 C CA . THR E 1 56 ? 22.627 -27.519 7.958 1.00 8.14 91 THR D CA 1
ATOM 6467 C C . THR E 1 56 ? 23.513 -28.215 6.937 1.00 8.15 91 THR D C 1
ATOM 6468 O O . THR E 1 56 ? 24.170 -29.213 7.247 1.00 8.28 91 THR D O 1
ATOM 6472 N N . LEU E 1 57 ? 23.501 -27.690 5.716 1.00 8.10 92 LEU D N 1
ATOM 6473 C CA . LEU E 1 57 ? 24.301 -28.223 4.616 1.00 8.35 92 LEU D CA 1
ATOM 6474 C C . LEU E 1 57 ? 25.778 -27.853 4.776 1.00 8.52 92 LEU D C 1
ATOM 6475 O O . LEU E 1 57 ? 26.667 -28.645 4.460 1.00 8.41 92 LEU D O 1
ATOM 6480 N N . MET E 1 58 ? 26.031 -26.644 5.263 1.00 8.79 93 MET D N 1
ATOM 6481 C CA . MET E 1 58 ? 27.382 -26.227 5.602 1.00 8.92 93 MET D CA 1
ATOM 6482 C C . MET E 1 58 ? 27.351 -25.441 6.905 1.00 9.05 93 MET D C 1
ATOM 6483 O O . MET E 1 58 ? 26.675 -24.421 7.001 1.00 8.79 93 MET D O 1
ATOM 6488 N N . LYS E 1 59 ? 28.083 -25.927 7.904 1.00 9.46 94 LYS D N 1
ATOM 6489 C CA . LYS E 1 59 ? 28.182 -25.236 9.188 1.00 10.01 94 LYS D CA 1
ATOM 6490 C C . LYS E 1 59 ? 28.990 -23.956 9.039 1.00 9.88 94 LYS D C 1
ATOM 6491 O O . LYS E 1 59 ? 29.842 -23.845 8.152 1.00 9.90 94 LYS D O 1
ATOM 6497 N N . LEU E 1 60 ? 28.700 -22.996 9.911 1.00 9.84 95 LEU D N 1
ATOM 6498 C CA . LEU E 1 60 ? 29.335 -21.682 9.901 1.00 10.12 95 LEU D CA 1
ATOM 6499 C C . LEU E 1 60 ? 30.848 -21.787 9.761 1.00 10.23 95 LEU D C 1
ATOM 6500 O O . LEU E 1 60 ? 31.511 -22.445 10.566 1.00 10.30 95 LEU D O 1
ATOM 6505 N N . THR E 1 61 ? 31.381 -21.142 8.728 1.00 10.60 96 THR D N 1
ATOM 6506 C CA . THR E 1 61 ? 32.811 -21.206 8.439 1.00 11.19 96 THR D CA 1
ATOM 6507 C C . THR E 1 61 ? 33.331 -19.959 7.726 1.00 11.55 96 THR D C 1
ATOM 6508 O O . THR E 1 61 ? 32.597 -19.307 6.978 1.00 11.31 96 THR D O 1
ATOM 6512 N N . GLU E 1 62 ? 34.600 -19.641 7.979 1.00 11.94 97 GLU D N 1
ATOM 6513 C CA . GLU E 1 62 ? 35.330 -18.611 7.229 1.00 12.78 97 GLU D CA 1
ATOM 6514 C C . GLU E 1 62 ? 36.122 -19.216 6.068 1.00 12.79 97 GLU D C 1
ATOM 6515 O O . GLU E 1 62 ? 36.668 -18.485 5.239 1.00 12.84 97 GLU D O 1
ATOM 6521 N N . ASP E 1 63 ? 36.189 -20.547 6.021 1.00 12.94 98 ASP D N 1
ATOM 6522 C CA . ASP E 1 63 ? 37.046 -21.252 5.067 1.00 12.94 98 ASP D CA 1
ATOM 6523 C C . ASP E 1 63 ? 36.448 -21.260 3.663 1.00 12.83 98 ASP D C 1
ATOM 6524 O O . ASP E 1 63 ? 35.396 -21.851 3.428 1.00 12.74 98 ASP D O 1
ATOM 6529 N N . ARG E 1 64 ? 37.135 -20.608 2.730 1.00 12.76 99 ARG D N 1
ATOM 6530 C CA . ARG E 1 64 ? 36.609 -20.438 1.375 1.00 12.71 99 ARG D CA 1
ATOM 6531 C C . ARG E 1 64 ? 36.548 -21.724 0.550 1.00 12.60 99 ARG D C 1
ATOM 6532 O O . ARG E 1 64 ? 35.740 -21.826 -0.368 1.00 12.24 99 ARG D O 1
ATOM 6540 N N . GLU E 1 65 ? 37.386 -22.703 0.882 1.00 12.54 100 GLU D N 1
ATOM 6541 C CA . GLU E 1 65 ? 37.301 -24.004 0.220 1.00 12.77 100 GLU D CA 1
ATOM 6542 C C . GLU E 1 65 ? 36.061 -24.776 0.669 1.00 12.49 100 GLU D C 1
ATOM 6543 O O . GLU E 1 65 ? 35.402 -25.427 -0.144 1.00 12.46 100 GLU D O 1
ATOM 6549 N N . GLN E 1 66 ? 35.737 -24.678 1.957 1.00 12.40 101 GLN D N 1
ATOM 6550 C CA . GLN E 1 66 ? 34.485 -25.230 2.479 1.00 12.40 101 GLN D CA 1
ATOM 6551 C C . GLN E 1 66 ? 33.289 -24.516 1.850 1.00 11.92 101 GLN D C 1
ATOM 6552 O O . GLN E 1 66 ? 32.288 -25.152 1.512 1.00 11.68 101 GLN D O 1
ATOM 6558 N N . ILE E 1 67 ? 33.410 -23.196 1.694 1.00 11.48 102 ILE D N 1
ATOM 6559 C CA . ILE E 1 67 ? 32.359 -22.375 1.092 1.00 11.00 102 ILE D CA 1
ATOM 6560 C C . ILE E 1 67 ? 32.149 -22.771 -0.371 1.00 11.07 102 ILE D C 1
ATOM 6561 O O . ILE E 1 67 ? 31.009 -22.863 -0.839 1.00 10.81 102 ILE D O 1
ATOM 6566 N N . ARG E 1 68 ? 33.250 -23.039 -1.071 1.00 11.20 103 ARG D N 1
ATOM 6567 C CA . ARG E 1 68 ? 33.188 -23.493 -2.454 1.00 11.22 103 ARG D CA 1
ATOM 6568 C C . ARG E 1 68 ? 32.439 -24.818 -2.539 1.00 11.05 103 ARG D C 1
ATOM 6569 O O . ARG E 1 68 ? 31.534 -24.972 -3.363 1.00 10.91 103 ARG D O 1
ATOM 6577 N N . GLN E 1 69 ? 32.823 -25.761 -1.680 1.00 10.88 104 GLN D N 1
ATOM 6578 C CA . GLN E 1 69 ? 32.194 -27.080 -1.637 1.00 11.37 104 GLN D CA 1
ATOM 6579 C C . GLN E 1 69 ? 30.713 -26.975 -1.285 1.00 10.94 104 GLN D C 1
ATOM 6580 O O . GLN E 1 69 ? 29.886 -27.684 -1.857 1.00 10.80 104 GLN D O 1
ATOM 6586 N N . GLY E 1 70 ? 30.393 -26.086 -0.347 1.00 10.85 105 GLY D N 1
ATOM 6587 C CA . GLY E 1 70 ? 29.009 -25.815 0.035 1.00 10.61 105 GLY D CA 1
ATOM 6588 C C . GLY E 1 70 ? 28.168 -25.335 -1.133 1.00 10.52 105 GLY D C 1
ATOM 6589 O O . GLY E 1 70 ? 27.057 -25.819 -1.348 1.00 10.35 105 GLY D O 1
ATOM 6590 N N . LEU E 1 71 ? 28.705 -24.385 -1.895 1.00 10.49 106 LEU D N 1
ATOM 6591 C CA . LEU E 1 71 ? 28.004 -23.849 -3.059 1.00 10.65 106 LEU D CA 1
ATOM 6592 C C . LEU E 1 71 ? 27.794 -24.919 -4.130 1.00 10.82 106 LEU D C 1
ATOM 6593 O O . LEU E 1 71 ? 26.736 -24.980 -4.751 1.00 10.70 106 LEU D O 1
ATOM 6598 N N . GLU E 1 72 ? 28.799 -25.769 -4.330 1.00 11.12 107 GLU D N 1
ATOM 6599 C CA . GLU E 1 72 ? 28.681 -26.870 -5.287 1.00 11.72 107 GLU D CA 1
ATOM 6600 C C . GLU E 1 72 ? 27.602 -27.866 -4.862 1.00 11.78 107 GLU D C 1
ATOM 6601 O O . GLU E 1 72 ? 26.895 -28.415 -5.704 1.00 12.03 107 GLU D O 1
ATOM 6607 N N . GLU E 1 73 ? 27.460 -28.077 -3.555 1.00 12.14 108 GLU D N 1
ATOM 6608 C CA . GLU E 1 73 ? 26.370 -28.900 -3.030 1.00 12.50 108 GLU D CA 1
ATOM 6609 C C . GLU E 1 73 ? 25.002 -28.254 -3.284 1.00 12.31 108 GLU D C 1
ATOM 6610 O O . GLU E 1 73 ? 24.039 -28.941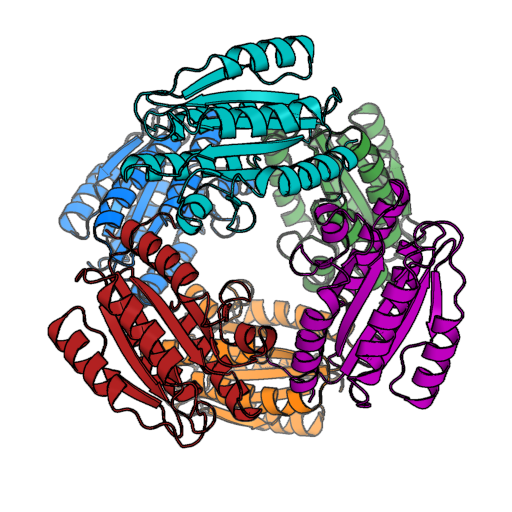 -3.628 1.00 12.15 108 GLU D O 1
ATOM 6616 N N . LEU E 1 74 ? 24.925 -26.933 -3.129 1.00 12.06 109 LEU D N 1
ATOM 6617 C CA . LEU E 1 74 ? 23.689 -26.196 -3.415 1.00 11.80 109 LEU D CA 1
ATOM 6618 C C . LEU E 1 74 ? 23.267 -26.284 -4.884 1.00 12.01 109 LEU D C 1
ATOM 6619 O O . LEU E 1 74 ? 22.075 -26.261 -5.189 1.00 11.83 109 LEU D O 1
ATOM 6624 N N . GLN E 1 75 ? 24.247 -26.404 -5.780 1.00 12.05 110 GLN D N 1
ATOM 6625 C CA . GLN E 1 75 ? 23.984 -26.536 -7.215 1.00 12.36 110 GLN D CA 1
ATOM 6626 C C . GLN E 1 75 ? 23.215 -27.815 -7.534 1.00 12.65 110 GLN D C 1
ATOM 6627 O O . GLN E 1 75 ? 22.486 -27.878 -8.531 1.00 12.94 110 GLN D O 1
ATOM 6633 N N . LYS E 1 76 ? 23.382 -28.820 -6.677 1.00 12.86 111 LYS D N 1
ATOM 6634 C CA . LYS E 1 76 ? 22.804 -30.147 -6.884 1.00 13.26 111 LYS D CA 1
ATOM 6635 C C . LYS E 1 76 ? 21.405 -30.303 -6.282 1.00 12.97 111 LYS D C 1
ATOM 6636 O O . LYS E 1 76 ? 20.728 -31.297 -6.545 1.00 12.63 111 LYS D O 1
ATOM 6642 N N . VAL E 1 77 ? 20.975 -29.319 -5.492 1.00 12.83 112 VAL D N 1
ATOM 6643 C CA . VAL E 1 77 ? 19.675 -29.375 -4.817 1.00 12.92 112 VAL D CA 1
ATOM 6644 C C . VAL E 1 77 ? 18.510 -29.594 -5.780 1.00 12.98 112 VAL D C 1
ATOM 6645 O O . VAL E 1 77 ? 18.414 -28.944 -6.827 1.00 12.89 112 VAL D O 1
ATOM 6649 N N . LEU E 1 78 ? 17.639 -30.532 -5.420 1.00 13.16 113 LEU D N 1
ATOM 6650 C CA . LEU E 1 78 ? 16.412 -30.760 -6.157 1.00 13.30 113 LEU D CA 1
ATOM 6651 C C . LEU E 1 78 ? 15.246 -30.357 -5.268 1.00 12.92 113 LEU D C 1
ATOM 6652 O O . LEU E 1 78 ? 15.003 -30.998 -4.243 1.00 12.97 113 LEU D O 1
ATOM 6657 N N . PRO E 1 79 ? 14.533 -29.280 -5.647 1.00 12.60 114 PRO D N 1
ATOM 6658 C CA . PRO E 1 79 ? 13.379 -28.828 -4.876 1.00 12.17 114 PRO D CA 1
ATOM 6659 C C . PRO E 1 79 ? 12.301 -29.900 -4.750 1.00 11.93 114 PRO D C 1
ATOM 6660 O O . PRO E 1 79 ? 12.036 -30.637 -5.700 1.00 11.79 114 PRO D O 1
ATOM 6664 N N . GLY E 1 80 ? 11.705 -29.986 -3.567 1.00 11.68 115 GLY D N 1
ATOM 6665 C CA . GLY E 1 80 ? 10.653 -30.958 -3.297 1.00 11.62 115 GLY D CA 1
ATOM 6666 C C . GLY E 1 80 ? 10.337 -30.987 -1.818 1.00 11.61 115 GLY D C 1
ATOM 6667 O O . GLY E 1 80 ? 11.150 -30.564 -0.997 1.00 11.75 115 GLY D O 1
ATOM 6668 N N . GLY E 1 81 ? 9.154 -31.490 -1.483 1.00 11.41 116 GLY D N 1
ATOM 6669 C CA . GLY E 1 81 ? 8.751 -31.632 -0.093 1.00 11.12 116 GLY D CA 1
ATOM 6670 C C . GLY E 1 81 ? 7.984 -30.435 0.430 1.00 10.76 116 GLY D C 1
ATOM 6671 O O . GLY E 1 81 ? 7.625 -29.527 -0.325 1.00 10.77 116 GLY D O 1
ATOM 6672 N N . ASP E 1 82 ? 7.746 -30.447 1.736 1.00 10.33 117 ASP D N 1
ATOM 6673 C CA . ASP E 1 82 ? 6.952 -29.428 2.412 1.00 10.19 117 ASP D CA 1
ATOM 6674 C C . ASP E 1 82 ? 7.787 -28.188 2.702 1.00 9.82 117 ASP D C 1
ATOM 6675 O O . ASP E 1 82 ? 8.933 -28.100 2.279 1.00 9.50 117 ASP D O 1
ATOM 6680 N N . THR E 1 83 ? 7.210 -27.237 3.433 1.00 9.35 118 THR D N 1
ATOM 6681 C CA . THR E 1 83 ? 7.899 -25.989 3.747 1.00 8.87 118 THR D CA 1
ATOM 6682 C C . THR E 1 83 ? 7.984 -25.759 5.258 1.00 8.78 118 THR D C 1
ATOM 6683 O O . THR E 1 83 ? 7.307 -24.893 5.809 1.00 8.65 118 THR D O 1
ATOM 6687 N N . TYR E 1 84 ? 8.831 -26.543 5.920 1.00 8.47 119 TYR D N 1
ATOM 6688 C CA . TYR E 1 84 ? 9.001 -26.435 7.362 1.00 8.55 119 TYR D CA 1
ATOM 6689 C C . TYR E 1 84 ? 10.123 -25.448 7.665 1.00 8.59 119 TYR D C 1
ATOM 6690 O O . TYR E 1 84 ? 11.194 -25.832 8.148 1.00 8.43 119 TYR D O 1
ATOM 6699 N N . MET E 1 85 ? 9.865 -24.175 7.370 1.00 8.50 120 MET D N 1
ATOM 6700 C CA . MET E 1 85 ? 10.865 -23.118 7.539 1.00 8.61 120 MET D CA 1
ATOM 6701 C C . MET E 1 85 ? 11.361 -22.977 8.972 1.00 8.56 120 MET D C 1
ATOM 6702 O O . MET E 1 85 ? 12.536 -22.663 9.183 1.00 8.53 120 MET D O 1
ATOM 6707 N N . HIS E 1 86 ? 10.484 -23.226 9.949 1.00 8.58 121 HIS D N 1
ATOM 6708 C CA . HIS E 1 86 ? 10.878 -23.126 11.354 1.00 8.64 121 HIS D CA 1
ATOM 6709 C C . HIS E 1 86 ? 12.116 -23.959 11.669 1.00 8.80 121 HIS D C 1
ATOM 6710 O O . HIS E 1 86 ? 12.967 -23.534 12.451 1.00 8.56 121 HIS D O 1
ATOM 6717 N N . GLU E 1 87 ? 12.219 -25.129 11.039 1.00 8.70 122 GLU D N 1
ATOM 6718 C CA . GLU E 1 87 ? 13.371 -26.013 11.230 1.00 9.03 122 GLU D CA 1
ATOM 6719 C C . GLU E 1 87 ? 14.660 -25.406 10.683 1.00 8.98 122 GLU D C 1
ATOM 6720 O O . GLU E 1 87 ? 15.734 -25.628 11.237 1.00 9.29 122 GLU D O 1
ATOM 6726 N N . GLY E 1 88 ? 14.547 -24.650 9.593 1.00 9.12 123 GLY D N 1
ATOM 6727 C CA . GLY E 1 88 ? 15.675 -23.886 9.060 1.00 8.93 123 GLY D CA 1
ATOM 6728 C C . GLY E 1 88 ? 16.182 -22.878 10.072 1.00 8.89 123 GLY D C 1
ATOM 6729 O O . GLY E 1 88 ? 17.391 -22.714 10.245 1.00 9.05 123 GLY D O 1
ATOM 6730 N N . PHE E 1 89 ? 15.253 -22.207 10.748 1.00 8.84 124 PHE D N 1
ATOM 6731 C CA . PHE E 1 89 ? 15.607 -21.273 11.814 1.00 9.12 124 PHE D CA 1
ATOM 6732 C C . PHE E 1 89 ? 16.190 -21.980 13.028 1.00 9.39 124 PHE D C 1
ATOM 6733 O O . PHE E 1 89 ? 17.101 -21.464 13.676 1.00 9.31 124 PHE D O 1
ATOM 6741 N N . GLU E 1 90 ? 15.675 -23.173 13.319 1.00 9.37 125 GLU D N 1
ATOM 6742 C CA . GLU E 1 90 ? 16.228 -23.998 14.390 1.00 9.91 125 GLU D CA 1
ATOM 6743 C C . GLU E 1 90 ? 17.706 -24.312 14.156 1.00 9.82 125 GLU D C 1
ATOM 6744 O O . GLU E 1 90 ? 18.512 -24.207 15.081 1.00 9.66 125 GLU D O 1
ATOM 6750 N N . ARG E 1 91 ? 18.055 -24.662 12.916 1.00 9.76 126 ARG D N 1
ATOM 6751 C CA . ARG E 1 91 ? 19.448 -24.937 12.546 1.00 10.01 126 ARG D CA 1
ATOM 6752 C C . ARG E 1 91 ? 20.339 -23.712 12.747 1.00 10.13 126 ARG D C 1
ATOM 6753 O O . ARG E 1 91 ? 21.497 -23.841 13.145 1.00 10.10 126 ARG D O 1
ATOM 6761 N N . ALA E 1 92 ? 19.789 -22.531 12.470 1.00 10.03 127 ALA D N 1
ATOM 6762 C CA . ALA E 1 92 ? 20.503 -21.271 12.652 1.00 10.32 127 ALA D CA 1
ATOM 6763 C C . ALA E 1 92 ? 20.683 -20.962 14.136 1.00 10.53 127 ALA D C 1
ATOM 6764 O O . ALA E 1 92 ? 21.796 -20.690 14.586 1.00 10.64 127 ALA D O 1
ATOM 6766 N N . SER E 1 93 ? 19.585 -21.028 14.887 1.00 10.98 128 SER D N 1
ATOM 6767 C CA . SER E 1 93 ? 19.594 -20.747 16.324 1.00 11.35 128 SER D CA 1
ATOM 6768 C C . SER E 1 93 ? 20.556 -21.638 17.113 1.00 11.58 128 SER D C 1
ATOM 6769 O O . SER E 1 93 ? 21.214 -21.166 18.043 1.00 11.93 128 SER D O 1
ATOM 6772 N N . GLU E 1 94 ? 20.636 -22.915 16.737 1.00 11.72 129 GLU D N 1
ATOM 6773 C CA . GLU E 1 94 ? 21.554 -23.858 17.379 1.00 11.87 129 GLU D CA 1
ATOM 6774 C C . GLU E 1 94 ? 23.003 -23.407 17.228 1.00 11.63 129 GLU D C 1
ATOM 6775 O O . GLU E 1 94 ? 23.783 -23.468 18.181 1.00 11.77 129 GLU D O 1
ATOM 6781 N N . GLN E 1 95 ? 23.351 -22.945 16.029 1.00 11.21 130 GLN D N 1
ATOM 6782 C CA . GLN E 1 95 ? 24.693 -22.432 15.762 1.00 11.25 130 GLN D CA 1
ATOM 6783 C C . GLN E 1 95 ? 24.956 -21.104 16.472 1.00 11.14 130 GLN D C 1
ATOM 6784 O O . GLN E 1 95 ? 26.031 -20.910 17.038 1.00 10.91 130 GLN D O 1
ATOM 6790 N N . ILE E 1 96 ? 23.973 -20.203 16.450 1.00 11.40 131 ILE D N 1
ATOM 6791 C CA . ILE E 1 96 ? 24.094 -18.898 17.118 1.00 11.52 131 ILE D CA 1
ATOM 6792 C C . ILE E 1 96 ? 24.316 -19.071 18.623 1.00 12.13 131 ILE D C 1
ATOM 6793 O O . ILE E 1 96 ? 25.187 -18.416 19.205 1.00 12.06 131 ILE D O 1
ATOM 6798 N N . TYR E 1 97 ? 23.549 -19.973 19.236 1.00 12.88 132 TYR D N 1
ATOM 6799 C CA . TYR E 1 97 ? 23.695 -20.281 20.660 1.00 14.02 132 TYR D CA 1
ATOM 6800 C C . TYR E 1 97 ? 25.112 -20.741 20.991 1.00 14.26 132 TYR D C 1
ATOM 6801 O O . TYR E 1 97 ? 25.714 -20.262 21.954 1.00 14.35 132 TYR D O 1
ATOM 6810 N N . TYR E 1 98 ? 25.633 -21.671 20.194 1.00 14.78 133 TYR D N 1
ATOM 6811 C CA . TYR E 1 98 ? 27.002 -22.139 20.360 1.00 15.44 133 TYR D CA 1
ATOM 6812 C C . TYR E 1 98 ? 28.007 -20.994 20.208 1.00 15.62 133 TYR D C 1
ATOM 6813 O O . TYR E 1 98 ? 28.931 -20.861 21.016 1.00 15.70 133 TYR D O 1
ATOM 6822 N N . GLU E 1 99 ? 27.828 -20.178 19.169 1.00 15.77 134 GLU D N 1
ATOM 6823 C CA . GLU E 1 99 ? 28.740 -19.062 18.905 1.00 16.22 134 GLU D CA 1
ATOM 6824 C C . GLU E 1 99 ? 28.699 -18.018 20.010 1.00 16.37 134 GLU D C 1
ATOM 6825 O O . GLU E 1 99 ? 29.732 -17.452 20.364 1.00 16.58 134 GLU D O 1
ATOM 6831 N N . ASN E 1 100 ? 27.508 -17.773 20.552 1.00 16.71 135 ASN D N 1
ATOM 6832 C CA . ASN E 1 100 ? 27.342 -16.864 21.686 1.00 16.93 135 ASN D CA 1
ATOM 6833 C C . ASN E 1 100 ? 28.257 -17.223 22.851 1.00 17.37 135 ASN D C 1
ATOM 6834 O O . ASN E 1 100 ? 28.841 -16.341 23.483 1.00 17.37 135 ASN D O 1
ATOM 6839 N N . ARG E 1 101 ? 28.389 -18.522 23.109 1.00 17.65 136 ARG D N 1
ATOM 6840 C CA . ARG E 1 101 ? 29.184 -19.027 24.227 1.00 18.27 136 ARG D CA 1
ATOM 6841 C C . ARG E 1 101 ? 30.679 -18.699 24.110 1.00 18.09 136 ARG D C 1
ATOM 6842 O O . ARG E 1 101 ? 31.418 -18.817 25.088 1.00 18.28 136 ARG D O 1
ATOM 6850 N N . GLN E 1 102 ? 31.110 -18.277 22.921 1.00 18.08 137 GLN D N 1
ATOM 6851 C CA . GLN E 1 102 ? 32.496 -17.851 22.698 1.00 18.17 137 GLN D CA 1
ATOM 6852 C C . GLN E 1 102 ? 32.752 -16.435 23.219 1.00 18.03 137 GLN D C 1
ATOM 6853 O O . GLN E 1 102 ? 33.896 -16.067 23.490 1.00 18.02 137 GLN D O 1
ATOM 6859 N N . GLY E 1 103 ? 31.686 -15.645 23.333 1.00 17.89 138 GLY D N 1
ATOM 6860 C CA . GLY E 1 103 ? 31.753 -14.326 23.961 1.00 17.68 138 GLY D CA 1
ATOM 6861 C C . GLY E 1 103 ? 32.178 -13.159 23.088 1.00 17.66 138 GLY D C 1
ATOM 6862 O O . GLY E 1 103 ? 32.516 -12.093 23.605 1.00 17.62 138 GLY D O 1
ATOM 6863 N N . TYR E 1 104 ? 32.166 -13.351 21.771 1.00 17.53 139 TYR D N 1
ATOM 6864 C CA . TYR E 1 104 ? 32.498 -12.280 20.837 1.00 17.45 139 TYR D CA 1
ATOM 6865 C C . TYR E 1 104 ? 31.280 -11.421 20.512 1.00 17.13 139 TYR D C 1
ATOM 6866 O O . TYR E 1 104 ? 30.144 -11.907 20.520 1.00 17.03 139 TYR D O 1
ATOM 6875 N N . ARG E 1 105 ? 31.522 -10.141 20.243 1.00 16.70 140 ARG D N 1
ATOM 6876 C CA . ARG E 1 105 ? 30.485 -9.260 19.723 1.00 16.50 140 ARG D CA 1
ATOM 6877 C C . ARG E 1 105 ? 30.379 -9.516 18.229 1.00 16.28 140 ARG D C 1
ATOM 6878 O O . ARG E 1 105 ? 31.279 -9.171 17.459 1.00 16.17 140 ARG D O 1
ATOM 6886 N N . THR E 1 106 ? 29.279 -10.136 17.824 1.00 16.08 141 THR D N 1
ATOM 6887 C CA . THR E 1 106 ? 29.130 -10.573 16.445 1.00 15.92 141 THR D CA 1
ATOM 6888 C C . THR E 1 106 ? 27.882 -10.007 15.795 1.00 15.38 141 THR D C 1
ATOM 6889 O O . THR E 1 106 ? 26.826 -9.914 16.422 1.00 15.46 141 THR D O 1
ATOM 6893 N N . ALA E 1 107 ? 28.019 -9.624 14.532 1.00 14.63 142 ALA D N 1
ATOM 6894 C CA . ALA E 1 107 ? 26.867 -9.350 13.702 1.00 14.05 142 ALA D CA 1
ATOM 6895 C C . ALA E 1 107 ? 26.373 -10.704 13.211 1.00 13.84 142 ALA D C 1
ATOM 6896 O O . ALA E 1 107 ? 26.978 -11.312 12.323 1.00 14.11 142 ALA D O 1
ATOM 6898 N N . SER E 1 108 ? 25.310 -11.200 13.840 1.00 13.37 143 SER D N 1
ATOM 6899 C CA . SER E 1 108 ? 24.691 -12.455 13.426 1.00 13.04 143 SER D CA 1
ATOM 6900 C C . SER E 1 108 ? 23.520 -12.111 12.524 1.00 12.35 143 SER D C 1
ATOM 6901 O O . SER E 1 108 ? 22.508 -11.583 12.980 1.00 12.50 143 SER D O 1
ATOM 6904 N N . VAL E 1 109 ? 23.679 -12.377 11.232 1.00 11.78 144 VAL D N 1
ATOM 6905 C CA . VAL E 1 109 ? 22.669 -11.993 10.261 1.00 10.88 144 VAL D CA 1
ATOM 6906 C C . VAL E 1 109 ? 22.080 -13.241 9.615 1.00 10.69 144 VAL D C 1
ATOM 6907 O O . VAL E 1 109 ? 22.812 -14.123 9.162 1.00 10.63 144 VAL D O 1
ATOM 6911 N N . ILE E 1 110 ? 20.754 -13.322 9.616 1.00 10.19 145 ILE D N 1
ATOM 6912 C CA . ILE E 1 110 ? 20.054 -14.397 8.925 1.00 9.92 145 ILE D CA 1
ATOM 6913 C C . ILE E 1 110 ? 19.433 -13.856 7.644 1.00 9.88 145 ILE D C 1
ATOM 6914 O O . ILE E 1 110 ? 18.774 -12.816 7.656 1.00 9.84 145 ILE D O 1
ATOM 6919 N N . ILE E 1 111 ? 19.666 -14.549 6.535 1.00 9.87 146 ILE D N 1
ATOM 6920 C CA . ILE E 1 111 ? 18.956 -14.239 5.305 1.00 9.89 146 ILE D CA 1
ATOM 6921 C C . ILE E 1 111 ? 18.139 -15.458 4.902 1.00 9.78 146 ILE D C 1
ATOM 6922 O O . ILE E 1 111 ? 18.691 -16.477 4.495 1.00 9.76 146 ILE D O 1
ATOM 6927 N N . ALA E 1 112 ? 16.821 -15.341 5.040 1.00 9.84 147 ALA D N 1
ATOM 6928 C CA . ALA E 1 112 ? 15.902 -16.408 4.661 1.00 10.33 147 ALA D CA 1
ATOM 6929 C C . ALA E 1 112 ? 15.353 -16.148 3.263 1.00 10.43 147 ALA D C 1
ATOM 6930 O O . ALA E 1 112 ? 14.730 -15.111 3.014 1.00 10.95 147 ALA D O 1
ATOM 6932 N N . LEU E 1 113 ? 15.617 -17.080 2.351 1.00 10.47 148 LEU D N 1
ATOM 6933 C CA . LEU E 1 113 ? 15.116 -17.013 0.977 1.00 10.60 148 LEU D CA 1
ATOM 6934 C C . LEU E 1 113 ? 13.935 -17.961 0.864 1.00 10.35 148 LEU D C 1
ATOM 6935 O O . LEU E 1 113 ? 14.080 -19.160 1.100 1.00 10.41 148 LEU D O 1
ATOM 6940 N N . THR E 1 114 ? 12.769 -17.423 0.511 1.00 10.32 149 THR D N 1
ATOM 6941 C CA . THR E 1 114 ? 11.538 -18.211 0.460 1.00 10.45 149 THR D CA 1
ATOM 6942 C C . THR E 1 114 ? 10.457 -17.524 -0.374 1.00 10.54 149 THR D C 1
ATOM 6943 O O . THR E 1 114 ? 10.522 -16.316 -0.608 1.00 10.46 149 THR D O 1
ATOM 6947 N N . ASP E 1 115 ? 9.473 -18.302 -0.825 1.00 10.66 150 ASP D N 1
ATOM 6948 C CA . ASP E 1 115 ? 8.301 -17.738 -1.494 1.00 10.87 150 ASP D CA 1
ATOM 6949 C C . ASP E 1 115 ? 7.214 -17.330 -0.498 1.00 11.05 150 ASP D C 1
ATOM 6950 O O . ASP E 1 115 ? 6.192 -16.752 -0.880 1.00 11.04 150 ASP D O 1
ATOM 6955 N N . GLY E 1 116 ? 7.446 -17.637 0.779 1.00 11.15 151 GLY D N 1
ATOM 6956 C CA . GLY E 1 116 ? 6.498 -17.321 1.850 1.00 11.41 151 GLY D CA 1
ATOM 6957 C C . GLY E 1 116 ? 5.219 -18.144 1.863 1.00 11.66 151 GLY D C 1
ATOM 6958 O O . GLY E 1 116 ? 4.303 -17.854 2.638 1.00 11.60 151 GLY D O 1
ATOM 6959 N N . GLU E 1 117 ? 5.156 -19.172 1.018 1.00 11.72 152 GLU D N 1
ATOM 6960 C CA . GLU E 1 117 ? 3.975 -20.034 0.928 1.00 11.99 152 GLU D CA 1
ATOM 6961 C C . GLU E 1 117 ? 3.971 -21.082 2.044 1.00 11.84 152 GLU D C 1
ATOM 6962 O O . GLU E 1 117 ? 4.207 -22.276 1.815 1.00 12.26 152 GLU D O 1
ATOM 6968 N N . LEU E 1 118 ? 3.708 -20.610 3.258 1.00 11.68 153 LEU D N 1
ATOM 6969 C CA . LEU E 1 118 ? 3.671 -21.448 4.446 1.00 11.63 153 LEU D CA 1
ATOM 6970 C C . LEU E 1 118 ? 2.228 -21.634 4.869 1.00 11.55 153 LEU D C 1
ATOM 6971 O O . LEU E 1 118 ? 1.465 -20.665 4.919 1.00 11.62 153 LEU D O 1
ATOM 6976 N N . HIS E 1 119 ? 1.858 -22.872 5.187 1.00 11.47 154 HIS D N 1
ATOM 6977 C CA . HIS E 1 119 ? 0.545 -23.151 5.754 1.00 11.31 154 HIS D CA 1
ATOM 6978 C C . HIS E 1 119 ? 0.470 -22.562 7.158 1.00 11.28 154 HIS D C 1
ATOM 6979 O O . HIS E 1 119 ? 1.503 -22.276 7.766 1.00 11.13 154 HIS D O 1
ATOM 6986 N N . GLU E 1 120 ? -0.749 -22.380 7.660 1.00 11.17 155 GLU D N 1
ATOM 6987 C CA . GLU E 1 120 ? -0.993 -21.583 8.869 1.00 11.44 155 GLU D CA 1
ATOM 6988 C C . GLU E 1 120 ? -0.128 -21.965 10.076 1.00 11.33 155 GLU D C 1
ATOM 6989 O O . GLU E 1 120 ? 0.563 -21.113 10.647 1.00 11.08 155 GLU D O 1
ATOM 6995 N N . ASP E 1 121 ? -0.175 -23.236 10.465 1.00 11.36 156 ASP D N 1
ATOM 6996 C CA . ASP E 1 121 ? 0.609 -23.705 11.607 1.00 11.49 156 ASP D CA 1
ATOM 6997 C C . ASP E 1 121 ? 2.112 -23.581 11.367 1.00 11.55 156 ASP D C 1
ATOM 6998 O O . ASP E 1 121 ? 2.856 -23.200 12.272 1.00 11.49 156 ASP D O 1
ATOM 7003 N N . LEU E 1 122 ? 2.545 -23.881 10.144 1.00 11.48 157 LEU D N 1
ATOM 7004 C CA . LEU E 1 122 ? 3.950 -23.732 9.761 1.00 11.79 157 LEU D CA 1
ATOM 7005 C C . LEU E 1 122 ? 4.422 -22.285 9.873 1.00 11.91 157 LEU D C 1
ATOM 7006 O O . LEU E 1 122 ? 5.548 -22.033 10.301 1.00 11.97 157 LEU D O 1
ATOM 7011 N N . PHE E 1 123 ? 3.558 -21.341 9.501 1.00 12.23 158 PHE D N 1
ATOM 7012 C CA . PHE E 1 123 ? 3.894 -19.924 9.607 1.00 12.84 158 PHE D CA 1
ATOM 7013 C C . PHE E 1 123 ? 4.027 -19.522 11.072 1.00 12.77 158 PHE D C 1
ATOM 7014 O O . PHE E 1 123 ? 4.924 -18.757 11.432 1.00 12.49 158 PHE D O 1
ATOM 7022 N N . PHE E 1 124 ? 3.138 -20.059 11.907 1.00 12.98 159 PHE D N 1
ATOM 7023 C CA . PHE E 1 124 ? 3.169 -19.830 13.350 1.00 13.58 159 PHE D CA 1
ATOM 7024 C C . PHE E 1 124 ? 4.506 -20.291 13.935 1.00 13.47 159 PHE D C 1
ATOM 7025 O O . PHE E 1 124 ? 5.168 -19.531 14.645 1.00 13.45 159 PHE D O 1
ATOM 7033 N N . TYR E 1 125 ? 4.905 -21.522 13.614 1.00 13.51 160 TYR D N 1
ATOM 7034 C CA . TYR E 1 125 ? 6.181 -22.067 14.087 1.00 13.70 160 TYR D CA 1
ATOM 7035 C C . TYR E 1 125 ? 7.372 -21.244 13.587 1.00 13.29 160 TYR D C 1
ATOM 7036 O O . TYR E 1 125 ? 8.329 -21.026 14.331 1.00 13.14 160 TYR D O 1
ATOM 7045 N N . SER E 1 126 ? 7.301 -20.796 12.331 1.00 13.02 161 SER D N 1
ATOM 7046 C CA . SER E 1 126 ? 8.374 -20.004 11.710 1.00 12.96 161 SER D CA 1
ATOM 7047 C C . SER E 1 126 ? 8.562 -18.649 12.383 1.00 12.89 161 SER D C 1
ATOM 7048 O O . SER E 1 126 ? 9.693 -18.241 12.656 1.00 12.70 161 SER D O 1
ATOM 7051 N N . GLU E 1 127 ? 7.457 -17.954 12.649 1.00 12.81 162 GLU D N 1
ATOM 7052 C CA . GLU E 1 127 ? 7.529 -16.668 13.336 1.00 13.11 162 GLU D CA 1
ATOM 7053 C C . GLU E 1 127 ? 8.058 -16.849 14.759 1.00 12.94 162 GLU D C 1
ATOM 7054 O O . GLU E 1 127 ? 8.855 -16.041 15.237 1.00 12.76 162 GLU D O 1
ATOM 7060 N N . ARG E 1 128 ? 7.623 -17.924 15.414 1.00 13.00 163 ARG D N 1
ATOM 7061 C CA . ARG E 1 128 ? 8.110 -18.284 16.744 1.00 13.37 163 ARG D CA 1
ATOM 7062 C C . ARG E 1 128 ? 9.626 -18.509 16.747 1.00 13.03 163 ARG D C 1
ATOM 7063 O O . ARG E 1 128 ? 10.342 -17.972 17.595 1.00 12.80 163 ARG D O 1
ATOM 7071 N N . GLU E 1 129 ? 10.109 -19.304 15.797 1.00 12.70 164 GLU D N 1
ATOM 7072 C CA . GLU E 1 129 ? 11.536 -19.620 15.734 1.00 12.48 164 GLU D CA 1
ATOM 7073 C C . GLU E 1 129 ? 12.387 -18.426 15.293 1.00 12.29 164 GLU D C 1
ATOM 7074 O O . GLU E 1 129 ? 13.530 -18.283 15.733 1.00 12.54 164 GLU D O 1
ATOM 7080 N N . ALA E 1 130 ? 11.826 -17.574 14.438 1.00 12.09 165 ALA D N 1
ATOM 7081 C CA . ALA E 1 130 ? 12.489 -16.338 14.024 1.00 12.20 165 ALA D CA 1
ATOM 7082 C C . ALA E 1 130 ? 12.657 -15.394 15.213 1.00 12.47 165 ALA D C 1
ATOM 7083 O O . ALA E 1 130 ? 13.715 -14.787 15.389 1.00 12.44 165 ALA D O 1
ATOM 7085 N N . ASN E 1 131 ? 11.609 -15.283 16.029 1.00 12.62 166 ASN D N 1
ATOM 7086 C CA . ASN E 1 131 ? 11.670 -14.521 17.277 1.00 13.15 166 ASN D CA 1
ATOM 7087 C C . ASN E 1 131 ? 12.740 -15.062 18.222 1.00 13.25 166 ASN D C 1
ATOM 7088 O O . ASN E 1 131 ? 13.464 -14.291 18.859 1.00 13.41 166 ASN D O 1
ATOM 7093 N N . ARG E 1 132 ? 12.836 -16.387 18.300 1.00 13.42 167 ARG D N 1
ATOM 7094 C CA . ARG E 1 132 ? 13.840 -17.051 19.125 1.00 13.85 167 ARG D CA 1
ATOM 7095 C C . ARG E 1 132 ? 15.258 -16.747 18.639 1.00 13.55 167 ARG D C 1
ATOM 7096 O O . ARG E 1 132 ? 16.169 -16.582 19.453 1.00 13.53 167 ARG D O 1
ATOM 7104 N N . SER E 1 133 ? 15.431 -16.671 17.317 1.00 13.30 168 SER D N 1
ATOM 7105 C CA . SER E 1 133 ? 16.704 -16.267 16.713 1.00 13.17 168 SER D CA 1
ATOM 7106 C C . SER E 1 133 ? 17.083 -14.851 17.143 1.00 13.10 168 SER D C 1
ATOM 7107 O O . SER E 1 133 ? 18.230 -14.593 17.511 1.00 13.04 168 SER D O 1
ATOM 7110 N N . ARG E 1 134 ? 16.107 -13.944 17.101 1.00 13.04 169 ARG D N 1
ATOM 7111 C CA . ARG E 1 134 ? 16.301 -12.556 17.527 1.00 13.29 169 ARG D CA 1
ATOM 7112 C C . ARG E 1 134 ? 16.660 -12.436 19.005 1.00 13.31 169 ARG D C 1
ATOM 7113 O O . ARG E 1 134 ? 17.438 -11.556 19.389 1.00 13.53 169 ARG D O 1
ATOM 7121 N N . ASP E 1 135 ? 16.086 -13.314 19.826 1.00 13.47 170 ASP D N 1
ATOM 7122 C CA . ASP E 1 135 ? 16.393 -13.367 21.253 1.00 13.75 170 ASP D CA 1
ATOM 7123 C C . ASP E 1 135 ? 17.860 -13.735 21.486 1.00 13.44 170 ASP D C 1
ATOM 7124 O O . ASP E 1 135 ? 18.479 -13.286 22.457 1.00 13.42 170 ASP D O 1
ATOM 7129 N N . LEU E 1 136 ? 18.408 -14.539 20.578 1.00 13.11 171 LEU D N 1
ATOM 7130 C CA . LEU E 1 136 ? 19.806 -14.964 20.652 1.00 12.83 171 LEU D CA 1
ATOM 7131 C C . LEU E 1 136 ? 20.773 -13.965 20.007 1.00 12.70 171 LEU D C 1
ATOM 7132 O O . LEU E 1 136 ? 21.985 -14.189 20.000 1.00 12.73 171 LEU D O 1
ATOM 7137 N N . GLY E 1 137 ? 20.231 -12.876 19.461 1.00 12.67 172 GLY D N 1
ATOM 7138 C CA . GLY E 1 137 ? 21.045 -11.785 18.921 1.00 12.75 172 GLY D CA 1
ATOM 7139 C C . GLY E 1 137 ? 21.006 -11.579 17.416 1.00 12.81 172 GLY D C 1
ATOM 7140 O O . GLY E 1 137 ? 21.619 -10.636 16.903 1.00 12.91 172 GLY D O 1
ATOM 7141 N N . ALA E 1 138 ? 20.282 -12.443 16.707 1.00 12.56 173 ALA D N 1
ATOM 7142 C CA . ALA E 1 138 ? 20.229 -12.395 15.247 1.00 12.36 173 ALA D CA 1
ATOM 7143 C C . ALA E 1 138 ? 19.422 -11.218 14.694 1.00 12.38 173 ALA D C 1
ATOM 7144 O O . ALA E 1 138 ? 18.452 -10.764 15.311 1.00 12.43 173 ALA D O 1
ATOM 7146 N N . ILE E 1 139 ? 19.851 -10.729 13.532 1.00 12.08 174 ILE D N 1
ATOM 7147 C CA . ILE E 1 139 ? 19.069 -9.800 12.719 1.00 12.11 174 ILE D CA 1
ATOM 7148 C C . ILE E 1 139 ? 18.558 -10.587 11.516 1.00 11.86 174 ILE D C 1
ATOM 7149 O O . ILE E 1 139 ? 19.350 -11.169 10.770 1.00 11.87 174 ILE D O 1
ATOM 7154 N N . VAL E 1 140 ? 17.240 -10.617 11.342 1.00 11.61 175 VAL D N 1
ATOM 7155 C CA . VAL E 1 140 ? 16.633 -11.468 10.319 1.00 11.50 175 VAL D CA 1
ATOM 7156 C C . VAL E 1 140 ? 16.172 -10.674 9.096 1.00 11.28 175 VAL D C 1
ATOM 7157 O O . VAL E 1 140 ? 15.330 -9.776 9.198 1.00 11.47 175 VAL D O 1
ATOM 7161 N N . TYR E 1 141 ? 16.750 -11.011 7.947 1.00 11.28 176 TYR D N 1
ATOM 7162 C CA . TYR E 1 141 ? 16.283 -10.521 6.660 1.00 11.32 176 TYR D CA 1
ATOM 7163 C C . TYR E 1 141 ? 15.527 -11.637 5.957 1.00 11.25 176 TYR D C 1
ATOM 7164 O O . TYR E 1 141 ? 15.856 -12.815 6.116 1.00 11.00 176 TYR D O 1
ATOM 7173 N N . ALA E 1 142 ? 14.506 -11.260 5.192 1.00 11.15 177 ALA D N 1
ATOM 7174 C CA . ALA E 1 142 ? 13.788 -12.205 4.350 1.00 11.47 177 ALA D CA 1
ATOM 7175 C C . ALA E 1 142 ? 13.818 -11.720 2.909 1.00 11.63 177 ALA D C 1
ATOM 7176 O O . ALA E 1 142 ? 13.459 -10.575 2.616 1.00 12.08 177 ALA D O 1
ATOM 7178 N N . VAL E 1 143 ? 14.280 -12.586 2.015 1.00 11.88 178 VAL D N 1
ATOM 7179 C CA . VAL E 1 143 ? 14.320 -12.266 0.594 1.00 12.12 178 VAL D CA 1
ATOM 7180 C C . VAL E 1 143 ? 13.278 -13.112 -0.132 1.00 12.47 178 VAL D C 1
ATOM 7181 O O . VAL E 1 143 ? 13.344 -14.343 -0.123 1.00 12.24 178 VAL D O 1
ATOM 7185 N N . GLY E 1 144 ? 12.310 -12.435 -0.745 1.00 12.63 179 GLY D N 1
ATOM 7186 C CA . GLY E 1 144 ? 11.146 -13.099 -1.315 1.00 12.99 179 GLY D CA 1
ATOM 7187 C C . GLY E 1 144 ? 11.284 -13.516 -2.763 1.00 13.57 179 GLY D C 1
ATOM 7188 O O . GLY E 1 144 ? 11.746 -12.745 -3.608 1.00 13.45 179 GLY D O 1
ATOM 7189 N N . VAL E 1 145 ? 10.862 -14.746 -3.040 1.00 13.95 180 VAL D N 1
ATOM 7190 C CA . VAL E 1 145 ? 10.835 -15.291 -4.392 1.00 14.68 180 VAL D CA 1
ATOM 7191 C C . VAL E 1 145 ? 9.375 -15.413 -4.847 1.00 15.02 180 VAL D C 1
ATOM 7192 O O . VAL E 1 145 ? 8.466 -15.480 -4.015 1.00 14.89 180 VAL D O 1
ATOM 7196 N N . LYS E 1 146 ? 9.159 -15.429 -6.164 1.00 15.65 181 LYS D N 1
ATOM 7197 C CA . LYS E 1 146 ? 7.813 -15.461 -6.753 1.00 16.51 181 LYS D CA 1
ATOM 7198 C C . LYS E 1 146 ? 7.036 -14.196 -6.384 1.00 16.99 181 LYS D C 1
ATOM 7199 O O . LYS E 1 146 ? 7.638 -13.156 -6.095 1.00 17.24 181 LYS D O 1
ATOM 7205 N N . ASP E 1 147 ? 5.709 -14.283 -6.396 1.00 17.61 182 ASP D N 1
ATOM 7206 C CA . ASP E 1 147 ? 4.860 -13.158 -6.013 1.00 18.12 182 ASP D CA 1
ATOM 7207 C C . ASP E 1 147 ? 4.505 -13.250 -4.527 1.00 17.96 182 ASP D C 1
ATOM 7208 O O . ASP E 1 147 ? 3.346 -13.458 -4.150 1.00 18.14 182 ASP D O 1
ATOM 7213 N N . PHE E 1 148 ? 5.530 -13.092 -3.695 1.00 17.68 183 PHE D N 1
ATOM 7214 C CA . PHE E 1 148 ? 5.421 -13.217 -2.245 1.00 17.26 183 PHE D CA 1
ATOM 7215 C C . PHE E 1 148 ? 4.662 -12.045 -1.619 1.00 17.20 183 PHE D C 1
ATOM 7216 O O . PHE E 1 148 ? 4.561 -10.968 -2.211 1.00 17.37 183 PHE D O 1
ATOM 7224 N N . ASN E 1 149 ? 4.149 -12.273 -0.412 1.00 17.15 184 ASN D N 1
ATOM 7225 C CA . ASN E 1 149 ? 3.454 -11.256 0.372 1.00 17.01 184 ASN D CA 1
ATOM 7226 C C . ASN E 1 149 ? 4.419 -10.652 1.395 1.00 16.87 184 ASN D C 1
ATOM 7227 O O . ASN E 1 149 ? 4.804 -11.318 2.356 1.00 16.68 184 ASN D O 1
ATOM 7232 N N . GLU E 1 150 ? 4.809 -9.394 1.186 1.00 16.92 185 GLU D N 1
ATOM 7233 C CA . GLU E 1 150 ? 5.831 -8.756 2.030 1.00 17.22 185 GLU D CA 1
ATOM 7234 C C . GLU E 1 150 ? 5.415 -8.547 3.489 1.00 16.91 185 GLU D C 1
ATOM 7235 O O . GLU E 1 150 ? 6.265 -8.559 4.384 1.00 16.41 185 GLU D O 1
ATOM 7241 N N . THR E 1 151 ? 4.115 -8.372 3.726 1.00 16.68 186 THR D N 1
ATOM 7242 C CA . THR E 1 151 ? 3.584 -8.257 5.088 1.00 16.74 186 THR D CA 1
ATOM 7243 C C . THR E 1 151 ? 3.759 -9.566 5.864 1.00 16.70 186 THR D C 1
ATOM 7244 O O . THR E 1 151 ? 4.120 -9.552 7.041 1.00 16.59 186 THR D O 1
ATOM 7248 N N . GLN E 1 152 ? 3.504 -10.686 5.190 1.00 16.79 187 GLN D N 1
ATOM 7249 C CA . GLN E 1 152 ? 3.689 -12.016 5.764 1.00 16.96 187 GLN D CA 1
ATOM 7250 C C . GLN E 1 152 ? 5.153 -12.257 6.127 1.00 16.84 187 GLN D C 1
ATOM 7251 O O . GLN E 1 152 ? 5.458 -12.692 7.240 1.00 16.74 187 GLN D O 1
ATOM 7257 N N . LEU E 1 153 ? 6.050 -11.961 5.187 1.00 16.70 188 LEU D N 1
ATOM 7258 C CA . LEU E 1 153 ? 7.490 -12.125 5.409 1.00 16.75 188 LEU D CA 1
ATOM 7259 C C . LEU E 1 153 ? 8.040 -11.170 6.467 1.00 16.74 188 LEU D C 1
ATOM 7260 O O . LEU E 1 153 ? 9.058 -11.460 7.100 1.00 16.64 188 LEU D O 1
ATOM 7265 N N . ALA E 1 154 ? 7.353 -10.045 6.667 1.00 16.64 189 ALA D N 1
ATOM 7266 C CA . ALA E 1 154 ? 7.732 -9.068 7.693 1.00 16.66 189 ALA D CA 1
ATOM 7267 C C . ALA E 1 154 ? 7.495 -9.583 9.112 1.00 16.74 189 ALA D C 1
ATOM 7268 O O . ALA E 1 154 ? 8.020 -9.026 10.077 1.00 16.52 189 ALA D O 1
ATOM 7270 N N . ARG E 1 155 ? 6.697 -10.640 9.229 1.00 16.93 190 ARG D N 1
ATOM 7271 C CA . ARG E 1 155 ? 6.489 -11.317 10.502 1.00 17.35 190 ARG D CA 1
ATOM 7272 C C . ARG E 1 155 ? 7.703 -12.183 10.832 1.00 17.06 190 ARG D C 1
ATOM 7273 O O . ARG E 1 155 ? 8.024 -12.392 12.002 1.00 17.37 190 ARG D O 1
ATOM 7281 N N . ILE E 1 156 ? 8.376 -12.665 9.788 1.00 16.49 191 ILE D N 1
ATOM 7282 C CA . ILE E 1 156 ? 9.586 -13.479 9.926 1.00 15.87 191 ILE D CA 1
ATOM 7283 C C . ILE E 1 156 ? 10.817 -12.592 10.090 1.00 15.82 191 ILE D C 1
ATOM 7284 O O . ILE E 1 156 ? 11.593 -12.760 11.037 1.00 15.65 191 ILE D O 1
ATOM 7289 N N . ALA E 1 157 ? 10.990 -11.658 9.157 1.00 15.51 192 ALA D N 1
ATOM 7290 C CA . ALA E 1 157 ? 12.067 -10.674 9.212 1.00 15.46 192 ALA D CA 1
ATOM 7291 C C . ALA E 1 157 ? 11.878 -9.718 10.390 1.00 15.61 192 ALA D C 1
ATOM 7292 O O . ALA E 1 157 ? 10.833 -9.729 11.046 1.00 15.41 192 ALA D O 1
ATOM 7294 N N . ASP E 1 158 ? 12.894 -8.900 10.655 1.00 15.93 193 ASP D N 1
ATOM 7295 C CA . ASP E 1 158 ? 12.862 -7.941 11.760 1.00 16.30 193 ASP D CA 1
ATOM 7296 C C . ASP E 1 158 ? 11.781 -6.882 11.561 1.00 16.54 193 ASP D C 1
ATOM 7297 O O . ASP E 1 158 ? 11.138 -6.454 12.522 1.00 16.75 193 ASP D O 1
ATOM 7302 N N . SER E 1 159 ? 11.599 -6.472 10.306 1.00 16.92 194 SER D N 1
ATOM 7303 C CA . SER E 1 159 ? 10.630 -5.449 9.922 1.00 17.20 194 SER D CA 1
ATOM 7304 C C . SER E 1 159 ? 10.424 -5.515 8.414 1.00 17.44 194 SER D C 1
ATOM 7305 O O . SER E 1 159 ? 11.139 -6.243 7.724 1.00 17.32 194 SER D O 1
ATOM 7308 N N . LYS E 1 160 ? 9.459 -4.752 7.901 1.00 17.69 195 LYS D N 1
ATOM 7309 C CA . LYS E 1 160 ? 9.238 -4.665 6.453 1.00 18.14 195 LYS D CA 1
ATOM 7310 C C . LYS E 1 160 ? 10.460 -4.137 5.700 1.00 18.16 195 LYS D C 1
ATOM 7311 O O . LYS E 1 160 ? 10.656 -4.466 4.531 1.00 18.24 195 LYS D O 1
ATOM 7317 N N . ASP E 1 161 ? 11.272 -3.329 6.382 1.00 18.33 196 ASP D N 1
ATOM 7318 C CA . ASP E 1 161 ? 12.528 -2.810 5.831 1.00 18.56 196 ASP D CA 1
ATOM 7319 C C . ASP E 1 161 ? 13.597 -3.898 5.694 1.00 18.28 196 ASP D C 1
ATOM 7320 O O . ASP E 1 161 ? 14.592 -3.710 4.993 1.00 18.33 196 ASP D O 1
ATOM 7325 N N . HIS E 1 162 ? 13.383 -5.027 6.368 1.00 18.08 197 HIS D N 1
ATOM 7326 C CA . HIS E 1 162 ? 14.273 -6.189 6.269 1.00 17.75 197 HIS D CA 1
ATOM 7327 C C . HIS E 1 162 ? 13.759 -7.215 5.251 1.00 17.69 197 HIS D C 1
ATOM 7328 O O . HIS E 1 162 ? 14.274 -8.334 5.176 1.00 17.29 197 HIS D O 1
ATOM 7335 N N . VAL E 1 163 ? 12.746 -6.826 4.475 1.00 17.57 198 VAL D N 1
ATOM 7336 C CA . VAL E 1 163 ? 12.185 -7.679 3.422 1.00 17.67 198 VAL D CA 1
ATOM 7337 C C . VAL E 1 163 ? 12.534 -7.115 2.040 1.00 18.01 198 VAL D C 1
ATOM 7338 O O . VAL E 1 163 ? 12.333 -5.925 1.778 1.00 17.83 198 VAL D O 1
ATOM 7342 N N . PHE E 1 164 ? 13.067 -7.971 1.170 1.00 18.23 199 PHE D N 1
ATOM 7343 C CA . PHE E 1 164 ? 13.433 -7.579 -0.192 1.00 18.79 199 PHE D CA 1
ATOM 7344 C C . PHE E 1 164 ? 12.983 -8.615 -1.224 1.00 19.07 199 PHE D C 1
ATOM 7345 O O . PHE E 1 164 ? 12.950 -9.808 -0.925 1.00 18.70 199 PHE D O 1
ATOM 7353 N N . PRO E 1 165 ? 12.628 -8.159 -2.442 1.00 19.60 200 PRO D N 1
ATOM 7354 C CA . PRO E 1 165 ? 12.421 -9.096 -3.549 1.00 20.13 200 PRO D CA 1
ATOM 7355 C C . PRO E 1 165 ? 13.760 -9.660 -4.023 1.00 20.79 200 PRO D C 1
ATOM 7356 O O . PRO E 1 165 ? 14.786 -8.992 -3.893 1.00 20.80 200 PRO D O 1
ATOM 7360 N N . VAL E 1 166 ? 13.744 -10.878 -4.560 1.00 21.60 201 VAL D N 1
ATOM 7361 C CA . VAL E 1 166 ? 14.981 -11.566 -4.948 1.00 22.62 201 VAL D CA 1
ATOM 7362 C C . VAL E 1 166 ? 15.715 -10.920 -6.134 1.00 23.52 201 VAL D C 1
ATOM 7363 O O . VAL E 1 166 ? 16.946 -10.939 -6.180 1.00 23.62 201 VAL D O 1
ATOM 7367 N N . ASN E 1 167 ? 14.970 -10.337 -7.073 1.00 24.68 202 ASN D N 1
ATOM 7368 C CA . ASN E 1 167 ? 15.588 -9.774 -8.283 1.00 25.85 202 ASN D CA 1
ATOM 7369 C C . ASN E 1 167 ? 16.242 -8.405 -8.113 1.00 26.31 202 ASN D C 1
ATOM 7370 O O . ASN E 1 167 ? 16.940 -7.931 -9.014 1.00 26.64 202 ASN D O 1
ATOM 7375 N N . ASP E 1 168 ? 16.007 -7.774 -6.965 1.00 26.84 203 ASP D N 1
ATOM 7376 C CA . ASP E 1 168 ? 16.738 -6.572 -6.564 1.00 27.32 203 ASP D CA 1
ATOM 7377 C C . ASP E 1 168 ? 16.991 -6.601 -5.056 1.00 27.39 203 ASP D C 1
ATOM 7378 O O . ASP E 1 168 ? 16.742 -5.624 -4.342 1.00 27.64 203 ASP D O 1
ATOM 7383 N N . GLY E 1 169 ? 17.481 -7.748 -4.591 1.00 27.29 204 GLY D N 1
ATOM 7384 C CA . GLY E 1 169 ? 17.816 -7.964 -3.187 1.00 27.02 204 GLY D CA 1
ATOM 7385 C C . GLY E 1 169 ? 19.303 -8.185 -3.004 1.00 26.78 204 GLY D C 1
ATOM 7386 O O . GLY E 1 169 ? 19.843 -7.942 -1.925 1.00 26.78 204 GLY D O 1
ATOM 7387 N N . PHE E 1 170 ? 19.963 -8.655 -4.062 1.00 26.51 205 PHE D N 1
ATOM 7388 C CA . PHE E 1 170 ? 21.417 -8.780 -4.071 1.00 26.26 205 PHE D CA 1
ATOM 7389 C C . PHE E 1 170 ? 22.074 -7.408 -3.915 1.00 25.92 205 PHE D C 1
ATOM 7390 O O . PHE E 1 170 ? 23.045 -7.268 -3.177 1.00 25.88 205 PHE D O 1
ATOM 7398 N N . GLN E 1 171 ? 21.524 -6.403 -4.595 1.00 25.52 206 GLN D N 1
ATOM 7399 C CA . GLN E 1 171 ? 22.044 -5.034 -4.526 1.00 25.14 206 GLN D CA 1
ATOM 7400 C C . GLN E 1 171 ? 21.856 -4.401 -3.146 1.00 24.64 206 GLN D C 1
ATOM 7401 O O . GLN E 1 171 ? 22.738 -3.690 -2.659 1.00 24.61 206 GLN D O 1
ATOM 7407 N N . ALA E 1 172 ? 20.713 -4.674 -2.518 1.00 24.04 207 ALA D N 1
ATOM 7408 C CA . ALA E 1 172 ? 20.410 -4.154 -1.183 1.00 23.40 207 ALA D CA 1
ATOM 7409 C C . ALA E 1 172 ? 21.272 -4.801 -0.095 1.00 23.02 207 ALA D C 1
ATOM 7410 O O . ALA E 1 172 ? 21.819 -4.106 0.762 1.00 22.79 207 ALA D O 1
ATOM 7412 N N . LEU E 1 173 ? 21.389 -6.128 -0.137 1.00 22.31 208 LEU D N 1
ATOM 7413 C CA . LEU E 1 173 ? 22.165 -6.871 0.861 1.00 21.87 208 LEU D CA 1
ATOM 7414 C C . LEU E 1 173 ? 23.672 -6.714 0.697 1.00 21.48 208 LEU D C 1
ATOM 7415 O O . LEU E 1 173 ? 24.397 -6.695 1.689 1.00 21.22 208 LEU D O 1
ATOM 7420 N N . GLN E 1 174 ? 24.131 -6.606 -0.550 1.00 21.10 209 GLN D N 1
ATOM 7421 C CA . GLN E 1 174 ? 25.542 -6.354 -0.850 1.00 20.95 209 GLN D CA 1
ATOM 7422 C C . GLN E 1 174 ? 26.014 -5.098 -0.126 1.00 20.47 209 GLN D C 1
ATOM 7423 O O . GLN E 1 174 ? 27.074 -5.098 0.492 1.00 20.31 209 GLN D O 1
ATOM 7429 N N . GLY E 1 175 ? 25.209 -4.038 -0.204 1.00 20.02 210 GLY D N 1
ATOM 7430 C CA . GLY E 1 175 ? 25.502 -2.779 0.478 1.00 19.49 210 GLY D CA 1
ATOM 7431 C C . GLY E 1 175 ? 25.492 -2.906 1.989 1.00 19.21 210 GLY D C 1
ATOM 7432 O O . GLY E 1 175 ? 26.326 -2.309 2.671 1.00 19.08 210 GLY D O 1
ATOM 7433 N N . ILE E 1 176 ? 24.545 -3.687 2.506 1.00 18.78 211 ILE D N 1
ATOM 7434 C CA . ILE E 1 176 ? 24.416 -3.927 3.946 1.00 18.63 211 ILE D CA 1
ATOM 7435 C C . ILE E 1 176 ? 25.613 -4.721 4.479 1.00 18.60 211 ILE D C 1
ATOM 7436 O O . ILE E 1 176 ? 26.183 -4.370 5.513 1.00 18.60 211 ILE D O 1
ATOM 7441 N N . ILE E 1 177 ? 25.991 -5.775 3.758 1.00 18.59 212 ILE D N 1
ATOM 7442 C CA . ILE E 1 177 ? 27.141 -6.613 4.118 1.00 18.71 212 ILE D CA 1
ATOM 7443 C C . ILE E 1 177 ? 28.460 -5.832 4.033 1.00 19.01 212 ILE D C 1
ATOM 7444 O O . ILE E 1 177 ? 29.326 -5.974 4.901 1.00 18.89 212 ILE D O 1
ATOM 7449 N N . HIS E 1 178 ? 28.599 -5.008 2.995 1.00 19.34 213 HIS D N 1
ATOM 7450 C CA . HIS E 1 178 ? 29.754 -4.117 2.861 1.00 19.96 213 HIS D CA 1
ATOM 7451 C C . HIS E 1 178 ? 29.879 -3.224 4.097 1.00 20.18 213 HIS D C 1
ATOM 7452 O O . HIS E 1 178 ? 30.967 -3.081 4.658 1.00 20.24 213 HIS D O 1
ATOM 7459 N N . SER E 1 179 ? 28.754 -2.649 4.518 1.00 20.50 214 SER D N 1
ATOM 7460 C CA . SER E 1 179 ? 28.699 -1.770 5.685 1.00 21.02 214 SER D CA 1
ATOM 7461 C C . SER E 1 179 ? 29.072 -2.488 6.986 1.00 21.21 214 SER D C 1
ATOM 7462 O O . SER E 1 179 ? 29.817 -1.948 7.801 1.00 21.18 214 SER D O 1
ATOM 7465 N N . ILE E 1 180 ? 28.561 -3.704 7.169 1.00 21.52 215 ILE D N 1
ATOM 7466 C CA . ILE E 1 180 ? 28.867 -4.494 8.364 1.00 21.84 215 ILE D CA 1
ATOM 7467 C C . ILE E 1 180 ? 30.356 -4.872 8.411 1.00 22.23 215 ILE D C 1
ATOM 7468 O O . ILE E 1 180 ? 30.972 -4.843 9.479 1.00 22.17 215 ILE D O 1
ATOM 7473 N N . LEU E 1 181 ? 30.922 -5.200 7.250 1.00 22.67 216 LEU D N 1
ATOM 7474 C CA . LEU E 1 181 ? 32.351 -5.508 7.134 1.00 23.38 216 LEU D CA 1
ATOM 7475 C C . LEU E 1 181 ? 33.239 -4.299 7.427 1.00 23.91 216 LEU D C 1
ATOM 7476 O O . LEU E 1 181 ? 34.348 -4.454 7.943 1.00 24.00 216 LEU D O 1
ATOM 7481 N N . LYS E 1 182 ? 32.753 -3.105 7.091 1.00 24.62 217 LYS D N 1
ATOM 7482 C CA . LYS E 1 182 ? 33.457 -1.865 7.416 1.00 25.33 217 LYS D CA 1
ATOM 7483 C C . LYS E 1 182 ? 33.337 -1.526 8.904 1.00 25.77 217 LYS D C 1
ATOM 7484 O O . LYS E 1 182 ? 34.123 -0.733 9.430 1.00 25.90 217 LYS D O 1
ATOM 7490 N N . LYS E 1 183 ? 32.355 -2.129 9.573 1.00 26.30 218 LYS D N 1
ATOM 7491 C CA . LYS E 1 183 ? 32.168 -1.956 11.015 1.00 26.92 218 LYS D CA 1
ATOM 7492 C C . LYS E 1 183 ? 32.787 -3.117 11.806 1.00 27.19 218 LYS D C 1
ATOM 7493 O O . LYS E 1 183 ? 32.442 -3.345 12.966 1.00 27.45 218 LYS D O 1
ATOM 7499 N N . SER E 1 184 ? 33.691 -3.830 11.185 1.00 27.51 219 SER D N 1
ATOM 7500 C CA . SER E 1 184 ? 34.366 -4.927 11.810 1.00 27.79 219 SER D CA 1
ATOM 7501 C C . SER E 1 184 ? 35.680 -4.482 12.496 1.00 27.82 219 SER D C 1
ATOM 7502 O O . SER E 1 184 ? 36.329 -3.597 12.001 1.00 27.86 219 SER D O 1
ATOM 7505 N N . CYS E 1 185 ? 36.005 -5.074 13.645 1.00 27.79 220 CYS D N 1
ATOM 7506 C CA . CYS E 1 185 ? 37.215 -4.732 14.395 1.00 27.77 220 CYS D CA 1
ATOM 7507 C C . CYS E 1 185 ? 38.460 -5.243 13.677 1.00 27.96 220 CYS D C 1
ATOM 7508 O O . CYS E 1 185 ? 39.578 -4.811 13.964 1.00 28.33 220 CYS D O 1
ATOM 7511 N N . SER F 1 1 ? 1.557 -8.861 19.215 1.00 28.37 36 SER E N 1
ATOM 7512 C CA . SER F 1 1 ? 1.172 -10.230 19.662 1.00 28.30 36 SER E CA 1
ATOM 7513 C C . SER F 1 1 ? 0.947 -11.162 18.475 1.00 28.14 36 SER E C 1
ATOM 7514 O O . SER F 1 1 ? 0.481 -10.733 17.416 1.00 28.13 36 SER E O 1
ATOM 7517 N N . MET F 1 2 ? 1.279 -12.436 18.667 1.00 27.75 37 MET E N 1
ATOM 7518 C CA . MET F 1 2 ? 1.040 -13.470 17.658 1.00 27.41 37 MET E CA 1
ATOM 7519 C C . MET F 1 2 ? -0.370 -14.045 17.763 1.00 27.04 37 MET E C 1
ATOM 7520 O O . MET F 1 2 ? -0.762 -14.903 16.962 1.00 27.01 37 MET E O 1
ATOM 7525 N N . ALA F 1 3 ? -1.120 -13.573 18.757 1.00 26.33 38 ALA E N 1
ATOM 7526 C CA . ALA F 1 3 ? -2.507 -13.970 18.939 1.00 25.66 38 ALA E CA 1
ATOM 7527 C C . ALA F 1 3 ? -3.322 -13.583 17.714 1.00 25.07 38 ALA E C 1
ATOM 7528 O O . ALA F 1 3 ? -3.228 -12.454 17.223 1.00 25.18 38 ALA E O 1
ATOM 7530 N N . CYS F 1 4 ? -4.105 -14.536 17.219 1.00 24.37 39 CYS E N 1
ATOM 7531 C CA . CYS F 1 4 ? -4.970 -14.325 16.066 1.00 23.61 39 CYS E CA 1
ATOM 7532 C C . CYS F 1 4 ? -6.016 -13.238 16.339 1.00 22.84 39 CYS E C 1
ATOM 7533 O O . CYS F 1 4 ? -6.242 -12.860 17.490 1.00 22.58 39 CYS E O 1
ATOM 7536 N N . TYR F 1 5 ? -6.644 -12.740 15.276 1.00 21.95 40 TYR E N 1
ATOM 7537 C CA . TYR F 1 5 ? -7.701 -11.738 15.402 1.00 21.01 40 TYR E CA 1
ATOM 7538 C C . TYR F 1 5 ? -9.085 -12.378 15.378 1.00 20.33 40 TYR E C 1
ATOM 7539 O O . TYR F 1 5 ? -9.421 -13.127 14.456 1.00 20.21 40 TYR E O 1
ATOM 7548 N N . GLY F 1 6 ? -9.879 -12.084 16.403 1.00 19.61 41 GLY E N 1
ATOM 7549 C CA . GLY F 1 6 ? -11.271 -12.525 16.463 1.00 18.81 41 GLY E CA 1
ATOM 7550 C C . GLY F 1 6 ? -12.145 -11.732 15.510 1.00 18.18 41 GLY E C 1
ATOM 7551 O O . GLY F 1 6 ? -13.204 -12.197 15.088 1.00 18.29 41 GLY E O 1
ATOM 7552 N N . GLY F 1 7 ? -11.688 -10.530 15.172 1.00 17.53 42 GLY E N 1
ATOM 7553 C CA . GLY F 1 7 ? -12.386 -9.661 14.238 1.00 16.38 42 GLY E CA 1
ATOM 7554 C C . GLY F 1 7 ? -11.427 -8.877 13.364 1.00 15.57 42 GLY E C 1
ATOM 7555 O O . GLY F 1 7 ? -10.279 -8.642 13.736 1.00 15.49 42 GLY E O 1
ATOM 7556 N N . PHE F 1 8 ? -11.911 -8.484 12.191 1.00 14.57 43 PHE E N 1
ATOM 7557 C CA . PHE F 1 8 ? -11.164 -7.630 11.275 1.00 13.60 43 PHE E CA 1
ATOM 7558 C C . PHE F 1 8 ? -12.141 -6.581 10.764 1.00 12.84 43 PHE E C 1
ATOM 7559 O O . PHE F 1 8 ? -13.050 -6.886 9.995 1.00 12.48 43 PHE E O 1
ATOM 7567 N N . ASP F 1 9 ? -11.955 -5.348 11.227 1.00 12.21 44 ASP E N 1
ATOM 7568 C CA . ASP F 1 9 ? -12.882 -4.262 10.939 1.00 11.51 44 ASP E CA 1
ATOM 7569 C C . ASP F 1 9 ? -12.181 -3.174 10.142 1.00 10.98 44 ASP E C 1
ATOM 7570 O O . ASP F 1 9 ? -11.261 -2.521 10.638 1.00 11.03 44 ASP E O 1
ATOM 7575 N N . LEU F 1 10 ? -12.628 -2.992 8.904 1.00 10.28 45 LEU E N 1
ATOM 7576 C CA . LEU F 1 10 ? -11.990 -2.068 7.973 1.00 9.67 45 LEU E CA 1
ATOM 7577 C C . LEU F 1 10 ? -12.846 -0.828 7.780 1.00 9.42 45 LEU E C 1
ATOM 7578 O O . LEU F 1 10 ? -13.974 -0.916 7.307 1.00 9.09 45 LEU E O 1
ATOM 7583 N N . TYR F 1 11 ? -12.297 0.330 8.141 1.00 9.05 46 TYR E N 1
ATOM 7584 C CA . TYR F 1 11 ? -13.032 1.583 8.053 1.00 8.86 46 TYR E CA 1
ATOM 7585 C C . TYR F 1 11 ? -12.448 2.450 6.945 1.00 8.93 46 TYR E C 1
ATOM 7586 O O . TYR F 1 11 ? -11.342 2.971 7.087 1.00 8.94 46 TYR E O 1
ATOM 7595 N N . PHE F 1 12 ? -13.183 2.582 5.841 1.00 8.86 47 PHE E N 1
ATOM 7596 C CA . PHE F 1 12 ? -12.798 3.486 4.766 1.00 8.99 47 PHE E CA 1
ATOM 7597 C C . PHE F 1 12 ? -13.289 4.886 5.099 1.00 8.86 47 PHE E C 1
ATOM 7598 O O . PHE F 1 12 ? -14.487 5.096 5.307 1.00 8.56 47 PHE E O 1
ATOM 7606 N N . ILE F 1 13 ? -12.356 5.833 5.167 1.00 8.78 48 ILE E N 1
ATOM 7607 C CA . ILE F 1 13 ? -12.692 7.236 5.388 1.00 9.09 48 ILE E CA 1
ATOM 7608 C C . ILE F 1 13 ? -12.348 7.967 4.098 1.00 9.01 48 ILE E C 1
ATOM 7609 O O . ILE F 1 13 ? -11.177 8.087 3.736 1.00 9.05 48 ILE E O 1
ATOM 7614 N N . LEU F 1 14 ? -13.378 8.431 3.397 1.00 9.04 49 LEU E N 1
ATOM 7615 C CA . LEU F 1 14 ? -13.216 8.835 2.002 1.00 9.14 49 LEU E CA 1
ATOM 7616 C C . LEU F 1 14 ? -13.509 10.307 1.768 1.00 9.30 49 LEU E C 1
ATOM 7617 O O . LEU F 1 14 ? -14.609 10.786 2.059 1.00 9.34 49 LEU E O 1
ATOM 7622 N N . ASP F 1 15 ? -12.506 11.010 1.243 1.00 9.56 50 ASP E N 1
ATOM 7623 C CA . ASP F 1 15 ? -12.603 12.429 0.907 1.00 9.63 50 ASP E CA 1
ATOM 7624 C C . ASP F 1 15 ? -13.523 12.616 -0.287 1.00 9.72 50 ASP E C 1
ATOM 7625 O O . ASP F 1 15 ? -13.241 12.108 -1.369 1.00 9.57 50 ASP E O 1
ATOM 7630 N N . LYS F 1 16 ? -14.626 13.334 -0.082 1.00 10.11 51 LYS E N 1
ATOM 7631 C CA . LYS F 1 16 ? -15.529 13.689 -1.179 1.00 10.47 51 LYS E CA 1
ATOM 7632 C C . LYS F 1 16 ? -15.658 15.208 -1.346 1.00 10.61 51 LYS E C 1
ATOM 7633 O O . LYS F 1 16 ? -16.670 15.706 -1.845 1.00 10.64 51 LYS E O 1
ATOM 7639 N N . SER F 1 17 ? -14.619 15.936 -0.940 1.00 10.60 52 SER E N 1
ATOM 7640 C CA . SER F 1 17 ? -14.628 17.396 -1.015 1.00 10.83 52 SER E CA 1
ATOM 7641 C C . SER F 1 17 ? -14.457 17.903 -2.444 1.00 11.17 52 SER E C 1
ATOM 7642 O O . SER F 1 17 ? -14.118 17.136 -3.348 1.00 11.12 52 SER E O 1
ATOM 7645 N N . GLY F 1 18 ? -14.693 19.199 -2.635 1.00 11.70 53 GLY E N 1
ATOM 7646 C CA . GLY F 1 18 ? -14.592 19.830 -3.951 1.00 12.44 53 GLY E CA 1
ATOM 7647 C C . GLY F 1 18 ? -13.254 19.621 -4.640 1.00 13.04 53 GLY E C 1
ATOM 7648 O O . GLY F 1 18 ? -13.199 19.498 -5.864 1.00 13.01 53 GLY E O 1
ATOM 7649 N N . SER F 1 19 ? -12.181 19.562 -3.852 1.00 13.42 54 SER E N 1
ATOM 7650 C CA . SER F 1 19 ? -10.821 19.435 -4.385 1.00 14.17 54 SER E CA 1
ATOM 7651 C C . SER F 1 19 ? -10.523 18.076 -5.021 1.00 14.94 54 SER E C 1
ATOM 7652 O O . SER F 1 19 ? -9.560 17.949 -5.783 1.00 14.93 54 SER E O 1
ATOM 7655 N N . VAL F 1 20 ? -11.334 17.067 -4.701 1.00 15.86 55 VAL E N 1
ATOM 7656 C CA . VAL F 1 20 ? -11.145 15.723 -5.260 1.00 16.96 55 VAL E CA 1
ATOM 7657 C C . VAL F 1 20 ? -12.139 15.404 -6.390 1.00 17.87 55 VAL E C 1
ATOM 7658 O O . VAL F 1 20 ? -12.344 14.235 -6.734 1.00 18.21 55 VAL E O 1
ATOM 7662 N N . LEU F 1 21 ? -12.724 16.449 -6.977 1.00 18.87 56 LEU E N 1
ATOM 7663 C CA . LEU F 1 21 ? -13.725 16.310 -8.044 1.00 19.97 56 LEU E CA 1
ATOM 7664 C C . LEU F 1 21 ? -13.238 15.451 -9.216 1.00 20.44 56 LEU E C 1
ATOM 7665 O O . LEU F 1 21 ? -13.988 14.618 -9.730 1.00 20.80 56 LEU E O 1
ATOM 7670 N N . HIS F 1 22 ? -11.986 15.646 -9.623 1.00 20.94 57 HIS E N 1
ATOM 7671 C CA . HIS F 1 22 ? -11.421 14.903 -10.752 1.00 21.43 57 HIS E CA 1
ATOM 7672 C C . HIS F 1 22 ? -10.767 13.585 -10.334 1.00 21.32 57 HIS E C 1
ATOM 7673 O O . HIS F 1 22 ? -10.174 12.890 -11.165 1.00 21.62 57 HIS E O 1
ATOM 7680 N N . HIS F 1 23 ? -10.887 13.237 -9.055 1.00 21.10 58 HIS E N 1
ATOM 7681 C CA . HIS F 1 23 ? -10.196 12.073 -8.515 1.00 20.89 58 HIS E CA 1
ATOM 7682 C C . HIS F 1 23 ? -11.102 11.094 -7.770 1.00 20.42 58 HIS E C 1
ATOM 7683 O O . HIS F 1 23 ? -10.614 10.110 -7.206 1.00 20.48 58 HIS E O 1
ATOM 7690 N N . TRP F 1 24 ? -12.410 11.351 -7.772 1.00 19.90 59 TRP E N 1
ATOM 7691 C CA . TRP F 1 24 ? -13.347 10.478 -7.060 1.00 19.30 59 TRP E CA 1
ATOM 7692 C C . TRP F 1 24 ? -13.388 9.061 -7.622 1.00 19.35 59 TRP E C 1
ATOM 7693 O O . TRP F 1 24 ? -13.498 8.099 -6.859 1.00 19.15 59 TRP E O 1
ATOM 7704 N N . ASN F 1 25 ? -13.312 8.938 -8.947 1.00 19.31 60 ASN E N 1
ATOM 7705 C CA . ASN F 1 25 ? -13.278 7.628 -9.598 1.00 19.25 60 ASN E CA 1
ATOM 7706 C C . ASN F 1 25 ? -12.120 6.771 -9.090 1.00 18.81 60 ASN E C 1
ATOM 7707 O O . ASN F 1 25 ? -12.298 5.580 -8.830 1.00 18.54 60 ASN E O 1
ATOM 7712 N N . GLU F 1 26 ? -10.947 7.390 -8.940 1.00 18.06 61 GLU E N 1
ATOM 7713 C CA . GLU F 1 26 ? -9.762 6.727 -8.383 1.00 17.66 61 GLU E CA 1
ATOM 7714 C C . GLU F 1 26 ? -10.020 6.232 -6.965 1.00 16.82 61 GLU E C 1
ATOM 7715 O O . GLU F 1 26 ? -9.658 5.103 -6.618 1.00 16.33 61 GLU E O 1
ATOM 7721 N N . ILE F 1 27 ? -10.642 7.088 -6.154 1.00 16.09 62 ILE E N 1
ATOM 7722 C CA . ILE F 1 27 ? -10.989 6.757 -4.773 1.00 15.44 62 ILE E CA 1
ATOM 7723 C C . ILE F 1 27 ? -12.014 5.625 -4.721 1.00 15.11 62 ILE E C 1
ATOM 7724 O O . ILE F 1 27 ? -11.814 4.645 -4.002 1.00 15.07 62 ILE E O 1
ATOM 7729 N N . TYR F 1 28 ? -13.096 5.758 -5.488 1.00 14.88 63 TYR E N 1
ATOM 7730 C CA . TYR F 1 28 ? -14.141 4.737 -5.504 1.00 14.84 63 TYR E CA 1
ATOM 7731 C C . TYR F 1 28 ? -13.609 3.371 -5.952 1.00 15.08 63 TYR E C 1
ATOM 7732 O O . TYR F 1 28 ? -13.883 2.350 -5.315 1.00 15.02 63 TYR E O 1
ATOM 7741 N N . TYR F 1 29 ? -12.856 3.352 -7.047 1.00 15.25 64 TYR E N 1
ATOM 7742 C CA . TYR F 1 29 ? -12.356 2.087 -7.579 1.00 15.49 64 TYR E CA 1
ATOM 7743 C C . TYR F 1 29 ? -11.334 1.413 -6.674 1.00 15.03 64 TYR E C 1
ATOM 7744 O O . TYR F 1 29 ? -11.268 0.189 -6.626 1.00 14.90 64 TYR E O 1
ATOM 7753 N N . PHE F 1 30 ? -10.564 2.212 -5.938 1.00 14.49 65 PHE E N 1
ATOM 7754 C CA . PHE F 1 30 ? -9.723 1.687 -4.866 1.00 13.93 65 PHE E CA 1
ATOM 7755 C C . PHE F 1 30 ? -10.570 0.889 -3.867 1.00 13.73 65 PHE E C 1
ATOM 7756 O O . PHE F 1 30 ? -10.218 -0.233 -3.498 1.00 13.49 65 PHE E O 1
ATOM 7764 N N . VAL F 1 31 ? -11.688 1.476 -3.442 1.00 13.40 66 VAL E N 1
ATOM 7765 C CA . VAL F 1 31 ? -12.598 0.841 -2.484 1.00 13.45 66 VAL E CA 1
ATOM 7766 C C . VAL F 1 31 ? -13.278 -0.387 -3.102 1.00 13.48 66 VAL E C 1
ATOM 7767 O O . VAL F 1 31 ? -13.318 -1.458 -2.488 1.00 13.26 66 VAL E O 1
ATOM 7771 N N . GLU F 1 32 ? -13.785 -0.224 -4.322 1.00 13.76 67 GLU E N 1
ATOM 7772 C CA . GLU F 1 32 ? -14.509 -1.287 -5.015 1.00 14.10 67 GLU E CA 1
ATOM 7773 C C . GLU F 1 32 ? -13.614 -2.499 -5.262 1.00 13.99 67 GLU E C 1
ATOM 7774 O O . GLU F 1 32 ? -14.044 -3.637 -5.069 1.00 13.77 67 GLU E O 1
ATOM 7780 N N . GLN F 1 33 ? -12.372 -2.246 -5.677 1.00 13.67 68 GLN E N 1
ATOM 7781 C CA . GLN F 1 33 ? -11.411 -3.321 -5.940 1.00 13.96 68 GLN E CA 1
ATOM 7782 C C . GLN F 1 33 ? -11.145 -4.153 -4.687 1.00 13.44 68 GLN E C 1
ATOM 7783 O O . GLN F 1 33 ? -11.168 -5.382 -4.739 1.00 13.32 68 GLN E O 1
ATOM 7789 N N . LEU F 1 34 ? -10.918 -3.478 -3.562 1.00 13.02 69 LEU E N 1
ATOM 7790 C CA . LEU F 1 34 ? -10.691 -4.158 -2.289 1.00 12.88 69 LEU E CA 1
ATOM 7791 C C . LEU F 1 34 ? -11.921 -4.940 -1.820 1.00 12.99 69 LEU E C 1
ATOM 7792 O O . LEU F 1 34 ? -11.802 -6.095 -1.415 1.00 13.04 69 LEU E O 1
ATOM 7797 N N . ALA F 1 35 ? -13.097 -4.319 -1.893 1.00 13.08 70 ALA E N 1
ATOM 7798 C CA . ALA F 1 35 ? -14.341 -4.974 -1.469 1.00 13.42 70 ALA E CA 1
ATOM 7799 C C . ALA F 1 35 ? -14.636 -6.223 -2.294 1.00 13.73 70 ALA E C 1
ATOM 7800 O O . ALA F 1 35 ? -15.035 -7.256 -1.754 1.00 13.65 70 ALA E O 1
ATOM 7802 N N . HIS F 1 36 ? -14.429 -6.124 -3.602 1.00 14.03 71 HIS E N 1
ATOM 7803 C CA . HIS F 1 36 ? -14.669 -7.248 -4.505 1.00 14.55 71 HIS E CA 1
ATOM 7804 C C . HIS F 1 36 ? -13.606 -8.348 -4.387 1.00 14.75 71 HIS E C 1
ATOM 7805 O O . HIS F 1 36 ? -13.885 -9.511 -4.676 1.00 14.80 71 HIS E O 1
ATOM 7812 N N . LYS F 1 37 ? -12.399 -7.983 -3.955 1.00 14.84 72 LYS E N 1
ATOM 7813 C CA . LYS F 1 37 ? -11.323 -8.964 -3.773 1.00 15.17 72 LYS E CA 1
ATOM 7814 C C . LYS F 1 37 ? -11.517 -9.763 -2.484 1.00 14.90 72 LYS E C 1
ATOM 7815 O O . LYS F 1 37 ? -11.223 -10.958 -2.438 1.00 15.29 72 LYS E O 1
ATOM 7821 N N . PHE F 1 38 ? -12.017 -9.096 -1.445 1.00 14.44 73 PHE E N 1
ATOM 7822 C CA . PHE F 1 38 ? -12.191 -9.720 -0.137 1.00 14.02 73 PHE E CA 1
ATOM 7823 C C . PHE F 1 38 ? -13.667 -9.815 0.246 1.00 13.86 73 PHE E C 1
ATOM 7824 O O . PHE F 1 38 ? -14.212 -8.925 0.901 1.00 13.75 73 PHE E O 1
ATOM 7832 N N . ILE F 1 39 ? -14.301 -10.909 -0.171 1.00 13.78 74 ILE E N 1
ATOM 7833 C CA . ILE F 1 39 ? -15.739 -11.112 0.046 1.00 13.86 74 ILE E CA 1
ATOM 7834 C C . ILE F 1 39 ? -16.054 -11.958 1.285 1.00 13.73 74 ILE E C 1
ATOM 7835 O O . ILE F 1 39 ? -17.219 -12.232 1.576 1.00 13.65 74 ILE E O 1
ATOM 7840 N N . SER F 1 40 ? -15.014 -12.358 2.014 1.00 13.58 75 SER E N 1
ATOM 7841 C CA . SER F 1 40 ? -15.188 -13.170 3.217 1.00 13.52 75 SER E CA 1
ATOM 7842 C C . SER F 1 40 ? -15.903 -12.407 4.330 1.00 13.43 75 SER E C 1
ATOM 7843 O O . SER F 1 40 ? -15.538 -11.267 4.633 1.00 13.36 75 SER E O 1
ATOM 7846 N N . PRO F 1 41 ? -16.918 -13.043 4.951 1.00 13.05 76 PRO E N 1
ATOM 7847 C CA . PRO F 1 41 ? -17.610 -12.475 6.110 1.00 13.13 76 PRO E CA 1
ATOM 7848 C C . PRO F 1 41 ? -16.679 -12.228 7.299 1.00 13.20 76 PRO E C 1
ATOM 7849 O O . PRO F 1 41 ? -17.058 -11.522 8.237 1.00 13.41 76 PRO E O 1
ATOM 7853 N N . GLN F 1 42 ? -15.473 -12.799 7.255 1.00 13.07 77 GLN E N 1
ATOM 7854 C CA . GLN F 1 42 ? -14.448 -12.536 8.270 1.00 13.20 77 GLN E CA 1
ATOM 7855 C C . GLN F 1 42 ? -13.975 -11.083 8.252 1.00 12.77 77 GLN E C 1
ATOM 7856 O O . GLN F 1 42 ? -13.512 -10.564 9.266 1.00 12.81 77 GLN E O 1
ATOM 7862 N N . LEU F 1 43 ? -14.084 -10.442 7.091 1.00 12.18 78 LEU E N 1
ATOM 7863 C CA . LEU F 1 43 ? -13.795 -9.019 6.967 1.00 11.76 78 LEU E CA 1
ATOM 7864 C C . LEU F 1 43 ? -15.084 -8.208 7.043 1.00 11.42 78 LEU E C 1
ATOM 7865 O O . LEU F 1 43 ? -15.986 -8.383 6.222 1.00 11.50 78 LEU E O 1
ATOM 7870 N N . ARG F 1 44 ? -15.168 -7.339 8.047 1.00 11.04 79 ARG E N 1
ATOM 7871 C CA . ARG F 1 44 ? -16.241 -6.352 8.135 1.00 10.97 79 ARG E CA 1
ATOM 7872 C C . ARG F 1 44 ? -15.714 -5.020 7.636 1.00 10.73 79 ARG E C 1
ATOM 7873 O O . ARG F 1 44 ? -14.554 -4.680 7.877 1.00 10.42 79 ARG E O 1
ATOM 7881 N N . MET F 1 45 ? -16.558 -4.262 6.945 1.00 10.45 80 MET E N 1
ATOM 7882 C CA . MET F 1 45 ? -16.142 -2.942 6.488 1.00 10.51 80 MET E CA 1
ATOM 7883 C C . MET F 1 45 ? -17.208 -1.870 6.685 1.00 9.94 80 MET E C 1
ATOM 7884 O O . MET F 1 45 ? -18.400 -2.165 6.753 1.00 9.93 80 MET E O 1
ATOM 7889 N N . SER F 1 46 ? -16.747 -0.631 6.815 1.00 9.57 81 SER E N 1
ATOM 7890 C CA . SER F 1 46 ? -17.619 0.530 6.922 1.00 8.87 81 SER E CA 1
ATOM 7891 C C . SER F 1 46 ? -17.174 1.569 5.906 1.00 8.46 81 SER E C 1
ATOM 7892 O O . SER F 1 46 ? -15.974 1.733 5.673 1.00 8.46 81 SER E O 1
ATOM 7895 N N . PHE F 1 47 ? -18.139 2.260 5.300 1.00 7.73 82 PHE E N 1
ATOM 7896 C CA . PHE F 1 47 ? -17.836 3.359 4.387 1.00 7.54 82 PHE E CA 1
ATOM 7897 C C . PHE F 1 47 ? -18.233 4.680 5.029 1.00 7.26 82 PHE E C 1
ATOM 7898 O O . PHE F 1 47 ? -19.419 4.929 5.293 1.00 7.02 82 PHE E O 1
ATOM 7906 N N . ILE F 1 48 ? -17.230 5.516 5.276 1.00 7.14 83 ILE E N 1
ATOM 7907 C CA . ILE F 1 48 ? -17.432 6.864 5.791 1.00 6.88 83 ILE E CA 1
ATOM 7908 C C . ILE F 1 48 ? -17.005 7.865 4.719 1.00 6.97 83 ILE E C 1
ATOM 7909 O O . ILE F 1 48 ? -15.935 7.730 4.124 1.00 6.83 83 ILE E O 1
ATOM 7914 N N . VAL F 1 49 ? -17.861 8.845 4.453 1.00 7.17 84 VAL E N 1
ATOM 7915 C CA . VAL F 1 49 ? -17.515 9.930 3.533 1.00 7.38 84 VAL E CA 1
ATOM 7916 C C . VAL F 1 49 ? -17.361 11.230 4.305 1.00 7.62 84 VAL E C 1
ATOM 7917 O O . VAL F 1 49 ? -17.935 11.388 5.379 1.00 7.57 84 VAL E O 1
ATOM 7921 N N . PHE F 1 50 ? -16.573 12.153 3.766 1.00 7.87 85 PHE E N 1
ATOM 7922 C CA . PHE F 1 50 ? -16.452 13.465 4.385 1.00 8.28 85 PHE E CA 1
ATOM 7923 C C . PHE F 1 50 ? -16.200 14.569 3.380 1.00 8.45 85 PHE E C 1
ATOM 7924 O O . PHE F 1 50 ? -15.451 14.405 2.417 1.00 8.70 85 PHE E O 1
ATOM 7932 N N . SER F 1 51 ? -16.859 15.694 3.612 1.00 8.36 86 SER E N 1
ATOM 7933 C CA . SER F 1 51 ? -16.496 16.938 2.975 1.00 8.39 86 SER E CA 1
ATOM 7934 C C . SER F 1 51 ? -16.778 18.020 4.003 1.00 8.29 86 SER E C 1
ATOM 7935 O O . SER F 1 51 ? -16.033 18.155 4.967 1.00 8.57 86 SER E O 1
ATOM 7938 N N . THR F 1 52 ? -17.871 18.754 3.826 1.00 8.20 87 THR E N 1
ATOM 7939 C CA . THR F 1 52 ? -18.263 19.786 4.779 1.00 8.13 87 THR E CA 1
ATOM 7940 C C . THR F 1 52 ? -18.553 19.155 6.147 1.00 8.13 87 THR E C 1
ATOM 7941 O O . THR F 1 52 ? -18.254 19.744 7.194 1.00 8.11 87 THR E O 1
ATOM 7945 N N . ARG F 1 53 ? -19.116 17.948 6.120 1.00 8.22 88 ARG E N 1
ATOM 7946 C CA . ARG F 1 53 ? -19.309 17.134 7.325 1.00 8.54 88 ARG E CA 1
ATOM 7947 C C . ARG F 1 53 ? -18.843 15.701 7.088 1.00 8.36 88 ARG E C 1
ATOM 7948 O O . ARG F 1 53 ? -18.632 15.287 5.942 1.00 7.98 88 ARG E O 1
ATOM 7956 N N . GLY F 1 54 ? -18.682 14.957 8.180 1.00 8.49 89 GLY E N 1
ATOM 7957 C CA . GLY F 1 54 ? -18.378 13.532 8.127 1.00 8.75 89 GLY E CA 1
ATOM 7958 C C . GLY F 1 54 ? -19.605 12.688 8.420 1.00 8.93 89 GLY E C 1
ATOM 7959 O O . GLY F 1 54 ? -20.278 12.880 9.439 1.00 8.96 89 GLY E O 1
ATOM 7960 N N . THR F 1 55 ? -19.893 11.750 7.521 1.00 9.01 90 THR E N 1
ATOM 7961 C CA . THR F 1 55 ? -21.092 10.914 7.613 1.00 9.24 90 THR E CA 1
ATOM 7962 C C . THR F 1 55 ? -20.764 9.453 7.336 1.00 9.03 90 THR E C 1
ATOM 7963 O O . THR F 1 55 ? -19.972 9.139 6.447 1.00 9.21 90 THR E O 1
ATOM 7967 N N . THR F 1 56 ? -21.391 8.563 8.096 1.00 9.04 91 THR E N 1
ATOM 7968 C CA . THR F 1 56 ? -21.249 7.133 7.876 1.00 8.73 91 THR E CA 1
ATOM 7969 C C . THR F 1 56 ? -22.269 6.695 6.834 1.00 8.91 91 THR E C 1
ATOM 7970 O O . THR F 1 56 ? -23.468 6.596 7.120 1.00 9.07 91 THR E O 1
ATOM 7974 N N . LEU F 1 57 ? -21.773 6.460 5.621 1.00 8.61 92 LEU E N 1
ATOM 7975 C CA . LEU F 1 57 ? -22.595 6.048 4.489 1.00 9.06 92 LEU E CA 1
ATOM 7976 C C . LEU F 1 57 ? -23.043 4.592 4.642 1.00 9.30 92 LEU E C 1
ATOM 7977 O O . LEU F 1 57 ? -24.149 4.229 4.232 1.00 9.35 92 LEU E O 1
ATOM 7982 N N . MET F 1 58 ? -22.175 3.773 5.235 1.00 9.31 93 MET E N 1
ATOM 7983 C CA . MET F 1 58 ? -22.498 2.385 5.571 1.00 9.36 93 MET E CA 1
ATOM 7984 C C . MET F 1 58 ? -21.804 2.023 6.874 1.00 9.65 93 MET E C 1
ATOM 7985 O O . MET F 1 58 ? -20.577 2.111 6.974 1.00 9.29 93 MET E O 1
ATOM 7990 N N . LYS F 1 59 ? -22.589 1.620 7.870 1.00 9.86 94 LYS E N 1
ATOM 7991 C CA . LYS F 1 59 ? -22.038 1.188 9.152 1.00 10.27 94 LYS E CA 1
ATOM 7992 C C . LYS F 1 59 ? -21.339 -0.158 9.016 1.00 10.24 94 LYS E C 1
ATOM 7993 O O . LYS F 1 59 ? -21.655 -0.942 8.113 1.00 10.44 94 LYS E O 1
ATOM 7999 N N . LEU F 1 60 ? -20.389 -0.409 9.913 1.00 10.15 95 LEU E N 1
ATOM 8000 C CA . LEU F 1 60 ? -19.564 -1.614 9.886 1.00 10.40 95 LEU E CA 1
ATOM 8001 C C . LEU F 1 60 ? -20.422 -2.865 9.750 1.00 10.51 95 LEU E C 1
ATOM 8002 O O . LEU F 1 60 ? -21.337 -3.087 10.548 1.00 10.67 95 LEU E O 1
ATOM 8007 N N . THR F 1 61 ? -20.128 -3.664 8.727 1.00 10.69 96 THR E N 1
ATOM 8008 C CA . THR F 1 61 ? -20.917 -4.855 8.421 1.00 11.41 96 THR E CA 1
ATOM 8009 C C . THR F 1 61 ? -20.097 -5.943 7.724 1.00 11.51 96 THR E C 1
ATOM 8010 O O . THR F 1 61 ? -19.149 -5.651 6.989 1.00 11.38 96 THR E O 1
ATOM 8014 N N . GLU F 1 62 ? -20.468 -7.195 7.979 1.00 11.76 97 GLU E N 1
ATOM 8015 C CA . GLU F 1 62 ? -19.927 -8.344 7.248 1.00 12.27 97 GLU E CA 1
ATOM 8016 C C . GLU F 1 62 ? -20.848 -8.732 6.088 1.00 12.08 97 GLU E C 1
ATOM 8017 O O . GLU F 1 62 ? -20.481 -9.549 5.236 1.00 11.86 97 GLU E O 1
ATOM 8023 N N . ASP F 1 63 ? -22.038 -8.136 6.060 1.00 11.96 98 ASP E N 1
ATOM 8024 C CA . ASP F 1 63 ? -23.081 -8.540 5.120 1.00 12.03 98 ASP E CA 1
ATOM 8025 C C . ASP F 1 63 ? -22.794 -8.051 3.703 1.00 11.88 98 ASP E C 1
ATOM 8026 O O . ASP F 1 63 ? -22.802 -6.847 3.439 1.00 11.87 98 ASP E O 1
ATOM 8031 N N . ARG F 1 64 ? -22.560 -8.992 2.792 1.00 11.86 99 ARG E N 1
ATOM 8032 C CA . ARG F 1 64 ? -22.162 -8.650 1.421 1.00 11.85 99 ARG E CA 1
ATOM 8033 C C . ARG F 1 64 ? -23.246 -7.930 0.612 1.00 11.85 99 ARG E C 1
ATOM 8034 O O . ARG F 1 64 ? -22.934 -7.156 -0.295 1.00 11.81 99 ARG E O 1
ATOM 8042 N N . GLU F 1 65 ? -24.512 -8.181 0.943 1.00 11.93 100 GLU E N 1
ATOM 8043 C CA . GLU F 1 65 ? -25.611 -7.439 0.322 1.00 12.05 100 GLU E CA 1
ATOM 8044 C C . GLU F 1 65 ? -25.618 -5.974 0.754 1.00 12.10 100 GLU E C 1
ATOM 8045 O O . GLU F 1 65 ? -25.792 -5.081 -0.080 1.00 11.89 100 GLU E O 1
ATOM 8051 N N . GLN F 1 66 ? -25.405 -5.738 2.050 1.00 11.90 101 GLN E N 1
ATOM 8052 C CA . GLN F 1 66 ? -25.248 -4.385 2.589 1.00 12.24 101 GLN E CA 1
ATOM 8053 C C . GLN F 1 66 ? -24.062 -3.689 1.932 1.00 11.97 101 GLN E C 1
ATOM 8054 O O . GLN F 1 66 ? -24.152 -2.513 1.564 1.00 11.98 101 GLN E O 1
ATOM 8060 N N . ILE F 1 67 ? -22.957 -4.426 1.793 1.00 11.61 102 ILE E N 1
ATOM 8061 C CA . ILE F 1 67 ? -21.742 -3.923 1.142 1.00 11.49 102 ILE E CA 1
ATOM 8062 C C . ILE F 1 67 ? -21.993 -3.565 -0.328 1.00 11.58 102 ILE E C 1
ATOM 8063 O O . ILE F 1 67 ? -21.551 -2.513 -0.800 1.00 11.07 102 ILE E O 1
ATOM 8068 N N . ARG F 1 68 ? -22.718 -4.432 -1.036 1.00 11.75 103 ARG E N 1
ATOM 8069 C CA . ARG F 1 68 ? -23.097 -4.160 -2.420 1.00 12.08 103 ARG E CA 1
ATOM 8070 C C . ARG F 1 68 ? -23.863 -2.841 -2.516 1.00 12.07 103 ARG E C 1
ATOM 8071 O O . ARG F 1 68 ? -23.539 -1.991 -3.346 1.00 11.69 103 ARG E O 1
ATOM 8079 N N . GLN F 1 69 ? -24.864 -2.679 -1.653 1.00 12.05 104 GLN E N 1
ATOM 8080 C CA . GLN F 1 69 ? -25.684 -1.468 -1.629 1.00 12.63 104 GLN E CA 1
ATOM 8081 C C . GLN F 1 69 ? -24.848 -0.236 -1.288 1.00 12.51 104 GLN E C 1
ATOM 8082 O O . GLN F 1 69 ? -25.030 0.830 -1.885 1.00 12.40 104 GLN E O 1
ATOM 8088 N N . GLY F 1 70 ? -23.930 -0.398 -0.335 1.00 12.65 105 GLY E N 1
ATOM 8089 C CA . GLY F 1 70 ? -22.993 0.660 0.046 1.00 12.49 105 GLY E CA 1
ATOM 8090 C C . GLY F 1 70 ? -22.099 1.104 -1.100 1.00 12.90 105 GLY E C 1
ATOM 8091 O O . GLY F 1 70 ? -21.886 2.303 -1.298 1.00 12.34 105 GLY E O 1
ATOM 8092 N N . LEU F 1 71 ? -21.582 0.139 -1.862 1.00 13.10 106 LEU E N 1
ATOM 8093 C CA . LEU F 1 71 ? -20.747 0.449 -3.024 1.00 13.60 106 LEU E CA 1
ATOM 8094 C C . LEU F 1 71 ? -21.529 1.185 -4.115 1.00 14.02 106 LEU E C 1
ATOM 8095 O O . LEU F 1 71 ? -20.997 2.084 -4.770 1.00 13.87 106 LEU E O 1
ATOM 8100 N N . GLU F 1 72 ? -22.792 0.804 -4.298 1.00 14.39 107 GLU E N 1
ATOM 8101 C CA . GLU F 1 72 ? -23.666 1.458 -5.273 1.00 15.02 107 GLU E CA 1
ATOM 8102 C C . GLU F 1 72 ? -23.949 2.914 -4.893 1.00 15.22 107 GLU E C 1
ATOM 8103 O O . GLU F 1 72 ? -24.048 3.783 -5.763 1.00 15.23 107 GLU E O 1
ATOM 8109 N N . GLU F 1 73 ? -24.054 3.171 -3.591 1.00 15.11 108 GLU E N 1
ATOM 8110 C CA . GLU F 1 73 ? -24.225 4.529 -3.076 1.00 15.33 108 GLU E CA 1
ATOM 8111 C C . GLU F 1 73 ? -22.939 5.349 -3.196 1.00 15.06 108 GLU E C 1
ATOM 8112 O O . GLU F 1 73 ? -22.985 6.527 -3.547 1.00 14.74 108 GLU E O 1
ATOM 8118 N N . LEU F 1 74 ? -21.797 4.717 -2.914 1.00 14.90 109 LEU E N 1
ATOM 8119 C CA . LEU F 1 74 ? -20.490 5.359 -3.085 1.00 15.02 109 LEU E CA 1
ATOM 8120 C C . LEU F 1 74 ? -20.220 5.780 -4.520 1.00 14.98 109 LEU E C 1
ATOM 8121 O O . LEU F 1 74 ? -19.652 6.843 -4.759 1.00 14.72 109 LEU E O 1
ATOM 8126 N N . GLN F 1 75 ? -20.628 4.938 -5.469 1.00 15.25 110 GLN E N 1
ATOM 8127 C CA . GLN F 1 75 ? -20.414 5.204 -6.890 1.00 15.54 110 GLN E CA 1
ATOM 8128 C C . GLN F 1 75 ? -21.094 6.504 -7.321 1.00 15.42 110 GLN E C 1
ATOM 8129 O O . GLN F 1 75 ? -20.562 7.241 -8.153 1.00 15.50 110 GLN E O 1
ATOM 8135 N N . LYS F 1 76 ? -22.258 6.780 -6.735 1.00 15.19 111 LYS E N 1
ATOM 8136 C CA . LYS F 1 76 ? -23.063 7.951 -7.083 1.00 15.21 111 LYS E CA 1
ATOM 8137 C C . LYS F 1 76 ? -22.657 9.230 -6.343 1.00 14.85 111 LYS E C 1
ATOM 8138 O O . LYS F 1 76 ? -23.303 10.268 -6.504 1.00 14.66 111 LYS E O 1
ATOM 8144 N N . VAL F 1 77 ? -21.601 9.156 -5.533 1.00 14.31 112 VAL E N 1
ATOM 8145 C CA . VAL F 1 77 ? -21.147 10.321 -4.768 1.00 14.11 112 VAL E CA 1
ATOM 8146 C C . VAL F 1 77 ? -20.725 11.451 -5.702 1.00 14.10 112 VAL E C 1
ATOM 8147 O O . VAL F 1 77 ? -20.034 11.227 -6.696 1.00 14.10 112 VAL E O 1
ATOM 8151 N N . LEU F 1 78 ? -21.177 12.658 -5.377 1.00 14.30 113 LEU E N 1
ATOM 8152 C CA . LEU F 1 78 ? -20.842 13.856 -6.125 1.00 14.39 113 LEU E CA 1
ATOM 8153 C C . LEU F 1 78 ? -19.948 14.726 -5.255 1.00 14.28 113 LEU E C 1
ATOM 8154 O O . LEU F 1 78 ? -20.433 15.355 -4.314 1.00 14.09 113 LEU E O 1
ATOM 8159 N N . PRO F 1 79 ? -18.631 14.741 -5.545 1.00 14.18 114 PRO E N 1
ATOM 8160 C CA . PRO F 1 79 ? -17.685 15.549 -4.771 1.00 14.00 114 PRO E CA 1
ATOM 8161 C C . PRO F 1 79 ? -18.079 17.023 -4.705 1.00 13.78 114 PRO E C 1
ATOM 8162 O O . PRO F 1 79 ? -18.610 17.572 -5.676 1.00 13.53 114 PRO E O 1
ATOM 8166 N N . GLY F 1 80 ? -17.822 17.638 -3.554 1.00 13.42 115 GLY E N 1
ATOM 8167 C CA . GLY F 1 80 ? -18.168 19.032 -3.303 1.00 13.20 115 GLY E CA 1
ATOM 8168 C C . GLY F 1 80 ? -18.125 19.337 -1.819 1.00 12.97 115 GLY E C 1
ATOM 8169 O O . GLY F 1 80 ? -18.310 18.443 -0.991 1.00 13.02 115 GLY E O 1
ATOM 8170 N N . GLY F 1 81 ? -17.891 20.601 -1.481 1.00 12.78 116 GLY E N 1
ATOM 8171 C CA . GLY F 1 81 ? -17.841 21.025 -0.085 1.00 12.41 116 GLY E CA 1
ATOM 8172 C C . GLY F 1 81 ? -16.430 21.143 0.463 1.00 12.22 116 GLY E C 1
ATOM 8173 O O . GLY F 1 81 ? -15.449 20.947 -0.259 1.00 12.10 116 GLY E O 1
ATOM 8174 N N . ASP F 1 82 ? -16.341 21.456 1.754 1.00 11.63 117 ASP E N 1
ATOM 8175 C CA . ASP F 1 82 ? -15.064 21.666 2.437 1.00 11.63 117 ASP E CA 1
ATOM 8176 C C . ASP F 1 82 ? -14.383 20.336 2.752 1.00 11.02 117 ASP E C 1
ATOM 8177 O O . ASP F 1 82 ? -14.855 19.281 2.331 1.00 10.68 117 ASP E O 1
ATOM 8182 N N . THR F 1 83 ? -13.281 20.384 3.496 1.00 10.74 118 THR E N 1
ATOM 8183 C CA . THR F 1 83 ? -12.546 19.165 3.837 1.00 10.42 118 THR E CA 1
ATOM 8184 C C . THR F 1 83 ? -12.404 18.972 5.353 1.00 10.40 118 THR E C 1
ATOM 8185 O O . THR F 1 83 ? -11.323 19.137 5.917 1.00 10.40 118 THR E O 1
ATOM 8189 N N . TYR F 1 84 ? -13.506 18.606 5.998 1.00 10.22 119 TYR E N 1
ATOM 8190 C CA . TYR F 1 84 ? -13.518 18.389 7.441 1.00 9.90 119 TYR E CA 1
ATOM 8191 C C . TYR F 1 84 ? -13.214 16.922 7.750 1.00 9.85 119 TYR E C 1
ATOM 8192 O O . TYR F 1 84 ? -14.081 16.170 8.201 1.00 9.75 119 TYR E O 1
ATOM 8201 N N . MET F 1 85 ? -11.968 16.525 7.492 1.00 9.80 120 MET E N 1
ATOM 8202 C CA . MET F 1 85 ? -11.555 15.129 7.654 1.00 9.70 120 MET E CA 1
ATOM 8203 C C . MET F 1 85 ? -11.719 14.617 9.080 1.00 9.57 120 MET E C 1
ATOM 8204 O O . MET F 1 85 ? -12.054 13.447 9.282 1.00 9.45 120 MET E O 1
ATOM 8209 N N . HIS F 1 86 ? -11.503 15.491 10.062 1.00 9.32 121 HIS E N 1
ATOM 8210 C CA . HIS F 1 86 ? -11.620 15.085 11.463 1.00 9.36 121 HIS E CA 1
ATOM 8211 C C . HIS F 1 86 ? -12.969 14.446 11.785 1.00 9.32 121 HIS E C 1
ATOM 8212 O O . HIS F 1 86 ? -13.029 13.526 12.593 1.00 9.36 121 HIS E O 1
ATOM 8219 N N . GLU F 1 87 ? -14.035 14.915 11.134 1.00 9.32 122 GLU E N 1
ATOM 8220 C CA . GLU F 1 87 ? -15.364 14.327 11.320 1.00 9.35 122 GLU E CA 1
ATOM 8221 C C . GLU F 1 87 ? -15.448 12.905 10.768 1.00 9.32 122 GLU E C 1
ATOM 8222 O O . GLU F 1 87 ? -16.152 12.065 11.320 1.00 9.39 122 GLU E O 1
ATOM 8228 N N . GLY F 1 88 ? -14.723 12.642 9.682 1.00 9.26 123 GLY E N 1
ATOM 8229 C CA . GLY F 1 88 ? -14.586 11.286 9.154 1.00 9.23 123 GLY E CA 1
ATOM 8230 C C . GLY F 1 88 ? -13.995 10.350 10.196 1.00 9.18 123 GLY E C 1
ATOM 8231 O O . GLY F 1 88 ? -14.492 9.239 10.397 1.00 9.11 123 GLY E O 1
ATOM 8232 N N . PHE F 1 89 ? -12.945 10.810 10.874 1.00 9.15 124 PHE E N 1
ATOM 8233 C CA . PHE F 1 89 ? -12.339 10.040 11.959 1.00 9.51 124 PHE E CA 1
ATOM 8234 C C . PHE F 1 89 ? -13.281 9.884 13.149 1.00 9.53 124 PHE E C 1
ATOM 8235 O O . PHE F 1 89 ? -13.324 8.822 13.768 1.00 9.71 124 PHE E O 1
ATOM 8243 N N . GLU F 1 90 ? -14.045 10.934 13.445 1.00 9.71 125 GLU E N 1
ATOM 8244 C CA . GLU F 1 90 ? -15.067 10.876 14.494 1.00 9.95 125 GLU E CA 1
ATOM 8245 C C . GLU F 1 90 ? -16.068 9.754 14.232 1.00 9.74 125 GLU E C 1
ATOM 8246 O O . GLU F 1 90 ? -16.398 8.996 15.142 1.00 9.46 125 GLU E O 1
ATOM 8252 N N . ARG F 1 91 ? -16.525 9.642 12.984 1.00 9.51 126 ARG E N 1
ATOM 8253 C CA . ARG F 1 91 ? -17.446 8.575 12.579 1.00 9.67 126 ARG E CA 1
ATOM 8254 C C . ARG F 1 91 ? -16.852 7.182 12.787 1.00 9.73 126 ARG E C 1
ATOM 8255 O O . ARG F 1 91 ? -17.564 6.253 13.186 1.00 9.59 126 ARG E O 1
ATOM 8263 N N . ALA F 1 92 ? -15.557 7.044 12.503 1.00 9.70 127 ALA E N 1
ATOM 8264 C CA . ALA F 1 92 ? -14.852 5.780 12.703 1.00 10.10 127 ALA E CA 1
ATOM 8265 C C . ALA F 1 92 ? -14.685 5.487 14.191 1.00 10.17 127 ALA E C 1
ATOM 8266 O O . ALA F 1 92 ? -14.977 4.381 14.645 1.00 10.02 127 ALA E O 1
ATOM 8268 N N . SER F 1 93 ? -14.239 6.491 14.945 1.00 10.41 128 SER E N 1
ATOM 8269 C CA . SER F 1 93 ? -13.996 6.335 16.382 1.00 10.93 128 SER E CA 1
ATOM 8270 C C . SER F 1 93 ? -15.250 5.942 17.161 1.00 10.88 128 SER E C 1
ATOM 8271 O O . SER F 1 93 ? -15.185 5.111 18.065 1.00 11.15 128 SER E O 1
ATOM 8274 N N . GLU F 1 94 ? -16.384 6.539 16.802 1.00 11.02 129 GLU E N 1
ATOM 8275 C CA . GLU F 1 94 ? -17.666 6.221 17.426 1.00 11.25 129 GLU E CA 1
ATOM 8276 C C . GLU F 1 94 ? -18.006 4.743 17.263 1.00 10.91 129 GLU E C 1
ATOM 8277 O O . GLU F 1 94 ? -18.463 4.095 18.206 1.00 10.45 129 GLU E O 1
ATOM 8283 N N . GLN F 1 95 ? -17.769 4.218 16.063 1.00 10.59 130 GLN E N 1
ATOM 8284 C CA . GLN F 1 95 ? -18.014 2.807 15.778 1.00 10.50 130 GLN E CA 1
ATOM 8285 C C . GLN F 1 95 ? -17.005 1.907 16.493 1.00 10.59 130 GLN E C 1
ATOM 8286 O O . GLN F 1 95 ? -17.388 0.904 17.093 1.00 10.36 130 GLN E O 1
ATOM 8292 N N . ILE F 1 96 ? -15.727 2.282 16.442 1.00 10.96 131 ILE E N 1
ATOM 8293 C CA . ILE F 1 96 ? -14.663 1.521 17.107 1.00 11.21 131 ILE E CA 1
ATOM 8294 C C . ILE F 1 96 ? -14.942 1.408 18.609 1.00 11.83 131 ILE E C 1
ATOM 8295 O O . ILE F 1 96 ? -14.782 0.334 19.192 1.00 11.70 131 ILE E O 1
ATOM 8300 N N . TYR F 1 97 ? -15.371 2.514 19.217 1.00 12.49 132 TYR E N 1
ATOM 8301 C CA . TYR F 1 97 ? -15.724 2.543 20.636 1.00 13.55 132 TYR E CA 1
ATOM 8302 C C . TYR F 1 97 ? -16.837 1.542 20.941 1.00 14.01 132 TYR E C 1
ATOM 8303 O O . TYR F 1 97 ? -16.722 0.748 21.876 1.00 14.28 132 TYR E O 1
ATOM 8312 N N . TYR F 1 98 ? -17.906 1.585 20.147 1.00 14.73 133 TYR E N 1
ATOM 8313 C CA . TYR F 1 98 ? -19.016 0.651 20.304 1.00 15.53 133 TYR E CA 1
ATOM 8314 C C . TYR F 1 98 ? -18.559 -0.805 20.172 1.00 15.58 133 TYR E C 1
ATOM 8315 O O . TYR F 1 98 ? -18.924 -1.653 20.994 1.00 15.66 133 TYR E O 1
ATOM 8324 N N . GLU F 1 99 ? -17.774 -1.088 19.133 1.00 15.70 134 GLU E N 1
ATOM 8325 C CA . GLU F 1 99 ? -17.263 -2.440 18.888 1.00 16.06 134 GLU E CA 1
ATOM 8326 C C . GLU F 1 99 ? -16.341 -2.926 20.002 1.00 16.11 134 GLU E C 1
ATOM 8327 O O . GLU F 1 99 ? -16.372 -4.102 20.362 1.00 16.28 134 GLU E O 1
ATOM 8333 N N . ASN F 1 100 ? -15.524 -2.021 20.542 1.00 16.27 135 ASN E N 1
ATOM 8334 C CA . ASN F 1 100 ? -14.654 -2.345 21.673 1.00 16.40 135 ASN E CA 1
ATOM 8335 C C . ASN F 1 100 ? -15.405 -2.993 22.829 1.00 16.70 135 ASN E C 1
ATOM 8336 O O . ASN F 1 100 ? -14.908 -3.933 23.443 1.00 16.67 135 ASN E O 1
ATOM 8341 N N . ARG F 1 101 ? -16.613 -2.501 23.095 1.00 17.17 136 ARG E N 1
ATOM 8342 C CA . ARG F 1 101 ? -17.420 -2.957 24.227 1.00 17.66 136 ARG E CA 1
ATOM 8343 C C . ARG F 1 101 ? -17.821 -4.438 24.133 1.00 17.66 136 ARG E C 1
ATOM 8344 O O . ARG F 1 101 ? -18.194 -5.045 25.139 1.00 17.89 136 ARG E O 1
ATOM 8352 N N . GLN F 1 102 ? -17.730 -5.011 22.932 1.00 17.64 137 GLN E N 1
ATOM 8353 C CA . GLN F 1 102 ? -17.970 -6.443 22.721 1.00 17.89 137 GLN E CA 1
ATOM 8354 C C . GLN F 1 102 ? -16.834 -7.327 23.227 1.00 17.63 137 GLN E C 1
ATOM 8355 O O . GLN F 1 102 ? -17.045 -8.510 23.505 1.00 17.48 137 GLN E O 1
ATOM 8361 N N . GLY F 1 103 ? -15.638 -6.752 23.328 1.00 17.45 138 GLY E N 1
ATOM 8362 C CA . GLY F 1 103 ? -14.492 -7.432 23.930 1.00 17.26 138 GLY E CA 1
ATOM 8363 C C . GLY F 1 103 ? -13.736 -8.424 23.067 1.00 17.30 138 GLY E C 1
ATOM 8364 O O . GLY F 1 103 ? -12.984 -9.251 23.588 1.00 17.06 138 GLY E O 1
ATOM 8365 N N . TYR F 1 104 ? -13.928 -8.355 21.753 1.00 17.23 139 TYR E N 1
ATOM 8366 C CA . TYR F 1 104 ? -13.167 -9.193 20.831 1.00 17.36 139 TYR E CA 1
ATOM 8367 C C . TYR F 1 104 ? -11.834 -8.552 20.461 1.00 17.03 139 TYR E C 1
ATOM 8368 O O . TYR F 1 104 ? -11.717 -7.326 20.411 1.00 17.04 139 TYR E O 1
ATOM 8377 N N . ARG F 1 105 ? -10.827 -9.390 20.223 1.00 16.65 140 ARG E N 1
ATOM 8378 C CA . ARG F 1 105 ? -9.546 -8.925 19.706 1.00 16.39 140 ARG E CA 1
ATOM 8379 C C . ARG F 1 105 ? -9.728 -8.644 18.222 1.00 15.99 140 ARG E C 1
ATOM 8380 O O . ARG F 1 105 ? -9.933 -9.560 17.424 1.00 15.99 140 ARG E O 1
ATOM 8388 N N . THR F 1 106 ? -9.668 -7.366 17.866 1.00 15.73 141 THR E N 1
ATOM 8389 C CA . THR F 1 106 ? -9.986 -6.937 16.514 1.00 15.43 141 THR E CA 1
ATOM 8390 C C . THR F 1 106 ? -8.842 -6.170 15.873 1.00 14.89 141 THR E C 1
ATOM 8391 O O . THR F 1 106 ? -8.212 -5.328 16.515 1.00 14.80 141 THR E O 1
ATOM 8395 N N . ALA F 1 107 ? -8.575 -6.473 14.606 1.00 14.15 142 ALA E N 1
ATOM 8396 C CA . ALA F 1 107 ? -7.746 -5.606 13.788 1.00 13.62 142 ALA E CA 1
ATOM 8397 C C . ALA F 1 107 ? -8.654 -4.488 13.296 1.00 13.29 142 ALA E C 1
ATOM 8398 O O . ALA F 1 107 ? -9.439 -4.678 12.366 1.00 13.28 142 ALA E O 1
ATOM 8400 N N . SER F 1 108 ? -8.584 -3.343 13.968 1.00 12.92 143 SER E N 1
ATOM 8401 C CA . SER F 1 108 ? -9.373 -2.177 13.587 1.00 12.47 143 SER E CA 1
ATOM 8402 C C . SER F 1 108 ? -8.486 -1.305 12.722 1.00 12.09 143 SER E C 1
ATOM 8403 O O . SER F 1 108 ? -7.582 -0.637 13.225 1.00 12.54 143 SER E O 1
ATOM 8406 N N . VAL F 1 109 ? -8.737 -1.338 11.420 1.00 11.60 144 VAL E N 1
ATOM 8407 C CA . VAL F 1 109 ? -7.882 -0.667 10.447 1.00 11.04 144 VAL E CA 1
ATOM 8408 C C . VAL F 1 109 ? -8.644 0.438 9.728 1.00 10.89 144 VAL E C 1
ATOM 8409 O O . VAL F 1 109 ? -9.732 0.214 9.195 1.00 10.74 144 VAL E O 1
ATOM 8413 N N . ILE F 1 110 ? -8.061 1.633 9.735 1.00 10.49 145 ILE E N 1
ATOM 8414 C CA . ILE F 1 110 ? -8.614 2.768 9.017 1.00 10.45 145 ILE E CA 1
ATOM 8415 C C . ILE F 1 110 ? -7.822 2.984 7.729 1.00 10.34 145 ILE E C 1
ATOM 8416 O O . ILE F 1 110 ? -6.592 2.970 7.740 1.00 10.53 145 ILE E O 1
ATOM 8421 N N . ILE F 1 111 ? -8.529 3.149 6.617 1.00 10.27 146 ILE E N 1
ATOM 8422 C CA . ILE F 1 111 ? -7.895 3.626 5.396 1.00 10.45 146 ILE E CA 1
ATOM 8423 C C . ILE F 1 111 ? -8.530 4.957 5.023 1.00 10.24 146 ILE E C 1
ATOM 8424 O O . ILE F 1 111 ? -9.711 5.015 4.685 1.00 10.58 146 ILE E O 1
ATOM 8429 N N . ALA F 1 112 ? -7.739 6.022 5.104 1.00 10.22 147 ALA E N 1
ATOM 8430 C CA . ALA F 1 112 ? -8.204 7.353 4.752 1.00 10.32 147 ALA E CA 1
ATOM 8431 C C . ALA F 1 112 ? -7.705 7.720 3.359 1.00 10.52 147 ALA E C 1
ATOM 8432 O O . ALA F 1 112 ? -6.498 7.726 3.113 1.00 10.86 147 ALA E O 1
ATOM 8434 N N . LEU F 1 113 ? -8.642 8.001 2.455 1.00 10.70 148 LEU E N 1
ATOM 8435 C CA . LEU F 1 113 ? -8.336 8.428 1.087 1.00 11.20 148 LEU E CA 1
ATOM 8436 C C . LEU F 1 113 ? -8.539 9.930 0.985 1.00 11.16 148 LEU E C 1
ATOM 8437 O O . LEU F 1 113 ? -9.629 10.427 1.273 1.00 11.03 148 LEU E O 1
ATOM 8442 N N . THR F 1 114 ? -7.496 10.653 0.578 1.00 11.13 149 THR E N 1
ATOM 8443 C CA . THR F 1 114 ? -7.557 12.116 0.518 1.00 11.50 149 THR E CA 1
ATOM 8444 C C . THR F 1 114 ? -6.439 12.695 -0.342 1.00 11.73 149 THR E C 1
ATOM 8445 O O . THR F 1 114 ? -5.447 12.016 -0.613 1.00 11.37 149 THR E O 1
ATOM 8449 N N . ASP F 1 115 ? -6.608 13.944 -0.777 1.00 12.07 150 ASP E N 1
ATOM 8450 C CA . ASP F 1 115 ? -5.523 14.678 -1.431 1.00 12.60 150 ASP E CA 1
ATOM 8451 C C . ASP F 1 115 ? -4.653 15.411 -0.409 1.00 13.03 150 ASP E C 1
ATOM 8452 O O . ASP F 1 115 ? -3.650 16.035 -0.768 1.00 13.22 150 ASP E O 1
ATOM 8457 N N . GLY F 1 116 ? -5.052 15.333 0.860 1.00 13.27 151 GLY E N 1
ATOM 8458 C CA . GLY F 1 116 ? -4.314 15.953 1.962 1.00 13.68 151 GLY E CA 1
ATOM 8459 C C . GLY F 1 116 ? -4.426 17.467 2.032 1.00 14.08 151 GLY E C 1
ATOM 8460 O O . GLY F 1 116 ? -3.795 18.103 2.886 1.00 14.23 151 GLY E O 1
ATOM 8461 N N . GLU F 1 117 ? -5.228 18.046 1.140 1.00 14.08 152 GLU E N 1
ATOM 8462 C CA . GLU F 1 117 ? -5.397 19.496 1.074 1.00 14.45 152 GLU E CA 1
ATOM 8463 C C . GLU F 1 117 ? -6.319 19.979 2.194 1.00 14.21 152 GLU E C 1
ATOM 8464 O O . GLU F 1 117 ? -7.497 20.276 1.973 1.00 14.55 152 GLU E O 1
ATOM 8470 N N . LEU F 1 118 ? -5.760 20.045 3.397 1.00 13.97 153 LEU E N 1
ATOM 8471 C CA . LEU F 1 118 ? -6.485 20.464 4.591 1.00 13.97 153 LEU E CA 1
ATOM 8472 C C . LEU F 1 118 ? -5.958 21.814 5.053 1.00 13.78 153 LEU E C 1
ATOM 8473 O O . LEU F 1 118 ? -4.746 21.990 5.197 1.00 13.88 153 LEU E O 1
ATOM 8478 N N . HIS F 1 119 ? -6.862 22.761 5.292 1.00 13.62 154 HIS E N 1
ATOM 8479 C CA . HIS F 1 119 ? -6.480 24.044 5.887 1.00 13.66 154 HIS E CA 1
ATOM 8480 C C . HIS F 1 119 ? -5.910 23.819 7.286 1.00 13.85 154 HIS E C 1
ATOM 8481 O O . HIS F 1 119 ? -6.189 22.794 7.916 1.00 13.86 154 HIS E O 1
ATOM 8488 N N . GLU F 1 120 ? -5.115 24.775 7.762 1.00 13.99 155 GLU E N 1
ATOM 8489 C CA . GLU F 1 120 ? -4.318 24.615 8.982 1.00 14.38 155 GLU E CA 1
ATOM 8490 C C . GLU F 1 120 ? -5.082 24.058 10.190 1.00 14.38 155 GLU E C 1
ATOM 8491 O O . GLU F 1 120 ? -4.664 23.059 10.785 1.00 14.35 155 GLU E O 1
ATOM 8497 N N . ASP F 1 121 ? -6.190 24.699 10.553 1.00 14.45 156 ASP E N 1
ATOM 8498 C CA . ASP F 1 121 ? -6.961 24.268 11.715 1.00 14.66 156 ASP E CA 1
ATOM 8499 C C . ASP F 1 121 ? -7.613 22.911 11.477 1.00 14.47 156 ASP E C 1
ATOM 8500 O O . ASP F 1 121 ? -7.680 22.085 12.389 1.00 14.43 156 ASP E O 1
ATOM 8505 N N . LEU F 1 122 ? -8.072 22.685 10.248 1.00 14.43 157 LEU E N 1
ATOM 8506 C CA . LEU F 1 122 ? -8.665 21.406 9.865 1.00 14.42 157 LEU E CA 1
ATOM 8507 C C . LEU F 1 122 ? -7.646 20.277 9.966 1.00 14.27 157 LEU E C 1
ATOM 8508 O O . LEU F 1 122 ? -7.987 19.168 10.377 1.00 14.04 157 LEU E O 1
ATOM 8513 N N . PHE F 1 123 ? -6.396 20.573 9.614 1.00 14.35 158 PHE E N 1
ATOM 8514 C CA . PHE F 1 123 ? -5.319 19.593 9.739 1.00 14.62 158 PHE E CA 1
ATOM 8515 C C . PHE F 1 123 ? -5.039 19.274 11.204 1.00 14.28 158 PHE E C 1
ATOM 8516 O O . PHE F 1 123 ? -4.845 18.110 11.563 1.00 14.03 158 PHE E O 1
ATOM 8524 N N . PHE F 1 124 ? -5.029 20.310 12.042 1.00 14.20 159 PHE E N 1
ATOM 8525 C CA . PHE F 1 124 ? -4.867 20.148 13.485 1.00 14.12 159 PHE E CA 1
ATOM 8526 C C . PHE F 1 124 ? -5.927 19.201 14.060 1.00 13.72 159 PHE E C 1
ATOM 8527 O O . PHE F 1 124 ? -5.592 18.233 14.745 1.00 13.24 159 PHE E O 1
ATOM 8535 N N . TYR F 1 125 ? -7.197 19.484 13.766 1.00 13.43 160 TYR E N 1
ATOM 8536 C CA . TYR F 1 125 ? -8.314 18.667 14.245 1.00 13.38 160 TYR E CA 1
ATOM 8537 C C . TYR F 1 125 ? -8.227 17.226 13.747 1.00 12.80 160 TYR E C 1
ATOM 8538 O O . TYR F 1 125 ? -8.586 16.298 14.473 1.00 12.50 160 TYR E O 1
ATOM 8547 N N . SER F 1 126 ? -7.750 17.052 12.515 1.00 12.25 161 SER E N 1
ATOM 8548 C CA . SER F 1 126 ? -7.607 15.729 11.901 1.00 12.32 161 SER E CA 1
ATOM 8549 C C . SER F 1 126 ? -6.566 14.883 12.632 1.00 12.22 161 SER E C 1
ATOM 8550 O O . SER F 1 126 ? -6.815 13.718 12.930 1.00 11.95 161 SER E O 1
ATOM 8553 N N . GLU F 1 127 ? -5.411 15.480 12.928 1.00 12.25 162 GLU E N 1
ATOM 8554 C CA . GLU F 1 127 ? -4.360 14.780 13.669 1.00 12.60 162 GLU E CA 1
ATOM 8555 C C . GLU F 1 127 ? -4.831 14.391 15.072 1.00 12.44 162 GLU E C 1
ATOM 8556 O O . GLU F 1 127 ? -4.554 13.281 15.538 1.00 12.40 162 GLU E O 1
ATOM 8562 N N . ARG F 1 128 ? -5.550 15.301 15.727 1.00 12.48 163 ARG E N 1
ATOM 8563 C CA . ARG F 1 128 ? -6.124 15.052 17.053 1.00 12.72 163 ARG E CA 1
ATOM 8564 C C . ARG F 1 128 ? -7.088 13.865 17.018 1.00 12.28 163 ARG E C 1
ATOM 8565 O O . ARG F 1 128 ? -7.011 12.973 17.860 1.00 11.50 163 ARG E O 1
ATOM 8573 N N . GLU F 1 129 ? -7.990 13.862 16.038 1.00 11.94 164 GLU E N 1
ATOM 8574 C CA . GLU F 1 129 ? -8.970 12.782 15.921 1.00 11.95 164 GLU E CA 1
ATOM 8575 C C . GLU F 1 129 ? -8.342 11.456 15.477 1.00 11.98 164 GLU E C 1
ATOM 8576 O O . GLU F 1 129 ? -8.793 10.382 15.891 1.00 11.90 164 GLU E O 1
ATOM 8582 N N . ALA F 1 130 ? -7.305 11.535 14.644 1.00 11.73 165 ALA E N 1
ATOM 8583 C CA . ALA F 1 130 ? -6.556 10.346 14.235 1.00 11.84 165 ALA E CA 1
ATOM 8584 C C . ALA F 1 130 ? -5.834 9.711 15.424 1.00 11.83 165 ALA E C 1
ATOM 8585 O O . ALA F 1 130 ? -5.799 8.485 15.549 1.00 11.56 165 ALA E O 1
ATOM 8587 N N . ASN F 1 131 ? -5.269 10.551 16.292 1.00 11.92 166 ASN E N 1
ATOM 8588 C CA . ASN F 1 131 ? -4.677 10.091 17.552 1.00 12.31 166 ASN E CA 1
ATOM 8589 C C . ASN F 1 131 ? -5.714 9.425 18.455 1.00 12.38 166 ASN E C 1
ATOM 8590 O O . ASN F 1 131 ? -5.444 8.378 19.047 1.00 12.22 166 ASN E O 1
ATOM 8595 N N . ARG F 1 132 ? -6.900 10.031 18.535 1.00 12.59 167 ARG E N 1
ATOM 8596 C CA . ARG F 1 132 ? -8.024 9.470 19.289 1.00 13.02 167 ARG E CA 1
ATOM 8597 C C . ARG F 1 132 ? -8.407 8.076 18.786 1.00 12.73 167 ARG E C 1
ATOM 8598 O O . ARG F 1 132 ? -8.678 7.178 19.591 1.00 12.81 167 ARG E O 1
ATOM 8606 N N . SER F 1 133 ? -8.423 7.898 17.463 1.00 12.57 168 SER E N 1
ATOM 8607 C CA . SER F 1 133 ? -8.714 6.596 16.855 1.00 12.76 168 SER E CA 1
ATOM 8608 C C . SER F 1 133 ? -7.662 5.554 17.248 1.00 12.76 168 SER E C 1
ATOM 8609 O O . SER F 1 133 ? -8.004 4.416 17.572 1.00 12.72 168 SER E O 1
ATOM 8612 N N . ARG F 1 134 ? -6.391 5.958 17.225 1.00 12.93 169 ARG E N 1
ATOM 8613 C CA . ARG F 1 134 ? -5.282 5.108 17.677 1.00 13.23 169 ARG E CA 1
ATOM 8614 C C . ARG F 1 134 ? -5.406 4.706 19.147 1.00 13.41 169 ARG E C 1
ATOM 8615 O O . ARG F 1 134 ? -5.108 3.566 19.500 1.00 13.60 169 ARG E O 1
ATOM 8623 N N . ASP F 1 135 ? -5.841 5.642 19.992 1.00 13.66 170 ASP E N 1
ATOM 8624 C CA . ASP F 1 135 ? -6.061 5.376 21.418 1.00 13.98 170 ASP E CA 1
ATOM 8625 C C . ASP F 1 135 ? -7.142 4.318 21.647 1.00 13.93 170 ASP E C 1
ATOM 8626 O O . ASP F 1 135 ? -7.086 3.567 22.621 1.00 13.78 170 ASP E O 1
ATOM 8631 N N . LEU F 1 136 ? -8.118 4.267 20.742 1.00 13.56 171 LEU E N 1
ATOM 8632 C CA . LEU F 1 136 ? -9.176 3.262 20.790 1.00 13.41 171 LEU E CA 1
ATOM 8633 C C . LEU F 1 136 ? -8.712 1.919 20.224 1.00 13.25 171 LEU E C 1
ATOM 8634 O O . LEU F 1 136 ? -9.422 0.915 20.333 1.00 13.19 171 LEU E O 1
ATOM 8639 N N . GLY F 1 137 ? -7.528 1.913 19.614 1.00 13.30 172 GLY E N 1
ATOM 8640 C CA . GLY F 1 137 ? -6.904 0.683 19.123 1.00 13.15 172 GLY E CA 1
ATOM 8641 C C . GLY F 1 137 ? -6.759 0.570 17.616 1.00 13.17 172 GLY E C 1
ATOM 8642 O O . GLY F 1 137 ? -6.361 -0.479 17.110 1.00 13.14 172 GLY E O 1
ATOM 8643 N N . ALA F 1 138 ? -7.068 1.647 16.894 1.00 13.03 173 ALA E N 1
ATOM 8644 C CA . ALA F 1 138 ? -7.012 1.632 15.432 1.00 12.91 173 ALA E CA 1
ATOM 8645 C C . ALA F 1 138 ? -5.599 1.755 14.863 1.00 12.81 173 ALA E C 1
ATOM 8646 O O . ALA F 1 138 ? -4.725 2.376 15.468 1.00 13.07 173 ALA E O 1
ATOM 8648 N N . ILE F 1 139 ? -5.399 1.146 13.697 1.00 12.67 174 ILE E N 1
ATOM 8649 C CA . ILE F 1 139 ? -4.211 1.357 12.872 1.00 12.57 174 ILE E CA 1
ATOM 8650 C C . ILE F 1 139 ? -4.643 2.180 11.664 1.00 12.29 174 ILE E C 1
ATOM 8651 O O . ILE F 1 139 ? -5.512 1.758 10.894 1.00 12.41 174 ILE E O 1
ATOM 8656 N N . VAL F 1 140 ? -4.033 3.352 11.505 1.00 12.07 175 VAL E N 1
ATOM 8657 C CA . VAL F 1 140 ? -4.453 4.305 10.483 1.00 11.86 175 VAL E CA 1
ATOM 8658 C C . VAL F 1 140 ? -3.526 4.289 9.270 1.00 11.91 175 VAL E C 1
ATOM 8659 O O . VAL F 1 140 ? -2.330 4.559 9.383 1.00 12.08 175 VAL E O 1
ATOM 8663 N N . TYR F 1 141 ? -4.098 3.968 8.114 1.00 11.96 176 TYR E N 1
ATOM 8664 C CA . TYR F 1 141 ? -3.416 4.131 6.836 1.00 11.98 176 TYR E CA 1
ATOM 8665 C C . TYR F 1 141 ? -3.975 5.338 6.095 1.00 12.26 176 TYR E C 1
ATOM 8666 O O . TYR F 1 141 ? -5.176 5.630 6.167 1.00 11.99 176 TYR E O 1
ATOM 8675 N N . ALA F 1 142 ? -3.094 6.038 5.386 1.00 12.21 177 ALA E N 1
ATOM 8676 C CA . ALA F 1 142 ? -3.501 7.137 4.523 1.00 12.26 177 ALA E CA 1
ATOM 8677 C C . ALA F 1 142 ? -3.089 6.840 3.085 1.00 12.46 177 ALA E C 1
ATOM 8678 O O . ALA F 1 142 ? -1.929 6.523 2.815 1.00 12.47 177 ALA E O 1
ATOM 8680 N N . VAL F 1 143 ? -4.051 6.913 2.174 1.00 12.31 178 VAL E N 1
ATOM 8681 C CA . VAL F 1 143 ? -3.773 6.747 0.752 1.00 12.79 178 VAL E CA 1
ATOM 8682 C C . VAL F 1 143 ? -4.011 8.084 0.054 1.00 13.09 178 VAL E C 1
ATOM 8683 O O . VAL F 1 143 ? -5.120 8.618 0.062 1.00 12.48 178 VAL E O 1
ATOM 8687 N N . GLY F 1 144 ? -2.950 8.630 -0.528 1.00 13.60 179 GLY E N 1
ATOM 8688 C CA . GLY F 1 144 ? -3.007 9.957 -1.120 1.00 14.35 179 GLY E CA 1
ATOM 8689 C C . GLY F 1 144 ? -3.342 9.969 -2.595 1.00 15.14 179 GLY E C 1
ATOM 8690 O O . GLY F 1 144 ? -2.866 9.130 -3.362 1.00 15.31 179 GLY E O 1
ATOM 8691 N N . VAL F 1 145 ? -4.177 10.927 -2.988 1.00 15.63 180 VAL E N 1
ATOM 8692 C CA . VAL F 1 145 ? -4.456 11.184 -4.398 1.00 16.48 180 VAL E CA 1
ATOM 8693 C C . VAL F 1 145 ? -3.910 12.562 -4.764 1.00 17.16 180 VAL E C 1
ATOM 8694 O O . VAL F 1 145 ? -3.573 13.345 -3.873 1.00 16.84 180 VAL E O 1
ATOM 8698 N N . LYS F 1 146 ? -3.814 12.847 -6.065 1.00 18.21 181 LYS E N 1
ATOM 8699 C CA . LYS F 1 146 ? -3.412 14.174 -6.543 1.00 19.39 181 LYS E CA 1
ATOM 8700 C C . LYS F 1 146 ? -1.935 14.443 -6.210 1.00 19.86 181 LYS E C 1
ATOM 8701 O O . LYS F 1 146 ? -1.090 13.562 -6.388 1.00 20.32 181 LYS E O 1
ATOM 8707 N N . ASP F 1 147 ? -1.632 15.645 -5.718 1.00 20.53 182 ASP E N 1
ATOM 8708 C CA . ASP F 1 147 ? -0.261 16.038 -5.376 1.00 20.78 182 ASP E CA 1
ATOM 8709 C C . ASP F 1 147 ? -0.047 16.067 -3.869 1.00 20.53 182 ASP E C 1
ATOM 8710 O O . ASP F 1 147 ? 0.500 17.035 -3.331 1.00 20.65 182 ASP E O 1
ATOM 8715 N N . PHE F 1 148 ? -0.472 15.003 -3.193 1.00 20.01 183 PHE E N 1
ATOM 8716 C CA . PHE F 1 148 ? -0.443 14.949 -1.737 1.00 19.35 183 PHE E CA 1
ATOM 8717 C C . PHE F 1 148 ? 0.975 15.021 -1.171 1.00 18.99 183 PHE E C 1
ATOM 8718 O O . PHE F 1 148 ? 1.927 14.514 -1.769 1.00 18.96 183 PHE E O 1
ATOM 8726 N N . ASN F 1 149 ? 1.095 15.658 -0.012 1.00 18.54 184 ASN E N 1
ATOM 8727 C CA . ASN F 1 149 ? 2.351 15.727 0.713 1.00 18.17 184 ASN E CA 1
ATOM 8728 C C . ASN F 1 149 ? 2.449 14.535 1.668 1.00 17.87 184 ASN E C 1
ATOM 8729 O O . ASN F 1 149 ? 1.653 14.410 2.599 1.00 17.83 184 ASN E O 1
ATOM 8734 N N . GLU F 1 150 ? 3.424 13.663 1.423 1.00 17.80 185 GLU E N 1
ATOM 8735 C CA . GLU F 1 150 ? 3.587 12.427 2.193 1.00 17.84 185 GLU E CA 1
ATOM 8736 C C . GLU F 1 150 ? 3.892 12.671 3.674 1.00 17.55 185 GLU E C 1
ATOM 8737 O O . GLU F 1 150 ? 3.405 11.944 4.542 1.00 17.27 185 GLU E O 1
ATOM 8743 N N . THR F 1 151 ? 4.696 13.695 3.953 1.00 17.16 186 THR E N 1
ATOM 8744 C CA . THR F 1 151 ? 5.048 14.056 5.325 1.00 17.11 186 THR E CA 1
ATOM 8745 C C . THR F 1 151 ? 3.825 14.554 6.101 1.00 16.91 186 THR E C 1
ATOM 8746 O O . THR F 1 151 ? 3.680 14.265 7.289 1.00 16.95 186 THR E O 1
ATOM 8750 N N . GLN F 1 152 ? 2.950 15.292 5.420 1.00 16.78 187 GLN E N 1
ATOM 8751 C CA . GLN F 1 152 ? 1.712 15.792 6.024 1.00 16.85 187 GLN E CA 1
ATOM 8752 C C . GLN F 1 152 ? 0.783 14.641 6.401 1.00 16.60 187 GLN E C 1
ATOM 8753 O O . GLN F 1 152 ? 0.312 14.568 7.534 1.00 16.22 187 GLN E O 1
ATOM 8759 N N . LEU F 1 153 ? 0.538 13.738 5.455 1.00 16.56 188 LEU E N 1
ATOM 8760 C CA . LEU F 1 153 ? -0.333 12.585 5.702 1.00 16.65 188 LEU E CA 1
ATOM 8761 C C . LEU F 1 153 ? 0.255 11.605 6.720 1.00 16.72 188 LEU E C 1
ATOM 8762 O O . LEU F 1 153 ? -0.480 10.831 7.340 1.00 16.52 188 LEU E O 1
ATOM 8767 N N . ALA F 1 154 ? 1.574 11.662 6.900 1.00 16.82 189 ALA E N 1
ATOM 8768 C CA . ALA F 1 154 ? 2.269 10.841 7.892 1.00 17.01 189 ALA E CA 1
ATOM 8769 C C . ALA F 1 154 ? 1.921 11.225 9.330 1.00 17.18 189 ALA E C 1
ATOM 8770 O O . ALA F 1 154 ? 2.144 10.444 10.252 1.00 17.13 189 ALA E O 1
ATOM 8772 N N . ARG F 1 155 ? 1.383 12.430 9.514 1.00 17.58 190 ARG E N 1
ATOM 8773 C CA . ARG F 1 155 ? 0.938 12.888 10.831 1.00 18.17 190 ARG E CA 1
ATOM 8774 C C . ARG F 1 155 ? -0.472 12.376 11.139 1.00 17.94 190 ARG E C 1
ATOM 8775 O O . ARG F 1 155 ? -0.861 12.273 12.305 1.00 18.18 190 ARG E O 1
ATOM 8783 N N . ILE F 1 156 ? -1.218 12.047 10.084 1.00 17.67 191 ILE E N 1
ATOM 8784 C CA . ILE F 1 156 ? -2.555 11.461 10.198 1.00 17.38 191 ILE E CA 1
ATOM 8785 C C . ILE F 1 156 ? -2.444 9.943 10.342 1.00 17.12 191 ILE E C 1
ATOM 8786 O O . ILE F 1 156 ? -2.968 9.361 11.295 1.00 16.78 191 ILE E O 1
ATOM 8791 N N . ALA F 1 157 ? -1.762 9.314 9.387 1.00 16.90 192 ALA E N 1
ATOM 8792 C CA . ALA F 1 157 ? -1.467 7.882 9.438 1.00 16.73 192 ALA E CA 1
ATOM 8793 C C . ALA F 1 157 ? -0.533 7.545 10.604 1.00 16.73 192 ALA E C 1
ATOM 8794 O O . ALA F 1 157 ? 0.025 8.445 11.237 1.00 16.86 192 ALA E O 1
ATOM 8796 N N . ASP F 1 158 ? -0.369 6.253 10.882 1.00 16.64 193 ASP E N 1
ATOM 8797 C CA . ASP F 1 158 ? 0.464 5.791 11.998 1.00 17.01 193 ASP E CA 1
ATOM 8798 C C . ASP F 1 158 ? 1.934 6.177 11.845 1.00 17.22 193 ASP E C 1
ATOM 8799 O O . ASP F 1 158 ? 2.606 6.469 12.832 1.00 17.48 193 ASP E O 1
ATOM 8804 N N . SER F 1 159 ? 2.413 6.174 10.604 1.00 17.56 194 SER E N 1
ATOM 8805 C CA . SER F 1 159 ? 3.790 6.538 10.274 1.00 17.91 194 SER E CA 1
ATOM 8806 C C . SER F 1 159 ? 3.910 6.726 8.766 1.00 18.18 194 SER E C 1
ATOM 8807 O O . SER F 1 159 ? 2.960 6.451 8.029 1.00 17.91 194 SER E O 1
ATOM 8810 N N . LYS F 1 160 ? 5.076 7.185 8.308 1.00 18.47 195 LYS E N 1
ATOM 8811 C CA . LYS F 1 160 ? 5.344 7.320 6.870 1.00 18.88 195 LYS E CA 1
ATOM 8812 C C . LYS F 1 160 ? 5.175 6.000 6.113 1.00 18.94 195 LYS E C 1
ATOM 8813 O O . LYS F 1 160 ? 4.855 5.999 4.926 1.00 18.89 195 LYS E O 1
ATOM 8819 N N . ASP F 1 161 ? 5.378 4.883 6.808 1.00 19.17 196 ASP E N 1
ATOM 8820 C CA . ASP F 1 161 ? 5.195 3.558 6.217 1.00 19.28 196 ASP E CA 1
ATOM 8821 C C . ASP F 1 161 ? 3.719 3.171 6.061 1.00 18.93 196 ASP E C 1
ATOM 8822 O O . ASP F 1 161 ? 3.400 2.192 5.381 1.00 18.86 196 ASP E O 1
ATOM 8827 N N . HIS F 1 162 ? 2.832 3.949 6.683 1.00 18.68 197 HIS E N 1
ATOM 8828 C CA . HIS F 1 162 ? 1.383 3.762 6.554 1.00 18.38 197 HIS E CA 1
ATOM 8829 C C . HIS F 1 162 ? 0.767 4.728 5.536 1.00 18.33 197 HIS E C 1
ATOM 8830 O O . HIS F 1 162 ? -0.457 4.870 5.463 1.00 18.14 197 HIS E O 1
ATOM 8837 N N . VAL F 1 163 ? 1.623 5.396 4.762 1.00 18.42 198 VAL E N 1
ATOM 8838 C CA . VAL F 1 163 ? 1.188 6.318 3.711 1.00 18.55 198 VAL E CA 1
ATOM 8839 C C . VAL F 1 163 ? 1.560 5.752 2.340 1.00 19.02 198 VAL E C 1
ATOM 8840 O O . VAL F 1 163 ? 2.716 5.384 2.104 1.00 18.88 198 VAL E O 1
ATOM 8844 N N . PHE F 1 164 ? 0.573 5.675 1.449 1.00 19.43 199 PHE E N 1
ATOM 8845 C CA . PHE F 1 164 ? 0.767 5.158 0.093 1.00 20.23 199 PHE E CA 1
ATOM 8846 C C . PHE F 1 164 ? 0.109 6.069 -0.942 1.00 20.71 199 PHE E C 1
ATOM 8847 O O . PHE F 1 164 ? -0.927 6.675 -0.661 1.00 20.45 199 PHE E O 1
ATOM 8855 N N . PRO F 1 165 ? 0.703 6.173 -2.147 1.00 21.42 200 PRO E N 1
ATOM 8856 C CA . PRO F 1 165 ? -0.013 6.809 -3.259 1.00 22.08 200 PRO E CA 1
ATOM 8857 C C . PRO F 1 165 ? -1.154 5.909 -3.740 1.00 22.92 200 PRO E C 1
ATOM 8858 O O . PRO F 1 165 ? -1.097 4.694 -3.543 1.00 22.93 200 PRO E O 1
ATOM 8862 N N . VAL F 1 166 ? -2.172 6.505 -4.359 1.00 23.95 201 VAL E N 1
ATOM 8863 C CA . VAL F 1 166 ? -3.390 5.780 -4.747 1.00 24.99 201 VAL E CA 1
ATOM 8864 C C . VAL F 1 166 ? -3.145 4.634 -5.742 1.00 25.78 201 VAL E C 1
ATOM 8865 O O . VAL F 1 166 ? -3.769 3.574 -5.637 1.00 25.93 201 VAL E O 1
ATOM 8869 N N . ASN F 1 167 ? -2.226 4.848 -6.682 1.00 26.77 202 ASN E N 1
ATOM 8870 C CA . ASN F 1 167 ? -1.914 3.852 -7.710 1.00 27.64 202 ASN E CA 1
ATOM 8871 C C . ASN F 1 167 ? -1.112 2.659 -7.185 1.00 28.04 202 ASN E C 1
ATOM 8872 O O . ASN F 1 167 ? -1.158 1.572 -7.762 1.00 28.30 202 ASN E O 1
ATOM 8877 N N . ASP F 1 168 ? -0.382 2.870 -6.094 1.00 28.50 203 ASP E N 1
ATOM 8878 C CA . ASP F 1 168 ? 0.415 1.818 -5.464 1.00 28.87 203 ASP E CA 1
ATOM 8879 C C . ASP F 1 168 ? -0.278 1.270 -4.212 1.00 28.81 203 ASP E C 1
ATOM 8880 O O . ASP F 1 168 ? 0.060 0.186 -3.723 1.00 28.86 203 ASP E O 1
ATOM 8885 N N . GLY F 1 169 ? -1.256 2.024 -3.712 1.00 28.56 204 GLY E N 1
ATOM 8886 C CA . GLY F 1 169 ? -1.957 1.697 -2.472 1.00 28.18 204 GLY E CA 1
ATOM 8887 C C . GLY F 1 169 ? -2.713 0.382 -2.474 1.00 27.75 204 GLY E C 1
ATOM 8888 O O . GLY F 1 169 ? -2.733 -0.320 -1.462 1.00 27.76 204 GLY E O 1
ATOM 8889 N N . PHE F 1 170 ? -3.337 0.051 -3.604 1.00 27.34 205 PHE E N 1
ATOM 8890 C CA . PHE F 1 170 ? -4.128 -1.175 -3.713 1.00 26.88 205 PHE E CA 1
ATOM 8891 C C . PHE F 1 170 ? -3.280 -2.424 -3.484 1.00 26.48 205 PHE E C 1
ATOM 8892 O O . PHE F 1 170 ? -3.630 -3.264 -2.659 1.00 26.26 205 PHE E O 1
ATOM 8900 N N . GLN F 1 171 ? -2.162 -2.529 -4.200 1.00 25.87 206 GLN E N 1
ATOM 8901 C CA . GLN F 1 171 ? -1.298 -3.708 -4.120 1.00 25.39 206 GLN E CA 1
ATOM 8902 C C . GLN F 1 171 ? -0.726 -3.934 -2.719 1.00 24.75 206 GLN E C 1
ATOM 8903 O O . GLN F 1 171 ? -0.689 -5.068 -2.236 1.00 24.73 206 GLN E O 1
ATOM 8909 N N . ALA F 1 172 ? -0.300 -2.854 -2.067 1.00 24.12 207 ALA E N 1
ATOM 8910 C CA . ALA F 1 172 ? 0.253 -2.934 -0.715 1.00 23.37 207 ALA E CA 1
ATOM 8911 C C . ALA F 1 172 ? -0.814 -3.288 0.319 1.00 22.85 207 ALA E C 1
ATOM 8912 O O . ALA F 1 172 ? -0.594 -4.146 1.175 1.00 22.73 207 ALA E O 1
ATOM 8914 N N . LEU F 1 173 ? -1.968 -2.630 0.233 1.00 22.28 208 LEU E N 1
ATOM 8915 C CA . LEU F 1 173 ? -3.050 -2.865 1.188 1.00 21.62 208 LEU E CA 1
ATOM 8916 C C . LEU F 1 173 ? -3.794 -4.170 0.945 1.00 21.19 208 LEU E C 1
ATOM 8917 O O . LEU F 1 173 ? -4.283 -4.782 1.890 1.00 20.84 208 LEU E O 1
ATOM 8922 N N . GLN F 1 174 ? -3.869 -4.599 -0.314 1.00 20.81 209 GLN E N 1
ATOM 8923 C CA . GLN F 1 174 ? -4.387 -5.928 -0.638 1.00 20.77 209 GLN E CA 1
ATOM 8924 C C . GLN F 1 174 ? -3.540 -6.986 0.075 1.00 20.29 209 GLN E C 1
ATOM 8925 O O . GLN F 1 174 ? -4.075 -7.926 0.664 1.00 20.03 209 GLN E O 1
ATOM 8931 N N . GLY F 1 175 ? -2.220 -6.805 0.034 1.00 20.04 210 GLY E N 1
ATOM 8932 C CA . GLY F 1 175 ? -1.287 -7.668 0.757 1.00 19.60 210 GLY E CA 1
ATOM 8933 C C . GLY F 1 175 ? -1.487 -7.635 2.262 1.00 19.46 210 GLY E C 1
ATOM 8934 O O . GLY F 1 175 ? -1.535 -8.684 2.909 1.00 19.29 210 GLY E O 1
ATOM 8935 N N . ILE F 1 176 ? -1.612 -6.428 2.816 1.00 19.34 211 ILE E N 1
ATOM 8936 C CA . ILE F 1 176 ? -1.834 -6.243 4.254 1.00 19.26 211 ILE E CA 1
ATOM 8937 C C . ILE F 1 176 ? -3.137 -6.914 4.699 1.00 19.12 211 ILE E C 1
ATOM 8938 O O . ILE F 1 176 ? -3.135 -7.705 5.642 1.00 19.15 211 ILE E O 1
ATOM 8943 N N . ILE F 1 177 ? -4.233 -6.608 4.003 1.00 19.04 212 ILE E N 1
ATOM 8944 C CA . ILE F 1 177 ? -5.545 -7.209 4.286 1.00 18.90 212 ILE E CA 1
ATOM 8945 C C . ILE F 1 177 ? -5.504 -8.740 4.193 1.00 18.98 212 ILE E C 1
ATOM 8946 O O . ILE F 1 177 ? -6.061 -9.432 5.050 1.00 18.85 212 ILE E O 1
ATOM 8951 N N . HIS F 1 178 ? -4.841 -9.260 3.160 1.00 19.13 213 HIS E N 1
ATOM 8952 C CA . HIS F 1 178 ? -4.660 -10.706 3.003 1.00 19.52 213 HIS E CA 1
ATOM 8953 C C . HIS F 1 178 ? -3.946 -11.311 4.213 1.00 19.62 213 HIS E C 1
ATOM 8954 O O . HIS F 1 178 ? -4.345 -12.366 4.708 1.00 19.66 213 HIS E O 1
ATOM 8961 N N . SER F 1 179 ? -2.902 -10.630 4.685 1.00 19.99 214 SER E N 1
ATOM 8962 C CA . SER F 1 179 ? -2.109 -11.091 5.824 1.00 20.41 214 SER E CA 1
ATOM 8963 C C . SER F 1 179 ? -2.933 -11.118 7.111 1.00 20.71 214 SER E C 1
ATOM 8964 O O . SER F 1 179 ? -2.850 -12.077 7.883 1.00 20.56 214 SER E O 1
ATOM 8967 N N . ILE F 1 180 ? -3.728 -10.069 7.327 1.00 21.08 215 ILE E N 1
ATOM 8968 C CA . ILE F 1 180 ? -4.589 -9.976 8.511 1.00 21.56 215 ILE E CA 1
ATOM 8969 C C . ILE F 1 180 ? -5.665 -11.066 8.496 1.00 21.93 215 ILE E C 1
ATOM 8970 O O . ILE F 1 180 ? -5.945 -11.677 9.531 1.00 22.03 215 ILE E O 1
ATOM 8975 N N . LEU F 1 181 ? -6.246 -11.319 7.323 1.00 22.42 216 LEU E N 1
ATOM 8976 C CA . LEU F 1 181 ? -7.240 -12.385 7.164 1.00 22.95 216 LEU E CA 1
ATOM 8977 C C . LEU F 1 181 ? -6.653 -13.774 7.427 1.00 23.49 216 LEU E C 1
ATOM 8978 O O . LEU F 1 181 ? -7.348 -14.658 7.930 1.00 23.49 216 LEU E O 1
ATOM 8983 N N . LYS F 1 182 ? -5.378 -13.958 7.083 1.00 24.21 217 LYS E N 1
ATOM 8984 C CA . LYS F 1 182 ? -4.663 -15.195 7.401 1.00 25.00 217 LYS E CA 1
ATOM 8985 C C . LYS F 1 182 ? -4.351 -15.300 8.895 1.00 25.35 217 LYS E C 1
ATOM 8986 O O . LYS F 1 182 ? -4.016 -16.379 9.391 1.00 25.56 217 LYS E O 1
ATOM 8992 N N . LYS F 1 183 ? -4.460 -14.176 9.600 1.00 25.79 218 LYS E N 1
ATOM 8993 C CA . LYS F 1 183 ? -4.273 -14.137 11.050 1.00 26.36 218 LYS E CA 1
ATOM 8994 C C . LYS F 1 183 ? -5.620 -14.092 11.790 1.00 26.46 218 LYS E C 1
ATOM 8995 O O . LYS F 1 183 ? -5.676 -13.766 12.976 1.00 26.61 218 LYS E O 1
ATOM 9001 N N . SER F 1 184 ? -6.703 -14.414 11.085 1.00 26.70 219 SER E N 1
ATOM 9002 C CA . SER F 1 184 ? -8.014 -14.559 11.716 1.00 26.85 219 SER E CA 1
ATOM 9003 C C . SER F 1 184 ? -8.071 -15.872 12.488 1.00 26.85 219 SER E C 1
ATOM 9004 O O . SER F 1 184 ? -7.519 -16.881 12.040 1.00 27.05 219 SER E O 1
ATOM 9007 N N . CYS F 1 185 ? -8.731 -15.851 13.645 1.00 26.74 220 CYS E N 1
ATOM 9008 C CA . CYS F 1 185 ? -8.911 -17.052 14.465 1.00 26.50 220 CYS E CA 1
ATOM 9009 C C . CYS F 1 185 ? -9.873 -18.026 13.795 1.00 26.67 220 CYS E C 1
ATOM 9010 O O . CYS F 1 185 ? -10.809 -17.611 13.108 1.00 26.85 220 CYS E O 1
#

B-factor: mean 16.5, std 7.61, range [5.21, 225.24]

Foldseek 3Di:
DLAFFQAEEEEEEEEQAPVCQVVLVLRLVLVVVLCVVDLALRYWYWYWYDAQAIDTLGATGSDVVSVVVSSVVSVPRGGYHHHQSLRSLVVLLVNLLVVVVVPTRYAAEYEYEEQLPHPDVSLVSLLVSLVSSVVSPYAYAYEHDDPHDLVSVLSNGVHSVRYYYSVCPNVVVSVVVVVSVVSHD/DLAFFQAEEEEEEEEQAPVCQVPLVLRLVLVVVLCVVDLDLSYWYWYWYDAQAIDTLGATGSDVVSVVVSSVVSVPRGGHHHHQSLRSLVVLLVNLVVVVVVPTRYAAEYEYEEQLPHDDVSLVSLLVSLVSSVVSPYAYAYEHDDPHDLVSVQSNGVHSVRYYYSVCVNVVVSVVVVVSSVRHD/DLAFFQAEEEEEEEELAPVCQVPLVLVLVLVVVLCVLDLALRYWYWYWYDAQAIDTLGATGSDVVSVVVSSVVSVPRGRHHHGQSLRSLVVLLVNLQVVVVVPTRYAAEYEYEEQQPHDDVSLVSLLVSLVSSVVSPYAYAYEHEDNHDLVSCQSNGVGSVRYYHSVVCSVVVSVVVVVSVVRHD/DLAFFQAEEEEEEEEQAPVCQVPLVLRLCLVVVLCVVDLALRYWYWYWYDAQAIDTLQATGSDVVSVVVSSVVSVPRGRHHHGQSLRSLVSLLVNLVVVVVVPTRYAAEYEYEEQLPHDDVSLVSLLVSLVSSVVSPYAYAYEHDDPHDLVSVLSNGVGSVRYYYRPVCSVVVSVVVVVSSVRHD/DLAFFQAEEEEEEEEQAPVCQVPLCLRLVLVVVLCVLDLALRYWYWYWYDAQAIDTLGATGSDVVSVVVSSVVSVPRGRHHHGQSLRSLVVLLVNLQVVVVVPTRYAAEYEYEEQLPHDDVSLVSLLVSLVSSVVSPYAYAYEHDDPHDLVSCQSNGVHSVSYYYSVCVSVVVSVVVVVSSVRHD/DLAFFQAEEEEEEEEQAPVCQVPLVLVLVLVVVLCVVDLALRYWYWYWYDAQAIDTLQATGSDNVSVVVSSVVSVPRGRHHHGQSLRSLVVLLVNLQVVVVVPTRYAAEYEYEEQLPHPDVSLVSLLVSLVSSVVSPYAYAYEHEDNHDLVSCQSNGVHSVSYYYSVCVSVVVSVVVVVSSVRHD

Organism: Homo sapiens (NCBI:txid9606)

Solvent-accessible surface area: 45201 Å² total; per-residue (Å²): 88,18,8,23,35,36,20,4,0,1,0,0,0,0,0,56,0,34,44,0,88,163,62,10,104,80,0,3,111,6,0,34,90,2,4,116,126,14,117,34,81,97,1,69,1,0,0,0,7,0,10,66,178,7,78,34,45,16,145,22,23,92,65,57,95,91,6,102,68,3,5,69,77,0,86,140,22,160,21,31,48,74,14,76,0,20,35,0,0,37,49,0,0,92,15,1,76,128,28,25,125,89,1,98,59,39,4,7,2,0,0,0,0,0,4,12,92,18,143,124,84,18,7,42,83,0,22,68,10,0,28,46,0,59,45,8,32,6,60,0,19,0,0,1,0,73,151,40,33,81,29,17,0,21,50,0,3,54,40,74,87,41,10,36,44,16,120,80,0,41,118,31,0,43,13,6,1,72,0,14,27,125,27,20,64,79,21,7,21,37,38,18,3,1,1,0,0,0,0,0,56,0,32,41,0,91,162,55,9,110,64,0,25,123,5,0,40,57,2,4,118,110,14,121,34,87,98,1,71,1,0,0,0,6,0,9,66,180,6,77,32,46,16,144,22,24,77,62,55,98,91,7,105,70,2,9,88,78,0,100,136,21,158,21,31,48,74,13,78,0,25,37,0,0,49,52,0,9,98,15,1,77,128,24,18,127,84,1,97,56,35,4,6,3,0,0,0,0,1,2,12,94,19,142,124,84,18,20,41,84,0,28,73,24,0,28,31,0,59,41,7,34,6,61,0,20,0,0,1,1,88,148,39,28,85,37,22,0,23,59,0,2,55,39,89,83,40,8,29,55,21,142,70,0,50,128,27,0,28,14,9,2,62,0,18,26,119,34,21,64,82,19,8,24,39,36,19,2,0,1,0,0,0,0,0,56,0,31,43,0,97,160,41,7,124,60,0,18,131,7,0,28,38,2,3,108,101,20,117,36,84,100,1,70,1,0,0,0,6,0,10,68,178,6,77,35,45,15,149,22,25,90,64,54,97,90,6,102,77,6,8,80,97,0,112,154,23,161,26,32,49,74,13,78,0,20,34,0,0,53,49,0,10,95,20,0,78,130,29,25,151,86,1,101,58,40,2,8,1,0,0,0,0,0,1,13,79,17,142,129,80,16,22,46,80,0,28,55,9,0,26,34,0,59,35,12,31,5,60,0,22,0,0,1,2,78,121,42,27,82,26,18,0,20,53,0,2,54,40,80,61,40,7,24,64,17,120,79,0,30,119,29,0,56,20,19,2,76,6,20,29,124,38,15,68,86,23,8,24,30,37,20,3,1,1,0,0,0,0,0,55,0,33,41,0,99,154,45,14,110,63,0,28,132,5,0,35,44,3,5,108,127,22,122,37,81,103,1,69,1,0,0,0,8,0,10,66,177,6,78,34,46,15,150,23,23,92,66,56,98,91,5,104,69,2,8,87,74,0,107,148,25,147,18,31,50,75,12,76,0,20,34,0,0,42,54,0,0,81,19,0,71,132,31,25,140,80,1,100,56,42,2,8,2,0,0,0,0,0,4,14,90,19,142,128,76,16,6,47,82,0,22,65,2,0,29,57,0,59,42,7,32,5,58,0,20,0,0,2,2,82,154,43,32,82,46,15,0,24,51,0,2,55,41,79,47,22,10,36,60,20,119,94,0,36,115,32,0,41,19,19,2,78,0,13,28,123,27,20,65,77,16,8,21,37,35,16,1,0,1,0,0,0,0,0,56,0,33,40,0,90,157,45,16,123,69,0,24,120,6,0,42,59,2,2,103,112,15,116,37,81,105,1,69,0,0,0,0,6,0,9,68,176,7,76,32,44,14,140,22,12,89,61,56,99,87,3,93,89,2,3,75,71,0,103,154,24,141,14,30,50,75,12,76,0,28,36,0,0,55,54,0,12,98,13,1,74,128,24,18,156,86,0,94,61,34,4,5,1,0,0,0,0,0,4,13,91,19,143,116,82,16,8,40,77,0,20,72,20,0,27,15,0,60,34,10,32,6,62,0,21,0,0,1,0,78,151,41,32,79,22,15,0,20,50,0,2,54,42,77,87,40,11,36,52,18,129,87,0,31,126,31,0,42,21,5,0,76,5,21,32,120,44,22,61,80,21,8,21,40,39,17,1,1,1,0,0,0,0,0,56,0,32,38,0,105,165,38,11,109,73,0,13,110,4,0,36,79,2,4,116,107,11,119,37,84,92,1,68,1,0,0,0,7,0,8,66,176,6,76,35,44,14,146,22,12,92,64,57,99,89,6,105,85,3,8,90,86,0,102,141,21,158,24,32,47,75,13,77,0,21,36,0,0,55,53,0,12,94,16,1,70,133,30,24,141,93,1,99,57,40,3,7,1,0,0,0,0,0,3,14,83,22,144,123,75,16,22,49,83,0,24,57,7,0,27,56,0,58,41,16,30,5,60,0,20,0,0,1,1,86,139,42,28,82,20,27,0,17,54,0,3,55,43,83,90,39,10,31,62,17,132,76,0,39,113,22,0,36,11,6,1,62,6,22,31,113,42,16,58